Protein 5VDN (pdb70)

Radius of gyration: 29.86 Å; Cα contacts (8 Å, |Δi|>4): 2336; chains: 2; bounding box: 90×80×71 Å

B-factor: mean 21.79, std 8.67, range [10.81, 74.2]

Secondary structure (DSSP, 8-state):
-EEEEEEEE--SHHHHHHHHHHHHTT--EEEEESS-TTHHHHHHSHHHHHHHHHHHHHHHIIIIIGGGGTEEEEEEEE-HHHHHHHHHHHHHHHHHHHHHHHHHTTPEEEES--EEEETTEEEETTEEEEEEEEEE---EEE----STTGGG-B-HHHHHH--S--SEEEEE-SSHHHHHHHHHHHHHT-EEEEE-SSS-TTTTS-HHHHHHHHHHHHHHSPEEE-S--EEEEEE-TTS-EEEEETTS-EEEESEEEE-S-EEES-SSS-GGGGT--B-TTSPBP--TTSB-SSTTEEE-GGGGTS---HHHHHHHHHHHHHHHHTT-TT-----TT--EEE--SS-EEEEE--HHHHHHHH-GGGEEEEEEEEE-HHHHTSSS--EEEEEEEEETTTTEEEEEEEESTTHHHHHHHHHHHHHTT-BHHHHHTSPP-SS-SGGGGGS--/-EEEEEEEE--SHHHHHHHHHHHHTT--EEEEESS-TTHHHHHHSHHHHHHHHHHHHHHHIIIIIGGGGTEEEEEEEE-HHHHHHHHHHHHHHHHHHHHHHHHHTT-EEEES--EEEETTEEEETTEEEEEEEEEE---EEE----STTGGG-B-HHHHHH--S--SEEEEE-SSHHHHHHHHHHHHHT-EEEEE-SSS-TTTTS-HHHHHHHHHHHHHHSPEEE-S--EEEEEE-TTS-EEEEETTS-EEEESEEEE-S-EEES-SSS-GGGGT--B-TTSPBP--TTSB-SSTTEEE-SGGGTS---HHHHHHHHHHHHHHHHTT-TT-----SS--EEE--SS-EEEEE--HHHHHHHH-GGGEEEEEEEEE-HHHHTSSS--EEEEEEEEETTTTEEEEEEEESTTHHHHHHHHHHHHHTT-BHHHHHTSPP-SS-SGGGGGS--

CATH classification: 3.50.50.60 (+2 more: 3.50.50.60, 3.30.390.30)

InterPro domains:
  IPR001100 Pyridine nucleotide-disulphide oxidoreductase, class I [PIRSF000350] (12-453)
  IPR004099 Pyridine nucleotide-disulphide oxidoreductase, dimerisation domain [PF02852] (349-459)
  IPR006322 Glutathione reductase, eukaryote/bacterial [TIGR01421] (13-460)
  IPR012999 Pyridine nucleotide-disulphide oxidoreductase, class I, active site [PS00076] (49-59)
  IPR016156 FAD/NAD-linked reductase, dimerisation domain superfamily [G3DSA:3.30.390.30] (348-460)
  IPR016156 FAD/NAD-linked reductase, dimerisation domain superfamily [SSF55424] (346-460)
  IPR023753 FAD/NAD(P)-binding domain [PF07992] (15-328)
  IPR036188 FAD/NAD(P)-binding domain superfamily [G3DSA:3.50.50.60] (15-330)
  IPR036188 FAD/NAD(P)-binding domain superfamily [G3DSA:3.50.50.60] (154-271)
  IPR036188 FAD/NAD(P)-binding domain superfamily [SSF51905] (9-375)
  IPR046952 Glutathione reductase/thioredoxin reductase-like [PTHR42737] (12-460)

Sequence (898 aa):
TKHYDYLAIGGGSGGIASINRAAMMYGKKCALIEAKQLGGTCCVNVGCCVPKKVMWHAAQIAEAIHLYGPDYGFDTTTVNHFDWKKLIANRTAYIDRIHQSYERGLGNNKVDVIQGFARFVDAHTVEVNGETITADHILIATGGRRPSHPDIPGAEYGIDSDGFFELDEMPKRVVAVVGAGYIAVEIAGVLNGLGTETHLFVRKHHAPLRRTFDPLLIVETLLEVMNNTEGPKLHTEESVPKAVIKNADGSLTLQLLEENGTTEEVTVDHLIWAIIGREPATDNLNLSVTGVKTNDKGYIEEVDKFQNTNVKGIYAVVGDNTTGGVVVVEELTPVAVAAGRRLSERLFNNKPDEHLDYSNIPTTVVFSHPPIGTIIGLTEPQAREKFGDDQVKVYTSSFTAMYSAVTQQHRQPCCRMKLVCVGAEEKIVGIHGIGFGMDEILQGFAVAMKMGATKKKDFDNTVAIHPTAAEEFVTTMRRTKHYDYLAIGGGSGGIASINRAAMYGKKKCALIEAKQLGGTCCVNVGCCVPKKVMWHAAQIAEAIHLYGPDYGFDTTTVNHFDWKKLIANRTAYIDDRIHQSYERGLGNNKVDVIQQGFARFVDAHTVEVNGETITADHILIATGGRRPSHPDIPGAEYGIDSDGFFELDEMPKRVVAVVGAGYIAVEIAGVLNGLGTETHLFVRKHHAPLRRTFDPLLIIVETLLEVMNNTEEGPKLHTESVPKKAVIKNADGSLTLQLLEENGTTEEVVTVDHLIWAIIGREPATDNLNLSVTGVKTNDKGYIEVDKFQNTNVKGIYAVGDNTTGGVVVVEELTPVAVAAGRRLSERLFNNKPDEHLDYSNIPTTVVFSHPPIGTIIGLTEPQAREKFGDDQVKVYTSSFTAMYSAVTQHRQPCCRMKLVCVGAEEKIVGIHGIGFGMDEILQGFAVAMKMGATKKDFDNTVAIHPTAAEEFVTTMR

Structure (mmCIF, N/CA/C/O backbone):
data_5VDN
#
_entry.id   5VDN
#
_cell.length_a   125.844
_cell.length_b   125.844
_cell.length_c   124.557
_cell.angle_alpha   90.00
_cell.angle_beta   90.00
_cell.angle_gamma   120.00
#
_symmetry.space_group_name_H-M   'P 64'
#
loop_
_entity.id
_entity.type
_entity.pdbx_description
1 polymer 'Glutathione oxidoreductase'
2 non-polymer 'POTASSIUM ION'
3 non-polymer 'FLAVIN-ADENINE DINUCLEOTIDE'
4 non-polymer beta-D-fructopyranose
5 non-polymer GLYCEROL
6 water water
#
loop_
_atom_site.group_PDB
_atom_site.id
_atom_site.type_symbol
_atom_site.label_atom_id
_atom_site.label_alt_id
_atom_site.label_comp_id
_atom_site.label_asym_id
_atom_site.label_entity_id
_atom_site.label_seq_id
_atom_site.pdbx_PDB_ins_code
_atom_site.Cartn_x
_atom_site.Cartn_y
_atom_site.Cartn_z
_atom_site.occupancy
_atom_site.B_iso_or_equiv
_atom_site.auth_seq_id
_atom_site.auth_comp_id
_atom_site.auth_asym_id
_atom_site.auth_atom_id
_atom_site.pdbx_PDB_model_num
ATOM 1 N N . THR A 1 15 ? -9.615 56.701 15.777 1.00 47.19 12 THR A N 1
ATOM 2 C CA . THR A 1 15 ? -8.953 56.825 14.439 1.00 45.80 12 THR A CA 1
ATOM 3 C C . THR A 1 15 ? -7.428 56.634 14.522 1.00 44.23 12 THR A C 1
ATOM 4 O O . THR A 1 15 ? -6.732 57.327 15.273 1.00 46.01 12 THR A O 1
ATOM 8 N N . LYS A 1 16 ? -6.927 55.702 13.718 1.00 38.49 13 LYS A N 1
ATOM 9 C CA . LYS A 1 16 ? -5.515 55.369 13.683 1.00 35.08 13 LYS A CA 1
ATOM 10 C C . LYS A 1 16 ? -4.785 56.254 12.666 1.00 31.83 13 LYS A C 1
ATOM 11 O O . LYS A 1 16 ? -5.316 56.534 11.586 1.00 30.18 13 LYS A O 1
ATOM 17 N N . HIS A 1 17 ? -3.587 56.710 13.023 1.00 25.93 14 HIS A N 1
ATOM 18 C CA . HIS A 1 17 ? -2.782 57.544 12.151 1.00 25.01 14 HIS A CA 1
ATOM 19 C C . HIS A 1 17 ? -1.474 56.854 11.793 1.00 22.62 14 HIS A C 1
ATOM 20 O O . HIS A 1 17 ? -0.847 56.231 12.651 1.00 22.67 14 HIS A O 1
ATOM 27 N N . TYR A 1 18 ? -1.063 56.986 10.532 1.00 20.96 15 TYR A N 1
ATOM 28 C CA . TYR A 1 18 ? 0.194 56.428 10.035 1.00 19.82 15 TYR A CA 1
ATOM 29 C C . TYR A 1 18 ? 0.992 57.482 9.291 1.00 18.95 15 TYR A C 1
ATOM 30 O O . TYR A 1 18 ? 0.432 58.460 8.788 1.00 19.31 15 TYR A O 1
ATOM 39 N N . ASP A 1 19 ? 2.300 57.285 9.215 1.00 18.77 16 ASP A N 1
ATOM 40 C CA . ASP A 1 19 ? 3.129 58.161 8.400 1.00 19.39 16 ASP A CA 1
ATOM 41 C C . ASP A 1 19 ? 2.860 57.883 6.931 1.00 18.36 16 ASP A C 1
ATOM 42 O O . ASP A 1 19 ? 2.798 58.812 6.116 1.00 19.23 16 ASP A O 1
ATOM 47 N N . TYR A 1 20 ? 2.711 56.601 6.581 1.00 17.16 17 TYR A N 1
ATOM 48 C CA . TYR A 1 20 ? 2.541 56.195 5.185 1.00 16.03 17 TYR A CA 1
ATOM 49 C C . TYR A 1 20 ? 1.565 55.048 5.089 1.00 15.50 17 TYR A C 1
ATOM 50 O O . TYR A 1 20 ? 1.674 54.076 5.826 1.00 15.63 17 TYR A O 1
ATOM 59 N N . LEU A 1 21 ? 0.617 55.179 4.174 1.00 15.64 18 LEU A N 1
ATOM 60 C CA . LEU A 1 21 ? -0.410 54.188 3.946 1.00 16.54 18 LEU A CA 1
ATOM 61 C C . LEU A 1 21 ? -0.424 53.814 2.481 1.00 15.87 18 LEU A C 1
ATOM 62 O O . LEU A 1 21 ? -0.490 54.702 1.635 1.00 15.63 18 LEU A O 1
ATOM 67 N N . ALA A 1 22 ? -0.346 52.522 2.177 1.00 15.07 19 ALA A N 1
ATOM 68 C CA . ALA A 1 22 ? -0.451 52.056 0.800 1.00 15.21 19 ALA A CA 1
ATOM 69 C C . ALA A 1 22 ? -1.788 51.333 0.647 1.00 15.19 19 ALA A C 1
ATOM 70 O O . ALA A 1 22 ? -2.113 50.441 1.448 1.00 15.94 19 ALA A O 1
ATOM 72 N N . ILE A 1 23 ? -2.568 51.759 -0.341 1.00 14.57 20 ILE A N 1
ATOM 73 C CA . ILE A 1 23 ? -3.838 51.128 -0.689 1.00 14.92 20 ILE A CA 1
ATOM 74 C C . ILE A 1 23 ? -3.536 50.179 -1.839 1.00 14.70 20 ILE A C 1
ATOM 75 O O . ILE A 1 23 ? -3.219 50.626 -2.953 1.00 14.08 20 ILE A O 1
ATOM 80 N N . GLY A 1 24 ? -3.604 48.884 -1.563 1.00 14.55 21 GLY A N 1
ATOM 81 C CA . GLY A 1 24 ? -3.313 47.837 -2.537 1.00 15.00 21 GLY A CA 1
ATOM 82 C C . GLY A 1 24 ? -2.045 47.107 -2.137 1.00 15.29 21 GLY A C 1
ATOM 83 O O . GLY A 1 24 ? -0.969 47.704 -2.083 1.00 15.71 21 GLY A O 1
ATOM 84 N N . GLY A 1 25 ? -2.171 45.814 -1.854 1.00 15.41 22 GLY A N 1
ATOM 85 C CA . GLY A 1 25 ? -1.033 44.982 -1.454 1.00 15.21 22 GLY A CA 1
ATOM 86 C C . GLY A 1 25 ? -0.530 44.100 -2.575 1.00 16.09 22 GLY A C 1
ATOM 87 O O . GLY A 1 25 ? -0.289 42.906 -2.375 1.00 15.31 22 GLY A O 1
ATOM 88 N N . GLY A 1 26 ? -0.391 44.702 -3.756 1.00 14.22 23 GLY A N 1
ATOM 89 C CA . GLY A 1 26 ? 0.169 44.032 -4.916 1.00 14.07 23 GLY A CA 1
ATOM 90 C C . GLY A 1 26 ? 1.638 44.389 -5.090 1.00 13.42 23 GLY A C 1
ATOM 91 O O . GLY A 1 26 ? 2.346 44.752 -4.126 1.00 14.11 23 GLY A O 1
ATOM 92 N N . SER A 1 27 ? 2.108 44.303 -6.333 1.00 13.39 24 SER A N 1
ATOM 93 C CA . SER A 1 27 ? 3.523 44.547 -6.631 1.00 13.99 24 SER A CA 1
ATOM 94 C C . SER A 1 27 ? 4.033 45.883 -6.127 1.00 14.33 24 SER A C 1
ATOM 95 O O . SER A 1 27 ? 5.050 45.942 -5.392 1.00 15.46 24 SER A O 1
ATOM 98 N N . GLY A 1 28 ? 3.342 46.950 -6.495 1.00 13.11 25 GLY A N 1
ATOM 99 C CA . GLY A 1 28 ? 3.790 48.293 -6.103 1.00 13.51 25 GLY A CA 1
ATOM 100 C C . GLY A 1 28 ? 3.625 48.608 -4.615 1.00 13.43 25 GLY A C 1
ATOM 101 O O . GLY A 1 28 ? 4.528 49.166 -3.973 1.00 13.21 25 GLY A O 1
ATOM 102 N N . GLY A 1 29 ? 2.490 48.229 -4.049 1.00 12.92 26 GLY A N 1
ATOM 103 C CA . GLY A 1 29 ? 2.207 48.557 -2.655 1.00 12.96 26 GLY A CA 1
ATOM 104 C C . GLY A 1 29 ? 3.107 47.851 -1.680 1.00 13.19 26 GLY A C 1
ATOM 105 O O . GLY A 1 29 ? 3.626 48.471 -0.744 1.00 13.55 26 GLY A O 1
ATOM 106 N N . ILE A 1 30 ? 3.289 46.548 -1.874 1.00 13.22 27 ILE A N 1
ATOM 107 C CA . ILE A 1 30 ? 4.159 45.822 -0.979 1.00 13.66 27 ILE A CA 1
ATOM 108 C C . ILE A 1 30 ? 5.583 46.352 -1.075 1.00 13.51 27 ILE A C 1
ATOM 109 O O . ILE A 1 30 ? 6.234 46.597 -0.053 1.00 13.69 27 ILE A O 1
ATOM 114 N N . ALA A 1 31 ? 6.074 46.538 -2.302 1.00 13.30 28 ALA A N 1
ATOM 115 C CA . ALA A 1 31 ? 7.428 47.013 -2.484 1.00 13.73 28 ALA A CA 1
ATOM 116 C C . ALA A 1 31 ? 7.636 48.364 -1.816 1.00 13.50 28 ALA A C 1
ATOM 117 O O . ALA A 1 31 ? 8.631 48.587 -1.109 1.00 14.32 28 ALA A O 1
ATOM 119 N N . SER A 1 32 ? 6.693 49.280 -2.019 1.00 13.17 29 SER A N 1
ATOM 120 C CA . SER A 1 32 ? 6.855 50.623 -1.485 1.00 13.29 29 SER A CA 1
ATOM 121 C C . SER A 1 32 ? 6.741 50.659 0.039 1.00 13.62 29 SER A C 1
ATOM 122 O O . SER A 1 32 ? 7.541 51.323 0.715 1.00 14.16 29 SER A O 1
ATOM 125 N N . ILE A 1 33 ? 5.753 49.947 0.580 1.00 13.85 30 ILE A N 1
ATOM 126 C CA . ILE A 1 33 ? 5.517 49.979 2.024 1.00 14.99 30 ILE A CA 1
ATOM 127 C C . ILE A 1 33 ? 6.699 49.362 2.793 1.00 14.87 30 ILE A C 1
ATOM 128 O O . ILE A 1 33 ? 7.123 49.893 3.829 1.00 15.54 30 ILE A O 1
ATOM 133 N N . ASN A 1 34 ? 7.234 48.255 2.294 1.00 14.94 31 ASN A N 1
ATOM 134 C CA . ASN A 1 34 ? 8.377 47.625 2.954 1.00 16.25 31 ASN A CA 1
ATOM 135 C C . ASN A 1 34 ? 9.591 48.541 2.941 1.00 16.34 31 ASN A C 1
ATOM 136 O O . ASN A 1 34 ? 10.295 48.619 3.924 1.00 16.44 31 ASN A O 1
ATOM 141 N N . ARG A 1 35 ? 9.830 49.229 1.831 1.00 15.54 32 ARG A N 1
ATOM 142 C CA . ARG A 1 35 ? 10.997 50.114 1.767 1.00 16.38 32 ARG A CA 1
ATOM 143 C C . ARG A 1 35 ? 10.827 51.298 2.723 1.00 16.48 32 ARG A C 1
ATOM 144 O O . ARG A 1 35 ? 11.778 51.702 3.378 1.00 17.53 32 ARG A O 1
ATOM 152 N N . ALA A 1 36 ? 9.614 51.850 2.819 1.00 15.56 33 ALA A N 1
ATOM 153 C CA . ALA A 1 36 ? 9.356 52.939 3.741 1.00 16.15 33 ALA A CA 1
ATOM 154 C C . ALA A 1 36 ? 9.569 52.488 5.178 1.00 17.04 33 ALA A C 1
ATOM 155 O O . ALA A 1 36 ? 10.127 53.230 5.992 1.00 17.34 33 ALA A O 1
ATOM 157 N N . ALA A 1 37 ? 9.109 51.276 5.472 1.00 17.49 34 ALA A N 1
ATOM 158 C CA . ALA A 1 37 ? 9.234 50.723 6.826 1.00 19.66 34 ALA A CA 1
ATOM 159 C C . ALA A 1 37 ? 10.692 50.547 7.213 1.00 21.75 34 ALA A C 1
ATOM 160 O O . ALA A 1 37 ? 11.044 50.710 8.401 1.00 21.55 34 ALA A O 1
ATOM 162 N N A MET A 1 38 ? 11.542 50.233 6.237 0.50 22.21 35 MET A N 1
ATOM 163 N N B MET A 1 38 ? 11.553 50.236 6.235 0.50 22.68 35 MET A N 1
ATOM 164 C CA A MET A 1 38 ? 12.974 50.074 6.501 0.50 24.14 35 MET A CA 1
ATOM 165 C CA B MET A 1 38 ? 12.970 50.030 6.559 0.50 25.00 35 MET A CA 1
ATOM 166 C C A MET A 1 38 ? 13.621 51.375 6.966 0.50 24.13 35 MET A C 1
ATOM 167 C C B MET A 1 38 ? 13.662 51.368 6.906 0.50 24.61 35 MET A C 1
ATOM 168 O O A MET A 1 38 ? 14.632 51.355 7.671 0.50 24.95 35 MET A O 1
ATOM 169 O O B MET A 1 38 ? 14.764 51.365 7.458 0.50 25.80 35 MET A O 1
ATOM 178 N N . TYR A 1 39 ? 13.000 52.496 6.625 1.00 23.14 36 TYR A N 1
ATOM 179 C CA . TYR A 1 39 ? 13.503 53.824 7.019 1.00 23.42 36 TYR A CA 1
ATOM 180 C C . TYR A 1 39 ? 12.777 54.365 8.262 1.00 24.41 36 TYR A C 1
ATOM 181 O O . TYR A 1 39 ? 12.749 55.577 8.502 1.00 26.81 36 TYR A O 1
ATOM 190 N N . GLY A 1 40 ? 12.201 53.448 9.050 1.00 24.75 37 GLY A N 1
ATOM 191 C CA . GLY A 1 40 ? 11.563 53.796 10.321 1.00 24.77 37 GLY A CA 1
ATOM 192 C C . GLY A 1 40 ? 10.202 54.453 10.313 1.00 24.69 37 GLY A C 1
ATOM 193 O O . GLY A 1 40 ? 9.762 54.953 11.340 1.00 26.66 37 GLY A O 1
ATOM 194 N N . LYS A 1 41 ? 9.525 54.469 9.174 1.00 22.31 38 LYS A N 1
ATOM 195 C CA . LYS A 1 41 ? 8.213 55.086 9.101 1.00 21.59 38 LYS A CA 1
ATOM 196 C C . LYS A 1 41 ? 7.149 54.135 9.656 1.00 20.82 38 LYS A C 1
ATOM 197 O O . LYS A 1 41 ? 7.286 52.913 9.557 1.00 21.71 38 LYS A O 1
ATOM 203 N N . LYS A 1 42 ? 6.098 54.722 10.231 1.00 20.60 39 LYS A N 1
ATOM 204 C CA . LYS A 1 42 ? 4.959 53.955 10.757 1.00 21.68 39 LYS A CA 1
ATOM 205 C C . LYS A 1 42 ? 4.043 53.728 9.550 1.00 18.98 39 LYS A C 1
ATOM 206 O O . LYS A 1 42 ? 3.449 54.677 9.033 1.00 17.95 39 LYS A O 1
ATOM 212 N N . CYS A 1 43 ? 3.928 52.479 9.117 1.00 17.49 40 CYS A N 1
ATOM 213 C CA . CYS A 1 43 ? 3.239 52.151 7.883 1.00 17.43 40 CYS A CA 1
ATOM 214 C C . CYS A 1 43 ? 2.069 51.214 8.015 1.00 16.47 40 CYS A C 1
ATOM 215 O O . CYS A 1 43 ? 2.038 50.368 8.903 1.00 17.61 40 CYS A O 1
ATOM 218 N N . ALA A 1 44 ? 1.138 51.363 7.087 1.00 16.16 41 ALA A N 1
ATOM 219 C CA . ALA A 1 44 ? -0.010 50.481 6.968 1.00 15.89 41 ALA A CA 1
ATOM 220 C C . ALA A 1 44 ? -0.207 50.115 5.504 1.00 15.46 41 ALA A C 1
ATOM 221 O O . ALA A 1 44 ? 0.081 50.904 4.607 1.00 15.65 41 ALA A O 1
ATOM 223 N N . LEU A 1 45 ? -0.703 48.903 5.292 1.00 15.80 42 LEU A N 1
ATOM 224 C CA . LEU A 1 45 ? -0.983 48.367 3.980 1.00 16.17 42 LEU A CA 1
ATOM 225 C C . LEU A 1 45 ? -2.395 47.826 4.021 1.00 16.53 42 LEU A C 1
ATOM 226 O O . LEU A 1 45 ? -2.718 47.023 4.910 1.00 17.50 42 LEU A O 1
ATOM 231 N N . ILE A 1 46 ? -3.235 48.267 3.095 1.00 15.56 43 ILE A N 1
ATOM 232 C CA . ILE A 1 46 ? -4.618 47.798 3.014 1.00 16.11 43 ILE A CA 1
ATOM 233 C C . ILE A 1 46 ? -4.776 46.973 1.735 1.00 16.28 43 ILE A C 1
ATOM 234 O O . ILE A 1 46 ? -4.441 47.439 0.642 1.00 16.72 43 ILE A O 1
ATOM 239 N N . GLU A 1 47 ? -5.225 45.722 1.878 1.00 16.37 44 GLU A N 1
ATOM 240 C CA . GLU A 1 47 ? -5.438 44.815 0.745 1.00 16.04 44 GLU A CA 1
ATOM 241 C C . GLU A 1 47 ? -6.778 44.142 0.864 1.00 16.80 44 GLU A C 1
ATOM 242 O O . GLU A 1 47 ? -7.064 43.491 1.874 1.00 17.46 44 GLU A O 1
ATOM 248 N N . ALA A 1 48 ? -7.576 44.250 -0.185 1.00 16.75 45 ALA A N 1
ATOM 249 C CA . ALA A 1 48 ? -8.943 43.708 -0.162 1.00 18.56 45 ALA A CA 1
ATOM 250 C C . ALA A 1 48 ? -9.022 42.209 -0.394 1.00 19.88 45 ALA A C 1
ATOM 251 O O . ALA A 1 48 ? -9.974 41.557 0.076 1.00 21.16 45 ALA A O 1
ATOM 253 N N . LYS A 1 49 ? -8.055 41.677 -1.117 1.00 19.94 46 LYS A N 1
ATOM 254 C CA . LYS A 1 49 ? -8.060 40.258 -1.500 1.00 22.41 46 LYS A CA 1
ATOM 255 C C . LYS A 1 49 ? -6.822 39.554 -0.988 1.00 22.13 46 LYS A C 1
ATOM 256 O O . LYS A 1 49 ? -6.666 39.447 0.208 1.00 25.09 46 LYS A O 1
ATOM 262 N N . GLN A 1 50 ? -5.918 39.105 -1.856 1.00 22.64 47 GLN A N 1
ATOM 263 C CA . GLN A 1 50 ? -4.724 38.404 -1.400 1.00 22.30 47 GLN A CA 1
ATOM 264 C C . GLN A 1 50 ? -3.455 39.197 -1.602 1.00 19.93 47 GLN A C 1
ATOM 265 O O . GLN A 1 50 ? -3.316 39.921 -2.598 1.00 18.32 47 GLN A O 1
ATOM 271 N N . LEU A 1 51 ? -2.507 39.069 -0.677 1.00 19.21 48 LEU A N 1
ATOM 272 C CA . LEU A 1 51 ? -1.222 39.725 -0.838 1.00 18.78 48 LEU A CA 1
ATOM 273 C C . LEU A 1 51 ? -0.562 39.250 -2.107 1.00 18.50 48 LEU A C 1
ATOM 274 O O . LEU A 1 51 ? -0.726 38.077 -2.513 1.00 17.96 48 LEU A O 1
ATOM 279 N N . GLY A 1 52 ? 0.205 40.146 -2.726 1.00 16.72 49 GLY A N 1
ATOM 280 C CA . GLY A 1 52 ? 0.921 39.846 -3.945 1.00 16.76 49 GLY A CA 1
ATOM 281 C C . GLY A 1 52 ? 0.202 40.339 -5.187 1.00 15.68 49 GLY A C 1
ATOM 282 O O . GLY A 1 52 ? 0.756 40.320 -6.290 1.00 16.81 49 GLY A O 1
ATOM 283 N N . GLY A 1 53 ? -1.053 40.714 -5.032 1.00 15.05 50 GLY A N 1
ATOM 284 C CA . GLY A 1 53 ? -1.800 41.289 -6.142 1.00 14.50 50 GLY A CA 1
ATOM 285 C C . GLY A 1 53 ? -1.987 40.398 -7.349 1.00 14.47 50 GLY A C 1
ATOM 286 O O . GLY A 1 53 ? -2.006 39.174 -7.265 1.00 13.93 50 GLY A O 1
ATOM 287 N N . THR A 1 54 ? -2.135 41.047 -8.484 1.00 14.29 51 THR A N 1
ATOM 288 C CA . THR A 1 54 ? -2.372 40.357 -9.711 1.00 14.56 51 THR A CA 1
ATOM 289 C C . THR A 1 54 ? -1.237 39.426 -10.071 1.00 14.47 51 THR A C 1
ATOM 290 O O . THR A 1 54 ? -1.468 38.293 -10.449 1.00 14.85 51 THR A O 1
ATOM 294 N N A CYS A 1 55 ? -0.007 39.882 -9.946 0.50 14.93 52 CYS A N 1
ATOM 295 N N B CYS A 1 55 ? -0.012 39.915 -9.899 0.50 14.71 52 CYS A N 1
ATOM 296 C CA A CYS A 1 55 ? 1.096 39.050 -10.374 0.50 15.74 52 CYS A CA 1
ATOM 297 C CA B CYS A 1 55 ? 1.216 39.185 -10.204 0.50 15.44 52 CYS A CA 1
ATOM 298 C C A CYS A 1 55 ? 1.172 37.701 -9.634 0.50 15.17 52 CYS A C 1
ATOM 299 C C B CYS A 1 55 ? 1.277 37.777 -9.613 0.50 15.14 52 CYS A C 1
ATOM 300 O O A CYS A 1 55 ? 1.251 36.645 -10.273 0.50 14.84 52 CYS A O 1
ATOM 301 O O B CYS A 1 55 ? 1.456 36.774 -10.314 0.50 15.19 52 CYS A O 1
ATOM 306 N N . VAL A 1 56 ? 1.112 37.724 -8.305 1.00 14.22 53 VAL A N 1
ATOM 307 C CA . VAL A 1 56 ? 1.230 36.497 -7.561 1.00 13.75 53 VAL A CA 1
ATOM 308 C C . VAL A 1 56 ? 0.025 35.567 -7.675 1.00 13.91 53 VAL A C 1
ATOM 309 O O . VAL A 1 56 ? 0.175 34.343 -7.751 1.00 13.92 53 VAL A O 1
ATOM 313 N N . ASN A 1 57 ? -1.165 36.140 -7.757 1.00 13.55 54 ASN A N 1
ATOM 314 C CA . ASN A 1 57 ? -2.374 35.342 -7.669 1.00 13.37 54 ASN A CA 1
ATOM 315 C C . ASN A 1 57 ? -3.023 34.933 -8.975 1.00 14.05 54 ASN A C 1
ATOM 316 O O . ASN A 1 57 ? -3.497 33.794 -9.097 1.00 15.17 54 ASN A O 1
ATOM 321 N N . VAL A 1 58 ? -3.011 35.841 -9.948 1.00 13.67 55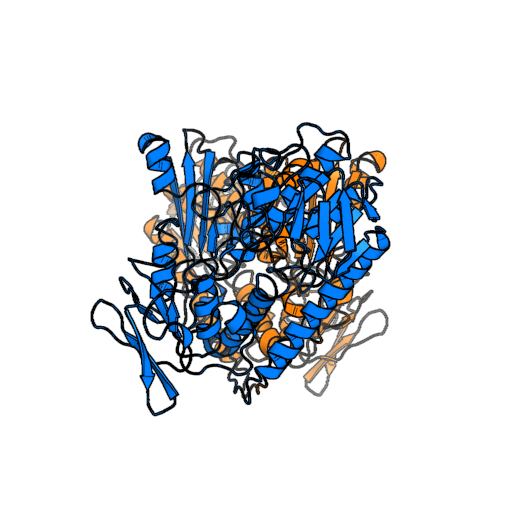 VAL A N 1
ATOM 322 C CA . VAL A 1 58 ? -3.704 35.622 -11.226 1.00 14.76 55 VAL A CA 1
ATOM 323 C C . VAL A 1 58 ? -2.911 36.233 -12.373 1.00 14.81 55 VAL A C 1
ATOM 324 O O . VAL A 1 58 ? -3.478 36.673 -13.352 1.00 15.47 55 VAL A O 1
ATOM 328 N N . GLY A 1 59 ? -1.585 36.230 -12.243 1.00 14.59 56 GLY A N 1
ATOM 329 C CA . GLY A 1 59 ? -0.723 36.881 -13.220 1.00 14.59 56 GLY A CA 1
ATOM 330 C C . GLY A 1 59 ? 0.549 36.139 -13.493 1.00 14.37 56 GLY A C 1
ATOM 331 O O . GLY A 1 59 ? 0.520 34.926 -13.735 1.00 14.57 56 GLY A O 1
ATOM 332 N N A CYS A 1 60 ? 1.673 36.853 -13.402 0.50 14.82 57 CYS A N 1
ATOM 333 N N B CYS A 1 60 ? 1.663 36.860 -13.409 0.50 14.57 57 CYS A N 1
ATOM 334 C CA A CYS A 1 60 ? 3.005 36.327 -13.754 0.50 16.07 57 CYS A CA 1
ATOM 335 C CA B CYS A 1 60 ? 3.011 36.342 -13.670 0.50 15.63 57 CYS A CA 1
ATOM 336 C C A CYS A 1 60 ? 3.322 34.948 -13.153 0.50 15.03 57 CYS A C 1
ATOM 337 C C B CYS A 1 60 ? 3.277 34.942 -13.155 0.50 14.79 57 CYS A C 1
ATOM 338 O O A CYS A 1 60 ? 3.834 34.067 -13.849 0.50 14.12 57 CYS A O 1
ATOM 339 O O B CYS A 1 60 ? 3.705 34.051 -13.898 0.50 14.05 57 CYS A O 1
ATOM 344 N N . VAL A 1 61 ? 3.037 34.759 -11.861 1.00 14.60 58 VAL A N 1
ATOM 345 C CA . VAL A 1 61 ? 3.377 33.511 -11.194 1.00 14.71 58 VAL A CA 1
ATOM 346 C C . VAL A 1 61 ? 2.598 32.293 -11.694 1.00 14.11 58 VAL A C 1
ATOM 347 O O . VAL A 1 61 ? 3.208 31.355 -12.205 1.00 14.17 58 VAL A O 1
ATOM 351 N N . PRO A 1 62 ? 1.262 32.296 -11.590 1.00 13.63 59 PRO A N 1
ATOM 352 C CA . PRO A 1 62 ? 0.567 31.121 -12.091 1.00 13.99 59 PRO A CA 1
ATOM 353 C C . PRO A 1 62 ? 0.725 30.954 -13.609 1.00 14.23 59 PRO A C 1
ATOM 354 O O . PRO A 1 62 ? 0.729 29.830 -14.096 1.00 14.11 59 PRO A O 1
ATOM 358 N N . LYS A 1 63 ? 0.883 32.061 -14.329 1.00 13.84 60 LYS A N 1
ATOM 359 C CA . LYS A 1 63 ? 1.113 31.979 -15.773 1.00 14.55 60 LYS A CA 1
ATOM 360 C C . LYS A 1 63 ? 2.379 31.189 -16.072 1.00 13.82 60 LYS A C 1
ATOM 361 O O . LYS A 1 63 ? 2.376 30.297 -16.932 1.00 13.37 60 LYS A O 1
ATOM 367 N N . LYS A 1 64 ? 3.438 31.488 -15.330 1.00 12.94 61 LYS A N 1
ATOM 368 C CA . LYS A 1 64 ? 4.721 30.840 -15.565 1.00 12.67 61 LYS A CA 1
ATOM 369 C C . LYS A 1 64 ? 4.653 29.366 -15.212 1.00 12.75 61 LYS A C 1
ATOM 370 O O . LYS A 1 64 ? 5.217 28.538 -15.919 1.00 13.46 61 LYS A O 1
ATOM 376 N N . VAL A 1 65 ? 3.946 29.014 -14.138 1.00 12.67 62 VAL A N 1
ATOM 377 C CA . VAL A 1 65 ? 3.774 27.607 -13.790 1.00 13.35 62 VAL A CA 1
ATOM 378 C C . VAL A 1 65 ? 3.067 26.887 -14.933 1.00 13.08 62 VAL A C 1
ATOM 379 O O . VAL A 1 65 ? 3.497 25.810 -15.342 1.00 13.24 62 VAL A O 1
ATOM 383 N N . MET A 1 66 ? 1.979 27.471 -15.436 1.00 13.06 63 MET A N 1
ATOM 384 C CA . MET A 1 66 ? 1.271 26.840 -16.556 1.00 13.82 63 MET A CA 1
ATOM 385 C C . MET A 1 66 ? 2.137 26.757 -17.819 1.00 13.23 63 MET A C 1
ATOM 386 O O . MET A 1 66 ? 2.038 25.779 -18.588 1.00 13.15 63 MET A O 1
ATOM 391 N N . TRP A 1 67 ? 2.971 27.767 -18.032 1.00 12.71 64 TRP A N 1
ATOM 392 C CA . TRP A 1 67 ? 3.904 27.760 -19.183 1.00 12.78 64 TRP A CA 1
ATOM 393 C C . TRP A 1 67 ? 4.886 26.586 -19.072 1.00 12.82 64 TRP A C 1
ATOM 394 O O . TRP A 1 67 ? 5.116 25.853 -20.038 1.00 13.43 64 TRP A O 1
ATOM 405 N N . HIS A 1 68 ? 5.410 26.367 -17.869 1.00 12.25 65 HIS A N 1
ATOM 406 C CA . HIS A 1 68 ? 6.290 25.226 -17.636 1.00 13.46 65 HIS A CA 1
ATOM 407 C C . HIS A 1 68 ? 5.557 23.897 -17.881 1.00 13.08 65 HIS A C 1
ATOM 408 O O . HIS A 1 68 ? 6.139 22.967 -18.446 1.00 13.79 65 HIS A O 1
ATOM 415 N N . ALA A 1 69 ? 4.291 23.811 -17.479 1.00 12.70 66 ALA A N 1
ATOM 416 C CA . ALA A 1 69 ? 3.509 22.599 -17.721 1.00 13.07 66 ALA A CA 1
ATOM 417 C C . ALA A 1 69 ? 3.416 22.358 -19.230 1.00 13.06 66 ALA A C 1
ATOM 418 O O . ALA A 1 69 ? 3.583 21.252 -19.704 1.00 13.37 66 ALA A O 1
ATOM 420 N N . ALA A 1 70 ? 3.195 23.419 -19.991 1.00 12.93 67 ALA A N 1
ATOM 421 C CA . ALA A 1 70 ? 3.129 23.286 -21.444 1.00 13.80 67 ALA A CA 1
ATOM 422 C C . ALA A 1 70 ? 4.483 22.868 -22.041 1.00 14.20 67 ALA A C 1
ATOM 423 O O . ALA A 1 70 ? 4.534 22.081 -22.990 1.00 15.08 67 ALA A O 1
ATOM 425 N N . GLN A 1 71 ? 5.577 23.393 -21.520 1.00 14.45 68 GLN A N 1
ATOM 426 C CA . GLN A 1 71 ? 6.919 22.984 -21.993 1.00 15.29 68 GLN A CA 1
ATOM 427 C C . GLN A 1 71 ? 7.128 21.497 -21.775 1.00 15.02 68 GLN A C 1
ATOM 428 O O . GLN A 1 71 ? 7.724 20.815 -22.614 1.00 14.42 68 GLN A O 1
ATOM 434 N N . ILE A 1 72 ? 6.653 20.990 -20.640 1.00 14.24 69 ILE A N 1
ATOM 435 C CA . ILE A 1 72 ? 6.777 19.556 -20.358 1.00 14.41 69 ILE A CA 1
ATOM 436 C C . ILE A 1 72 ? 5.919 18.790 -21.343 1.00 14.95 69 ILE A C 1
ATOM 437 O O . ILE A 1 72 ? 6.364 17.789 -21.916 1.00 14.97 69 ILE A O 1
ATOM 442 N N . ALA A 1 73 ? 4.684 19.243 -21.552 1.00 14.79 70 ALA A N 1
ATOM 443 C CA . ALA A 1 73 ? 3.805 18.561 -22.496 1.00 15.01 70 ALA A CA 1
ATOM 444 C C . ALA A 1 73 ? 4.438 18.496 -23.885 1.00 15.97 70 ALA A C 1
ATOM 445 O O . ALA A 1 73 ? 4.353 17.476 -24.585 1.00 16.37 70 ALA A O 1
ATOM 447 N N . GLU A 1 74 ? 5.069 19.582 -24.306 1.00 15.96 71 GLU A N 1
ATOM 448 C CA . GLU A 1 74 ? 5.713 19.627 -25.606 1.00 17.12 71 GLU A CA 1
ATOM 449 C C . GLU A 1 74 ? 6.952 18.722 -25.640 1.00 16.89 71 GLU A C 1
ATOM 450 O O . GLU A 1 74 ? 7.236 18.085 -26.653 1.00 16.48 71 GLU A O 1
ATOM 456 N N . ALA A 1 75 ? 7.676 18.646 -24.525 1.00 16.20 72 ALA A N 1
ATOM 457 C CA . ALA A 1 75 ? 8.846 17.748 -24.450 1.00 17.07 72 ALA A CA 1
ATOM 458 C C . ALA A 1 75 ? 8.373 16.309 -24.661 1.00 18.09 72 ALA A C 1
ATOM 459 O O . ALA A 1 75 ? 9.013 15.532 -25.368 1.00 18.85 72 ALA A O 1
ATOM 461 N N . ILE A 1 76 ? 7.243 15.957 -24.060 1.00 18.15 73 ILE A N 1
ATOM 462 C CA . ILE A 1 76 ? 6.692 14.610 -24.178 1.00 20.00 73 ILE A CA 1
ATOM 463 C C . ILE A 1 76 ? 6.100 14.313 -25.552 1.00 20.22 73 ILE A C 1
ATOM 464 O O . ILE A 1 76 ? 6.395 13.273 -26.174 1.00 21.81 73 ILE A O 1
ATOM 469 N N . HIS A 1 77 ? 5.263 15.216 -26.024 1.00 20.23 74 HIS A N 1
ATOM 470 C CA . HIS A 1 77 ? 4.519 14.974 -27.268 1.00 21.23 74 HIS A CA 1
ATOM 471 C C . HIS A 1 77 ? 5.211 15.373 -28.571 1.00 21.15 74 HIS A C 1
ATOM 472 O O . HIS A 1 77 ? 5.090 14.665 -29.571 1.00 23.33 74 HIS A O 1
ATOM 479 N N . LEU A 1 78 ? 5.927 16.491 -28.578 1.00 19.54 75 LEU A N 1
ATOM 480 C CA . LEU A 1 78 ? 6.527 16.991 -29.803 1.00 20.04 75 LEU A CA 1
ATOM 481 C C . LEU A 1 78 ? 7.953 16.578 -30.012 1.00 19.11 75 LEU A C 1
ATOM 482 O O . LEU A 1 78 ? 8.275 15.965 -31.022 1.00 20.49 75 LEU A O 1
ATOM 487 N N . TYR A 1 79 ? 8.815 16.909 -29.054 1.00 16.58 76 TYR A N 1
ATOM 488 C CA . TYR A 1 79 ? 10.240 16.685 -29.225 1.00 16.06 76 TYR A CA 1
ATOM 489 C C . TYR A 1 79 ? 10.729 15.322 -28.783 1.00 16.06 76 TYR A C 1
ATOM 490 O O . TYR A 1 79 ? 11.562 14.710 -29.456 1.00 16.44 76 TYR A O 1
ATOM 499 N N . GLY A 1 80 ? 10.223 14.859 -27.648 1.00 16.06 77 GLY A N 1
ATOM 500 C CA . GLY A 1 80 ? 10.638 13.578 -27.067 1.00 16.89 77 GLY A CA 1
ATOM 501 C C . GLY A 1 80 ? 10.765 12.391 -28.016 1.00 16.60 77 GLY A C 1
ATOM 502 O O . GLY A 1 80 ? 11.775 11.706 -27.990 1.00 16.61 77 GLY A O 1
ATOM 503 N N . PRO A 1 81 ? 9.743 12.139 -28.863 1.00 17.39 78 PRO A N 1
ATOM 504 C CA . PRO A 1 81 ? 9.819 11.000 -29.764 1.00 17.12 78 PRO A CA 1
ATOM 505 C C . PRO A 1 81 ? 11.070 10.964 -30.643 1.00 17.27 78 PRO A C 1
ATOM 506 O O . PRO A 1 81 ? 11.657 9.896 -30.828 1.00 17.75 78 PRO A O 1
ATOM 510 N N . ASP A 1 82 ? 11.521 12.124 -31.115 1.00 17.49 79 ASP A N 1
ATOM 511 C CA . ASP A 1 82 ? 12.714 12.181 -31.963 1.00 16.92 79 ASP A CA 1
ATOM 512 C C . ASP A 1 82 ? 14.032 12.104 -31.183 1.00 16.93 79 ASP A C 1
ATOM 513 O O . ASP A 1 82 ? 15.087 11.897 -31.782 1.00 18.16 79 ASP A O 1
ATOM 518 N N . TYR A 1 83 ? 13.946 12.245 -29.856 1.00 15.67 80 TYR A N 1
ATOM 519 C CA . TYR A 1 83 ? 15.082 12.037 -28.966 1.00 15.23 80 TYR A CA 1
ATOM 520 C C . TYR A 1 83 ? 15.061 10.595 -28.440 1.00 15.86 80 TYR A C 1
ATOM 521 O O . TYR A 1 83 ? 15.876 10.237 -27.596 1.00 16.84 80 TYR A O 1
ATOM 530 N N . GLY A 1 84 ? 14.148 9.782 -28.945 1.00 16.57 81 GLY A N 1
ATOM 531 C CA . GLY A 1 84 ? 14.079 8.363 -28.580 1.00 17.00 81 GLY A CA 1
ATOM 532 C C . GLY A 1 84 ? 13.072 8.000 -27.506 1.00 17.34 81 GLY A C 1
ATOM 533 O O . GLY A 1 84 ? 12.977 6.830 -27.143 1.00 18.95 81 GLY A O 1
ATOM 534 N N . PHE A 1 85 ? 12.297 8.961 -27.027 1.00 16.48 82 PHE A N 1
ATOM 535 C CA . PHE A 1 85 ? 11.308 8.689 -25.970 1.00 17.65 82 PHE A CA 1
ATOM 536 C C . PHE A 1 85 ? 9.925 8.297 -26.509 1.00 19.84 82 PHE A C 1
ATOM 537 O O . PHE A 1 85 ? 9.176 9.136 -26.995 1.00 20.15 82 PHE A O 1
ATOM 545 N N . ASP A 1 86 ? 9.613 7.006 -26.423 1.00 21.14 83 ASP A N 1
ATOM 546 C CA . ASP A 1 86 ? 8.295 6.472 -26.807 1.00 23.80 83 ASP A CA 1
ATOM 547 C C . ASP A 1 86 ? 7.563 6.461 -25.478 1.00 23.54 83 ASP A C 1
ATOM 548 O O . ASP A 1 86 ? 7.813 5.601 -24.639 1.00 25.80 83 ASP A O 1
ATOM 553 N N A THR A 1 87 ? 6.644 7.396 -25.312 0.50 22.95 84 THR A N 1
ATOM 554 N N B THR A 1 87 ? 6.687 7.454 -25.267 0.50 24.99 84 THR A N 1
ATOM 555 C CA A THR A 1 87 ? 5.931 7.535 -24.073 0.50 22.88 84 THR A CA 1
ATOM 556 C CA B THR A 1 87 ? 5.983 7.646 -23.983 0.50 26.19 84 THR A CA 1
ATOM 557 C C A THR A 1 87 ? 4.437 7.370 -24.254 0.50 24.62 84 THR A C 1
ATOM 558 C C B THR A 1 87 ? 4.463 7.728 -24.104 0.50 26.64 84 THR A C 1
ATOM 559 O O A THR A 1 87 ? 3.912 7.416 -25.380 0.50 24.96 84 THR A O 1
ATOM 560 O O B THR A 1 87 ? 3.936 8.340 -25.035 0.50 26.74 84 THR A O 1
ATOM 567 N N . THR A 1 88 ? 3.776 7.140 -23.126 1.00 25.46 85 THR A N 1
ATOM 568 C CA . THR A 1 88 ? 2.328 7.127 -23.054 1.00 26.36 85 THR A CA 1
ATOM 569 C C . THR A 1 88 ? 1.959 7.984 -21.852 1.00 25.47 85 THR A C 1
ATOM 570 O O . THR A 1 88 ? 2.448 7.763 -20.750 1.00 25.51 85 THR A O 1
ATOM 574 N N . VAL A 1 89 ? 1.125 8.989 -22.072 1.00 24.94 86 VAL A N 1
ATOM 575 C CA . VAL A 1 89 ? 0.621 9.788 -20.973 1.00 25.57 86 VAL A CA 1
ATOM 576 C C . VAL A 1 89 ? -0.621 9.032 -20.503 1.00 25.15 86 VAL A C 1
ATOM 577 O O . VAL A 1 89 ? -1.638 8.994 -21.198 1.00 27.08 86 VAL A O 1
ATOM 581 N N . ASN A 1 90 ? -0.516 8.396 -19.343 1.00 24.82 87 ASN A N 1
ATOM 582 C CA . ASN A 1 90 ? -1.640 7.637 -18.773 1.00 26.15 87 ASN A CA 1
ATOM 583 C C . ASN A 1 90 ? -2.735 8.606 -18.332 1.00 26.71 87 ASN A C 1
ATOM 584 O O . ASN A 1 90 ? -3.924 8.348 -18.537 1.00 27.90 87 ASN A O 1
ATOM 589 N N . HIS A 1 91 ? -2.332 9.712 -17.708 1.00 26.14 88 HIS A N 1
ATOM 590 C CA . HIS A 1 91 ? -3.274 10.735 -17.256 1.00 26.01 88 HIS A CA 1
ATOM 591 C C . HIS A 1 91 ? -2.581 12.077 -17.147 1.00 24.15 88 HIS A C 1
ATOM 592 O O . HIS A 1 91 ? -1.427 12.136 -16.729 1.00 23.35 88 HIS A O 1
ATOM 599 N N . PHE A 1 92 ? -3.272 13.139 -17.542 1.00 23.05 89 PHE A N 1
ATOM 600 C CA . PHE A 1 92 ? -2.790 14.494 -17.308 1.00 21.60 89 PHE A CA 1
ATOM 601 C C . PHE A 1 92 ? -3.750 15.018 -16.254 1.00 21.25 89 PHE A C 1
ATOM 602 O O . PHE A 1 92 ? -4.916 15.320 -16.543 1.00 23.06 89 PHE A O 1
ATOM 610 N N . ASP A 1 93 ? -3.265 15.069 -15.020 1.00 20.03 90 ASP A N 1
ATOM 611 C CA . ASP A 1 93 ? -4.075 15.436 -13.850 1.00 20.65 90 ASP A CA 1
ATOM 612 C C . ASP A 1 93 ? -4.034 16.951 -13.633 1.00 20.17 90 ASP A C 1
ATOM 613 O O . ASP A 1 93 ? -3.169 17.479 -12.927 1.00 19.39 90 ASP A O 1
ATOM 618 N N . TRP A 1 94 ? -4.986 17.632 -14.254 1.00 19.96 91 TRP A N 1
ATOM 619 C CA . TRP A 1 94 ? -5.088 19.090 -14.180 1.00 19.47 91 TRP A CA 1
ATOM 620 C C . TRP A 1 94 ? -5.273 19.539 -12.737 1.00 19.04 91 TRP A C 1
ATOM 621 O O . TRP A 1 94 ? -4.694 20.535 -12.313 1.00 18.74 91 TRP A O 1
ATOM 632 N N . LYS A 1 95 ? -6.075 18.799 -11.974 1.00 19.84 92 LYS A N 1
ATOM 633 C CA . LYS A 1 95 ? -6.311 19.182 -10.581 1.00 20.91 92 LYS A CA 1
ATOM 634 C C . LYS A 1 95 ? -5.043 19.150 -9.738 1.00 19.66 92 LYS A C 1
ATOM 635 O O . LYS A 1 95 ? -4.868 20.002 -8.864 1.00 20.03 92 LYS A O 1
ATOM 641 N N . LYS A 1 96 ? -4.152 18.200 -10.019 1.00 19.13 93 LYS A N 1
ATOM 642 C CA . LYS A 1 96 ? -2.884 18.115 -9.303 1.00 19.80 93 LYS A CA 1
ATOM 643 C C . LYS A 1 96 ? -1.988 19.303 -9.654 1.00 17.92 93 LYS A C 1
ATOM 644 O O . LYS A 1 96 ? -1.338 19.906 -8.785 1.00 17.72 93 LYS A O 1
ATOM 650 N N . LEU A 1 97 ? -1.955 19.636 -10.936 1.00 16.65 94 LEU A N 1
ATOM 651 C CA . LEU A 1 97 ? -1.179 20.783 -11.391 1.00 15.87 94 LEU A CA 1
ATOM 652 C C . LEU A 1 97 ? -1.662 22.039 -10.674 1.00 15.93 94 LEU A C 1
ATOM 653 O O . LEU A 1 97 ? -0.861 22.815 -10.131 1.00 15.61 94 LEU A O 1
ATOM 658 N N . ILE A 1 98 ? -2.981 22.221 -10.639 1.00 16.35 95 ILE A N 1
ATOM 659 C CA . ILE A 1 98 ? -3.555 23.412 -9.999 1.00 17.05 95 ILE A CA 1
ATOM 660 C C . ILE A 1 98 ? -3.272 23.405 -8.488 1.00 16.75 95 ILE A C 1
ATOM 661 O O . ILE A 1 98 ? -2.972 24.453 -7.921 1.00 16.66 95 ILE A O 1
ATOM 666 N N . ALA A 1 99 ? -3.359 22.236 -7.856 1.00 17.04 96 ALA A N 1
ATOM 667 C CA . ALA A 1 99 ? -3.095 22.129 -6.418 1.00 17.70 96 ALA A CA 1
ATOM 668 C C . ALA A 1 99 ? -1.656 22.545 -6.098 1.00 16.80 96 ALA A C 1
ATOM 669 O O . ALA A 1 99 ? -1.395 23.281 -5.128 1.00 16.89 96 ALA A O 1
ATOM 671 N N . ASN A 1 100 ? -0.716 22.066 -6.899 1.00 16.43 97 ASN A N 1
ATOM 672 C CA . ASN A 1 100 ? 0.704 22.399 -6.665 1.00 16.17 97 ASN A CA 1
ATOM 673 C C . ASN A 1 100 ? 1.001 23.866 -6.962 1.00 16.12 97 ASN A C 1
ATOM 674 O O . ASN A 1 100 ? 1.797 24.512 -6.262 1.00 15.80 97 ASN A O 1
ATOM 679 N N . ARG A 1 101 ? 0.358 24.396 -8.004 1.00 15.35 98 ARG A N 1
ATOM 680 C CA . ARG A 1 101 ? 0.491 25.797 -8.345 1.00 15.07 98 ARG A CA 1
ATOM 681 C C . ARG A 1 101 ? -0.035 26.644 -7.176 1.00 15.08 98 ARG A C 1
ATOM 682 O O . ARG A 1 101 ? 0.600 27.613 -6.737 1.00 14.28 98 ARG A O 1
ATOM 690 N N . THR A 1 102 ? -1.188 26.253 -6.654 1.00 15.64 99 THR A N 1
ATOM 691 C CA . THR A 1 102 ? -1.821 26.962 -5.548 1.00 16.63 99 THR A CA 1
ATOM 692 C C . THR A 1 102 ? -0.971 26.892 -4.271 1.00 16.41 99 THR A C 1
ATOM 693 O O . THR A 1 102 ? -0.850 27.894 -3.558 1.00 16.68 99 THR A O 1
ATOM 697 N N . ALA A 1 103 ? -0.366 25.735 -4.014 1.00 16.26 100 ALA A N 1
ATOM 698 C CA . ALA A 1 103 ? 0.471 25.572 -2.816 1.00 16.54 100 ALA A CA 1
ATOM 699 C C . ALA A 1 103 ? 1.695 26.493 -2.887 1.00 16.43 100 ALA A C 1
ATOM 700 O O . ALA A 1 103 ? 2.093 27.087 -1.875 1.00 17.17 100 ALA A O 1
ATOM 702 N N . TYR A 1 104 ? 2.276 26.639 -4.077 1.00 15.92 101 TYR A N 1
ATOM 703 C CA . TYR A 1 104 ? 3.403 27.543 -4.258 1.00 15.97 101 TYR A CA 1
ATOM 704 C C . TYR A 1 104 ? 2.990 28.982 -3.976 1.00 16.38 101 TYR A C 1
ATOM 705 O O . TYR A 1 104 ? 3.680 29.717 -3.267 1.00 16.88 101 TYR A O 1
ATOM 714 N N . ILE A 1 105 ? 1.839 29.375 -4.500 1.00 15.51 102 ILE A N 1
ATOM 715 C CA . ILE A 1 105 ? 1.320 30.724 -4.290 1.00 15.92 102 ILE A CA 1
ATOM 716 C C . ILE A 1 105 ? 1.055 30.959 -2.803 1.00 16.29 102 ILE A C 1
ATOM 717 O O . ILE A 1 105 ? 1.328 32.054 -2.275 1.00 16.54 102 ILE A O 1
ATOM 722 N N . ASP A 1 106 ? 0.584 29.931 -2.102 1.00 17.48 103 ASP A N 1
ATOM 723 C CA . ASP A 1 106 ? 0.361 30.055 -0.660 1.00 19.79 103 ASP A CA 1
ATOM 724 C C . ASP A 1 106 ? 1.681 30.325 0.061 1.00 18.56 103 ASP A C 1
ATOM 725 O O . ASP A 1 106 ? 1.707 31.123 0.989 1.00 18.21 103 ASP A O 1
ATOM 730 N N . ARG A 1 107 ? 2.758 29.649 -0.359 1.00 17.65 104 ARG A N 1
ATOM 731 C CA . ARG A 1 107 ? 4.079 29.866 0.245 1.00 18.32 104 ARG A CA 1
ATOM 732 C C . ARG A 1 107 ? 4.553 31.292 0.005 1.00 17.55 104 ARG A C 1
ATOM 733 O O . ARG A 1 107 ? 5.152 31.907 0.892 1.00 17.92 104 ARG A O 1
ATOM 741 N N . ILE A 1 108 ? 4.251 31.835 -1.177 1.00 16.94 105 ILE A N 1
ATOM 742 C CA . ILE A 1 108 ? 4.607 33.208 -1.479 1.00 16.67 105 ILE A CA 1
ATOM 743 C C . ILE A 1 108 ? 3.823 34.146 -0.567 1.00 17.46 105 ILE A C 1
ATOM 744 O O . ILE A 1 108 ? 4.395 35.102 -0.045 1.00 17.51 105 ILE A O 1
ATOM 749 N N . HIS A 1 109 ? 2.525 33.890 -0.361 1.00 17.81 106 HIS A N 1
ATOM 750 C CA . HIS A 1 109 ? 1.745 34.732 0.561 1.00 18.30 106 HIS A CA 1
ATOM 751 C C . HIS A 1 109 ? 2.381 34.755 1.940 1.00 19.66 106 HIS A C 1
ATOM 752 O O . HIS A 1 109 ? 2.514 35.814 2.555 1.00 20.34 106 HIS A O 1
ATOM 759 N N . GLN A 1 110 ? 2.740 33.574 2.430 1.00 19.63 107 GLN A N 1
ATOM 760 C CA . GLN A 1 110 ? 3.323 33.435 3.769 1.00 21.36 107 GLN A CA 1
ATOM 761 C C . GLN A 1 110 ? 4.636 34.209 3.863 1.00 20.21 107 GLN A C 1
ATOM 762 O O . GLN A 1 110 ? 4.910 34.843 4.881 1.00 20.63 107 GLN A O 1
ATOM 768 N N . SER A 1 111 ? 5.428 34.158 2.806 1.00 19.84 108 SER A N 1
ATOM 769 C CA . SER A 1 111 ? 6.694 34.873 2.771 1.00 20.86 108 SER A CA 1
ATOM 770 C C . SER A 1 111 ? 6.428 36.381 2.868 1.00 20.99 108 SER A C 1
ATOM 771 O O . SER A 1 111 ? 7.103 37.081 3.611 1.00 20.05 108 SER A O 1
ATOM 774 N N . TYR A 1 112 ? 5.461 36.882 2.096 1.00 20.18 109 TYR A N 1
ATOM 775 C CA . TYR A 1 112 ? 5.168 38.321 2.159 1.00 21.39 109 TYR A CA 1
ATOM 776 C C . TYR A 1 112 ? 4.675 38.714 3.538 1.00 21.44 109 TYR A C 1
ATOM 777 O O . TYR A 1 112 ? 5.053 39.782 4.054 1.00 21.36 109 TYR A O 1
ATOM 786 N N . GLU A 1 113 ? 3.841 37.867 4.145 1.00 22.40 110 GLU A N 1
ATOM 787 C CA . GLU A 1 113 ? 3.309 38.118 5.495 1.00 24.91 110 GLU A CA 1
ATOM 788 C C . GLU A 1 113 ? 4.439 38.232 6.503 1.00 25.08 110 GLU A C 1
ATOM 789 O O . GLU A 1 113 ? 4.425 39.111 7.362 1.00 24.82 110 GLU A O 1
ATOM 795 N N . ARG A 1 114 ? 5.411 37.330 6.412 1.00 23.68 111 ARG A N 1
ATOM 796 C CA . ARG A 1 114 ? 6.547 37.381 7.345 1.00 24.48 111 ARG A CA 1
ATOM 797 C C . ARG A 1 114 ? 7.347 38.644 7.163 1.00 22.45 111 ARG A C 1
ATOM 798 O O . ARG A 1 114 ? 7.714 39.284 8.159 1.00 23.77 111 ARG A O 1
ATOM 806 N N . GLY A 1 115 ? 7.608 39.007 5.908 1.00 21.64 112 GLY A N 1
ATOM 807 C CA . GLY A 1 115 ? 8.366 40.209 5.583 1.00 20.80 112 GLY A CA 1
ATOM 808 C C . GLY A 1 115 ? 7.709 41.466 6.148 1.00 20.34 112 GLY A C 1
ATOM 809 O O . GLY A 1 115 ? 8.380 42.318 6.753 1.00 21.48 112 GLY A O 1
ATOM 810 N N . LEU A 1 116 ? 6.398 41.569 5.948 1.00 19.66 113 LEU A N 1
ATOM 811 C CA . LEU A 1 116 ? 5.627 42.721 6.423 1.00 19.12 113 LEU A CA 1
ATOM 812 C C . LEU A 1 116 ? 5.570 42.763 7.938 1.00 20.44 113 LEU A C 1
ATOM 813 O O . LEU A 1 116 ? 5.679 43.839 8.526 1.00 19.70 113 LEU A O 1
ATOM 818 N N . GLY A 1 117 ? 5.408 41.594 8.566 1.00 21.82 114 GLY A N 1
ATOM 819 C CA . GLY A 1 117 ? 5.377 41.502 10.031 1.00 23.97 114 GLY A CA 1
ATOM 820 C C . GLY A 1 117 ? 6.725 41.869 10.630 1.00 24.75 114 GLY A C 1
ATOM 821 O O . GLY A 1 117 ? 6.802 42.591 11.630 1.00 25.80 114 GLY A O 1
ATOM 822 N N . ASN A 1 118 ? 7.799 41.408 10.005 1.00 25.79 115 ASN A N 1
ATOM 823 C CA . ASN A 1 118 ? 9.143 41.740 10.474 1.00 27.43 115 ASN A CA 1
ATOM 824 C C . ASN A 1 118 ? 9.497 43.218 10.342 1.00 26.57 115 ASN A C 1
ATOM 825 O O . ASN A 1 118 ? 10.272 43.744 11.150 1.00 26.44 115 ASN A O 1
ATOM 830 N N . ASN A 1 119 ? 8.902 43.888 9.353 1.00 23.33 116 ASN A N 1
ATOM 831 C CA . ASN A 1 119 ? 9.074 45.339 9.161 1.00 23.54 116 ASN A CA 1
ATOM 832 C C . ASN A 1 119 ? 8.054 46.140 9.977 1.00 22.49 116 ASN A C 1
ATOM 833 O O . ASN A 1 119 ? 8.023 47.363 9.898 1.00 21.74 116 ASN A O 1
ATOM 838 N N . LYS A 1 120 ? 7.213 45.449 10.745 1.00 22.75 117 LYS A N 1
ATOM 839 C CA . LYS A 1 120 ? 6.221 46.096 11.612 1.00 23.49 117 LYS A CA 1
ATOM 840 C C . LYS A 1 120 ? 5.191 46.946 10.846 1.00 21.78 117 LYS A C 1
ATOM 841 O O . LYS A 1 120 ? 4.740 47.995 11.323 1.00 21.79 117 LYS A O 1
ATOM 847 N N . VAL A 1 121 ? 4.834 46.472 9.657 1.00 19.61 118 VAL A N 1
ATOM 848 C CA . VAL A 1 121 ? 3.805 47.113 8.843 1.00 18.65 118 VAL A CA 1
ATOM 849 C C . VAL A 1 121 ? 2.450 46.557 9.277 1.00 19.45 118 VAL A C 1
ATOM 850 O O . VAL A 1 121 ? 2.282 45.345 9.380 1.00 22.01 118 VAL A O 1
ATOM 854 N N . ASP A 1 122 ? 1.491 47.432 9.558 1.00 19.56 119 ASP A N 1
ATOM 855 C CA . ASP A 1 122 ? 0.136 46.987 9.897 1.00 19.96 119 ASP A CA 1
ATOM 856 C C . ASP A 1 122 ? -0.573 46.603 8.614 1.00 19.89 119 ASP A C 1
ATOM 857 O O . ASP A 1 122 ? -0.758 47.439 7.724 1.00 19.73 119 ASP A O 1
ATOM 862 N N . VAL A 1 123 ? -0.949 45.343 8.498 1.00 19.69 120 VAL A N 1
ATOM 863 C CA . VAL A 1 123 ? -1.628 44.861 7.303 1.00 19.92 120 VAL A CA 1
ATOM 864 C C . VAL A 1 123 ? -3.092 44.710 7.636 1.00 20.76 120 VAL A C 1
ATOM 865 O O . VAL A 1 123 ? -3.446 44.025 8.611 1.00 21.99 120 VAL A O 1
ATOM 869 N N . ILE A 1 124 ? -3.935 45.354 6.836 1.00 20.93 121 ILE A N 1
ATOM 870 C CA . ILE A 1 124 ? -5.375 45.356 7.035 1.00 22.22 121 ILE A CA 1
ATOM 871 C C . ILE A 1 124 ? -6.066 44.724 5.836 1.00 23.21 121 ILE A C 1
ATOM 872 O O . ILE A 1 124 ? -5.831 45.138 4.686 1.00 22.05 121 ILE A O 1
ATOM 877 N N . GLN A 1 125 ? -6.900 43.714 6.092 1.00 23.30 122 GLN A N 1
ATOM 878 C CA . GLN A 1 125 ? -7.632 43.038 5.041 1.00 24.41 122 GLN A CA 1
ATOM 879 C C . GLN A 1 125 ? -8.992 43.712 4.883 1.00 22.85 122 GLN A C 1
ATOM 880 O O . GLN A 1 125 ? -9.864 43.570 5.736 1.00 24.98 122 GLN A O 1
ATOM 886 N N . GLY A 1 126 ? -9.175 44.429 3.784 1.00 20.19 123 GLY A N 1
ATOM 887 C CA . GLY A 1 126 ? -10.417 45.127 3.521 1.00 19.74 123 GLY A CA 1
ATOM 888 C C . GLY A 1 126 ? -10.278 46.035 2.331 1.00 19.30 123 GLY A C 1
ATOM 889 O O . GLY A 1 126 ? -9.170 46.224 1.818 1.00 18.48 123 GLY A O 1
ATOM 890 N N . PHE A 1 127 ? -11.407 46.596 1.897 1.00 19.57 124 PHE A N 1
ATOM 891 C CA . PHE A 1 127 ? -11.440 47.483 0.750 1.00 19.08 124 PHE A CA 1
ATOM 892 C C . PHE A 1 127 ? -11.466 48.917 1.250 1.00 19.07 124 PHE A C 1
ATOM 893 O O . PHE A 1 127 ? -12.418 49.330 1.936 1.00 19.33 124 PHE A O 1
ATOM 901 N N . ALA A 1 128 ? -10.420 49.668 0.947 1.00 17.72 125 ALA A N 1
ATOM 902 C CA . ALA A 1 128 ? -10.327 51.065 1.387 1.00 18.13 125 ALA A CA 1
ATOM 903 C C . ALA A 1 128 ? -11.111 51.989 0.480 1.00 17.89 125 ALA A C 1
ATOM 904 O O . ALA A 1 128 ? -11.086 51.845 -0.743 1.00 17.54 125 ALA A O 1
ATOM 906 N N . ARG A 1 129 ? -11.801 52.952 1.097 1.00 18.09 126 ARG A N 1
ATOM 907 C CA . ARG A 1 129 ? -12.527 54.007 0.380 1.00 18.82 126 ARG A CA 1
ATOM 908 C C . ARG A 1 129 ? -12.120 55.323 1.009 1.00 18.55 126 ARG A C 1
ATOM 909 O O . ARG A 1 129 ? -12.043 55.422 2.240 1.00 19.10 126 ARG A O 1
ATOM 917 N N . PHE A 1 130 ? -11.847 56.329 0.181 1.00 17.69 127 PHE A N 1
ATOM 918 C CA . PHE A 1 130 ? -11.473 57.651 0.721 1.00 17.47 127 PHE A CA 1
ATOM 919 C C . PHE A 1 130 ? -12.671 58.350 1.379 1.00 18.68 127 PHE A C 1
ATOM 920 O O . PHE A 1 130 ? -13.815 58.158 0.976 1.00 19.02 127 PHE A O 1
ATOM 928 N N . VAL A 1 131 ? -12.341 59.146 2.397 1.00 18.84 128 VAL A N 1
ATOM 929 C CA . VAL A 1 131 ? -13.276 59.995 3.149 1.00 20.20 128 VAL A CA 1
ATOM 930 C C . VAL A 1 131 ? -12.923 61.445 2.819 1.00 19.83 128 VAL A C 1
ATOM 931 O O . VAL A 1 131 ? -13.800 62.280 2.673 1.00 20.22 128 VAL A O 1
ATOM 935 N N . ASP A 1 132 ? -11.625 61.736 2.771 1.00 19.50 129 ASP A N 1
ATOM 936 C CA . ASP A 1 132 ? -11.114 63.022 2.335 1.00 20.41 129 ASP A CA 1
ATOM 937 C C . ASP A 1 132 ? -9.736 62.764 1.764 1.00 20.46 129 ASP A C 1
ATOM 938 O O . ASP A 1 132 ? -9.336 61.583 1.644 1.00 20.76 129 ASP A O 1
ATOM 943 N N . ALA A 1 133 ? -8.999 63.808 1.411 1.00 20.82 130 ALA A N 1
ATOM 944 C CA . ALA A 1 133 ? -7.673 63.604 0.766 1.00 21.12 130 ALA A CA 1
ATOM 945 C C . ALA A 1 133 ? -6.636 62.831 1.595 1.00 22.31 130 ALA A C 1
ATOM 946 O O . ALA A 1 133 ? -5.737 62.201 1.027 1.00 25.21 130 ALA A O 1
ATOM 948 N N . HIS A 1 134 ? -6.766 62.823 2.916 1.00 21.37 131 HIS A N 1
ATOM 949 C CA . HIS A 1 134 ? -5.792 62.122 3.761 1.00 22.91 131 HIS A CA 1
ATOM 950 C C . HIS A 1 134 ? -6.411 61.132 4.708 1.00 21.53 131 HIS A C 1
ATOM 951 O O . HIS A 1 134 ? -5.781 60.753 5.691 1.00 22.06 131 HIS A O 1
ATOM 958 N N . THR A 1 135 ? -7.633 60.685 4.404 1.00 19.84 132 THR A N 1
ATOM 959 C CA . THR A 1 135 ? -8.343 59.778 5.280 1.00 20.28 132 THR A CA 1
ATOM 960 C C . THR A 1 135 ? -9.087 58.741 4.469 1.00 19.61 132 THR A C 1
ATOM 961 O O . THR A 1 135 ? -9.710 59.081 3.440 1.00 18.91 132 THR A O 1
ATOM 965 N N . VAL A 1 136 ? -9.018 57.486 4.925 1.00 19.74 133 VAL A N 1
ATOM 966 C CA . VAL A 1 136 ? -9.738 56.382 4.299 1.00 19.75 133 VAL A CA 1
ATOM 967 C C . VAL A 1 136 ? -10.525 55.670 5.367 1.00 19.97 133 VAL A C 1
ATOM 968 O O . VAL A 1 136 ? -10.246 55.823 6.556 1.00 20.79 133 VAL A O 1
ATOM 972 N N . GLU A 1 137 ? -11.529 54.920 4.926 1.00 20.92 134 GLU A N 1
ATOM 973 C CA . GLU A 1 137 ? -12.333 54.094 5.792 1.00 22.98 134 GLU A CA 1
ATOM 974 C C . GLU A 1 137 ? -12.198 52.667 5.271 1.00 21.67 134 GLU A C 1
ATOM 975 O O . GLU A 1 137 ? -12.274 52.447 4.073 1.00 20.33 134 GLU A O 1
ATOM 981 N N . VAL A 1 138 ? -11.999 51.713 6.174 1.00 21.21 135 VAL A N 1
ATOM 982 C CA . VAL A 1 138 ? -11.917 50.295 5.809 1.00 21.40 135 VAL A CA 1
ATOM 983 C C . VAL A 1 138 ? -12.512 49.480 6.948 1.00 22.38 135 VAL A C 1
ATOM 984 O O . VAL A 1 138 ? -12.139 49.692 8.073 1.00 22.50 135 VAL A O 1
ATOM 988 N N . ASN A 1 139 ? -13.439 48.568 6.644 1.00 23.84 136 ASN A N 1
ATOM 989 C CA . ASN A 1 139 ? -14.084 47.738 7.675 1.00 25.76 136 ASN A CA 1
ATOM 990 C C . ASN A 1 139 ? -14.682 48.592 8.783 1.00 27.67 136 ASN A C 1
ATOM 991 O O . ASN A 1 139 ? -14.693 48.185 9.943 1.00 29.24 136 ASN A O 1
ATOM 996 N N . GLY A 1 140 ? -15.144 49.786 8.426 1.00 28.09 137 GLY A N 1
ATOM 997 C CA . GLY A 1 140 ? -15.770 50.683 9.394 1.00 29.82 137 GLY A CA 1
ATOM 998 C C . GLY A 1 140 ? -14.825 51.487 10.273 1.00 31.64 137 GLY A C 1
ATOM 999 O O . GLY A 1 140 ? -15.287 52.259 11.137 1.00 31.24 137 GLY A O 1
ATOM 1000 N N . GLU A 1 141 ? -13.516 51.308 10.091 1.00 30.74 138 GLU A N 1
ATOM 1001 C CA . GLU A 1 141 ? -12.535 52.085 10.852 1.00 33.17 138 GLU A CA 1
ATOM 1002 C C . GLU A 1 141 ? -11.940 53.181 9.972 1.00 29.58 138 GLU A C 1
ATOM 1003 O O . GLU A 1 141 ? -11.762 53.013 8.760 1.00 26.68 138 GLU A O 1
ATOM 1009 N N . THR A 1 142 ? -11.648 54.307 10.606 1.00 28.18 139 THR A N 1
ATOM 1010 C CA . THR A 1 142 ? -11.108 55.472 9.950 1.00 28.54 139 THR A CA 1
ATOM 1011 C C . THR A 1 142 ? -9.613 55.491 10.172 1.00 27.72 139 THR A C 1
ATOM 1012 O O . THR A 1 142 ? -9.144 55.261 11.291 1.00 28.17 139 THR A O 1
ATOM 1016 N N . ILE A 1 143 ? -8.871 55.729 9.093 1.00 25.68 140 ILE A N 1
ATOM 1017 C CA . ILE A 1 143 ? -7.416 55.752 9.131 1.00 25.43 140 ILE A CA 1
ATOM 1018 C C . ILE A 1 143 ? -6.909 56.974 8.388 1.00 23.93 140 ILE A C 1
ATOM 1019 O O . ILE A 1 143 ? -7.336 57.256 7.273 1.00 23.71 140 ILE A O 1
ATOM 1024 N N . THR A 1 144 ? -5.989 57.696 9.005 1.00 23.71 141 THR A N 1
ATOM 1025 C CA . THR A 1 144 ? -5.400 58.866 8.389 1.00 22.93 141 THR A CA 1
ATOM 1026 C C . THR A 1 144 ? -3.921 58.632 8.161 1.00 21.40 141 THR A C 1
ATOM 1027 O O . THR A 1 144 ? -3.299 57.781 8.830 1.00 21.50 141 THR A O 1
ATOM 1031 N N . ALA A 1 145 ? -3.360 59.350 7.197 1.00 20.53 142 ALA A N 1
ATOM 1032 C CA . ALA A 1 145 ? -1.946 59.253 6.907 1.00 20.80 142 ALA A CA 1
ATOM 1033 C C . ALA A 1 145 ? -1.418 60.491 6.218 1.00 21.18 142 ALA A C 1
ATOM 1034 O O . ALA A 1 145 ? -2.097 61.090 5.395 1.00 23.37 142 ALA A O 1
ATOM 1036 N N . ASP A 1 146 ? -0.186 60.856 6.529 1.00 21.45 143 ASP A N 1
ATOM 1037 C CA . ASP A 1 146 ? 0.450 62.015 5.914 1.00 22.23 143 ASP A CA 1
ATOM 1038 C C . ASP A 1 146 ? 0.758 61.803 4.429 1.00 21.16 143 ASP A C 1
ATOM 1039 O O . ASP A 1 146 ? 0.747 62.733 3.641 1.00 21.55 143 ASP A O 1
ATOM 1044 N N . HIS A 1 147 ? 1.039 60.550 4.074 1.00 19.12 144 HIS A N 1
ATOM 1045 C CA . HIS A 1 147 ? 1.414 60.170 2.730 1.00 18.12 144 HIS A CA 1
ATOM 1046 C C . HIS A 1 147 ? 0.605 58.943 2.367 1.00 16.14 144 HIS A C 1
ATOM 1047 O O . HIS A 1 147 ? 0.571 57.989 3.145 1.00 16.49 144 HIS A O 1
ATOM 1054 N N . ILE A 1 148 ? -0.086 58.995 1.232 1.00 14.49 145 ILE A N 1
ATOM 1055 C CA . ILE A 1 148 ? -0.918 57.880 0.771 1.00 14.85 145 ILE A CA 1
ATOM 1056 C C . ILE A 1 148 ? -0.536 57.465 -0.648 1.00 14.18 145 ILE A C 1
ATOM 1057 O O . ILE A 1 148 ? -0.581 58.264 -1.580 1.00 13.80 145 ILE A O 1
ATOM 1062 N N . LEU A 1 149 ? -0.153 56.201 -0.781 1.00 13.29 146 LEU A N 1
ATOM 1063 C CA . LEU A 1 149 ? 0.121 55.606 -2.064 1.00 13.38 146 LEU A CA 1
ATOM 1064 C C . LEU A 1 149 ? -1.100 54.833 -2.534 1.00 13.12 146 LEU A C 1
ATOM 1065 O O . LEU A 1 149 ? -1.578 53.946 -1.818 1.00 13.53 146 LEU A O 1
ATOM 1070 N N . ILE A 1 150 ? -1.590 55.152 -3.737 1.00 12.90 147 ILE A N 1
ATOM 1071 C CA . ILE A 1 150 ? -2.677 54.420 -4.342 1.00 13.04 147 ILE A CA 1
ATOM 1072 C C . ILE A 1 150 ? -2.035 53.456 -5.351 1.00 13.31 147 ILE A C 1
ATOM 1073 O O . ILE A 1 150 ? -1.549 53.876 -6.418 1.00 13.41 147 ILE A O 1
ATOM 1078 N N . ALA A 1 151 ? -2.029 52.166 -5.014 1.00 12.91 148 ALA A N 1
ATOM 1079 C CA . ALA A 1 151 ? -1.397 51.143 -5.863 1.00 13.35 148 ALA A CA 1
ATOM 1080 C C . ALA A 1 151 ? -2.411 50.024 -6.034 1.00 13.04 148 ALA A C 1
ATOM 1081 O O . ALA A 1 151 ? -2.201 48.869 -5.650 1.00 12.56 148 ALA A O 1
ATOM 1083 N N . THR A 1 152 ? -3.531 50.401 -6.631 1.00 13.19 149 THR A N 1
ATOM 1084 C CA . THR A 1 152 ? -4.691 49.532 -6.734 1.00 13.48 149 THR A CA 1
ATOM 1085 C C . THR A 1 152 ? -4.784 48.667 -7.970 1.00 13.56 149 THR A C 1
ATOM 1086 O O . THR A 1 152 ? -5.721 47.871 -8.084 1.00 13.53 149 THR A O 1
ATOM 1090 N N . GLY A 1 153 ? -3.841 48.836 -8.899 1.00 13.00 150 GLY A N 1
ATOM 1091 C CA . GLY A 1 153 ? -3.824 48.003 -10.071 1.00 13.93 150 GLY A CA 1
ATOM 1092 C C . GLY A 1 153 ? -5.021 48.151 -10.966 1.00 13.89 150 GLY A C 1
ATOM 1093 O O . GLY A 1 153 ? -5.640 49.208 -11.032 1.00 14.20 150 GLY A O 1
ATOM 1094 N N . GLY A 1 154 ? -5.319 47.056 -11.665 1.00 14.27 151 GLY A N 1
ATOM 1095 C CA . GLY A 1 154 ? -6.432 46.983 -12.574 1.00 14.79 151 GLY A CA 1
ATOM 1096 C C . GLY A 1 154 ? -7.159 45.656 -12.512 1.00 15.01 151 GLY A C 1
ATOM 1097 O O . GLY A 1 154 ? -7.003 44.887 -11.570 1.00 14.39 151 GLY A O 1
ATOM 1098 N N A ARG A 1 155 ? -7.967 45.409 -13.537 0.50 15.28 152 ARG A N 1
ATOM 1099 N N B ARG A 1 155 ? -7.923 45.382 -13.557 0.50 14.98 152 ARG A N 1
ATOM 1100 C CA A ARG A 1 155 ? -8.763 44.186 -13.643 0.50 16.10 152 ARG A CA 1
ATOM 1101 C CA B ARG A 1 155 ? -8.708 44.159 -13.652 0.50 15.61 152 ARG A CA 1
ATOM 1102 C C A ARG A 1 155 ? -9.081 43.925 -15.114 0.50 16.06 152 ARG A C 1
ATOM 1103 C C B ARG A 1 155 ? -9.047 43.912 -15.117 0.50 15.79 152 ARG A C 1
ATOM 1104 O O A ARG A 1 155 ? -8.970 44.829 -15.947 0.50 16.10 152 ARG A O 1
ATOM 1105 O O B ARG A 1 155 ? -8.921 44.814 -15.949 0.50 15.82 152 ARG A O 1
ATOM 1120 N N . PRO A 1 156 ? -9.460 42.681 -15.459 1.00 15.52 153 PRO A N 1
ATOM 1121 C CA . PRO A 1 156 ? -9.810 42.400 -16.850 1.00 16.32 153 PRO A CA 1
ATOM 1122 C C . PRO A 1 156 ? -11.034 43.168 -17.340 1.00 17.20 153 PRO A C 1
ATOM 1123 O O . PRO A 1 156 ? -11.965 43.403 -16.558 1.00 17.92 153 PRO A O 1
ATOM 1127 N N . SER A 1 157 ? -11.026 43.542 -18.618 1.00 17.39 154 SER A N 1
ATOM 1128 C CA . SER A 1 157 ? -12.165 44.187 -19.276 1.00 19.27 154 SER A CA 1
ATOM 1129 C C . SER A 1 157 ? -12.966 43.132 -20.009 1.00 19.90 154 SER A C 1
ATOM 1130 O O . SER A 1 157 ? -12.439 42.078 -20.366 1.00 20.39 154 SER A O 1
ATOM 1133 N N . HIS A 1 158 ? -14.238 43.422 -20.268 1.00 20.23 155 HIS A N 1
ATOM 1134 C CA . HIS A 1 158 ? -15.109 42.496 -20.992 1.00 21.18 155 HIS A CA 1
ATOM 1135 C C . HIS A 1 158 ? -15.836 43.268 -22.072 1.00 21.57 155 HIS A C 1
ATOM 1136 O O . HIS A 1 158 ? -16.194 44.431 -21.852 1.00 22.08 155 HIS A O 1
ATOM 1143 N N . PRO A 1 159 ? -16.069 42.633 -23.223 1.00 21.18 156 PRO A N 1
ATOM 1144 C CA . PRO A 1 159 ? -16.769 43.310 -24.310 1.00 22.46 156 PRO A CA 1
ATOM 1145 C C . PRO A 1 159 ? -18.275 43.405 -24.062 1.00 24.31 156 PRO A C 1
ATOM 1146 O O . PRO A 1 159 ? -18.850 42.578 -23.368 1.00 25.31 156 PRO A O 1
ATOM 1150 N N . ASP A 1 160 ? -18.893 44.420 -24.643 1.00 26.67 157 ASP A N 1
ATOM 1151 C CA . ASP A 1 160 ? -20.331 44.601 -24.547 1.00 29.07 157 ASP A CA 1
ATOM 1152 C C . ASP A 1 160 ? -20.963 44.068 -25.831 1.00 27.28 157 ASP A C 1
ATOM 1153 O O . ASP A 1 160 ? -21.290 44.839 -26.740 1.00 30.00 157 ASP A O 1
ATOM 1158 N N . ILE A 1 161 ? -21.062 42.743 -25.935 1.00 24.54 158 ILE A N 1
ATOM 1159 C CA . ILE A 1 161 ? -21.732 42.102 -27.073 1.00 23.90 158 ILE A CA 1
ATOM 1160 C C . ILE A 1 161 ? -22.671 41.038 -26.532 1.00 23.12 158 ILE A C 1
ATOM 1161 O O . ILE A 1 161 ? -22.535 40.623 -25.387 1.00 21.47 158 ILE A O 1
ATOM 1166 N N . PRO A 1 162 ? -23.650 40.607 -27.346 1.00 22.48 159 PRO A N 1
ATOM 1167 C CA . PRO A 1 162 ? -24.551 39.553 -26.903 1.00 22.97 159 PRO A CA 1
ATOM 1168 C C . PRO A 1 162 ? -23.808 38.264 -26.552 1.00 22.08 159 PRO A C 1
ATOM 1169 O O . PRO A 1 162 ? -22.967 37.825 -27.313 1.00 21.95 159 PRO A O 1
ATOM 1173 N N . GLY A 1 163 ? -24.121 37.687 -25.403 1.00 22.11 160 GLY A N 1
ATOM 1174 C CA . GLY A 1 163 ? -23.472 36.463 -24.951 1.00 21.85 160 GLY A CA 1
ATOM 1175 C C . GLY A 1 163 ? -22.093 36.625 -24.340 1.00 20.74 160 GLY A C 1
ATOM 1176 O O . GLY A 1 163 ? -21.427 35.626 -24.038 1.00 20.63 160 GLY A O 1
ATOM 1177 N N . ALA A 1 164 ? -21.654 37.859 -24.130 1.00 20.72 161 ALA A N 1
ATOM 1178 C CA . ALA A 1 164 ? -20.321 38.082 -23.548 1.00 20.62 161 ALA A CA 1
ATOM 1179 C C . ALA A 1 164 ? -20.169 37.383 -22.198 1.00 20.64 161 ALA A C 1
ATOM 1180 O O . ALA A 1 164 ? -19.088 36.926 -21.835 1.00 20.21 161 ALA A O 1
ATOM 1182 N N . GLU A 1 165 ? -21.277 37.300 -21.466 1.00 22.23 162 GLU A N 1
ATOM 1183 C CA . GLU A 1 165 ? -21.272 36.669 -20.152 1.00 23.68 162 GLU A CA 1
ATOM 1184 C C . GLU A 1 165 ? -20.951 35.180 -20.165 1.00 22.51 162 GLU A C 1
ATOM 1185 O O . GLU A 1 165 ? -20.671 34.610 -19.106 1.00 23.46 162 GLU A O 1
ATOM 1191 N N . TYR A 1 166 ? -21.014 34.540 -21.330 1.00 20.86 163 TYR A N 1
ATOM 1192 C CA . TYR A 1 166 ? -20.649 33.125 -21.435 1.00 21.25 163 TYR A CA 1
ATOM 1193 C C . TYR A 1 166 ? -19.132 32.971 -21.445 1.00 20.11 163 TYR A C 1
ATOM 1194 O O . TYR A 1 166 ? -18.642 31.879 -21.248 1.00 20.76 163 TYR A O 1
ATOM 1203 N N . GLY A 1 167 ? -18.413 34.055 -21.696 1.00 19.35 164 GLY A N 1
ATOM 1204 C CA . GLY A 1 167 ? -16.961 34.008 -21.672 1.00 18.71 164 GLY A CA 1
ATOM 1205 C C . GLY A 1 167 ? -16.419 34.272 -20.279 1.00 18.42 164 GLY A C 1
ATOM 1206 O O . GLY A 1 167 ? -17.113 34.827 -19.406 1.00 20.06 164 GLY A O 1
ATOM 1207 N N . ILE A 1 168 ? -15.187 33.833 -20.071 1.00 17.30 165 ILE A N 1
ATOM 1208 C CA . ILE A 1 168 ? -14.442 34.095 -18.845 1.00 17.18 165 ILE A CA 1
ATOM 1209 C C . ILE A 1 168 ? -13.266 35.007 -19.234 1.00 17.12 165 ILE A C 1
ATOM 1210 O O . ILE A 1 168 ? -13.071 35.295 -20.405 1.00 17.76 165 ILE A O 1
ATOM 1215 N N . ASP A 1 169 ? -12.526 35.485 -18.250 1.00 16.82 166 ASP A N 1
ATOM 1216 C CA . ASP A 1 169 ? -11.372 36.345 -18.513 1.00 16.92 166 ASP A CA 1
ATOM 1217 C C . ASP A 1 169 ? -10.128 35.652 -17.964 1.00 16.09 166 ASP A C 1
ATOM 1218 O O . ASP A 1 169 ? -10.175 34.458 -17.633 1.00 15.20 166 ASP A O 1
ATOM 1223 N N . SER A 1 170 ? -9.007 36.361 -17.894 1.00 15.04 167 SER A N 1
ATOM 1224 C CA . SER A 1 170 ? -7.782 35.705 -17.417 1.00 15.22 167 SER A CA 1
ATOM 1225 C C . SER A 1 170 ? -7.906 35.195 -15.973 1.00 15.42 167 SER A C 1
ATOM 1226 O O . SER A 1 170 ? -7.306 34.180 -15.631 1.00 15.80 167 SER A O 1
ATOM 1229 N N . ASP A 1 171 ? -8.657 35.891 -15.119 1.00 15.56 168 ASP A N 1
ATOM 1230 C CA . ASP A 1 171 ? -8.882 35.408 -13.760 1.00 16.70 168 ASP A CA 1
ATOM 1231 C C . ASP A 1 171 ? -9.597 34.068 -13.857 1.00 16.42 168 ASP A C 1
ATOM 1232 O O . ASP A 1 171 ? -9.263 33.128 -13.141 1.00 16.97 168 ASP A O 1
ATOM 1237 N N . GLY A 1 172 ? -10.584 33.987 -14.745 1.00 16.76 169 GLY A N 1
ATOM 1238 C CA . GLY A 1 172 ? -11.335 32.745 -14.964 1.00 17.10 169 GLY A CA 1
ATOM 1239 C C . GLY A 1 172 ? -10.450 31.606 -15.459 1.00 17.28 169 GLY A C 1
ATOM 1240 O O . GLY A 1 172 ? -10.690 30.439 -15.135 1.00 18.04 169 GLY A O 1
ATOM 1241 N N . PHE A 1 173 ? -9.455 31.941 -16.281 1.00 16.63 170 PHE A N 1
ATOM 1242 C CA . PHE A 1 173 ? -8.512 30.933 -16.775 1.00 16.91 170 PHE A CA 1
ATOM 1243 C C . PHE A 1 173 ? -7.819 30.243 -15.597 1.00 16.39 170 PHE A C 1
ATOM 1244 O O . PHE A 1 173 ? -7.691 29.009 -15.573 1.00 16.57 170 PHE A O 1
ATOM 1252 N N . PHE A 1 174 ? -7.393 31.025 -14.611 1.00 16.69 171 PHE A N 1
ATOM 1253 C CA . PHE A 1 174 ? -6.731 30.472 -13.438 1.00 17.20 171 PHE A CA 1
ATOM 1254 C C . PHE A 1 174 ? -7.692 29.709 -12.517 1.00 18.76 171 PHE A C 1
ATOM 1255 O O . PHE A 1 174 ? -7.256 28.921 -11.677 1.00 21.56 171 PHE A O 1
ATOM 1263 N N . GLU A 1 175 ? -8.993 29.939 -12.686 1.00 18.89 172 GLU A N 1
ATOM 1264 C CA . GLU A 1 175 ? -10.018 29.219 -11.902 1.00 21.49 172 GLU A CA 1
ATOM 1265 C C . GLU A 1 175 ? -10.458 27.902 -12.566 1.00 21.42 172 GLU A C 1
ATOM 1266 O O . GLU A 1 175 ? -11.203 27.129 -11.954 1.00 22.76 172 GLU A O 1
ATOM 1272 N N . LEU A 1 176 ? -10.047 27.649 -13.813 1.00 20.20 173 LEU A N 1
ATOM 1273 C CA . LEU A 1 176 ? -10.403 26.397 -14.474 1.00 20.93 173 LEU A CA 1
ATOM 1274 C C . LEU A 1 176 ? -9.897 25.222 -13.638 1.00 22.58 173 LEU A C 1
ATOM 1275 O O . LEU A 1 176 ? -8.748 25.224 -13.170 1.00 21.22 173 LEU A O 1
ATOM 1280 N N . ASP A 1 177 ? -10.773 24.247 -13.426 1.00 24.71 174 ASP A N 1
ATOM 1281 C CA . ASP A 1 177 ? -10.441 23.065 -12.622 1.00 27.41 174 ASP A CA 1
ATOM 1282 C C . ASP A 1 177 ? -10.405 21.780 -13.447 1.00 26.37 174 ASP A C 1
ATOM 1283 O O . ASP A 1 177 ? -10.334 20.696 -12.890 1.00 26.18 174 ASP A O 1
ATOM 1288 N N . GLU A 1 178 ? -10.476 21.910 -14.769 1.00 26.65 175 GLU A N 1
ATOM 1289 C CA . GLU A 1 178 ? -10.285 20.768 -15.642 1.00 27.53 175 GLU A CA 1
ATOM 1290 C C . GLU A 1 178 ? -9.686 21.282 -16.953 1.00 25.32 175 GLU A C 1
ATOM 1291 O O . GLU A 1 178 ? -9.798 22.452 -17.276 1.00 23.44 175 GLU A O 1
ATOM 1297 N N . MET A 1 179 ? -9.018 20.381 -17.650 1.00 25.33 176 MET A N 1
ATOM 1298 C CA . MET A 1 179 ? -8.377 20.640 -18.922 1.00 26.76 176 MET A CA 1
ATOM 1299 C C . MET A 1 179 ? -9.465 20.910 -19.973 1.00 26.24 176 MET A C 1
ATOM 1300 O O . MET A 1 179 ? -10.279 20.035 -20.252 1.00 24.16 176 MET A O 1
ATOM 1305 N N . PRO A 1 180 ? -9.512 22.124 -20.524 1.00 23.85 177 PRO A N 1
ATOM 1306 C CA . PRO A 1 180 ? -10.535 22.385 -21.547 1.00 24.43 177 PRO A CA 1
ATOM 1307 C C . PRO A 1 180 ? -10.213 21.652 -22.866 1.00 23.21 177 PRO A C 1
ATOM 1308 O O . PRO A 1 180 ? -9.039 21.487 -23.221 1.00 22.20 177 PRO A O 1
ATOM 1312 N N . LYS A 1 181 ? -11.243 21.181 -23.557 1.00 22.49 178 LYS A N 1
ATOM 1313 C CA . LYS A 1 181 ? -11.036 20.442 -24.802 1.00 22.90 178 LYS A CA 1
ATOM 1314 C C . LYS A 1 181 ? -10.881 21.350 -26.012 1.00 20.59 178 LYS A C 1
ATOM 1315 O O . LYS A 1 181 ? -10.024 21.110 -26.851 1.00 20.46 178 LYS A O 1
ATOM 1321 N N . ARG A 1 182 ? -11.748 22.356 -26.113 1.00 19.44 179 ARG A N 1
ATOM 1322 C CA . ARG A 1 182 ? -11.737 23.337 -27.218 1.00 18.07 179 ARG A CA 1
ATOM 1323 C C . ARG A 1 182 ? -11.915 24.703 -26.590 1.00 16.80 179 ARG A C 1
ATOM 1324 O O . ARG A 1 182 ? -12.847 24.900 -25.811 1.00 17.91 179 ARG A O 1
ATOM 1332 N N A VAL A 1 183 ? -11.012 25.641 -26.897 0.50 15.99 180 VAL A N 1
ATOM 1333 N N B VAL A 1 183 ? -11.052 25.649 -26.942 0.50 16.60 180 VAL A N 1
ATOM 1334 C CA A VAL A 1 183 ? -11.060 26.998 -26.325 0.50 15.43 180 VAL A CA 1
ATOM 1335 C CA B VAL A 1 183 ? -11.132 26.979 -26.372 0.50 16.39 180 VAL A CA 1
ATOM 1336 C C A VAL A 1 183 ? -10.814 28.101 -27.340 0.50 14.94 180 VAL A C 1
ATOM 1337 C C B VAL A 1 183 ? -10.933 28.038 -27.436 0.50 15.48 180 VAL A C 1
ATOM 1338 O O A VAL A 1 183 ? -9.914 27.986 -28.177 0.50 14.83 180 VAL A O 1
ATOM 1339 O O B VAL A 1 183 ? -10.222 27.814 -28.419 0.50 15.83 180 VAL A O 1
ATOM 1346 N N . ALA A 1 184 ? -11.605 29.173 -27.246 1.00 14.73 181 ALA A N 1
ATOM 1347 C CA . ALA A 1 184 ? -11.433 30.368 -28.061 1.00 14.52 181 ALA A CA 1
ATOM 1348 C C . ALA A 1 184 ? -10.788 31.411 -27.133 1.00 14.39 181 ALA A C 1
ATOM 1349 O O . ALA A 1 184 ? -11.291 31.639 -26.022 1.00 15.50 181 ALA A O 1
ATOM 1351 N N . VAL A 1 185 ? -9.669 32.002 -27.551 1.00 13.63 182 VAL A N 1
ATOM 1352 C CA . VAL A 1 185 ? -9.007 33.075 -26.801 1.00 13.83 182 VAL A CA 1
ATOM 1353 C C . VAL A 1 185 ? -9.116 34.292 -27.696 1.00 14.22 182 VAL A C 1
ATOM 1354 O O . VAL A 1 185 ? -8.711 34.253 -28.865 1.00 13.79 182 VAL A O 1
ATOM 1358 N N . VAL A 1 186 ? -9.644 35.378 -27.157 1.00 14.00 183 VAL A N 1
ATOM 1359 C CA . VAL A 1 186 ? -9.888 36.596 -27.916 1.00 14.17 183 VAL A CA 1
ATOM 1360 C C . VAL A 1 186 ? -9.019 37.719 -27.395 1.00 14.64 183 VAL A C 1
ATOM 1361 O O . VAL A 1 186 ? -9.109 38.100 -26.223 1.00 14.53 183 VAL A O 1
ATOM 1365 N N . GLY A 1 187 ? -8.169 38.257 -28.268 1.00 13.79 184 GLY A N 1
ATOM 1366 C CA . GLY A 1 187 ? -7.275 39.335 -27.864 1.00 13.95 184 GLY A CA 1
ATOM 1367 C C . GLY A 1 187 ? -5.985 39.275 -28.635 1.00 13.71 184 GLY A C 1
ATOM 1368 O O . GLY A 1 187 ? -5.658 38.260 -29.240 1.00 13.61 184 GLY A O 1
ATOM 1369 N N . ALA A 1 188 ? -5.231 40.364 -28.565 1.00 14.53 185 ALA A N 1
ATOM 1370 C CA . ALA A 1 188 ? -4.022 40.491 -29.379 1.00 15.04 185 ALA A CA 1
ATOM 1371 C C . ALA A 1 188 ? -2.806 40.958 -28.612 1.00 15.30 185 ALA A C 1
ATOM 1372 O O . ALA A 1 188 ? -1.778 41.305 -29.220 1.00 16.10 185 ALA A O 1
ATOM 1374 N N . GLY A 1 189 ? -2.911 40.965 -27.285 1.00 14.41 186 GLY A N 1
ATOM 1375 C CA . GLY A 1 189 ? -1.792 41.331 -26.447 1.00 14.59 186 GLY A CA 1
ATOM 1376 C C . GLY A 1 189 ? -1.078 40.125 -25.884 1.00 13.65 186 GLY A C 1
ATOM 1377 O O . GLY A 1 189 ? -1.387 38.967 -26.204 1.00 13.55 186 GLY A O 1
ATOM 1378 N N . TYR A 1 190 ? -0.120 40.387 -25.003 1.00 13.87 187 TYR A N 1
ATOM 1379 C CA . TYR A 1 190 ? 0.679 39.314 -24.462 1.00 14.69 187 TYR A CA 1
ATOM 1380 C C . TYR A 1 190 ? -0.161 38.309 -23.672 1.00 13.63 187 TYR A C 1
ATOM 1381 O O . TYR A 1 190 ? 0.126 37.115 -23.712 1.00 14.09 187 TYR A O 1
ATOM 1390 N N . ILE A 1 191 ? -1.210 38.762 -22.983 1.00 13.58 188 ILE A N 1
ATOM 1391 C CA . ILE A 1 191 ? -2.021 37.842 -22.184 1.00 13.79 188 ILE A CA 1
ATOM 1392 C C . ILE A 1 191 ? -2.708 36.826 -23.076 1.00 13.17 188 ILE A C 1
ATOM 1393 O O . ILE A 1 191 ? -2.661 35.616 -22.825 1.00 13.20 188 ILE A O 1
ATOM 1398 N N . ALA A 1 192 ? -3.338 37.299 -24.138 1.00 12.46 189 ALA A N 1
ATOM 1399 C CA . ALA A 1 192 ? -3.995 36.383 -25.080 1.00 12.39 189 ALA A CA 1
ATOM 1400 C C . ALA A 1 192 ? -3.019 35.415 -25.715 1.00 12.42 189 ALA A C 1
ATOM 1401 O O . ALA A 1 192 ? -3.295 34.215 -25.841 1.00 12.98 189 ALA A O 1
ATOM 1403 N N . VAL A 1 193 ? -1.875 35.938 -26.144 1.00 12.45 190 VAL A N 1
ATOM 1404 C CA . VAL A 1 193 ? -0.867 35.092 -26.780 1.00 13.30 190 VAL A CA 1
ATOM 1405 C C . VAL A 1 193 ? -0.353 34.010 -25.843 1.00 12.98 190 VAL A C 1
ATOM 1406 O O . VAL A 1 193 ? -0.187 32.845 -26.232 1.00 12.93 190 VAL A O 1
ATOM 1410 N N . GLU A 1 194 ? -0.077 34.404 -24.606 1.00 12.84 191 GLU A N 1
ATOM 1411 C CA . GLU A 1 194 ? 0.432 33.463 -23.605 1.00 13.30 191 GLU A CA 1
ATOM 1412 C C . GLU A 1 194 ? -0.576 32.376 -23.265 1.00 13.56 191 GLU A C 1
ATOM 1413 O O . GLU A 1 194 ? -0.224 31.193 -23.246 1.00 14.49 191 GLU A O 1
ATOM 1419 N N . ILE A 1 195 ? -1.809 32.774 -23.002 1.00 13.49 192 ILE A N 1
ATOM 1420 C CA . ILE A 1 195 ? -2.840 31.816 -22.636 1.00 14.51 192 ILE A CA 1
ATOM 1421 C C . ILE A 1 195 ? -3.083 30.833 -23.791 1.00 13.90 192 ILE A C 1
ATOM 1422 O O . ILE A 1 195 ? -3.164 29.607 -23.588 1.00 15.06 192 ILE A O 1
ATOM 1427 N N . ALA A 1 196 ? -3.221 31.370 -25.006 1.00 14.06 193 ALA A N 1
ATOM 1428 C CA . ALA A 1 196 ? -3.436 30.516 -26.187 1.00 14.33 193 ALA A CA 1
ATOM 1429 C C . ALA A 1 196 ? -2.263 29.558 -26.393 1.00 14.76 193 ALA A C 1
ATOM 1430 O O . ALA A 1 196 ? -2.455 28.397 -26.745 1.00 14.87 193 ALA A O 1
ATOM 1432 N N . GLY A 1 197 ? -1.040 30.021 -26.144 1.00 14.83 194 GLY A N 1
ATOM 1433 C CA . GLY A 1 197 ? 0.113 29.161 -26.342 1.00 15.13 194 GLY A CA 1
ATOM 1434 C C . GLY A 1 197 ? 0.193 28.044 -25.339 1.00 14.83 194 GLY A C 1
ATOM 1435 O O . GLY A 1 197 ? 0.590 26.906 -25.673 1.00 15.23 194 GLY A O 1
ATOM 1436 N N . VAL A 1 198 ? -0.163 28.363 -24.102 1.00 15.18 195 VAL A N 1
ATOM 1437 C CA . VAL A 1 198 ? -0.165 27.382 -23.014 1.00 15.29 195 VAL A CA 1
ATOM 1438 C C . VAL A 1 198 ? -1.208 26.304 -23.287 1.00 14.70 195 VAL A C 1
ATOM 1439 O O . VAL A 1 198 ? -0.898 25.113 -23.220 1.00 14.34 195 VAL A O 1
ATOM 1443 N N . LEU A 1 199 ? -2.430 26.718 -23.608 1.00 14.59 196 LEU A N 1
ATOM 1444 C CA . LEU A 1 199 ? -3.490 25.757 -23.891 1.00 15.24 196 LEU A CA 1
ATOM 1445 C C . LEU A 1 199 ? -3.152 24.902 -25.100 1.00 14.64 196 LEU A C 1
ATOM 1446 O O . LEU A 1 199 ? -3.330 23.674 -25.068 1.00 14.95 196 LEU A O 1
ATOM 1451 N N . ASN A 1 200 ? -2.588 25.522 -26.129 1.00 13.98 197 ASN A N 1
ATOM 1452 C CA . ASN A 1 200 ? -2.212 24.749 -27.314 1.00 14.73 197 ASN A CA 1
ATOM 1453 C C . ASN A 1 200 ? -1.140 23.702 -26.986 1.00 15.22 197 ASN A C 1
ATOM 1454 O O . ASN A 1 200 ? -1.192 22.552 -27.472 1.00 15.71 197 ASN A O 1
ATOM 1459 N N . GLY A 1 201 ? -0.161 24.106 -26.180 1.00 14.83 198 GLY A N 1
ATOM 1460 C CA . GLY A 1 201 ? 0.926 23.212 -25.806 1.00 15.40 198 GLY A CA 1
ATOM 1461 C C . GLY A 1 201 ? 0.454 22.044 -24.961 1.00 15.89 198 GLY A C 1
ATOM 1462 O O . GLY A 1 201 ? 0.976 20.922 -25.079 1.00 17.02 198 GLY A O 1
ATOM 1463 N N . LEU A 1 202 ? -0.561 22.289 -24.141 1.00 15.76 199 LEU A N 1
ATOM 1464 C CA . LEU A 1 202 ? -1.110 21.238 -23.277 1.00 16.52 199 LEU A CA 1
ATOM 1465 C C . LEU A 1 202 ? -2.031 20.249 -24.012 1.00 18.59 199 LEU A C 1
ATOM 1466 O O . LEU A 1 202 ? -2.335 19.192 -23.494 1.00 19.87 199 LEU A O 1
ATOM 1471 N N . GLY A 1 203 ? -2.492 20.623 -25.198 1.00 18.01 200 GLY A N 1
ATOM 1472 C CA . GLY A 1 203 ? -3.322 19.736 -26.010 1.00 19.45 200 GLY A CA 1
ATOM 1473 C C . GLY A 1 203 ? -4.746 20.187 -26.282 1.00 20.01 200 GLY A C 1
ATOM 1474 O O . GLY A 1 203 ? -5.494 19.477 -26.952 1.00 21.73 200 GLY A O 1
ATOM 1475 N N . THR A 1 204 ? -5.140 21.335 -25.760 1.00 18.63 201 THR A N 1
ATOM 1476 C CA . THR A 1 204 ? -6.467 21.876 -26.020 1.00 18.12 201 THR A CA 1
ATOM 1477 C C . THR A 1 204 ? -6.528 22.302 -27.484 1.00 17.89 201 THR A C 1
ATOM 1478 O O . THR A 1 204 ? -5.548 22.815 -27.999 1.00 16.90 201 THR A O 1
ATOM 1482 N N . GLU A 1 205 ? -7.664 22.073 -28.165 1.00 18.04 202 GLU A N 1
ATOM 1483 C CA . GLU A 1 205 ? -7.846 22.593 -29.525 1.00 18.47 202 GLU A CA 1
ATOM 1484 C C . GLU A 1 205 ? -8.061 24.089 -29.299 1.00 16.88 202 GLU A C 1
ATOM 1485 O O . GLU A 1 205 ? -9.103 24.504 -28.794 1.00 17.55 202 GLU A O 1
ATOM 1491 N N . THR A 1 206 ? -7.083 24.895 -29.694 1.00 15.65 203 THR A N 1
ATOM 1492 C CA . THR A 1 206 ? -7.052 26.300 -29.332 1.00 15.38 203 THR A CA 1
ATOM 1493 C C . THR A 1 206 ? -7.124 27.214 -30.534 1.00 15.75 203 THR A C 1
ATOM 1494 O O . THR A 1 206 ? -6.420 27.000 -31.509 1.00 16.83 203 THR A O 1
ATOM 1498 N N . HIS A 1 207 ? -7.980 28.227 -30.429 1.00 15.63 204 HIS A N 1
ATOM 1499 C CA . HIS A 1 207 ? -8.195 29.233 -31.456 1.00 16.25 204 HIS A CA 1
ATOM 1500 C C . HIS A 1 207 ? -7.939 30.589 -30.856 1.00 16.04 204 HIS A C 1
ATOM 1501 O O . HIS A 1 207 ? -8.457 30.888 -29.770 1.00 17.44 204 HIS A O 1
ATOM 1508 N N . LEU A 1 208 ? -7.139 31.398 -31.540 1.00 14.41 205 LEU A N 1
ATOM 1509 C CA . LEU A 1 208 ? -6.811 32.746 -31.111 1.00 13.71 205 LEU A CA 1
ATOM 1510 C C . LEU A 1 208 ? -7.394 33.719 -32.123 1.00 13.87 205 LEU A C 1
ATOM 1511 O O . LEU A 1 208 ? -7.120 33.601 -33.311 1.00 14.09 205 LEU A O 1
ATOM 1516 N N . PHE A 1 209 ? -8.169 34.694 -31.653 1.00 13.79 206 PHE A N 1
ATOM 1517 C CA . PHE A 1 209 ? -8.860 35.671 -32.514 1.00 14.20 206 PHE A CA 1
ATOM 1518 C C . PHE A 1 209 ? -8.336 37.073 -32.303 1.00 13.83 206 PHE A C 1
ATOM 1519 O O . PHE A 1 209 ? -8.425 37.618 -31.192 1.00 13.95 206 PHE A O 1
ATOM 1527 N N . VAL A 1 210 ? -7.757 37.639 -33.364 1.00 13.34 207 VAL A N 1
ATOM 1528 C CA . VAL A 1 210 ? -7.224 38.998 -33.332 1.00 13.68 207 VAL A CA 1
ATOM 1529 C C . VAL A 1 210 ? -7.986 39.854 -34.336 1.00 14.81 207 VAL A C 1
ATOM 1530 O O . VAL A 1 210 ? -8.406 39.368 -35.393 1.00 14.64 207 VAL A O 1
ATOM 1534 N N . ARG A 1 211 ? -8.156 41.130 -34.003 1.00 15.79 208 ARG A N 1
ATOM 1535 C CA . ARG A 1 211 ? -8.948 42.050 -34.830 1.00 17.96 208 ARG A CA 1
ATOM 1536 C C . ARG A 1 211 ? -8.311 42.483 -36.118 1.00 17.79 208 ARG A C 1
ATOM 1537 O O . ARG A 1 211 ? -9.025 42.816 -37.057 1.00 19.10 208 ARG A O 1
ATOM 1545 N N . LYS A 1 212 ? -6.984 42.498 -36.146 1.00 17.43 209 LYS A N 1
ATOM 1546 C CA . LYS A 1 212 ? -6.241 42.967 -37.321 1.00 18.51 209 LYS A CA 1
ATOM 1547 C C . LYS A 1 212 ? -5.358 41.868 -37.917 1.00 17.13 209 LYS A C 1
ATOM 1548 O O . LYS A 1 212 ? -5.805 40.727 -37.970 1.00 17.12 209 LYS A O 1
ATOM 1554 N N A HIS A 1 213 ? -4.136 42.185 -38.347 0.50 16.93 210 HIS A N 1
ATOM 1555 N N B HIS A 1 213 ? -4.141 42.184 -38.359 0.50 16.04 210 HIS A N 1
ATOM 1556 C CA A HIS A 1 213 ? -3.342 41.185 -39.070 0.50 17.19 210 HIS A CA 1
ATOM 1557 C CA B HIS A 1 213 ? -3.313 41.184 -39.054 0.50 15.70 210 HIS A CA 1
ATOM 1558 C C A HIS A 1 213 ? -2.555 40.203 -38.224 0.50 16.04 210 HIS A C 1
ATOM 1559 C C B HIS A 1 213 ? -2.645 40.148 -38.181 0.50 15.14 210 HIS A C 1
ATOM 1560 O O A HIS A 1 213 ? -2.123 39.173 -38.740 0.50 16.53 210 HIS A O 1
ATOM 1561 O O B HIS A 1 213 ? -2.416 39.021 -38.613 0.50 15.57 210 HIS A O 1
ATOM 1574 N N . ALA A 1 214 ? -2.357 40.513 -36.943 1.00 14.94 211 ALA A N 1
ATOM 1575 C CA . ALA A 1 214 ? -1.592 39.641 -36.075 1.00 14.41 211 ALA A CA 1
ATOM 1576 C C . ALA A 1 214 ? -1.717 40.048 -34.631 1.00 14.83 211 ALA A C 1
ATOM 1577 O O . ALA A 1 214 ? -2.097 41.169 -34.342 1.00 15.14 211 ALA A O 1
ATOM 1579 N N . PRO A 1 215 ? -1.357 39.134 -33.730 1.00 15.74 212 PRO A N 1
ATOM 1580 C CA . PRO A 1 215 ? -1.224 39.564 -32.350 1.00 16.20 212 PRO A CA 1
ATOM 1581 C C . PRO A 1 215 ? 0.091 40.352 -32.227 1.00 16.85 212 PRO A C 1
ATOM 1582 O O . PRO A 1 215 ? 0.940 40.288 -33.148 1.00 17.62 212 PRO A O 1
ATOM 1586 N N . LEU A 1 216 ? 0.251 41.095 -31.129 1.00 15.88 213 LEU A N 1
ATOM 1587 C CA . LEU A 1 216 ? 1.481 41.878 -30.858 1.00 15.86 213 LEU A CA 1
ATOM 1588 C C . LEU A 1 216 ? 1.839 42.676 -32.110 1.00 17.21 213 LEU A C 1
ATOM 1589 O O . LEU A 1 216 ? 2.988 42.802 -32.461 1.00 16.26 213 LEU A O 1
ATOM 1594 N N A ARG A 1 217 ? 0.829 43.252 -32.749 0.60 19.12 214 ARG A N 1
ATOM 1595 N N B ARG A 1 217 ? 0.811 43.259 -32.730 0.40 18.15 214 ARG A N 1
ATOM 1596 C CA A ARG A 1 217 ? 1.028 43.860 -34.063 0.60 21.36 214 ARG A CA 1
ATOM 1597 C CA B ARG A 1 217 ? 0.928 43.926 -34.035 0.40 19.59 214 ARG A CA 1
ATOM 1598 C C A ARG A 1 217 ? 2.024 45.004 -34.152 0.60 21.95 214 ARG A C 1
ATOM 1599 C C B ARG A 1 217 ? 1.892 45.097 -34.164 0.40 20.52 214 ARG A C 1
ATOM 1600 O O A ARG A 1 217 ? 2.556 45.250 -35.241 0.60 23.53 214 ARG A O 1
ATOM 1601 O O B ARG A 1 217 ? 2.249 45.464 -35.289 0.40 20.79 214 ARG A O 1
ATOM 1616 N N . THR A 1 218 ? 2.283 45.704 -33.045 1.00 20.45 215 THR A N 1
ATOM 1617 C CA . THR A 1 218 ? 3.247 46.806 -33.052 1.00 21.89 215 THR A CA 1
ATOM 1618 C C . THR A 1 218 ? 4.687 46.349 -32.697 1.00 18.48 215 THR A C 1
ATOM 1619 O O . THR A 1 218 ? 5.598 47.173 -32.665 1.00 19.09 215 THR A O 1
ATOM 1623 N N . PHE A 1 219 ? 4.880 45.058 -32.406 1.00 16.64 216 PHE A N 1
ATOM 1624 C CA . PHE A 1 219 ? 6.238 44.541 -32.153 1.00 15.25 216 PHE A CA 1
ATOM 1625 C C . PHE A 1 219 ? 6.997 44.582 -33.473 1.00 14.63 216 PHE A C 1
ATOM 1626 O O . PHE A 1 219 ? 6.407 44.793 -34.563 1.00 15.12 216 PHE A O 1
ATOM 1634 N N . ASP A 1 220 ? 8.306 44.378 -33.423 1.00 13.86 217 ASP A N 1
ATOM 1635 C CA . ASP A 1 220 ? 9.074 44.436 -34.665 1.00 14.25 217 ASP A CA 1
ATOM 1636 C C . ASP A 1 220 ? 8.543 43.416 -35.688 1.00 13.92 217 ASP A C 1
ATOM 1637 O O . ASP A 1 220 ? 8.205 42.297 -35.324 1.00 13.83 217 ASP A O 1
ATOM 1642 N N . PRO A 1 221 ? 8.447 43.809 -36.972 1.00 14.41 218 PRO A N 1
ATOM 1643 C CA . PRO A 1 221 ? 7.930 42.852 -37.960 1.00 15.13 218 PRO A CA 1
ATOM 1644 C C . PRO A 1 221 ? 8.622 41.498 -38.030 1.00 15.20 218 PRO A C 1
ATOM 1645 O O . PRO A 1 221 ? 7.970 40.511 -38.329 1.00 14.64 218 PRO A O 1
ATOM 1649 N N A LEU A 1 222 ? 9.921 41.458 -37.739 0.50 15.71 219 LEU A N 1
ATOM 1650 N N B LEU A 1 222 ? 9.923 41.449 -37.765 0.50 15.29 219 LEU A N 1
ATOM 1651 C CA A LEU A 1 222 ? 10.656 40.194 -37.701 0.50 16.78 219 LEU A CA 1
ATOM 1652 C CA B LEU A 1 222 ? 10.637 40.168 -37.755 0.50 16.06 219 LEU A CA 1
ATOM 1653 C C A LEU A 1 222 ? 10.012 39.261 -36.700 0.50 16.25 219 LEU A C 1
ATOM 1654 C C B LEU A 1 222 ? 10.099 39.240 -36.667 0.50 15.93 219 LEU A C 1
ATOM 1655 O O A LEU A 1 222 ? 9.778 38.081 -36.975 0.50 16.77 219 LEU A O 1
ATOM 1656 O O B LEU A 1 222 ? 10.017 38.027 -36.864 0.50 16.80 219 LEU A O 1
ATOM 1665 N N . ILE A 1 223 ? 9.718 39.812 -35.528 1.00 15.29 220 ILE A N 1
ATOM 1666 C CA . ILE A 1 223 ? 9.125 39.053 -34.439 1.00 15.99 220 ILE A CA 1
ATOM 1667 C C . ILE A 1 223 ? 7.716 38.630 -34.779 1.00 15.06 220 ILE A C 1
ATOM 1668 O O . ILE A 1 223 ? 7.357 37.453 -34.678 1.00 14.65 220 ILE A O 1
ATOM 1673 N N . VAL A 1 224 ? 6.910 39.590 -35.221 1.00 13.58 221 VAL A N 1
ATOM 1674 C CA . VAL A 1 224 ? 5.504 39.299 -35.562 1.00 14.25 221 VAL A CA 1
ATOM 1675 C C . VAL A 1 224 ? 5.401 38.195 -36.611 1.00 13.73 221 VAL A C 1
ATOM 1676 O O . VAL A 1 224 ? 4.654 37.225 -36.433 1.00 13.66 221 VAL A O 1
ATOM 1680 N N . GLU A 1 225 ? 6.167 38.304 -37.687 1.00 13.25 222 GLU A N 1
ATOM 1681 C CA . GLU A 1 225 ? 6.057 37.308 -38.764 1.00 13.85 222 GLU A CA 1
ATOM 1682 C C . GLU A 1 225 ? 6.586 35.939 -38.344 1.00 13.45 222 GLU A C 1
ATOM 1683 O O . GLU A 1 225 ? 6.078 34.917 -38.801 1.00 13.66 222 GLU A O 1
ATOM 1689 N N . THR A 1 226 ? 7.588 35.899 -37.464 1.00 13.00 223 THR A N 1
ATOM 1690 C CA . THR A 1 226 ? 8.077 34.609 -36.988 1.00 13.22 223 THR A CA 1
ATOM 1691 C C . THR A 1 226 ? 7.028 33.953 -36.079 1.00 12.66 223 THR A C 1
ATOM 1692 O O . THR A 1 226 ? 6.797 32.758 -36.156 1.00 13.28 223 THR A O 1
ATOM 1696 N N . LEU A 1 227 ? 6.356 34.749 -35.252 1.00 12.38 224 LEU A N 1
ATOM 1697 C CA . LEU A 1 227 ? 5.315 34.218 -34.385 1.00 12.62 224 LEU A CA 1
ATOM 1698 C C . LEU A 1 227 ? 4.183 33.641 -35.247 1.00 13.23 224 LEU A C 1
ATOM 1699 O O . LEU A 1 227 ? 3.669 32.565 -34.972 1.00 13.70 224 LEU A O 1
ATOM 1704 N N . LEU A 1 228 ? 3.814 34.365 -36.290 1.00 12.95 225 LEU A N 1
ATOM 1705 C CA . LEU A 1 228 ? 2.760 33.860 -37.195 1.00 13.89 225 LEU A CA 1
ATOM 1706 C C . LEU A 1 228 ? 3.190 32.550 -37.828 1.00 13.92 225 LEU A C 1
ATOM 1707 O O . LEU A 1 228 ? 2.381 31.625 -37.947 1.00 14.43 225 LEU A O 1
ATOM 1712 N N . GLU A 1 229 ? 4.449 32.459 -38.239 1.00 13.84 226 GLU A N 1
ATOM 1713 C CA . GLU A 1 229 ? 4.957 31.248 -38.856 1.00 15.22 226 GLU A CA 1
ATOM 1714 C C . GLU A 1 229 ? 4.826 30.068 -37.907 1.00 14.70 226 GLU A C 1
ATOM 1715 O O . GLU A 1 229 ? 4.368 28.997 -38.284 1.00 15.44 226 GLU A O 1
ATOM 1721 N N . VAL A 1 230 ? 5.230 30.277 -36.665 1.00 14.08 227 VAL A N 1
ATOM 1722 C CA . VAL A 1 230 ? 5.160 29.200 -35.668 1.00 14.78 227 VAL A CA 1
ATOM 1723 C C . VAL A 1 230 ? 3.718 28.811 -35.345 1.00 14.40 227 VAL A C 1
ATOM 1724 O O . VAL A 1 230 ? 3.403 27.619 -35.319 1.00 15.20 227 VAL A O 1
ATOM 1728 N N . MET A 1 231 ? 2.842 29.782 -35.130 1.00 14.12 228 MET A N 1
ATOM 1729 C CA . MET A 1 231 ? 1.437 29.486 -34.862 1.00 15.25 228 MET A CA 1
ATOM 1730 C C . MET A 1 231 ? 0.814 28.709 -36.023 1.00 15.12 228 MET A C 1
ATOM 1731 O O . MET A 1 231 ? 0.042 27.782 -35.795 1.00 15.48 228 MET A O 1
ATOM 1736 N N A ASN A 1 232 ? 1.182 29.094 -37.247 0.70 15.32 229 ASN A N 1
ATOM 1737 N N B ASN A 1 232 ? 1.143 29.061 -37.258 0.30 14.92 229 ASN A N 1
ATOM 1738 C CA A ASN A 1 232 ? 0.651 28.455 -38.455 0.70 16.36 229 ASN A CA 1
ATOM 1739 C CA B ASN A 1 232 ? 0.580 28.312 -38.369 0.30 15.15 229 ASN A CA 1
ATOM 1740 C C A ASN A 1 232 ? 1.167 27.017 -38.703 0.70 17.69 229 ASN A C 1
ATOM 1741 C C B ASN A 1 232 ? 0.961 26.844 -38.294 0.30 15.80 229 ASN A C 1
ATOM 1742 O O A ASN A 1 232 ? 0.603 26.303 -39.538 0.70 20.00 229 ASN A O 1
ATOM 1743 O O B ASN A 1 232 ? 0.139 25.941 -38.489 0.30 14.98 229 ASN A O 1
ATOM 1752 N N . THR A 1 233 ? 2.227 26.615 -37.990 1.00 16.64 230 THR A N 1
ATOM 1753 C CA . THR A 1 233 ? 2.780 25.264 -37.999 1.00 17.81 230 THR A CA 1
ATOM 1754 C C . THR A 1 233 ? 2.307 24.418 -36.819 1.00 18.09 230 THR A C 1
ATOM 1755 O O . THR A 1 233 ? 1.917 23.258 -37.004 1.00 20.67 230 THR A O 1
ATOM 1759 N N . GLU A 1 234 ? 2.355 24.990 -35.617 1.00 17.91 231 GLU A N 1
ATOM 1760 C CA . GLU A 1 234 ? 2.140 24.213 -34.379 1.00 19.28 231 GLU A CA 1
ATOM 1761 C C . GLU A 1 234 ? 0.896 24.554 -33.587 1.00 18.38 231 GLU A C 1
ATOM 1762 O O . GLU A 1 234 ? 0.595 23.870 -32.608 1.00 18.39 231 GLU A O 1
ATOM 1768 N N . GLY A 1 235 ? 0.153 25.556 -34.046 1.00 17.37 232 GLY A N 1
ATOM 1769 C CA . GLY A 1 235 ? -0.996 26.076 -33.302 1.00 17.14 232 GLY A CA 1
ATOM 1770 C C . GLY A 1 235 ? -0.514 27.164 -32.347 1.00 17.36 232 GLY A C 1
ATOM 1771 O O . GLY A 1 235 ? 0.709 27.338 -32.162 1.00 17.13 232 GLY A O 1
ATOM 1772 N N . PRO A 1 236 ? -1.432 27.910 -31.720 1.00 16.80 233 PRO A N 1
ATOM 1773 C CA . PRO A 1 236 ? -2.880 27.786 -31.903 1.00 17.10 233 PRO A CA 1
ATOM 1774 C C . PRO A 1 236 ? -3.348 28.216 -33.280 1.00 17.24 233 PRO A C 1
ATOM 1775 O O . PRO A 1 236 ? -2.581 28.836 -34.027 1.00 17.43 233 PRO A O 1
ATOM 1779 N N . LYS A 1 237 ? -4.584 27.881 -33.631 1.00 18.37 234 LYS A N 1
ATOM 1780 C CA . LYS A 1 237 ? -5.123 28.312 -34.910 1.00 19.62 234 LYS A CA 1
ATOM 1781 C C . LYS A 1 237 ? -5.427 29.795 -34.797 1.00 18.11 234 LYS A C 1
ATOM 1782 O O . LYS A 1 237 ? -6.244 30.189 -33.975 1.00 17.10 234 LYS A O 1
ATOM 1788 N N . LEU A 1 238 ? -4.782 30.603 -35.635 1.00 17.33 235 LEU A N 1
ATOM 1789 C CA . LEU A 1 238 ? -4.956 32.037 -35.614 1.00 17.34 235 LEU A CA 1
ATOM 1790 C C . LEU A 1 238 ? -6.031 32.474 -36.597 1.00 18.13 235 LEU A C 1
ATOM 1791 O O . LEU A 1 238 ? -6.002 32.094 -37.769 1.00 20.33 235 LEU A O 1
ATOM 1796 N N . HIS A 1 239 ? -6.967 33.276 -36.116 1.00 15.98 236 HIS A N 1
ATOM 1797 C CA . HIS A 1 239 ? -8.042 33.843 -36.921 1.00 16.25 236 HIS A CA 1
ATOM 1798 C C . HIS A 1 239 ? -7.808 35.351 -36.873 1.00 15.96 236 HIS A C 1
ATOM 1799 O O . HIS A 1 239 ? -7.966 35.977 -35.819 1.00 16.10 236 HIS A O 1
ATOM 1806 N N . THR A 1 240 ? -7.462 35.926 -38.018 1.00 16.23 237 THR A N 1
ATOM 1807 C CA . THR A 1 240 ? -7.150 37.343 -38.120 1.00 16.27 237 THR A CA 1
ATOM 1808 C C . THR A 1 240 ? -8.335 38.124 -38.683 1.00 17.16 237 THR A C 1
ATOM 1809 O O . THR A 1 240 ? -9.307 37.523 -39.171 1.00 18.13 237 THR A O 1
ATOM 1813 N N A GLU A 1 241 ? -8.249 39.457 -38.587 0.50 17.23 238 GLU A N 1
ATOM 1814 N N B GLU A 1 241 ? -8.279 39.452 -38.626 0.50 18.41 238 GLU A N 1
ATOM 1815 C CA A GLU A 1 241 ? -9.330 40.382 -39.008 0.50 18.05 238 GLU A CA 1
ATOM 1816 C CA B GLU A 1 241 ? -9.397 40.261 -39.126 0.50 19.95 238 GLU A CA 1
ATOM 1817 C C A GLU A 1 241 ? -10.673 39.852 -38.470 0.50 18.73 238 GLU A C 1
ATOM 1818 C C B GLU A 1 241 ? -10.679 39.694 -38.519 0.50 19.78 238 GLU A C 1
ATOM 1819 O O A GLU A 1 241 ? -11.718 39.909 -39.131 0.50 20.18 238 GLU A O 1
ATOM 1820 O O B GLU A 1 241 ? -11.707 39.535 -39.204 0.50 20.96 238 GLU A O 1
ATOM 1831 N N . SER A 1 242 ? -10.610 39.376 -37.223 1.00 18.38 239 SER A N 1
ATOM 1832 C CA . SER A 1 242 ? -11.714 38.725 -36.514 1.00 18.74 239 SER A CA 1
ATOM 1833 C C . SER A 1 242 ? -12.221 39.565 -35.362 1.00 19.68 239 SER A C 1
ATOM 1834 O O . SER A 1 242 ? -11.585 39.641 -34.315 1.00 21.14 239 SER A O 1
ATOM 1837 N N . VAL A 1 243 ? -13.381 40.193 -35.564 1.00 19.70 240 VAL A N 1
ATOM 1838 C CA . VAL A 1 243 ? -14.011 41.042 -34.567 1.00 19.82 240 VAL A CA 1
ATOM 1839 C C . VAL A 1 243 ? -15.225 40.292 -33.986 1.00 20.87 240 VAL A C 1
ATOM 1840 O O . VAL A 1 243 ? -16.129 39.924 -34.726 1.00 21.30 240 VAL A O 1
ATOM 1844 N N . PRO A 1 244 ? -15.241 40.040 -32.667 1.00 21.04 241 PRO A N 1
ATOM 1845 C CA . PRO A 1 244 ? -16.379 39.327 -32.074 1.00 21.44 241 PRO A CA 1
ATOM 1846 C C . PRO A 1 244 ? -17.698 40.080 -32.233 1.00 21.76 241 PRO A C 1
ATOM 1847 O O . PRO A 1 244 ? -17.748 41.287 -31.991 1.00 22.65 241 PRO A O 1
ATOM 1851 N N . LYS A 1 245 ? -18.731 39.361 -32.662 1.00 20.53 242 LYS A N 1
ATOM 1852 C CA . LYS A 1 245 ? -20.054 39.920 -32.860 1.00 22.24 242 LYS A CA 1
ATOM 1853 C C . LYS A 1 245 ? -21.000 39.479 -31.757 1.00 21.84 242 LYS A C 1
ATOM 1854 O O . LYS A 1 245 ? -21.755 40.291 -31.201 1.00 21.75 242 LYS A O 1
ATOM 1860 N N . ALA A 1 246 ? -20.977 38.179 -31.463 1.00 20.73 243 ALA A N 1
ATOM 1861 C CA . ALA A 1 246 ? -21.828 37.600 -30.445 1.00 20.47 243 ALA A CA 1
ATOM 1862 C C . ALA A 1 246 ? -21.324 36.232 -30.058 1.00 20.27 243 ALA A C 1
ATOM 1863 O O . ALA A 1 246 ? -20.559 35.624 -30.798 1.00 19.92 243 ALA A O 1
ATOM 1865 N N . VAL A 1 247 ? -21.763 35.757 -28.896 1.00 20.37 244 VAL A N 1
ATOM 1866 C CA . VAL A 1 247 ? -21.474 34.402 -28.443 1.00 20.45 244 VAL A CA 1
ATOM 1867 C C . VAL A 1 247 ? -22.836 33.745 -28.213 1.00 21.80 244 VAL A C 1
ATOM 1868 O O . VAL A 1 247 ? -23.699 34.301 -27.503 1.00 21.50 244 VAL A O 1
ATOM 1872 N N . ILE A 1 248 ? -23.041 32.591 -28.844 1.00 21.85 245 ILE A N 1
ATOM 1873 C CA . ILE A 1 248 ? -24.286 31.838 -28.744 1.00 23.33 245 ILE A CA 1
ATOM 1874 C C . ILE A 1 248 ? -24.067 30.606 -27.894 1.00 23.55 245 ILE A C 1
ATOM 1875 O O . ILE A 1 248 ? -23.083 29.900 -28.098 1.00 22.64 245 ILE A O 1
ATOM 1880 N N . LYS A 1 249 ? -24.968 30.333 -26.939 1.00 24.36 246 LYS A N 1
ATOM 1881 C CA . LYS A 1 249 ? -24.871 29.091 -26.179 1.00 25.84 246 LYS A CA 1
ATOM 1882 C C . LYS A 1 249 ? -25.789 28.079 -26.866 1.00 24.99 246 LYS A C 1
ATOM 1883 O O . LYS A 1 249 ? -27.012 28.281 -26.934 1.00 26.24 246 LYS A O 1
ATOM 1889 N N . ASN A 1 250 ? -25.203 26.983 -27.334 1.00 23.81 247 ASN A N 1
ATOM 1890 C CA . ASN A 1 250 ? -25.941 25.927 -28.037 1.00 25.29 247 ASN A CA 1
ATOM 1891 C C . ASN A 1 250 ? -26.643 24.984 -27.059 1.00 27.10 247 ASN A C 1
ATOM 1892 O O . ASN A 1 250 ? -26.352 24.987 -25.856 1.00 26.09 247 ASN A O 1
ATOM 1897 N N . ALA A 1 251 ? -27.556 24.177 -27.587 1.00 28.04 248 ALA A N 1
ATOM 1898 C CA . ALA A 1 251 ? -28.338 23.240 -26.760 1.00 30.73 248 ALA A CA 1
ATOM 1899 C C . ALA A 1 251 ? -27.469 22.238 -26.003 1.00 31.78 248 ALA A C 1
ATOM 1900 O O . ALA A 1 251 ? -27.802 21.860 -24.878 1.00 34.40 248 ALA A O 1
ATOM 1902 N N . ASP A 1 252 ? -26.361 21.820 -26.609 1.00 31.67 249 ASP A N 1
ATOM 1903 C CA . ASP A 1 252 ? -25.449 20.863 -25.952 1.00 31.93 249 ASP A CA 1
ATOM 1904 C C . ASP A 1 252 ? -24.499 21.493 -24.927 1.00 31.25 249 ASP A C 1
ATOM 1905 O O . ASP A 1 252 ? -23.639 20.796 -24.378 1.00 34.02 249 ASP A O 1
ATOM 1910 N N . GLY A 1 253 ? -24.638 22.794 -24.671 1.00 29.09 250 GLY A N 1
ATOM 1911 C CA . GLY A 1 253 ? -23.781 23.492 -23.721 1.00 28.70 250 GLY A CA 1
ATOM 1912 C C . GLY A 1 253 ? -22.553 24.146 -24.349 1.00 26.19 250 GLY A C 1
ATOM 1913 O O . GLY A 1 253 ? -21.875 24.935 -23.699 1.00 25.77 250 GLY A O 1
ATOM 1914 N N . SER A 1 254 ? -22.265 23.829 -25.607 1.00 24.62 251 SER A N 1
ATOM 1915 C CA . SER A 1 254 ? -21.110 24.441 -26.273 1.00 23.63 251 SER A CA 1
ATOM 1916 C C . SER A 1 254 ? -21.398 25.907 -26.600 1.00 22.50 251 SER A C 1
ATOM 1917 O O . SER A 1 254 ? -22.555 26.350 -26.565 1.00 22.50 251 SER A O 1
ATOM 1920 N N . LEU A 1 255 ? -20.338 26.644 -26.930 1.00 20.20 252 LEU A N 1
ATOM 1921 C CA . LEU A 1 255 ? -20.424 28.058 -27.270 1.00 19.72 252 LEU A CA 1
ATOM 1922 C C . LEU A 1 255 ? -19.996 28.275 -28.698 1.00 20.23 252 LEU A C 1
ATOM 1923 O O . LEU A 1 255 ? -19.021 27.685 -29.140 1.00 20.82 252 LEU A O 1
ATOM 1928 N N . THR A 1 256 ? -20.732 29.100 -29.435 1.00 18.87 253 THR A N 1
ATOM 1929 C CA . THR A 1 256 ? -20.306 29.459 -30.786 1.00 19.45 253 THR A CA 1
ATOM 1930 C C . THR A 1 256 ? -19.993 30.946 -30.807 1.00 19.16 253 THR A C 1
ATOM 1931 O O . THR A 1 256 ? -20.855 31.785 -30.506 1.00 19.26 253 THR A O 1
ATOM 1935 N N . LEU A 1 257 ? -18.737 31.267 -31.105 1.00 18.42 254 LEU A N 1
ATOM 1936 C CA . LEU A 1 257 ? -18.311 32.637 -31.265 1.00 18.32 254 LEU A CA 1
ATOM 1937 C C . LEU A 1 257 ? -18.581 33.034 -32.709 1.00 18.65 254 LEU A C 1
ATOM 1938 O O . LEU A 1 257 ? -18.090 32.371 -33.635 1.00 18.75 254 LEU A O 1
ATOM 1943 N N . GLN A 1 258 ? -19.401 34.072 -32.898 1.00 18.16 255 GLN A N 1
ATOM 1944 C CA . GLN A 1 258 ? -19.697 34.623 -34.221 1.00 19.41 255 GLN A CA 1
ATOM 1945 C C . GLN A 1 258 ? -18.872 35.868 -34.399 1.00 18.75 255 GLN A C 1
ATOM 1946 O O . GLN A 1 258 ? -18.844 36.721 -33.499 1.00 20.37 255 GLN A O 1
ATOM 1952 N N A LEU A 1 259 ? -18.161 35.971 -35.521 0.50 18.29 256 LEU A N 1
ATOM 1953 N N B LEU A 1 259 ? -18.188 35.951 -35.536 0.50 18.65 256 LEU A N 1
ATOM 1954 C CA A LEU A 1 259 ? -17.363 37.148 -35.820 0.50 18.49 256 LEU A CA 1
ATOM 1955 C CA B LEU A 1 259 ? -17.352 37.071 -35.882 0.50 19.05 256 LEU A CA 1
ATOM 1956 C C A LEU A 1 259 ? -18.103 38.014 -36.845 0.50 19.06 256 LEU A C 1
ATOM 1957 C C B LEU A 1 259 ? -18.103 37.972 -36.856 0.50 19.68 256 LEU A C 1
ATOM 1958 O O A LEU A 1 259 ? -18.972 37.530 -37.566 0.50 19.36 256 LEU A O 1
ATOM 1959 O O B LEU A 1 259 ? -19.001 37.516 -37.563 0.50 19.96 256 LEU A O 1
ATOM 1968 N N A GLU A 1 260 ? -17.744 39.292 -36.901 0.50 20.14 257 GLU A N 1
ATOM 1969 N N B GLU A 1 260 ? -17.734 39.246 -36.893 0.50 20.88 257 GLU A N 1
ATOM 1970 C CA A GLU A 1 260 ? -18.386 40.245 -37.813 0.50 21.87 257 GLU A CA 1
ATOM 1971 C CA B GLU A 1 260 ? -18.378 40.192 -37.797 0.50 22.77 257 GLU A CA 1
ATOM 1972 C C A GLU A 1 260 ? -18.199 39.914 -39.291 0.50 22.09 257 GLU A C 1
ATOM 1973 C C B GLU A 1 260 ? -18.299 39.738 -39.241 0.50 22.59 257 GLU A C 1
ATOM 1974 O O A GLU A 1 260 ? -18.972 40.401 -40.125 0.50 22.34 257 GLU A O 1
ATOM 1975 O O B GLU A 1 260 ? -19.261 39.925 -39.995 0.50 22.75 257 GLU A O 1
ATOM 1986 N N . ASN A 1 261 ? -17.174 39.120 -39.618 1.00 21.76 258 ASN A N 1
ATOM 1987 C CA . ASN A 1 261 ? -16.939 38.695 -41.022 1.00 22.82 258 ASN A CA 1
ATOM 1988 C C . ASN A 1 261 ? -17.755 37.484 -41.451 1.00 22.32 258 ASN A C 1
ATOM 1989 O O . ASN A 1 261 ? -17.614 37.011 -42.583 1.00 24.07 258 ASN A O 1
ATOM 1994 N N . GLY A 1 262 ? -18.622 36.986 -40.573 1.00 22.41 259 GLY A N 1
ATOM 1995 C CA . GLY A 1 262 ? -19.456 35.836 -40.887 1.00 22.83 259 GLY A CA 1
ATOM 1996 C C . GLY A 1 262 ? -18.911 34.485 -40.473 1.00 22.84 259 GLY A C 1
ATOM 1997 O O . GLY A 1 262 ? -19.622 33.487 -40.562 1.00 25.41 259 GLY A O 1
ATOM 1998 N N A THR A 1 263 ? -17.662 34.442 -40.009 0.50 21.65 260 THR A N 1
ATOM 1999 N N B THR A 1 263 ? -17.651 34.427 -40.051 0.50 21.77 260 THR A N 1
ATOM 2000 C CA A THR A 1 263 ? -17.067 33.194 -39.547 0.50 21.42 260 THR A CA 1
ATOM 2001 C CA B THR A 1 263 ? -17.086 33.162 -39.612 0.50 21.67 260 THR A CA 1
ATOM 2002 C C A THR A 1 263 ? -17.546 32.865 -38.136 0.50 21.61 260 THR A C 1
ATOM 2003 C C B THR A 1 263 ? -17.575 32.848 -38.205 0.50 22.23 260 THR A C 1
ATOM 2004 O O A THR A 1 263 ? -17.850 33.761 -37.351 0.50 20.83 260 THR A O 1
ATOM 2005 O O B THR A 1 263 ? -17.975 33.737 -37.449 0.50 21.13 260 THR A O 1
ATOM 2012 N N A GLU A 1 264 ? -17.658 31.573 -37.848 0.50 22.40 261 GLU A N 1
ATOM 2013 N N B GLU A 1 264 ? -17.564 31.563 -37.892 0.50 23.47 261 GLU A N 1
ATOM 2014 C CA A GLU A 1 264 ? -18.036 31.136 -36.515 0.50 22.28 261 GLU A CA 1
ATOM 2015 C CA B GLU A 1 264 ? -17.987 31.084 -36.603 0.50 23.77 261 GLU A CA 1
ATOM 2016 C C A GLU A 1 264 ? -17.257 29.880 -36.145 0.50 22.10 261 GLU A C 1
ATOM 2017 C C B GLU A 1 264 ? -17.044 29.966 -36.173 0.50 22.86 261 GLU A C 1
ATOM 2018 O O A GLU A 1 264 ? -17.034 28.996 -36.996 0.50 21.74 261 GLU A O 1
ATOM 2019 O O B GLU A 1 264 ? -16.433 29.299 -37.014 0.50 22.81 261 GLU A O 1
ATOM 2030 N N . VAL A 1 265 ? -16.885 29.802 -34.866 1.00 20.74 262 VAL A N 1
ATOM 2031 C CA . VAL A 1 265 ? -16.103 28.710 -34.321 1.00 19.81 262 VAL A CA 1
ATOM 2032 C C . VAL A 1 265 ? -16.818 28.246 -33.051 1.00 19.34 262 VAL A C 1
ATOM 2033 O O . VAL A 1 265 ? -17.255 29.066 -32.236 1.00 19.33 262 VAL A O 1
ATOM 2037 N N . THR A 1 266 ? -16.940 26.927 -32.899 1.00 19.27 263 THR A N 1
ATOM 2038 C CA . THR A 1 266 ? -17.607 26.349 -31.729 1.00 19.36 263 THR A CA 1
ATOM 2039 C C . THR A 1 266 ? -16.569 25.759 -30.782 1.00 18.98 263 THR A C 1
ATOM 2040 O O . THR A 1 266 ? -15.680 25.035 -31.204 1.00 19.60 263 THR A O 1
ATOM 2044 N N . VAL A 1 267 ? -16.696 26.105 -29.512 1.00 18.81 264 VAL A N 1
ATOM 2045 C CA . VAL A 1 267 ? -15.730 25.723 -28.474 1.00 18.54 264 VAL A CA 1
ATOM 2046 C C . VAL A 1 267 ? -16.472 25.416 -27.181 1.00 18.98 264 VAL A C 1
ATOM 2047 O O . VAL A 1 267 ? -17.679 25.624 -27.091 1.00 20.37 264 VAL A O 1
ATOM 2051 N N . ASP A 1 268 ? -15.747 24.943 -26.181 1.00 19.37 265 ASP A N 1
ATOM 2052 C CA . ASP A 1 268 ? -16.330 24.632 -24.884 1.00 20.77 265 ASP A CA 1
ATOM 2053 C C . ASP A 1 268 ? -16.185 25.812 -23.919 1.00 20.19 265 ASP A C 1
ATOM 2054 O O . ASP A 1 268 ? -17.020 26.011 -23.021 1.00 20.07 265 ASP A O 1
ATOM 2059 N N . HIS A 1 269 ? -15.119 26.599 -24.097 1.00 19.27 266 HIS A N 1
ATOM 2060 C CA . HIS A 1 269 ? -14.837 27.739 -23.234 1.00 19.36 266 HIS A CA 1
ATOM 2061 C C . HIS A 1 269 ? -14.288 28.876 -24.085 1.00 18.01 266 HIS A C 1
ATOM 2062 O O . HIS A 1 269 ? -13.606 28.639 -25.087 1.00 16.77 266 HIS A O 1
ATOM 2069 N N . LEU A 1 270 ? -14.589 30.098 -23.680 1.00 17.15 267 LEU A N 1
ATOM 2070 C CA . LEU A 1 270 ? -14.151 31.291 -24.378 1.00 16.83 267 LEU A CA 1
ATOM 2071 C C . LEU A 1 270 ? -13.510 32.207 -23.364 1.00 15.93 267 LEU A C 1
ATOM 2072 O O . LEU A 1 270 ? -14.105 32.496 -22.342 1.00 16.71 267 LEU A O 1
ATOM 2077 N N . ILE A 1 271 ? -12.288 32.647 -23.660 1.00 15.24 268 ILE A N 1
ATOM 2078 C CA . ILE A 1 271 ? -11.549 33.529 -22.776 1.00 15.34 268 ILE A CA 1
ATOM 2079 C C . ILE A 1 271 ? -11.346 34.897 -23.409 1.00 15.40 268 ILE A C 1
ATOM 2080 O O . ILE A 1 271 ? -10.715 35.022 -24.459 1.00 15.21 268 ILE A O 1
ATOM 2085 N N . TRP A 1 272 ? -11.910 35.911 -22.779 1.00 14.31 269 TRP A N 1
ATOM 2086 C CA . TRP A 1 272 ? -11.711 37.289 -23.188 1.00 14.52 269 TRP A CA 1
ATOM 2087 C C . TRP A 1 272 ? -10.383 37.773 -22.627 1.00 15.03 269 TRP A C 1
ATOM 2088 O O . TRP A 1 272 ? -10.181 37.753 -21.400 1.00 15.23 269 TRP A O 1
ATOM 2099 N N . ALA A 1 273 ? -9.493 38.202 -23.508 1.00 14.33 270 ALA A N 1
ATOM 2100 C CA . ALA A 1 273 ? -8.180 38.761 -23.118 1.00 15.07 270 ALA A CA 1
ATOM 2101 C C . ALA A 1 273 ? -7.943 39.989 -24.005 1.00 15.39 270 ALA A C 1
ATOM 2102 O O . ALA A 1 273 ? -6.871 40.160 -24.605 1.00 15.94 270 ALA A O 1
ATOM 2104 N N A ILE A 1 274 ? -8.969 40.855 -24.044 0.50 15.53 271 ILE A N 1
ATOM 2105 N N B ILE A 1 274 ? -8.926 40.864 -24.066 0.50 16.15 271 ILE A N 1
ATOM 2106 C CA A ILE A 1 274 ? -9.022 42.051 -24.905 0.50 15.97 271 ILE A CA 1
ATOM 2107 C CA B ILE A 1 274 ? -8.831 42.019 -24.920 0.50 17.14 271 ILE A CA 1
ATOM 2108 C C A ILE A 1 274 ? -8.516 43.350 -24.276 0.50 16.43 271 ILE A C 1
ATOM 2109 C C B ILE A 1 274 ? -8.063 43.154 -24.260 0.50 17.05 271 ILE A C 1
ATOM 2110 O O A ILE A 1 274 ? -8.395 44.364 -24.965 0.50 17.16 271 ILE A O 1
ATOM 2111 O O B ILE A 1 274 ? -7.253 43.829 -24.898 0.50 18.37 271 ILE A O 1
ATOM 2120 N N . GLY A 1 275 ? -8.279 43.331 -22.971 1.00 16.37 272 GLY A N 1
ATOM 2121 C CA . GLY A 1 275 ? -7.672 44.455 -22.263 1.00 16.68 272 GLY A CA 1
ATOM 2122 C C . GLY A 1 275 ? -7.953 44.425 -20.789 1.00 16.30 272 GLY A C 1
ATOM 2123 O O . GLY A 1 275 ? -8.596 43.503 -20.281 1.00 15.51 272 GLY A O 1
ATOM 2124 N N . ARG A 1 276 ? -7.437 45.443 -20.115 1.00 15.67 273 ARG A N 1
ATOM 2125 C CA . ARG A 1 276 ? -7.631 45.642 -18.692 1.00 15.84 273 ARG A CA 1
ATOM 2126 C C . ARG A 1 276 ? -8.037 47.077 -18.453 1.00 16.81 273 ARG A C 1
ATOM 2127 O O . ARG A 1 276 ? -7.923 47.943 -19.345 1.00 18.48 273 ARG A O 1
ATOM 2135 N N . GLU A 1 277 ? -8.543 47.323 -17.262 1.00 16.95 274 GLU A N 1
ATOM 2136 C CA . GLU A 1 277 ? -9.011 48.650 -16.878 1.00 17.07 274 GLU A CA 1
ATOM 2137 C C . GLU A 1 277 ? -8.578 48.911 -15.435 1.00 16.50 274 GLU A C 1
ATOM 2138 O O . GLU A 1 277 ? -8.468 47.992 -14.636 1.00 15.48 274 GLU A O 1
ATOM 2144 N N . PRO A 1 278 ? -8.338 50.175 -15.088 1.00 15.78 275 PRO A N 1
ATOM 2145 C CA . PRO A 1 278 ? -7.812 50.507 -13.764 1.00 15.55 275 PRO A CA 1
ATOM 2146 C C . PRO A 1 278 ? -8.823 50.454 -12.623 1.00 16.15 275 PRO A C 1
ATOM 2147 O O . PRO A 1 278 ? -9.988 50.828 -12.792 1.00 17.80 275 PRO A O 1
ATOM 2151 N N . ALA A 1 279 ? -8.362 50.004 -11.465 1.00 15.75 276 ALA A N 1
ATOM 2152 C CA . ALA A 1 279 ? -9.223 49.905 -10.269 1.00 16.03 276 ALA A CA 1
ATOM 2153 C C . ALA A 1 279 ? -9.191 51.247 -9.536 1.00 16.01 276 ALA A C 1
ATOM 2154 O O . ALA A 1 279 ? -8.582 51.405 -8.478 1.00 16.52 276 ALA A O 1
ATOM 2156 N N . THR A 1 280 ? -9.840 52.235 -10.136 1.00 15.97 277 THR A N 1
ATOM 2157 C CA . THR A 1 280 ? -9.868 53.580 -9.595 1.00 16.65 277 THR A CA 1
ATOM 2158 C C . THR A 1 280 ? -11.282 54.114 -9.486 1.00 17.52 277 THR A C 1
ATOM 2159 O O . THR A 1 280 ? -11.464 55.290 -9.170 1.00 18.38 277 THR A O 1
ATOM 2163 N N . ASP A 1 281 ? -12.259 53.247 -9.734 1.00 18.78 278 ASP A N 1
ATOM 2164 C CA . ASP A 1 281 ? -13.676 53.647 -9.781 1.00 21.61 278 ASP A CA 1
ATOM 2165 C C . ASP A 1 281 ? -14.552 53.357 -8.582 1.00 23.06 278 ASP A C 1
ATOM 2166 O O . ASP A 1 281 ? -15.662 53.921 -8.496 1.00 24.42 278 ASP A O 1
ATOM 2171 N N . ASN A 1 282 ? -14.105 52.530 -7.654 1.00 22.17 279 ASN A N 1
ATOM 2172 C CA . ASN A 1 282 ? -14.962 52.172 -6.526 1.00 24.51 279 ASN A CA 1
ATOM 2173 C C . ASN A 1 282 ? -14.396 52.574 -5.176 1.00 22.72 279 ASN A C 1
ATOM 2174 O O . ASN A 1 282 ? -14.936 52.157 -4.150 1.00 23.53 279 ASN A O 1
ATOM 2179 N N . LEU A 1 283 ? -13.357 53.413 -5.162 1.00 21.26 280 LEU A N 1
ATOM 2180 C CA . LEU A 1 283 ? -12.763 53.788 -3.879 1.00 21.19 280 LEU A CA 1
ATOM 2181 C C . LEU A 1 283 ? -13.050 55.238 -3.445 1.00 19.94 280 LEU A C 1
ATOM 2182 O O . LEU A 1 283 ? -12.368 55.779 -2.577 1.00 19.28 280 LEU A O 1
ATOM 2187 N N . ASN A 1 284 ? -14.082 55.832 -4.037 1.00 18.89 281 ASN A N 1
ATOM 2188 C CA . ASN A 1 284 ? -14.511 57.195 -3.706 1.00 19.68 281 ASN A CA 1
ATOM 2189 C C . ASN A 1 284 ? -13.383 58.182 -3.950 1.00 19.54 281 ASN A C 1
ATOM 2190 O O . ASN A 1 284 ? -13.204 59.135 -3.211 1.00 18.98 281 ASN A O 1
ATOM 2195 N N . LEU A 1 285 ? -12.638 57.963 -5.028 1.00 18.44 282 LEU A N 1
ATOM 2196 C CA . LEU A 1 285 ? -11.520 58.846 -5.368 1.00 19.22 282 LEU A CA 1
ATOM 2197 C C . LEU A 1 285 ? -11.968 60.291 -5.600 1.00 19.77 282 LEU A C 1
ATOM 2198 O O . LEU A 1 285 ? -11.183 61.221 -5.414 1.00 20.16 282 LEU A O 1
ATOM 2203 N N . SER A 1 286 ? -13.230 60.488 -5.984 1.00 21.01 283 SER A N 1
ATOM 2204 C CA . SER A 1 286 ? -13.724 61.829 -6.254 1.00 22.20 283 SER A CA 1
ATOM 2205 C C . SER A 1 286 ? -13.503 62.821 -5.085 1.00 22.20 283 SER A C 1
ATOM 2206 O O . SER A 1 286 ? -13.270 64.028 -5.315 1.00 24.24 283 SER A O 1
ATOM 2209 N N . VAL A 1 287 ? -13.560 62.344 -3.841 1.00 20.27 284 VAL A N 1
ATOM 2210 C CA . VAL A 1 287 ? -13.388 63.263 -2.713 1.00 20.26 284 VAL A CA 1
ATOM 2211 C C . VAL A 1 287 ? -11.956 63.784 -2.533 1.00 19.61 284 VAL A C 1
ATOM 2212 O O . VAL A 1 287 ? -11.748 64.775 -1.840 1.00 20.27 284 VAL A O 1
ATOM 2216 N N . THR A 1 288 ? -10.979 63.129 -3.160 1.00 18.00 285 THR A N 1
ATOM 2217 C CA . THR A 1 288 ? -9.572 63.498 -3.029 1.00 17.78 285 THR A CA 1
ATOM 2218 C C . THR A 1 288 ? -9.110 64.584 -3.977 1.00 18.24 285 THR A C 1
ATOM 2219 O O . THR A 1 288 ? -8.081 65.196 -3.734 1.00 18.65 285 THR A O 1
ATOM 2223 N N . GLY A 1 289 ? -9.857 64.824 -5.049 1.00 18.90 286 GLY A N 1
ATOM 2224 C CA . GLY A 1 289 ? -9.412 65.767 -6.076 1.00 19.57 286 GLY A CA 1
ATOM 2225 C C . GLY A 1 289 ? -8.333 65.220 -7.012 1.00 19.37 286 GLY A C 1
ATOM 2226 O O . GLY A 1 289 ? -7.852 65.945 -7.895 1.00 20.87 286 GLY A O 1
ATOM 2227 N N . VAL A 1 290 ? -7.952 63.954 -6.833 1.00 17.78 287 VAL A N 1
ATOM 2228 C CA . VAL A 1 290 ? -6.922 63.339 -7.704 1.00 17.69 287 VAL A CA 1
ATOM 2229 C C . VAL A 1 290 ? -7.413 63.260 -9.145 1.00 18.24 287 VAL A C 1
ATOM 2230 O O . VAL A 1 290 ? -8.510 62.781 -9.407 1.00 19.09 287 VAL A O 1
ATOM 2234 N N . LYS A 1 291 ? -6.584 63.724 -10.071 1.00 18.78 288 LYS A N 1
ATOM 2235 C CA . LYS A 1 291 ? -6.933 63.710 -11.486 1.00 20.68 288 LYS A CA 1
ATOM 2236 C C . LYS A 1 291 ? -6.702 62.362 -12.146 1.00 19.92 288 LYS A C 1
ATOM 2237 O O . LYS A 1 291 ? -5.687 61.692 -11.899 1.00 19.20 288 LYS A O 1
ATOM 2243 N N . THR A 1 292 ? -7.662 61.965 -12.976 1.00 19.47 289 THR A N 1
ATOM 2244 C CA . THR A 1 292 ? -7.571 60.762 -13.778 1.00 19.32 289 THR A CA 1
ATOM 2245 C C . THR A 1 292 ? -7.830 61.156 -15.225 1.00 20.99 289 THR A C 1
ATOM 2246 O O . THR A 1 292 ? -8.455 62.177 -15.496 1.00 21.19 289 THR A O 1
ATOM 2250 N N . ASN A 1 293 ? -7.324 60.351 -16.149 1.00 20.68 290 ASN A N 1
ATOM 2251 C CA . ASN A 1 293 ? -7.547 60.594 -17.575 1.00 22.71 290 ASN A CA 1
ATOM 2252 C C . ASN A 1 293 ? -8.910 60.008 -17.969 1.00 23.60 290 ASN A C 1
ATOM 2253 O O . ASN A 1 293 ? -9.654 59.505 -17.108 1.00 22.53 290 ASN A O 1
ATOM 2258 N N . ASP A 1 294 ? -9.258 60.080 -19.254 1.00 26.61 291 ASP A N 1
ATOM 2259 C CA . ASP A 1 294 ? -10.572 59.605 -19.706 1.00 30.06 291 ASP A CA 1
ATOM 2260 C C . ASP A 1 294 ? -10.838 58.120 -19.479 1.00 29.48 291 ASP A C 1
ATOM 2261 O O . ASP A 1 294 ? -11.998 57.713 -19.378 1.00 32.03 291 ASP A O 1
ATOM 2266 N N . LYS A 1 295 ? -9.773 57.324 -19.399 1.00 26.75 292 LYS A N 1
ATOM 2267 C CA . LYS A 1 295 ? -9.885 55.886 -19.180 1.00 26.41 292 LYS A CA 1
ATOM 2268 C C . LYS A 1 295 ? -9.806 55.501 -17.689 1.00 23.68 292 LYS A C 1
ATOM 2269 O O . LYS A 1 295 ? -9.880 54.325 -17.363 1.00 24.00 292 LYS A O 1
ATOM 2275 N N . GLY A 1 296 ? -9.683 56.480 -16.792 1.00 20.98 293 GLY A N 1
ATOM 2276 C CA . GLY A 1 296 ? -9.639 56.199 -15.356 1.00 19.56 293 GLY A CA 1
ATOM 2277 C C . GLY A 1 296 ? -8.267 56.043 -14.735 1.00 17.90 293 GLY A C 1
ATOM 2278 O O . GLY A 1 296 ? -8.152 55.784 -13.536 1.00 17.05 293 GLY A O 1
ATOM 2279 N N . TYR A 1 297 ? -7.212 56.221 -15.524 1.00 17.17 294 TYR A N 1
ATOM 2280 C CA . TYR A 1 297 ? -5.873 56.073 -14.971 1.00 16.70 294 TYR A CA 1
ATOM 2281 C C . TYR A 1 297 ? -5.481 57.321 -14.197 1.00 16.66 294 TYR A C 1
ATOM 2282 O O . TYR A 1 297 ? -5.758 58.441 -14.624 1.00 17.10 294 TYR A O 1
ATOM 2291 N N . ILE A 1 298 ? -4.838 57.120 -13.053 1.00 15.88 295 ILE A N 1
ATOM 2292 C CA . ILE A 1 298 ? -4.378 58.228 -12.229 1.00 15.99 295 ILE A CA 1
ATOM 2293 C C . ILE A 1 298 ? -3.167 58.857 -12.896 1.00 16.99 295 ILE A C 1
ATOM 2294 O O . ILE A 1 298 ? -2.206 58.161 -13.258 1.00 17.31 295 ILE A O 1
ATOM 2299 N N A GLU A 1 299 ? -3.202 60.175 -13.048 0.60 17.41 296 GLU A N 1
ATOM 2300 N N B GLU A 1 299 ? -3.218 60.172 -13.093 0.40 17.37 296 GLU A N 1
ATOM 2301 C CA A GLU A 1 299 ? -2.118 60.915 -13.675 0.60 18.33 296 GLU A CA 1
ATOM 2302 C CA B GLU A 1 299 ? -2.113 60.893 -13.697 0.40 18.06 296 GLU A CA 1
ATOM 2303 C C A GLU A 1 299 ? -1.020 61.207 -12.680 0.60 17.80 296 GLU A C 1
ATOM 2304 C C B GLU A 1 299 ? -1.030 61.078 -12.658 0.40 17.47 296 GLU A C 1
ATOM 2305 O O A GLU A 1 299 ? -1.281 61.669 -11.556 0.60 17.17 296 GLU A O 1
ATOM 2306 O O B GLU A 1 299 ? -1.320 61.314 -11.479 0.40 16.76 296 GLU A O 1
ATOM 2317 N N . VAL A 1 300 ? 0.217 60.923 -13.085 1.00 16.92 297 VAL A N 1
ATOM 2318 C CA . VAL A 1 300 ? 1.369 61.151 -12.210 1.00 16.84 297 VAL A CA 1
ATOM 2319 C C . VAL A 1 300 ? 2.496 61.854 -12.947 1.00 17.07 297 VAL A C 1
ATOM 2320 O O . VAL A 1 300 ? 2.590 61.790 -14.180 1.00 18.74 297 VAL A O 1
ATOM 2324 N N . ASP A 1 301 ? 3.321 62.552 -12.173 1.00 16.64 298 ASP A N 1
ATOM 2325 C CA . ASP A 1 301 ? 4.532 63.192 -12.693 1.00 17.68 298 ASP A CA 1
ATOM 2326 C C . ASP A 1 301 ? 5.684 62.170 -12.632 1.00 17.00 298 ASP A C 1
ATOM 2327 O O . ASP A 1 301 ? 5.478 61.001 -12.293 1.00 16.20 298 ASP A O 1
ATOM 2332 N N . LYS A 1 302 ? 6.897 62.619 -12.945 1.00 18.42 299 LYS A N 1
ATOM 2333 C CA . LYS A 1 302 ? 8.032 61.685 -12.992 1.00 19.18 299 LYS A CA 1
ATOM 2334 C C . LYS A 1 302 ? 8.378 61.091 -11.635 1.00 17.55 299 LYS A C 1
ATOM 2335 O O . LYS A 1 302 ? 9.071 60.062 -11.581 1.00 17.52 299 LYS A O 1
ATOM 2341 N N . PHE A 1 303 ? 7.854 61.699 -10.563 1.00 15.93 300 PHE A N 1
ATOM 2342 C CA . PHE A 1 303 ? 8.120 61.258 -9.186 1.00 15.71 300 PHE A CA 1
ATOM 2343 C C . PHE A 1 303 ? 6.945 60.526 -8.563 1.00 14.78 300 PHE A C 1
ATOM 2344 O O . PHE A 1 303 ? 6.900 60.334 -7.334 1.00 15.39 300 PHE A O 1
ATOM 2352 N N . GLN A 1 304 ? 5.986 60.124 -9.407 1.00 14.47 301 GLN A N 1
ATOM 2353 C CA . GLN A 1 304 ? 4.798 59.396 -8.972 1.00 13.90 301 GLN A CA 1
ATOM 2354 C C . GLN A 1 304 ? 3.821 60.257 -8.160 1.00 13.82 301 GLN A C 1
ATOM 2355 O O . GLN A 1 304 ? 2.922 59.717 -7.505 1.00 14.11 301 GLN A O 1
ATOM 2361 N N . ASN A 1 305 ? 3.986 61.587 -8.194 1.00 14.70 302 ASN A N 1
ATOM 2362 C CA . ASN A 1 305 ? 3.041 62.459 -7.509 1.00 15.00 302 ASN A CA 1
ATOM 2363 C C . ASN A 1 305 ? 1.767 62.622 -8.323 1.00 15.53 302 ASN A C 1
ATOM 2364 O O . ASN A 1 305 ? 1.821 62.808 -9.536 1.00 15.86 302 ASN A O 1
ATOM 2369 N N . THR A 1 306 ? 0.628 62.574 -7.642 1.00 15.79 303 THR A N 1
ATOM 2370 C CA . THR A 1 306 ? -0.643 62.980 -8.251 1.00 16.01 303 THR A CA 1
ATOM 2371 C C . THR A 1 306 ? -0.658 64.513 -8.170 1.00 17.97 303 THR A C 1
ATOM 2372 O O . THR A 1 306 ? 0.312 65.153 -7.721 1.00 18.18 303 THR A O 1
ATOM 2376 N N . ASN A 1 307 ? -1.770 65.125 -8.571 1.00 18.51 304 ASN A N 1
ATOM 2377 C CA . ASN A 1 307 ? -1.890 66.584 -8.436 1.00 20.00 304 ASN A CA 1
ATOM 2378 C C . ASN A 1 307 ? -2.199 67.034 -6.999 1.00 19.88 304 ASN A C 1
ATOM 2379 O O . ASN A 1 307 ? -2.268 68.240 -6.723 1.00 21.77 304 ASN A O 1
ATOM 2384 N N . VAL A 1 308 ? -2.396 66.092 -6.095 1.00 18.89 305 VAL A N 1
ATOM 2385 C CA . VAL A 1 308 ? -2.747 66.394 -4.708 1.00 19.38 305 VAL A CA 1
ATOM 2386 C C . VAL A 1 308 ? -1.579 66.085 -3.783 1.00 20.31 305 VAL A C 1
ATOM 2387 O O . VAL A 1 308 ? -1.067 64.950 -3.743 1.00 18.83 305 VAL A O 1
ATOM 2391 N N . LYS A 1 309 ? -1.168 67.093 -3.024 1.00 22.94 306 LYS A N 1
ATOM 2392 C CA . LYS A 1 309 ? -0.048 66.945 -2.104 1.00 24.87 306 LYS A CA 1
ATOM 2393 C C . LYS A 1 309 ? -0.276 65.775 -1.159 1.00 21.96 306 LYS A C 1
ATOM 2394 O O . LYS A 1 309 ? -1.347 65.644 -0.574 1.00 22.35 306 LYS A O 1
ATOM 2400 N N . GLY A 1 310 ? 0.723 64.908 -1.043 1.00 19.63 307 GLY A N 1
ATOM 2401 C CA . GLY A 1 310 ? 0.625 63.773 -0.144 1.00 18.25 307 GLY A CA 1
ATOM 2402 C C . GLY A 1 310 ? -0.052 62.533 -0.697 1.00 16.82 307 GLY A C 1
ATOM 2403 O O . GLY A 1 310 ? -0.247 61.576 0.047 1.00 16.63 307 GLY A O 1
ATOM 2404 N N . ILE A 1 311 ? -0.435 62.551 -1.978 1.00 15.78 308 ILE A N 1
ATOM 2405 C CA . ILE A 1 311 ? -1.039 61.378 -2.629 1.00 14.71 308 ILE A CA 1
ATOM 2406 C C . ILE A 1 311 ? -0.206 61.020 -3.852 1.00 14.69 308 ILE A C 1
ATOM 2407 O O . ILE A 1 311 ? 0.114 61.880 -4.674 1.00 14.88 308 ILE A O 1
ATOM 2412 N N . TYR A 1 312 ? 0.146 59.744 -3.942 1.00 14.22 309 TYR A N 1
ATOM 2413 C CA . TYR A 1 312 ? 1.006 59.220 -5.008 1.00 14.07 309 TYR A CA 1
ATOM 2414 C C . TYR A 1 312 ? 0.316 58.015 -5.627 1.00 13.67 309 TYR A C 1
ATOM 2415 O O . TYR A 1 312 ? -0.611 57.438 -5.047 1.00 13.92 309 TYR A O 1
ATOM 2424 N N . ALA A 1 313 ? 0.792 57.609 -6.797 1.00 14.15 310 ALA A N 1
ATOM 2425 C CA . ALA A 1 313 ? 0.294 56.400 -7.441 1.00 13.54 310 ALA A CA 1
ATOM 2426 C C . ALA A 1 313 ? 1.422 55.729 -8.193 1.00 13.42 310 ALA A C 1
ATOM 2427 O O . ALA A 1 313 ? 2.278 56.406 -8.751 1.00 13.04 310 ALA A O 1
ATOM 2429 N N A VAL A 1 314 ? 1.436 54.401 -8.173 0.70 12.91 311 VAL A N 1
ATOM 2430 N N B VAL A 1 314 ? 1.394 54.398 -8.189 0.30 13.14 311 VAL A N 1
ATOM 2431 C CA A VAL A 1 314 ? 2.391 53.618 -8.964 0.70 13.10 311 VAL A CA 1
ATOM 2432 C CA B VAL A 1 314 ? 2.409 53.558 -8.811 0.30 13.27 311 VAL A CA 1
ATOM 2433 C C A VAL A 1 314 ? 1.672 52.429 -9.524 0.70 12.79 311 VAL A C 1
ATOM 2434 C C B VAL A 1 314 ? 1.766 52.317 -9.400 0.30 13.13 311 VAL A C 1
ATOM 2435 O O A VAL A 1 314 ? 0.630 52.009 -9.027 0.70 12.61 311 VAL A O 1
ATOM 2436 O O B VAL A 1 314 ? 0.827 51.768 -8.801 0.30 12.82 311 VAL A O 1
ATOM 2443 N N . GLY A 1 315 ? 2.258 51.862 -10.561 1.00 13.33 312 GLY A N 1
ATOM 2444 C CA . GLY A 1 315 ? 1.766 50.644 -11.156 1.00 13.48 312 GLY A CA 1
ATOM 2445 C C . GLY A 1 315 ? 0.676 50.735 -12.190 1.00 13.46 312 GLY A C 1
ATOM 2446 O O . GLY A 1 315 ? 0.490 51.757 -12.830 1.00 14.49 312 GLY A O 1
ATOM 2447 N N . ASP A 1 316 ? -0.061 49.635 -12.331 1.00 13.82 313 ASP A N 1
ATOM 2448 C CA . ASP A 1 316 ? -1.057 49.512 -13.391 1.00 14.63 313 ASP A CA 1
ATOM 2449 C C . ASP A 1 316 ? -2.156 50.559 -13.355 1.00 14.96 313 ASP A C 1
ATOM 2450 O O . ASP A 1 316 ? -2.713 50.864 -14.403 1.00 16.20 313 ASP A O 1
ATOM 2455 N N . ASN A 1 317 ? -2.468 51.120 -12.182 1.00 14.18 314 ASN A N 1
ATOM 2456 C CA . ASN A 1 317 ? -3.520 52.146 -12.132 1.00 14.28 314 ASN A CA 1
ATOM 2457 C C . ASN A 1 317 ? -3.092 53.485 -12.727 1.00 15.02 314 ASN A C 1
ATOM 2458 O O . ASN A 1 317 ? -3.932 54.398 -12.808 1.00 15.08 314 ASN A O 1
ATOM 2463 N N A THR A 1 318 ? -1.803 53.641 -13.080 0.50 15.19 315 THR A N 1
ATOM 2464 N N B THR A 1 318 ? -1.849 53.569 -13.233 0.50 15.07 315 THR A N 1
ATOM 2465 C CA A THR A 1 318 ? -1.296 54.908 -13.633 0.50 15.57 315 THR A CA 1
ATOM 2466 C CA B THR A 1 318 ? -1.363 54.746 -13.962 0.50 15.21 315 THR A CA 1
ATOM 2467 C C A THR A 1 318 ? -1.259 54.984 -15.156 0.50 16.65 315 THR A C 1
ATOM 2468 C C B THR A 1 318 ? -1.300 54.419 -15.464 0.50 15.87 315 THR A C 1
ATOM 2469 O O A THR A 1 318 ? -0.872 56.006 -15.713 0.50 16.45 315 THR A O 1
ATOM 2470 O O B THR A 1 318 ? -1.151 55.305 -16.298 0.50 15.85 315 THR A O 1
ATOM 2477 N N A GLY A 1 319 ? -1.649 53.907 -15.822 0.50 17.33 316 GLY A N 1
ATOM 2478 N N B GLY A 1 319 ? -1.393 53.135 -15.790 0.50 16.22 316 GLY A N 1
ATOM 2479 C CA A GLY A 1 319 ? -1.735 53.900 -17.286 0.50 18.76 316 GLY A CA 1
ATOM 2480 C CA B GLY A 1 319 ? -1.392 52.689 -17.190 0.50 17.34 316 GLY A CA 1
ATOM 2481 C C A GLY A 1 319 ? -0.454 53.754 -18.080 0.50 2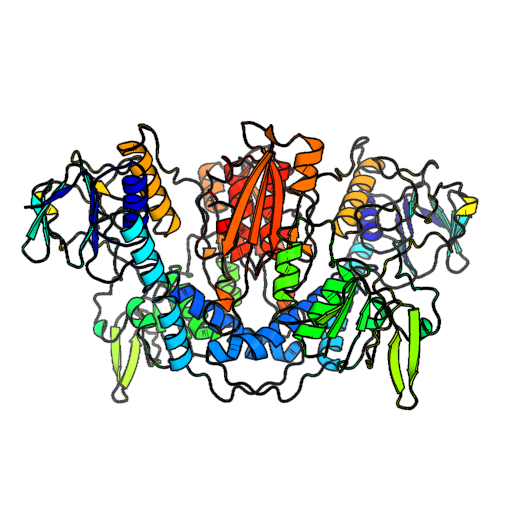0.00 316 GLY A C 1
ATOM 2482 C C B GLY A 1 319 ? -0.074 52.901 -17.901 0.50 18.45 316 GLY A C 1
ATOM 2483 O O A GLY A 1 319 ? -0.414 54.106 -19.261 0.50 22.16 316 GLY A O 1
ATOM 2484 O O B GLY A 1 319 ? -0.027 52.930 -19.138 0.50 18.72 316 GLY A O 1
ATOM 2485 N N A VAL A 1 320 ? 0.599 53.232 -17.473 0.50 20.34 317 VAL A N 1
ATOM 2486 N N B VAL A 1 320 ? 1.005 53.037 -17.131 0.50 19.26 317 VAL A N 1
ATOM 2487 C CA A VAL A 1 320 ? 1.822 53.071 -18.245 0.50 21.59 317 VAL A CA 1
ATOM 2488 C CA B VAL A 1 320 ? 2.324 53.247 -17.714 0.50 22.09 317 VAL A CA 1
ATOM 2489 C C A VAL A 1 320 ? 2.271 51.605 -18.241 0.50 21.84 317 VAL A C 1
ATOM 2490 C C B VAL A 1 320 ? 3.123 51.952 -17.693 0.50 23.65 317 VAL A C 1
ATOM 2491 O O A VAL A 1 320 ? 1.448 50.717 -17.982 0.50 23.13 317 VAL A O 1
ATOM 2492 O O B VAL A 1 320 ? 3.840 51.675 -16.726 0.50 26.88 317 VAL A O 1
ATOM 2499 N N A VAL A 1 321 ? 3.555 51.383 -18.574 0.50 19.49 318 VAL A N 1
ATOM 2500 N N B VAL A 1 321 ? 3.001 51.196 -18.797 0.50 23.50 318 VAL A N 1
ATOM 2501 C CA A VAL A 1 321 ? 4.223 50.074 -18.623 0.50 19.56 318 VAL A CA 1
ATOM 2502 C CA B VAL A 1 321 ? 3.587 49.877 -18.971 0.50 24.16 318 VAL A CA 1
ATOM 2503 C C A VAL A 1 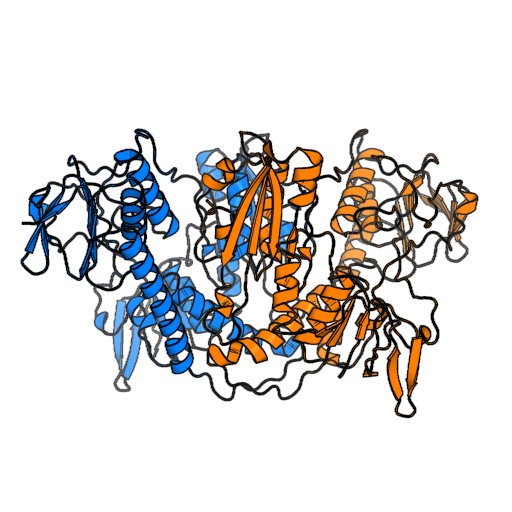321 ? 3.754 49.099 -17.526 0.50 18.53 318 VAL A C 1
ATOM 2504 C C B VAL A 1 321 ? 3.147 48.998 -17.804 0.50 23.06 318 VAL A C 1
ATOM 2505 O O A VAL A 1 321 ? 4.385 48.978 -16.462 0.50 18.45 318 VAL A O 1
ATOM 2506 O O B VAL A 1 321 ? 3.528 49.227 -16.660 0.50 24.49 318 VAL A O 1
ATOM 2513 N N A GLU A 1 322 ? 2.672 48.388 -17.836 0.50 17.81 319 GLU A N 1
ATOM 2514 N N B GLU A 1 322 ? 2.345 47.990 -18.087 0.50 22.06 319 GLU A N 1
ATOM 2515 C CA A GLU A 1 322 ? 1.993 47.456 -16.923 0.50 18.08 319 GLU A CA 1
ATOM 2516 C CA B GLU A 1 322 ? 1.836 47.176 -17.003 0.50 21.41 319 GLU A CA 1
ATOM 2517 C C A GLU A 1 322 ? 2.739 46.125 -16.744 0.50 17.13 319 GLU A C 1
ATOM 2518 C C B GLU A 1 322 ? 2.740 45.982 -16.741 0.50 18.85 319 GLU A C 1
ATOM 2519 O O A GLU A 1 322 ? 2.374 45.101 -17.295 0.50 18.16 319 GLU A O 1
ATOM 2520 O O B GLU A 1 322 ? 2.521 44.893 -17.280 0.50 19.90 319 GLU A O 1
ATOM 2531 N N . LEU A 1 323 ? 3.789 46.201 -15.941 1.00 16.21 320 LEU A N 1
ATOM 2532 C CA . LEU A 1 323 ? 4.702 45.117 -15.604 1.00 15.93 320 LEU A CA 1
ATOM 2533 C C . LEU A 1 323 ? 5.028 45.172 -14.119 1.00 14.12 320 LEU A C 1
ATOM 2534 O O . LEU A 1 323 ? 5.102 46.246 -13.514 1.00 14.19 320 LEU A O 1
ATOM 2539 N N . THR A 1 324 ? 5.258 44.009 -13.535 1.00 13.71 321 THR A N 1
ATOM 2540 C CA . THR A 1 324 ? 5.577 43.942 -12.108 1.00 13.30 321 THR A CA 1
ATOM 2541 C C . THR A 1 324 ? 6.857 44.682 -11.698 1.00 13.11 321 THR A C 1
ATOM 2542 O O . THR A 1 324 ? 6.839 45.441 -10.745 1.00 12.80 321 THR A O 1
ATOM 2546 N N . PRO A 1 325 ? 7.960 44.504 -12.433 1.00 13.09 322 PRO A N 1
ATOM 2547 C CA . PRO A 1 325 ? 9.174 45.193 -11.973 1.00 13.60 322 PRO A CA 1
ATOM 2548 C C . PRO A 1 325 ? 9.112 46.707 -12.024 1.00 13.34 322 PRO A C 1
ATOM 2549 O O . PRO A 1 325 ? 9.820 47.383 -11.262 1.00 14.04 322 PRO A O 1
ATOM 2553 N N . VAL A 1 326 ? 8.243 47.226 -12.877 1.00 13.28 323 VAL A N 1
ATOM 2554 C CA . VAL A 1 326 ? 8.058 48.648 -13.013 1.00 13.93 323 VAL A CA 1
ATOM 2555 C C . VAL A 1 326 ? 7.324 49.164 -11.767 1.00 13.48 323 VAL A C 1
ATOM 2556 O O . VAL A 1 326 ? 7.735 50.141 -11.144 1.00 13.86 323 VAL A O 1
ATOM 2560 N N . ALA A 1 327 ? 6.251 48.478 -11.388 1.00 12.86 324 ALA A N 1
ATOM 2561 C CA . ALA A 1 327 ? 5.516 48.833 -10.176 1.00 12.59 324 ALA A CA 1
ATOM 2562 C C . ALA A 1 327 ? 6.420 48.738 -8.948 1.00 12.92 324 ALA A C 1
ATOM 2563 O O . ALA A 1 327 ? 6.437 49.648 -8.096 1.00 13.58 324 ALA A O 1
ATOM 2565 N N . VAL A 1 328 ? 7.205 47.676 -8.886 1.00 12.56 325 VAL A N 1
ATOM 2566 C CA . VAL A 1 328 ? 8.109 47.465 -7.761 1.00 12.44 325 VAL A CA 1
ATOM 2567 C C . VAL A 1 328 ? 9.166 48.567 -7.672 1.00 12.44 325 VAL A C 1
ATOM 2568 O O . VAL A 1 328 ? 9.386 49.152 -6.603 1.00 12.82 325 VAL A O 1
ATOM 2572 N N . ALA A 1 329 ? 9.845 48.819 -8.784 1.00 13.05 326 ALA A N 1
ATOM 2573 C CA . ALA A 1 329 ? 10.912 49.825 -8.800 1.00 13.81 326 ALA A CA 1
ATOM 2574 C C . ALA A 1 329 ? 10.364 51.229 -8.554 1.00 13.75 326 ALA A C 1
ATOM 2575 O O . ALA A 1 329 ? 10.971 52.012 -7.801 1.00 14.47 326 ALA A O 1
ATOM 2577 N N . ALA A 1 330 ? 9.220 51.553 -9.145 1.00 13.28 327 ALA A N 1
ATOM 2578 C CA . ALA A 1 330 ? 8.628 52.875 -8.905 1.00 13.38 327 ALA A CA 1
ATOM 2579 C C . ALA A 1 330 ? 8.257 53.046 -7.437 1.00 13.32 327 ALA A C 1
ATOM 2580 O O . ALA A 1 330 ? 8.475 54.124 -6.853 1.00 14.13 327 ALA A O 1
ATOM 2582 N N . GLY A 1 331 ? 7.720 51.986 -6.835 1.00 12.98 328 GLY A N 1
ATOM 2583 C CA . GLY A 1 331 ? 7.322 52.013 -5.428 1.00 13.02 328 GLY A CA 1
ATOM 2584 C C . GLY A 1 331 ? 8.495 52.156 -4.482 1.00 13.15 328 GLY A C 1
ATOM 2585 O O . GLY A 1 331 ? 8.433 52.913 -3.511 1.00 13.66 328 GLY A O 1
ATOM 2586 N N . ARG A 1 332 ? 9.569 51.420 -4.759 1.00 13.29 329 ARG A N 1
ATOM 2587 C CA . ARG A 1 332 ? 10.782 51.503 -3.930 1.00 14.25 329 ARG A CA 1
ATOM 2588 C C . ARG A 1 332 ? 11.456 52.856 -4.050 1.00 14.70 329 ARG A C 1
ATOM 2589 O O . ARG A 1 332 ? 11.866 53.432 -3.030 1.00 14.14 329 ARG A O 1
ATOM 2597 N N . ARG A 1 333 ? 11.584 53.360 -5.270 1.00 14.40 330 ARG A N 1
ATOM 2598 C CA . ARG A 1 333 ? 12.231 54.656 -5.488 1.00 15.44 330 ARG A CA 1
ATOM 2599 C C . ARG A 1 333 ? 11.417 55.784 -4.868 1.00 14.26 330 ARG A C 1
ATOM 2600 O O . ARG A 1 333 ? 11.981 56.754 -4.389 1.00 14.48 330 ARG A O 1
ATOM 2608 N N . LEU A 1 334 ? 10.094 55.636 -4.875 1.00 13.56 331 LEU A N 1
ATOM 2609 C CA . LEU A 1 334 ? 9.223 56.617 -4.244 1.00 13.26 331 LEU A CA 1
ATOM 2610 C C . LEU A 1 334 ? 9.526 56.679 -2.735 1.00 13.75 331 LEU A C 1
ATOM 2611 O O . LEU A 1 334 ? 9.650 57.752 -2.148 1.00 13.37 331 LEU A O 1
ATOM 2616 N N . SER A 1 335 ? 9.640 55.518 -2.099 1.00 13.56 332 SER A N 1
ATOM 2617 C CA . SER A 1 335 ? 9.945 55.476 -0.667 1.00 13.85 332 SER A CA 1
ATOM 2618 C C . SER A 1 335 ? 11.330 56.024 -0.371 1.00 14.86 332 SER A C 1
ATOM 2619 O O . SER A 1 335 ? 11.532 56.676 0.653 1.00 14.88 332 SER A O 1
ATOM 2622 N N . GLU A 1 336 ? 12.285 55.777 -1.263 1.00 14.83 333 GLU A N 1
ATOM 2623 C CA . GLU A 1 336 ? 13.616 56.355 -1.118 1.00 15.62 333 GLU A CA 1
ATOM 2624 C C . GLU A 1 336 ? 13.528 57.888 -1.136 1.00 15.56 333 GLU A C 1
ATOM 2625 O O . GLU A 1 336 ? 14.164 58.579 -0.333 1.00 15.72 333 GLU A O 1
ATOM 2631 N N . ARG A 1 337 ? 12.742 58.399 -2.077 1.00 15.16 334 ARG A N 1
ATOM 2632 C CA . ARG A 1 337 ? 12.579 59.839 -2.214 1.00 15.65 334 ARG A CA 1
ATOM 2633 C C . ARG A 1 337 ? 11.931 60.483 -1.005 1.00 16.23 334 ARG A C 1
ATOM 2634 O O . ARG A 1 337 ? 12.449 61.455 -0.452 1.00 16.48 334 ARG A O 1
ATOM 2642 N N . LEU A 1 338 ? 10.797 59.936 -0.610 1.00 15.69 335 LEU A N 1
ATOM 2643 C CA . LEU A 1 338 ? 10.035 60.498 0.506 1.00 16.01 335 LEU A CA 1
ATOM 2644 C C . LEU A 1 338 ? 10.679 60.319 1.860 1.00 16.63 335 LEU A C 1
ATOM 2645 O O . LEU A 1 338 ? 10.590 61.208 2.704 1.00 17.98 335 LEU A O 1
ATOM 2650 N N . PHE A 1 339 ? 11.342 59.188 2.057 1.00 16.73 336 PHE A N 1
ATOM 2651 C CA . PHE A 1 339 ? 11.771 58.822 3.411 1.00 17.20 336 PHE A CA 1
ATOM 2652 C C . PHE A 1 339 ? 13.252 58.590 3.631 1.00 17.68 336 PHE A C 1
ATOM 2653 O O . PHE A 1 339 ? 13.666 58.357 4.784 1.00 19.35 336 PHE A O 1
ATOM 2661 N N . ASN A 1 340 ? 14.058 58.674 2.571 1.00 17.24 337 ASN A N 1
ATOM 2662 C CA . ASN A 1 340 ? 15.490 58.513 2.716 1.00 18.67 337 ASN A CA 1
ATOM 2663 C C . ASN A 1 340 ? 16.261 59.695 2.116 1.00 19.53 337 ASN A C 1
ATOM 2664 O O . ASN A 1 340 ? 17.381 59.531 1.640 1.00 20.25 337 ASN A O 1
ATOM 2669 N N . ASN A 1 341 ? 15.628 60.870 2.124 1.00 19.71 338 ASN A N 1
ATOM 2670 C CA . ASN A 1 341 ? 16.280 62.130 1.743 1.00 21.80 338 ASN A CA 1
ATOM 2671 C C . ASN A 1 341 ? 16.981 62.141 0.386 1.00 21.29 338 ASN A C 1
ATOM 2672 O O . ASN A 1 341 ? 18.123 62.623 0.250 1.00 22.31 338 ASN A O 1
ATOM 2677 N N . LYS A 1 342 ? 16.286 61.599 -0.605 1.00 20.13 339 LYS A N 1
ATOM 2678 C CA . LYS A 1 342 ? 16.755 61.565 -2.003 1.00 20.21 339 LYS A CA 1
ATOM 2679 C C . LYS A 1 342 ? 15.686 62.252 -2.845 1.00 19.10 339 LYS A C 1
ATOM 2680 O O . LYS A 1 342 ? 14.925 61.601 -3.553 1.00 18.02 339 LYS A O 1
ATOM 2686 N N . PRO A 1 343 ? 15.619 63.593 -2.770 1.00 19.71 340 PRO A N 1
ATOM 2687 C CA . PRO A 1 343 ? 14.533 64.331 -3.428 1.00 20.22 340 PRO A CA 1
ATOM 2688 C C . PRO A 1 343 ? 14.368 64.137 -4.918 1.00 20.21 340 PRO A C 1
ATOM 2689 O O . PRO A 1 343 ? 13.272 64.374 -5.420 1.00 21.98 340 PRO A O 1
ATOM 2693 N N 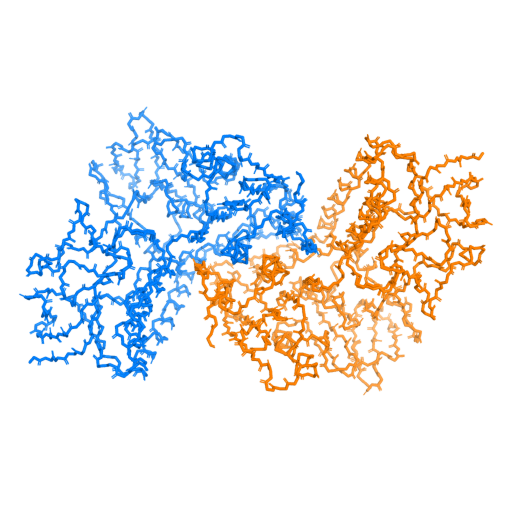. ASP A 1 344 ? 15.410 63.687 -5.615 1.00 19.50 341 ASP A N 1
ATOM 2694 C CA . ASP A 1 344 ? 15.315 63.466 -7.060 1.00 20.86 341 ASP A CA 1
ATOM 2695 C C . ASP A 1 344 ? 15.127 62.003 -7.436 1.00 19.87 341 ASP A C 1
ATOM 2696 O O . ASP A 1 344 ? 15.005 61.688 -8.625 1.00 20.62 341 ASP A O 1
ATOM 2701 N N . GLU A 1 345 ? 15.075 61.099 -6.463 1.00 19.07 342 GLU A N 1
ATOM 2702 C CA . GLU A 1 345 ? 14.978 59.676 -6.802 1.00 18.73 342 GLU A CA 1
ATOM 2703 C C . GLU A 1 345 ? 13.697 59.387 -7.581 1.00 17.89 342 GLU A C 1
ATOM 2704 O O . GLU A 1 345 ? 12.613 59.819 -7.191 1.00 16.90 342 GLU A O 1
ATOM 2710 N N . HIS A 1 346 ? 13.829 58.652 -8.682 1.00 17.21 343 HIS A N 1
ATOM 2711 C CA . HIS A 1 346 ? 12.682 58.308 -9.518 1.00 17.09 343 HIS A CA 1
ATOM 2712 C C . HIS A 1 346 ? 13.070 57.180 -10.434 1.00 16.58 343 HIS A C 1
ATOM 2713 O O . HIS A 1 346 ? 14.260 56.896 -10.602 1.00 17.64 343 HIS A O 1
ATOM 2720 N N . LEU A 1 347 ? 12.070 56.558 -11.037 1.00 15.93 344 LEU A N 1
ATOM 2721 C CA . LEU A 1 347 ? 12.320 55.479 -11.994 1.00 16.35 344 LEU A CA 1
ATOM 2722 C C . LEU A 1 347 ? 12.461 56.028 -13.405 1.00 17.79 344 LEU A C 1
ATOM 2723 O O . LEU A 1 347 ? 11.649 56.842 -13.861 1.00 17.74 344 LEU A O 1
ATOM 2728 N N . ASP A 1 348 ? 13.485 55.534 -14.095 1.00 19.08 345 ASP A N 1
ATOM 2729 C CA . ASP A 1 348 ? 13.702 55.815 -15.508 1.00 21.25 345 ASP A CA 1
ATOM 2730 C C . ASP A 1 348 ? 12.835 54.789 -16.275 1.00 20.45 345 ASP A C 1
ATOM 2731 O O . ASP A 1 348 ? 13.087 53.590 -16.171 1.00 20.59 345 ASP A O 1
ATOM 2736 N N . TYR A 1 349 ? 11.830 55.263 -17.017 1.00 19.59 346 TYR A N 1
ATOM 2737 C CA . TYR A 1 349 ? 10.919 54.392 -17.784 1.00 19.49 346 TYR A CA 1
ATOM 2738 C C . TYR A 1 349 ? 11.400 54.098 -19.199 1.00 20.95 346 TYR A C 1
ATOM 2739 O O . TYR A 1 349 ? 10.685 53.437 -19.952 1.00 22.41 346 TYR A O 1
ATOM 2748 N N . SER A 1 350 ? 12.597 54.559 -19.547 1.00 20.25 347 SER A N 1
ATOM 2749 C CA . SER A 1 350 ? 13.121 54.312 -20.901 1.00 20.73 347 SER A CA 1
ATOM 2750 C C . SER A 1 350 ? 13.819 52.952 -20.986 1.00 19.38 347 SER A C 1
ATOM 2751 O O . SER A 1 350 ? 14.488 52.507 -20.058 1.00 18.80 347 SER A O 1
ATOM 2754 N N . ASN A 1 351 ? 13.661 52.292 -22.136 1.00 18.48 348 ASN A N 1
ATOM 2755 C CA . ASN A 1 351 ? 14.347 51.045 -22.413 1.00 18.55 348 ASN A CA 1
ATOM 2756 C C . ASN A 1 351 ? 14.135 49.973 -21.364 1.00 17.05 348 ASN A C 1
ATOM 2757 O O . ASN A 1 351 ? 15.075 49.337 -20.891 1.00 18.52 348 ASN A O 1
ATOM 2762 N N . ILE A 1 352 ? 12.875 49.778 -21.015 1.00 16.54 349 ILE A N 1
ATOM 2763 C CA . ILE A 1 352 ? 12.522 48.714 -20.100 1.00 16.56 349 ILE A CA 1
ATOM 2764 C C . ILE A 1 352 ? 12.370 47.446 -20.938 1.00 15.45 349 ILE A C 1
ATOM 2765 O O . ILE A 1 352 ? 11.679 47.468 -21.949 1.00 15.05 349 ILE A O 1
ATOM 2770 N N . PRO A 1 353 ? 13.013 46.351 -20.530 1.00 14.12 350 PRO A N 1
ATOM 2771 C CA . PRO A 1 353 ? 12.874 45.111 -21.287 1.00 13.91 350 PRO A CA 1
ATOM 2772 C C . PRO A 1 353 ? 11.599 44.357 -20.964 1.00 14.07 350 PRO A C 1
ATOM 2773 O O . PRO A 1 353 ? 11.098 44.427 -19.842 1.00 13.82 350 PRO A O 1
ATOM 2777 N N A THR A 1 354 ? 11.047 43.688 -21.983 0.60 13.95 351 THR A N 1
ATOM 2778 N N B THR A 1 354 ? 11.096 43.608 -21.934 0.40 13.49 351 THR A N 1
ATOM 2779 C CA A THR A 1 354 ? 9.818 42.888 -21.896 0.60 14.64 351 THR A CA 1
ATOM 2780 C CA B THR A 1 354 ? 9.932 42.775 -21.708 0.40 13.71 351 THR A CA 1
ATOM 2781 C C A THR A 1 354 ? 10.063 41.486 -22.474 0.60 13.57 351 THR A C 1
ATOM 2782 C C B THR A 1 354 ? 10.052 41.483 -22.454 0.40 13.12 351 THR A C 1
ATOM 2783 O O A THR A 1 354 ? 10.764 41.354 -23.476 0.60 12.89 351 THR A O 1
ATOM 2784 O O B THR A 1 354 ? 10.595 41.423 -23.562 0.40 12.70 351 THR A O 1
ATOM 2791 N N . VAL A 1 355 ? 9.527 40.455 -21.811 1.00 12.93 352 VAL A N 1
ATOM 2792 C CA . VAL A 1 355 ? 9.472 39.111 -22.359 1.00 12.71 352 VAL A CA 1
ATOM 2793 C C . VAL A 1 355 ? 8.002 38.724 -22.478 1.00 12.91 352 VAL A C 1
ATOM 2794 O O . VAL A 1 355 ? 7.207 39.012 -21.584 1.00 14.83 352 VAL A O 1
ATOM 2798 N N . VAL A 1 356 ? 7.652 38.084 -23.590 1.00 12.60 353 VAL A N 1
ATOM 2799 C CA . VAL A 1 356 ? 6.337 37.480 -23.769 1.00 12.91 353 VAL A CA 1
ATOM 2800 C C . VAL A 1 356 ? 6.575 35.983 -23.779 1.00 13.30 353 VAL A C 1
ATOM 2801 O O . VAL A 1 356 ? 7.407 35.466 -24.564 1.00 13.46 353 VAL A O 1
ATOM 2805 N N . PHE A 1 357 ? 5.856 35.282 -22.906 1.00 13.96 354 PHE A N 1
ATOM 2806 C CA . PHE A 1 357 ? 5.964 33.828 -22.795 1.00 15.25 354 PHE A CA 1
ATOM 2807 C C . PHE A 1 357 ? 5.088 33.095 -23.806 1.00 16.12 354 PHE A C 1
ATOM 2808 O O . PHE A 1 357 ? 4.261 32.240 -23.485 1.00 16.60 354 PHE A O 1
ATOM 2816 N N . SER A 1 358 ? 5.310 33.474 -25.046 1.00 16.08 355 SER A N 1
ATOM 2817 C CA . SER A 1 358 ? 4.715 32.826 -26.183 1.00 17.32 355 SER A CA 1
ATOM 2818 C C . SER A 1 358 ? 5.497 31.577 -26.469 1.00 19.07 355 SER A C 1
ATOM 2819 O O . SER A 1 358 ? 6.454 31.255 -25.764 1.00 18.56 355 SER A O 1
ATOM 2822 N N . HIS A 1 359 ? 5.042 30.852 -27.487 1.00 22.16 356 HIS A N 1
ATOM 2823 C CA . HIS A 1 359 ? 5.724 29.693 -27.994 1.00 25.75 356 HIS A CA 1
ATOM 2824 C C . HIS A 1 359 ? 6.185 30.095 -29.413 1.00 27.15 356 HIS A C 1
ATOM 2825 O O . HIS A 1 359 ? 5.321 30.352 -30.285 1.00 30.98 356 HIS A O 1
ATOM 2832 N N . PRO A 1 360 ? 7.498 30.340 -29.628 1.00 25.90 357 PRO A N 1
ATOM 2833 C CA . PRO A 1 360 ? 8.506 30.343 -28.568 1.00 23.35 357 PRO A CA 1
ATOM 2834 C C . PRO A 1 360 ? 8.539 31.747 -27.959 1.00 18.26 357 PRO A C 1
ATOM 2835 O O . PRO A 1 360 ? 7.883 32.658 -28.458 1.00 16.83 357 PRO A O 1
ATOM 2839 N N . PRO A 1 361 ? 9.290 31.918 -26.872 1.00 16.26 358 PRO A N 1
ATOM 2840 C CA . PRO A 1 361 ? 9.237 33.237 -26.229 1.00 14.23 358 PRO A CA 1
ATOM 2841 C C . PRO A 1 361 ? 9.868 34.370 -27.019 1.00 13.05 358 PRO A C 1
ATOM 2842 O O . PRO A 1 361 ? 10.726 34.156 -27.875 1.00 12.51 358 PRO A O 1
ATOM 2846 N N . ILE A 1 362 ? 9.429 35.574 -26.687 1.00 11.76 359 ILE A N 1
ATOM 2847 C CA . ILE A 1 362 ? 9.877 36.801 -27.307 1.00 12.01 359 ILE A CA 1
ATOM 2848 C C . ILE A 1 362 ? 10.530 37.668 -26.265 1.00 12.19 359 ILE A C 1
ATOM 2849 O O . ILE A 1 362 ? 10.029 37.755 -25.139 1.00 12.43 359 ILE A O 1
ATOM 2854 N N . GLY A 1 363 ? 11.629 38.300 -26.635 1.00 11.74 360 GLY A N 1
ATOM 2855 C CA . GLY A 1 363 ? 12.264 39.314 -25.798 1.00 11.89 360 GLY A CA 1
ATOM 2856 C C . GLY A 1 363 ? 12.447 40.562 -26.614 1.00 12.49 360 GLY A C 1
ATOM 2857 O O . GLY A 1 363 ? 12.872 40.491 -27.759 1.00 12.28 360 GLY A O 1
ATOM 2858 N N . THR A 1 364 ? 12.123 41.715 -26.046 1.00 11.93 361 THR A N 1
ATOM 2859 C CA . THR A 1 364 ? 12.280 42.965 -26.754 1.00 13.02 361 THR A CA 1
ATOM 2860 C C . THR A 1 364 ? 12.630 44.132 -25.838 1.00 12.88 361 THR A C 1
ATOM 2861 O O . THR A 1 364 ? 12.174 44.196 -24.672 1.00 13.28 361 THR A O 1
ATOM 2865 N N A ILE A 1 365 ? 13.487 45.021 -26.354 0.60 12.87 362 ILE A N 1
ATOM 2866 N N B ILE A 1 365 ? 13.451 45.054 -26.338 0.40 11.96 362 ILE A N 1
ATOM 2867 C CA A ILE A 1 365 ? 13.867 46.243 -25.668 0.60 13.77 362 ILE A CA 1
ATOM 2868 C CA B ILE A 1 365 ? 13.788 46.259 -25.594 0.40 11.95 362 ILE A CA 1
ATOM 2869 C C A ILE A 1 365 ? 14.009 47.330 -26.719 0.60 13.72 362 ILE A C 1
ATOM 2870 C C B ILE A 1 365 ? 14.143 47.346 -26.600 0.40 12.53 362 ILE A C 1
ATOM 2871 O O A ILE A 1 365 ? 14.494 47.073 -27.822 0.60 13.55 362 ILE A O 1
ATOM 2872 O O B ILE A 1 365 ? 14.880 47.096 -27.564 0.40 12.06 362 ILE A O 1
ATOM 2881 N N . GLY A 1 366 ? 13.599 48.543 -26.378 1.00 13.45 363 GLY A N 1
ATOM 2882 C CA . GLY A 1 366 ? 13.815 49.672 -27.257 1.00 13.64 363 GLY A CA 1
ATOM 2883 C C . GLY A 1 366 ? 13.000 49.711 -28.527 1.00 14.07 363 GLY A C 1
ATOM 2884 O O . GLY A 1 366 ? 11.913 49.155 -28.616 1.00 15.75 363 GLY A O 1
ATOM 2885 N N . LEU A 1 367 ? 13.564 50.383 -29.519 1.00 13.62 364 LEU A N 1
ATOM 2886 C CA . LEU A 1 367 ? 12.859 50.655 -30.749 1.00 13.85 364 LEU A CA 1
ATOM 2887 C C . LEU A 1 367 ? 12.841 49.524 -31.740 1.00 13.48 364 LEU A C 1
ATOM 2888 O O . LEU A 1 367 ? 13.845 48.839 -31.952 1.00 13.56 364 LEU A O 1
ATOM 2893 N N . THR A 1 368 ? 11.684 49.352 -32.363 1.00 13.20 365 THR A N 1
ATOM 2894 C CA . THR A 1 368 ? 11.575 48.439 -33.498 1.00 13.09 365 THR A CA 1
ATOM 2895 C C . THR A 1 368 ? 12.264 49.098 -34.703 1.00 13.28 365 THR A C 1
ATOM 2896 O O . THR A 1 368 ? 12.539 50.314 -34.697 1.00 13.28 365 THR A O 1
ATOM 2900 N N . GLU A 1 369 ? 12.531 48.315 -35.738 1.00 13.22 366 GLU A N 1
ATOM 2901 C CA . GLU A 1 369 ? 13.135 48.884 -36.950 1.00 13.66 366 GLU A CA 1
ATOM 2902 C C . GLU A 1 369 ? 12.272 50.013 -37.537 1.00 14.00 366 GLU A C 1
ATOM 2903 O O . GLU A 1 369 ? 12.787 51.084 -37.811 1.00 14.54 366 GLU A O 1
ATOM 2909 N N . PRO A 1 370 ? 10.951 49.808 -37.697 1.00 14.74 367 PRO A N 1
ATOM 2910 C CA . PRO A 1 370 ? 10.166 50.931 -38.230 1.00 15.49 367 PRO A CA 1
ATOM 2911 C C . PRO A 1 370 ? 10.184 52.174 -37.334 1.00 15.37 367 PRO A C 1
ATOM 2912 O O . PRO A 1 370 ? 10.218 53.280 -37.839 1.00 16.80 367 PRO A O 1
ATOM 2916 N N . GLN A 1 371 ? 10.175 51.989 -36.020 1.00 14.69 368 GLN A N 1
ATOM 2917 C CA . GLN A 1 371 ? 10.193 53.125 -35.103 1.00 15.30 368 GLN A CA 1
ATOM 2918 C C . GLN A 1 371 ? 11.489 53.893 -35.229 1.00 14.85 368 GLN A C 1
ATOM 2919 O O . GLN A 1 371 ? 11.486 55.122 -35.219 1.00 14.83 368 GLN A O 1
ATOM 2925 N N . ALA A 1 372 ? 12.597 53.162 -35.320 1.00 14.19 369 ALA A N 1
ATOM 2926 C CA . ALA A 1 372 ? 13.908 53.803 -35.441 1.00 14.35 369 ALA A CA 1
ATOM 2927 C C . ALA A 1 372 ? 14.042 54.560 -36.757 1.00 15.07 369 ALA A C 1
ATOM 2928 O O . ALA A 1 372 ? 14.572 55.674 -36.781 1.00 15.12 369 ALA A O 1
ATOM 2930 N N . ARG A 1 373 ? 13.565 53.977 -37.857 1.00 14.80 370 ARG A N 1
ATOM 2931 C CA . ARG A 1 373 ? 13.632 54.647 -39.151 1.00 16.82 370 ARG A CA 1
ATOM 2932 C C . ARG A 1 373 ? 12.791 55.917 -39.154 1.00 17.08 370 ARG A C 1
ATOM 2933 O O . ARG A 1 373 ? 13.214 56.952 -39.688 1.00 17.63 370 ARG A O 1
ATOM 2941 N N . GLU A 1 374 ? 11.611 55.853 -38.541 1.00 17.96 371 GLU A N 1
ATOM 2942 C CA . GLU A 1 374 ? 10.724 57.017 -38.470 1.00 20.15 371 GLU A CA 1
ATOM 2943 C C . GLU A 1 374 ? 11.343 58.117 -37.634 1.00 19.78 371 GLU A C 1
ATOM 2944 O O . GLU A 1 374 ? 11.272 59.301 -37.994 1.00 20.53 371 GLU A O 1
ATOM 2950 N N . LYS A 1 375 ? 11.940 57.726 -36.519 1.00 18.34 372 LYS A N 1
ATOM 2951 C CA . LYS A 1 375 ? 12.523 58.708 -35.615 1.00 18.56 372 LYS A CA 1
ATOM 2952 C C . LYS A 1 375 ? 13.812 59.350 -36.110 1.00 18.80 372 LYS A C 1
ATOM 2953 O O . LYS A 1 375 ? 13.940 60.570 -36.078 1.00 19.11 372 LYS A O 1
ATOM 2959 N N . PHE A 1 376 ? 14.748 58.537 -36.586 1.00 17.70 373 PHE A N 1
ATOM 2960 C CA . PHE A 1 376 ? 16.064 59.005 -36.964 1.00 17.84 373 PHE A CA 1
ATOM 2961 C C . PHE A 1 376 ? 16.342 59.177 -38.434 1.00 18.14 373 PHE A C 1
ATOM 2962 O O . PHE A 1 376 ? 17.335 59.810 -38.777 1.00 18.87 373 PHE A O 1
ATOM 2970 N N . GLY A 1 377 ? 15.468 58.653 -39.295 1.00 17.87 374 GLY A N 1
ATOM 2971 C CA . GLY A 1 377 ? 15.697 58.698 -40.736 1.00 18.92 374 GLY A CA 1
ATOM 2972 C C . GLY A 1 377 ? 16.409 57.439 -41.218 1.00 19.20 374 GLY A C 1
ATOM 2973 O O . GLY A 1 377 ? 17.295 56.913 -40.545 1.00 18.73 374 GLY A O 1
ATOM 2974 N N . ASP A 1 378 ? 16.059 56.973 -42.419 1.00 19.68 375 ASP A N 1
ATOM 2975 C CA . ASP A 1 378 ? 16.660 55.748 -42.960 1.00 21.55 375 ASP A CA 1
ATOM 2976 C C . ASP A 1 378 ? 18.168 55.737 -43.007 1.00 21.88 375 ASP A C 1
ATOM 2977 O O . ASP A 1 378 ? 18.790 54.716 -42.702 1.00 22.21 375 ASP A O 1
ATOM 2982 N N . ASP A 1 379 ? 18.775 56.857 -43.385 1.00 22.07 376 ASP A N 1
ATOM 2983 C CA . ASP A 1 379 ? 20.231 56.917 -43.538 1.00 23.71 376 ASP A CA 1
ATOM 2984 C C . ASP A 1 379 ? 21.021 56.817 -42.243 1.00 22.81 376 ASP A C 1
ATOM 2985 O O . ASP A 1 379 ? 22.220 56.604 -42.277 1.00 24.29 376 ASP A O 1
ATOM 2990 N N . GLN A 1 380 ? 20.340 56.938 -41.110 1.00 20.39 377 GLN A N 1
ATOM 2991 C CA . GLN A 1 380 ? 20.970 56.849 -39.806 1.00 19.86 377 GLN A CA 1
ATOM 2992 C C . GLN A 1 380 ? 20.781 55.487 -39.170 1.00 18.97 377 GLN A C 1
ATOM 2993 O O . GLN A 1 380 ? 21.380 55.227 -38.147 1.00 18.66 377 GLN A O 1
ATOM 2999 N N . VAL A 1 381 ? 19.991 54.616 -39.788 1.00 17.53 378 VAL A N 1
ATOM 3000 C CA . VAL A 1 381 ? 19.698 53.309 -39.201 1.00 17.21 378 VAL A CA 1
ATOM 3001 C C . VAL A 1 381 ? 20.380 52.164 -39.948 1.00 17.10 378 VAL A C 1
ATOM 3002 O O . VAL A 1 381 ? 20.426 52.144 -41.169 1.00 18.37 378 VAL A O 1
ATOM 3006 N N . LYS A 1 382 ? 20.924 51.235 -39.170 1.00 17.12 379 LYS A N 1
ATOM 3007 C CA . LYS A 1 382 ? 21.548 50.028 -39.673 1.00 17.45 379 LYS A CA 1
ATOM 3008 C C . LYS A 1 382 ? 20.954 48.907 -38.846 1.00 15.80 379 LYS A C 1
ATOM 3009 O O . LYS A 1 382 ? 20.925 48.991 -37.614 1.00 15.19 379 LYS A O 1
ATOM 3015 N N . VAL A 1 383 ? 20.486 47.870 -39.521 1.00 15.57 380 VAL A N 1
ATOM 3016 C CA . VAL A 1 383 ? 19.908 46.721 -38.858 1.00 16.21 380 VAL A CA 1
ATOM 3017 C C . VAL A 1 383 ? 20.710 45.449 -39.114 1.00 15.74 380 VAL A C 1
ATOM 3018 O O . VAL A 1 383 ? 21.142 45.185 -40.245 1.00 16.51 380 VAL A O 1
ATOM 3022 N N . TYR A 1 384 ? 20.936 44.676 -38.059 1.00 14.23 381 TYR A N 1
ATOM 3023 C CA . TYR A 1 384 ? 21.584 43.381 -38.165 1.00 14.29 381 TYR A CA 1
ATOM 3024 C C . TYR A 1 384 ? 20.555 42.324 -37.766 1.00 14.75 381 TYR A C 1
ATOM 3025 O O . TYR A 1 384 ? 19.761 42.537 -36.839 1.00 13.73 381 TYR A O 1
ATOM 3034 N N . THR A 1 385 ? 20.552 41.200 -38.470 1.00 15.22 382 THR A N 1
ATOM 3035 C CA . THR A 1 385 ? 19.610 40.132 -38.178 1.00 16.35 382 THR A CA 1
ATOM 3036 C C . THR A 1 385 ? 20.270 38.765 -38.243 1.00 17.97 382 THR A C 1
ATOM 3037 O O . THR A 1 385 ? 21.295 38.567 -38.933 1.00 19.17 382 THR A O 1
ATOM 3041 N N . SER A 1 386 ? 19.676 37.821 -37.541 1.00 16.31 383 SER A N 1
ATOM 3042 C CA . SER A 1 386 ? 20.101 36.438 -37.601 1.00 17.24 383 SER A CA 1
ATOM 3043 C C . SER A 1 386 ? 18.851 35.569 -37.633 1.00 16.68 383 SER A C 1
ATOM 3044 O O . SER A 1 386 ? 17.856 35.886 -36.981 1.00 16.56 383 SER A O 1
ATOM 3047 N N . SER A 1 387 ? 18.904 34.496 -38.407 1.00 15.42 384 SER A N 1
ATOM 3048 C CA . SER A 1 387 ? 17.836 33.502 -38.443 1.00 15.96 384 SER A CA 1
ATOM 3049 C C . SER A 1 387 ? 18.502 32.160 -38.374 1.00 15.98 384 SER A C 1
ATOM 3050 O O . SER A 1 387 ? 19.433 31.874 -39.165 1.00 17.26 384 SER A O 1
ATOM 3053 N N . PHE A 1 388 ? 18.026 31.315 -37.468 1.00 15.64 385 PHE A N 1
ATOM 3054 C CA . PHE A 1 388 ? 18.603 29.986 -37.294 1.00 16.91 385 PHE A CA 1
ATOM 3055 C C . PHE A 1 388 ? 17.562 29.050 -36.730 1.00 18.16 385 PHE A C 1
ATOM 3056 O O . PHE A 1 388 ? 16.435 29.467 -36.453 1.00 19.33 385 PHE A O 1
ATOM 3064 N N . THR A 1 389 ? 17.905 27.773 -36.630 1.00 18.88 386 THR A N 1
ATOM 3065 C CA . THR A 1 389 ? 16.963 26.796 -36.087 1.00 19.26 386 THR A CA 1
ATOM 3066 C C . THR A 1 389 ? 17.400 26.481 -34.700 1.00 19.39 386 THR A C 1
ATOM 3067 O O . THR A 1 389 ? 18.559 26.196 -34.471 1.00 19.01 386 THR A O 1
ATOM 3071 N N . ALA A 1 390 ? 16.450 26.506 -33.768 1.00 20.03 387 ALA A N 1
ATOM 3072 C CA . ALA A 1 390 ? 16.744 26.209 -32.386 1.00 19.27 387 ALA A CA 1
ATOM 3073 C C . ALA A 1 390 ? 17.377 24.817 -32.271 1.00 20.00 387 ALA A C 1
ATOM 3074 O O . ALA A 1 390 ? 16.825 23.859 -32.732 1.00 19.06 387 ALA A O 1
ATOM 3076 N N . MET A 1 391 ? 18.544 24.725 -31.654 1.00 18.88 388 MET A N 1
ATOM 3077 C CA . MET A 1 391 ? 19.227 23.434 -31.574 1.00 18.58 388 MET A CA 1
ATOM 3078 C C . MET A 1 391 ? 18.365 22.310 -30.916 1.00 16.17 388 MET A C 1
ATOM 3079 O O . MET A 1 391 ? 18.381 21.152 -31.358 1.00 16.96 388 MET A O 1
ATOM 3084 N N . TYR A 1 392 ? 17.598 22.676 -29.907 1.00 15.32 389 TYR A N 1
ATOM 3085 C CA . TYR A 1 392 ? 16.697 21.729 -29.245 1.00 15.11 389 TYR A CA 1
ATOM 3086 C C . TYR A 1 392 ? 15.772 21.067 -30.230 1.00 14.71 389 TYR A C 1
ATOM 3087 O O . TYR A 1 392 ? 15.464 19.875 -30.117 1.00 14.92 389 TYR A O 1
ATOM 3096 N N . SER A 1 393 ? 15.317 21.833 -31.210 1.00 14.44 390 SER A N 1
ATOM 3097 C CA . SER A 1 393 ? 14.356 21.304 -32.179 1.00 15.50 390 SER A CA 1
ATOM 3098 C C . SER A 1 393 ? 15.013 20.733 -33.421 1.00 16.38 390 SER A C 1
ATOM 3099 O O . SER A 1 393 ? 14.348 20.043 -34.220 1.00 16.00 390 SER A O 1
ATOM 3102 N N . ALA A 1 394 ? 16.310 20.984 -33.581 1.00 16.79 391 ALA A N 1
ATOM 3103 C CA . ALA A 1 394 ? 17.015 20.605 -34.845 1.00 18.19 391 ALA A CA 1
ATOM 3104 C C . ALA A 1 394 ? 17.096 19.136 -35.170 1.00 18.67 391 ALA A C 1
ATOM 3105 O O . ALA A 1 394 ? 17.165 18.793 -36.346 1.00 19.36 391 ALA A O 1
ATOM 3107 N N . VAL A 1 395 ? 17.090 18.269 -34.163 1.00 18.23 392 VAL A N 1
ATOM 3108 C CA . VAL A 1 395 ? 17.143 16.828 -34.396 1.00 18.70 392 VAL A CA 1
ATOM 3109 C C . VAL A 1 395 ? 15.752 16.217 -34.520 1.00 18.80 392 VAL A C 1
ATOM 3110 O O . VAL A 1 395 ? 15.621 15.002 -34.664 1.00 19.15 392 VAL A O 1
ATOM 3114 N N . THR A 1 396 ? 14.720 17.057 -34.489 1.00 17.30 393 THR A N 1
ATOM 3115 C CA . THR A 1 396 ? 13.344 16.568 -34.479 1.00 17.88 393 THR A CA 1
ATOM 3116 C C . THR A 1 396 ? 12.599 16.854 -35.770 1.00 18.66 393 THR A C 1
ATOM 3117 O O . THR A 1 396 ? 13.115 17.521 -36.670 1.00 18.94 393 THR A O 1
ATOM 3121 N N A GLN A 1 397 ? 11.363 16.356 -35.831 0.50 19.09 394 GLN A N 1
ATOM 3122 N N B GLN A 1 397 ? 11.370 16.343 -35.836 0.50 19.89 394 GLN A N 1
ATOM 3123 C CA A GLN A 1 397 ? 10.472 16.589 -36.971 0.50 19.87 394 GLN A CA 1
ATOM 3124 C CA B GLN A 1 397 ? 10.483 16.594 -36.971 0.50 21.25 394 GLN A CA 1
ATOM 3125 C C A GLN A 1 397 ? 9.702 17.893 -36.804 0.50 19.69 394 GLN A C 1
ATOM 3126 C C B GLN A 1 397 ? 9.590 17.802 -36.680 0.50 20.48 394 GLN A C 1
ATOM 3127 O O A GLN A 1 397 ? 8.834 18.200 -37.625 0.50 20.40 394 GLN A O 1
ATOM 3128 O O B GLN A 1 397 ? 8.510 17.945 -37.264 0.50 21.47 394 GLN A O 1
ATOM 3139 N N . HIS A 1 398 ? 10.047 18.670 -35.769 1.00 20.04 395 HIS A N 1
ATOM 3140 C CA . HIS A 1 398 ? 9.349 19.901 -35.413 1.00 19.98 395 HIS A CA 1
ATOM 3141 C C . HIS A 1 398 ? 10.370 21.015 -35.240 1.00 19.14 395 HIS A C 1
ATOM 3142 O O . HIS A 1 398 ? 10.450 21.686 -34.189 1.00 19.18 395 HIS A O 1
ATOM 3149 N N . ARG A 1 399 ? 11.123 21.247 -36.305 1.00 19.00 396 ARG A N 1
ATOM 3150 C CA . ARG A 1 399 ? 12.138 22.308 -36.299 1.00 19.42 396 ARG A CA 1
ATOM 3151 C C . ARG A 1 399 ? 11.461 23.643 -36.105 1.00 18.81 396 ARG A C 1
ATOM 3152 O O . ARG A 1 399 ? 10.421 23.905 -36.716 1.00 20.88 396 ARG A O 1
ATOM 3160 N N . GLN A 1 400 ? 12.034 24.480 -35.245 1.00 17.30 397 GLN A N 1
ATOM 3161 C CA . GLN A 1 400 ? 11.452 25.769 -34.926 1.00 18.04 397 GLN A CA 1
ATOM 3162 C C . GLN A 1 400 ? 12.449 26.884 -35.176 1.00 17.22 397 GLN A C 1
ATOM 3163 O O . GLN A 1 400 ? 13.610 26.774 -34.790 1.00 16.79 397 GLN A O 1
ATOM 3169 N N . PRO A 1 401 ? 12.005 27.961 -35.809 1.00 17.41 398 PRO A N 1
ATOM 3170 C CA . PRO A 1 401 ? 12.944 29.034 -36.014 1.00 17.10 398 PRO A CA 1
ATOM 3171 C C . PRO A 1 401 ? 13.243 29.901 -34.804 1.00 16.27 398 PRO A C 1
ATOM 3172 O O . PRO A 1 401 ? 12.461 29.951 -33.846 1.00 16.97 398 PRO A O 1
ATOM 3176 N N A CYS A 1 402 ? 14.421 30.526 -34.830 0.60 15.25 399 CYS A N 1
ATOM 3177 N N B CYS A 1 402 ? 14.391 30.555 -34.877 0.40 15.75 399 CYS A N 1
ATOM 3178 C CA A CYS A 1 402 ? 14.811 31.556 -33.860 0.60 15.25 399 CYS A CA 1
ATOM 3179 C CA B CYS A 1 402 ? 14.778 31.571 -33.940 0.40 15.60 399 CYS A CA 1
ATOM 3180 C C A CYS A 1 402 ? 15.317 32.729 -34.702 0.60 14.95 399 CYS A C 1
ATOM 3181 C C B CYS A 1 402 ? 15.152 32.717 -34.858 0.40 14.81 399 CYS A C 1
ATOM 3182 O O A CYS A 1 402 ? 16.206 32.530 -35.538 0.60 14.81 399 CYS A O 1
ATOM 3183 O O B CYS A 1 402 ? 15.727 32.491 -35.925 0.40 13.94 399 CYS A O 1
ATOM 3188 N N . ARG A 1 403 ? 14.765 33.927 -34.490 1.00 14.19 400 ARG A N 1
ATOM 3189 C CA . ARG A 1 403 ? 15.171 35.104 -35.245 1.00 14.22 400 ARG A CA 1
ATOM 3190 C C . ARG A 1 403 ? 15.499 36.219 -34.276 1.00 13.35 400 ARG A C 1
ATOM 3191 O O . ARG A 1 403 ? 14.811 36.394 -33.262 1.00 13.08 400 ARG A O 1
ATOM 3199 N N . MET A 1 404 ? 16.555 36.966 -34.601 1.00 12.80 401 MET A N 1
ATOM 3200 C CA . MET A 1 404 ? 17.032 38.052 -33.749 1.00 13.04 401 MET A CA 1
ATOM 3201 C C . MET A 1 404 ? 17.372 39.281 -34.561 1.00 13.56 401 MET A C 1
ATOM 3202 O O . MET A 1 404 ? 17.754 39.171 -35.723 1.00 13.84 401 MET A O 1
ATOM 3207 N N . LYS A 1 405 ? 17.266 40.449 -33.945 1.00 12.68 402 LYS A N 1
ATOM 3208 C CA . LYS A 1 405 ? 17.544 41.692 -34.634 1.00 13.62 402 LYS A CA 1
ATOM 3209 C C . LYS A 1 405 ? 18.163 42.716 -33.694 1.00 13.39 402 LYS A C 1
ATOM 3210 O O . LYS A 1 405 ? 17.737 42.836 -32.537 1.00 13.64 402 LYS A O 1
ATOM 3216 N N . LEU A 1 406 ? 19.180 43.414 -34.191 1.00 12.29 403 LEU A N 1
ATOM 3217 C CA . LEU A 1 406 ? 19.765 44.573 -33.528 1.00 12.57 403 LEU A CA 1
ATOM 3218 C C . LEU A 1 406 ? 19.465 45.796 -34.399 1.00 12.70 403 LEU A C 1
ATOM 3219 O O . LEU A 1 406 ? 19.769 45.790 -35.583 1.00 13.25 403 LEU A O 1
ATOM 3224 N N . VAL A 1 407 ? 18.880 46.838 -33.815 1.00 12.21 404 VAL A N 1
ATOM 3225 C CA . VAL A 1 407 ? 18.552 48.073 -34.525 1.00 13.15 404 VAL A CA 1
ATOM 3226 C C . VAL A 1 407 ? 19.566 49.113 -34.043 1.00 13.55 404 VAL A C 1
ATOM 3227 O O . VAL A 1 407 ? 19.609 49.411 -32.845 1.00 14.07 404 VAL A O 1
ATOM 3231 N N . CYS A 1 408 ? 20.359 49.662 -34.971 1.00 14.01 405 CYS A N 1
ATOM 3232 C CA . CYS A 1 408 ? 21.469 50.566 -34.636 1.00 15.53 405 CYS A CA 1
ATOM 3233 C C . CYS A 1 408 ? 21.288 51.933 -35.266 1.00 16.20 405 CYS A C 1
ATOM 3234 O O . CYS A 1 408 ? 20.720 52.044 -36.357 1.00 16.28 405 CYS A O 1
ATOM 3237 N N . VAL A 1 409 ? 21.788 52.964 -34.586 1.00 17.15 406 VAL A N 1
ATOM 3238 C CA . VAL A 1 409 ? 21.664 54.344 -35.054 1.00 18.74 406 VAL A CA 1
ATOM 3239 C C . VAL A 1 409 ? 23.014 55.023 -35.011 1.00 20.20 406 VAL A C 1
ATOM 3240 O O . VAL A 1 409 ? 23.784 54.850 -34.058 1.00 20.60 406 VAL A O 1
ATOM 3244 N N . GLY A 1 410 ? 23.294 55.799 -36.056 1.00 20.30 407 GLY A N 1
ATOM 3245 C CA . GLY A 1 410 ? 24.527 56.573 -36.166 1.00 21.51 407 GLY A CA 1
ATOM 3246 C C . GLY A 1 410 ? 25.720 55.820 -36.704 1.00 22.18 407 GLY A C 1
ATOM 3247 O O . GLY A 1 410 ? 25.712 54.595 -36.824 1.00 21.71 407 GLY A O 1
ATOM 3248 N N . ALA A 1 411 ? 26.785 56.564 -37.013 1.00 23.72 408 ALA A N 1
ATOM 3249 C CA . ALA A 1 411 ? 27.986 55.954 -37.539 1.00 24.95 408 ALA A CA 1
ATOM 3250 C C . ALA A 1 411 ? 28.633 54.979 -36.548 1.00 24.81 408 ALA A C 1
ATOM 3251 O O . ALA A 1 411 ? 29.250 54.006 -36.962 1.00 25.72 408 ALA A O 1
ATOM 3253 N N . GLU A 1 412 ? 28.458 55.227 -35.242 1.00 24.88 409 GLU A N 1
ATOM 3254 C CA . GLU A 1 412 ? 29.026 54.320 -34.228 1.00 25.44 409 GLU A CA 1
ATOM 3255 C C . GLU A 1 412 ? 28.123 53.105 -33.979 1.00 22.47 409 GLU A C 1
ATOM 3256 O O . GLU A 1 412 ? 28.476 52.226 -33.206 1.00 21.48 409 GLU A O 1
ATOM 3262 N N . GLU A 1 413 ? 26.965 53.079 -34.639 1.00 20.74 410 GLU A N 1
ATOM 3263 C CA . GLU A 1 413 ? 26.008 51.979 -34.509 1.00 18.94 410 GLU A CA 1
ATOM 3264 C C . GLU A 1 413 ? 25.601 51.697 -33.058 1.00 17.58 410 GLU A C 1
ATOM 3265 O O . GLU A 1 413 ? 25.726 50.569 -32.540 1.00 16.41 410 GLU A O 1
ATOM 3271 N N . LYS A 1 414 ? 25.100 52.743 -32.419 1.00 17.65 411 LYS A N 1
ATOM 3272 C CA . LYS A 1 414 ? 24.565 52.620 -31.077 1.00 18.19 411 LYS A CA 1
ATOM 3273 C C . LYS A 1 414 ? 23.336 51.725 -31.162 1.00 17.15 411 LYS A C 1
ATOM 3274 O O . LYS A 1 414 ? 22.466 51.952 -32.019 1.00 16.63 411 LYS A O 1
ATOM 3280 N N . ILE A 1 415 ? 23.233 50.735 -30.280 1.00 15.67 412 ILE A N 1
ATOM 3281 C CA . ILE A 1 415 ? 22.082 49.834 -30.298 1.00 15.77 412 ILE A CA 1
ATOM 3282 C C . ILE A 1 415 ? 20.906 50.501 -29.599 1.00 16.14 412 ILE A C 1
ATOM 3283 O O . ILE A 1 415 ? 20.985 50.821 -28.399 1.00 18.03 412 ILE A O 1
ATOM 3288 N N . VAL A 1 416 ? 19.827 50.714 -30.345 1.00 14.45 413 VAL A N 1
ATOM 3289 C CA . VAL A 1 416 ? 18.612 51.343 -29.840 1.00 14.37 413 VAL A CA 1
ATOM 3290 C C . VAL A 1 416 ? 17.444 50.370 -29.731 1.00 13.81 413 VAL A C 1
ATOM 3291 O O . VAL A 1 416 ? 16.398 50.735 -29.193 1.00 13.76 413 VAL A O 1
ATOM 3295 N N . GLY A 1 417 ? 17.612 49.157 -30.260 1.00 13.02 414 GLY A N 1
ATOM 3296 C CA . GLY A 1 417 ? 16.595 48.135 -30.127 1.00 13.29 414 GLY A CA 1
ATOM 3297 C C . GLY A 1 417 ? 17.201 46.755 -30.239 1.00 13.31 414 GLY A C 1
ATOM 3298 O O . GLY A 1 417 ? 18.121 46.535 -31.063 1.00 13.76 414 GLY A O 1
ATOM 3299 N N . ILE A 1 418 ? 16.703 45.839 -29.415 1.00 12.69 415 ILE A N 1
ATOM 3300 C CA . ILE A 1 418 ? 17.125 44.443 -29.407 1.00 12.87 415 ILE A CA 1
ATOM 3301 C C . ILE A 1 418 ? 15.863 43.610 -29.400 1.00 12.51 415 ILE A C 1
ATOM 3302 O O . ILE A 1 418 ? 14.992 43.821 -28.536 1.00 12.26 415 ILE A O 1
ATOM 3307 N N . HIS A 1 419 ? 15.744 42.667 -30.346 1.00 12.04 416 HIS A N 1
ATOM 3308 C CA . HIS A 1 419 ? 14.513 41.881 -30.479 1.00 12.43 416 HIS A CA 1
ATOM 3309 C C . HIS A 1 419 ? 14.847 40.459 -30.798 1.00 12.08 416 HIS A C 1
ATOM 3310 O O . HIS A 1 419 ? 15.730 40.215 -31.615 1.00 12.20 416 HIS A O 1
ATOM 3317 N N . GLY A 1 420 ? 14.186 39.508 -30.142 1.00 11.20 417 GLY A N 1
ATOM 3318 C CA . GLY A 1 420 ? 14.408 38.122 -30.481 1.00 11.58 417 GLY A CA 1
ATOM 3319 C C . GLY A 1 420 ? 13.195 37.277 -30.191 1.00 11.10 417 GLY A C 1
ATOM 3320 O O . GLY A 1 420 ? 12.373 37.607 -29.333 1.00 11.23 417 GLY A O 1
ATOM 3321 N N . ILE A 1 421 ? 13.069 36.191 -30.954 1.00 11.13 418 ILE A N 1
ATOM 3322 C CA . ILE A 1 421 ? 12.019 35.218 -30.751 1.00 11.72 418 ILE A CA 1
ATOM 3323 C C . ILE A 1 421 ? 12.653 33.847 -30.924 1.00 12.31 418 ILE A C 1
ATOM 3324 O O . ILE A 1 421 ? 13.317 33.593 -31.922 1.00 12.84 418 ILE A O 1
ATOM 3329 N N . GLY A 1 422 ? 12.504 32.983 -29.925 1.00 11.85 419 GLY A N 1
ATOM 3330 C CA . GLY A 1 422 ? 13.054 31.661 -30.014 1.00 12.86 419 GLY A CA 1
ATOM 3331 C C . GLY A 1 422 ? 13.281 31.060 -28.648 1.00 12.62 419 GLY A C 1
ATOM 3332 O O . GLY A 1 422 ? 13.222 31.747 -27.634 1.00 12.34 419 GLY A O 1
ATOM 3333 N N . PHE A 1 423 ? 13.545 29.760 -28.642 1.00 13.29 420 PHE A N 1
ATOM 3334 C CA . PHE A 1 423 ? 13.861 29.057 -27.404 1.00 13.87 420 PHE A CA 1
ATOM 3335 C C . PHE A 1 423 ? 14.967 29.785 -26.667 1.00 13.91 420 PHE A C 1
ATOM 3336 O O . PHE A 1 423 ? 16.006 30.113 -27.256 1.00 14.79 420 PHE A O 1
ATOM 3344 N N . GLY A 1 424 ? 14.718 30.042 -25.380 1.00 14.02 421 GLY A N 1
ATOM 3345 C CA . GLY A 1 424 ? 15.670 30.721 -24.503 1.00 13.99 421 GLY A CA 1
ATOM 3346 C C . GLY A 1 424 ? 15.545 32.220 -24.389 1.00 13.43 421 GLY A C 1
ATOM 3347 O O . GLY A 1 424 ? 16.157 32.819 -23.516 1.00 13.29 421 GLY A O 1
ATOM 3348 N N . MET A 1 425 ? 14.779 32.859 -25.279 1.00 12.68 422 MET A N 1
ATOM 3349 C CA . MET A 1 425 ? 14.695 34.328 -25.240 1.00 12.56 422 MET A CA 1
ATOM 3350 C C . MET A 1 425 ? 14.285 34.905 -23.901 1.00 12.21 422 MET A C 1
ATOM 3351 O O . MET A 1 425 ? 14.680 36.008 -23.578 1.00 13.22 422 MET A O 1
ATOM 3356 N N . ASP A 1 426 ? 13.468 34.164 -23.163 1.00 12.17 423 ASP A N 1
ATOM 3357 C CA . ASP A 1 426 ? 13.042 34.564 -21.820 1.00 12.91 423 ASP A CA 1
ATOM 3358 C C . ASP A 1 426 ? 14.226 34.842 -20.883 1.00 13.81 423 ASP A C 1
ATOM 3359 O O . ASP A 1 426 ? 14.194 35.806 -20.107 1.00 14.42 423 ASP A O 1
ATOM 3364 N N . GLU A 1 427 ? 15.267 34.027 -20.981 1.00 12.67 424 GLU A N 1
ATOM 3365 C CA . GLU A 1 427 ? 16.451 34.187 -20.117 1.00 12.61 424 GLU A CA 1
ATOM 3366 C C . GLU A 1 427 ? 17.593 34.968 -20.758 1.00 12.35 424 GLU A C 1
ATOM 3367 O O . GLU A 1 427 ? 18.426 35.531 -20.064 1.00 12.74 424 GLU A O 1
ATOM 3373 N N . ILE A 1 428 ? 17.601 35.065 -22.075 1.00 11.97 425 ILE A N 1
ATOM 3374 C CA . ILE A 1 428 ? 18.673 35.753 -22.790 1.00 11.72 425 ILE A CA 1
ATOM 3375 C C . ILE A 1 428 ? 18.696 37.268 -22.611 1.00 12.46 425 ILE A C 1
ATOM 3376 O O . ILE A 1 428 ? 19.770 37.881 -22.532 1.00 12.76 425 ILE A O 1
ATOM 3381 N N . LEU A 1 429 ? 17.504 37.861 -22.575 1.00 12.78 426 LEU A N 1
ATOM 3382 C CA . LEU A 1 429 ? 17.390 39.302 -22.674 1.00 13.54 426 LEU A CA 1
ATOM 3383 C C . LEU A 1 429 ? 17.974 40.150 -21.564 1.00 12.90 426 LEU A C 1
ATOM 3384 O O . LEU A 1 429 ? 18.535 41.190 -21.840 1.00 14.13 426 LEU A O 1
ATOM 3389 N N . GLN A 1 430 ? 17.878 39.706 -20.316 1.00 12.74 427 GLN A N 1
ATOM 3390 C CA . GLN A 1 430 ? 18.252 40.602 -19.196 1.00 12.59 427 GLN A CA 1
ATOM 3391 C C . GLN A 1 430 ? 19.628 41.236 -19.289 1.00 12.78 427 GLN A C 1
ATOM 3392 O O . GLN A 1 430 ? 19.777 42.439 -19.086 1.00 13.29 427 GLN A O 1
ATOM 3398 N N . GLY A 1 431 ? 20.654 40.421 -19.579 1.00 13.17 428 GLY A N 1
ATOM 3399 C CA . GLY A 1 431 ? 22.005 40.950 -19.646 1.00 13.00 428 GLY A CA 1
ATOM 3400 C C . GLY A 1 431 ? 22.196 41.951 -20.781 1.00 12.80 428 GLY A C 1
ATOM 3401 O O . GLY A 1 431 ? 22.936 42.918 -20.653 1.00 13.52 428 GLY A O 1
ATOM 3402 N N . PHE A 1 432 ? 21.527 41.682 -21.902 1.00 12.98 429 PHE A N 1
ATOM 3403 C CA . PHE A 1 432 ? 21.556 42.603 -23.047 1.00 12.98 429 PHE A CA 1
ATOM 3404 C C . PHE A 1 432 ? 20.871 43.905 -22.706 1.00 13.99 429 PHE A C 1
ATOM 3405 O O . PHE A 1 432 ? 21.283 44.954 -23.195 1.00 14.70 429 PHE A O 1
ATOM 3413 N N . ALA A 1 433 ? 19.855 43.845 -21.849 1.00 13.68 430 ALA A N 1
ATOM 3414 C CA . ALA A 1 433 ? 19.205 45.074 -21.371 1.00 14.56 430 ALA A CA 1
ATOM 3415 C C . ALA A 1 433 ? 20.195 45.944 -20.578 1.00 14.38 430 ALA A C 1
ATOM 3416 O O . ALA A 1 433 ? 20.178 47.181 -20.683 1.00 16.01 430 ALA A O 1
ATOM 3418 N N . VAL A 1 434 ? 21.054 45.312 -19.771 1.00 13.98 431 VAL A N 1
ATOM 3419 C CA . VAL A 1 434 ? 22.063 46.042 -19.030 1.00 13.68 431 VAL A CA 1
ATOM 3420 C C . VAL A 1 434 ? 23.011 46.726 -20.019 1.00 13.94 431 VAL A C 1
ATOM 3421 O O . VAL A 1 434 ? 23.308 47.899 -19.873 1.00 14.50 431 VAL A O 1
ATOM 3425 N N . ALA A 1 435 ? 23.459 45.982 -21.025 1.00 14.85 432 ALA A N 1
ATOM 3426 C CA . ALA A 1 435 ? 24.367 46.540 -22.023 1.00 15.19 432 ALA A CA 1
ATOM 3427 C C . ALA A 1 435 ? 23.741 47.722 -22.759 1.00 16.51 432 ALA A C 1
ATOM 3428 O O . ALA A 1 435 ? 24.384 48.737 -22.956 1.00 16.11 432 ALA A O 1
ATOM 3430 N N . MET A 1 436 ? 22.474 47.599 -23.115 1.00 16.74 433 MET A N 1
ATOM 3431 C CA . MET A 1 436 ? 21.811 48.689 -23.831 1.00 19.39 433 MET A CA 1
ATOM 3432 C C . MET A 1 436 ? 21.660 49.906 -22.902 1.00 19.02 433 MET A C 1
ATOM 3433 O O . MET A 1 436 ? 21.865 51.044 -23.344 1.00 20.60 433 MET A O 1
ATOM 3438 N N . LYS A 1 437 ? 21.366 49.694 -21.620 1.00 18.91 434 LYS A N 1
ATOM 3439 C CA . LYS A 1 437 ? 21.255 50.815 -20.664 1.00 20.35 434 LYS A CA 1
ATOM 3440 C C . LYS A 1 437 ? 22.590 51.559 -20.498 1.00 20.41 434 LYS A C 1
ATOM 3441 O O . LYS A 1 437 ? 22.612 52.756 -20.207 1.00 21.95 434 LYS A O 1
ATOM 3447 N N . MET A 1 438 ? 23.696 50.846 -20.701 1.00 18.22 435 MET A N 1
ATOM 3448 C CA . MET A 1 438 ? 25.040 51.421 -20.658 1.00 18.18 435 MET A CA 1
ATOM 3449 C C . MET A 1 438 ? 25.455 52.092 -21.974 1.00 17.54 435 MET A C 1
ATOM 3450 O O . MET A 1 438 ? 26.574 52.591 -22.072 1.00 18.43 435 MET A O 1
ATOM 3455 N N . GLY A 1 439 ? 24.616 52.066 -22.998 1.00 16.20 436 GLY A N 1
ATOM 3456 C CA . GLY A 1 439 ? 24.951 52.699 -24.270 1.00 17.10 436 GLY A CA 1
ATOM 3457 C C . GLY A 1 439 ? 25.754 51.832 -25.226 1.00 16.86 436 GLY A C 1
ATOM 3458 O O . GLY A 1 439 ? 26.492 52.348 -26.083 1.00 17.49 436 GLY A O 1
ATOM 3459 N N . ALA A 1 440 ? 25.542 50.519 -25.174 1.00 16.16 437 ALA A N 1
ATOM 3460 C CA . ALA A 1 440 ? 26.279 49.617 -26.049 1.00 15.87 437 ALA A CA 1
ATOM 3461 C C . ALA A 1 440 ? 26.146 49.950 -27.525 1.00 16.18 437 ALA A C 1
ATOM 3462 O O . ALA A 1 440 ? 25.067 50.365 -27.997 1.00 16.80 437 ALA A O 1
ATOM 3464 N N . THR A 1 441 ? 27.241 49.744 -28.243 1.00 16.45 438 THR A N 1
ATOM 3465 C CA . THR A 1 441 ? 27.266 49.882 -29.685 1.00 16.83 438 THR A CA 1
ATOM 3466 C C . THR A 1 441 ? 27.516 48.490 -30.254 1.00 16.55 438 THR A C 1
ATOM 3467 O O . THR A 1 441 ? 27.871 47.565 -29.523 1.00 16.50 438 THR A O 1
ATOM 3471 N N . LYS A 1 442 ? 27.363 48.335 -31.562 1.00 16.74 439 LYS A N 1
ATOM 3472 C CA . LYS A 1 442 ? 27.638 47.058 -32.225 1.00 17.28 439 LYS A CA 1
ATOM 3473 C C . LYS A 1 442 ? 29.070 46.584 -31.925 1.00 18.08 439 LYS A C 1
ATOM 3474 O O . LYS A 1 442 ? 29.290 45.386 -31.727 1.00 17.91 439 LYS A O 1
ATOM 3480 N N A LYS A 1 443 ? 30.028 47.501 -31.872 0.60 18.75 440 LYS A N 1
ATOM 3481 N N B LYS A 1 443 ? 30.017 47.523 -31.856 0.40 18.28 440 LYS A N 1
ATOM 3482 C CA A LYS A 1 443 ? 31.411 47.098 -31.571 0.60 20.02 440 LYS A CA 1
ATOM 3483 C CA B LYS A 1 443 ? 31.418 47.201 -31.520 0.40 18.99 440 LYS A CA 1
ATOM 3484 C C A LYS A 1 443 ? 31.541 46.485 -30.165 0.60 18.39 440 LYS A C 1
ATOM 3485 C C B LYS A 1 443 ? 31.526 46.493 -30.175 0.40 17.95 440 LYS A C 1
ATOM 3486 O O A LYS A 1 443 ? 32.354 45.588 -29.966 0.60 18.16 440 LYS A O 1
ATOM 3487 O O B LYS A 1 443 ? 32.311 45.560 -30.022 0.40 17.82 440 LYS A O 1
ATOM 3498 N N . ASP A 1 444 ? 30.737 46.945 -29.200 1.00 17.11 441 ASP A N 1
ATOM 3499 C CA . ASP A 1 444 ? 30.757 46.352 -27.853 1.00 16.77 441 ASP A CA 1
ATOM 3500 C C . ASP A 1 444 ? 30.317 44.893 -27.910 1.00 16.48 441 ASP A C 1
ATOM 3501 O O . ASP A 1 444 ? 30.861 44.048 -27.177 1.00 16.57 441 ASP A O 1
ATOM 3506 N N . PHE A 1 445 ? 29.334 44.600 -28.770 1.00 15.83 442 PHE A N 1
ATOM 3507 C CA . PHE A 1 445 ? 28.875 43.223 -28.979 1.00 15.94 442 PHE A CA 1
ATOM 3508 C C . PHE A 1 445 ? 29.964 42.423 -29.708 1.00 16.66 442 PHE A C 1
ATOM 3509 O O . PHE A 1 445 ? 30.263 41.276 -29.297 1.00 17.61 442 PHE A O 1
ATOM 3517 N N . ASP A 1 446 ? 30.559 43.024 -30.747 1.00 17.81 443 ASP A N 1
ATOM 3518 C CA . ASP A 1 446 ? 31.659 42.406 -31.524 1.00 20.03 443 ASP A CA 1
ATOM 3519 C C . ASP A 1 446 ? 32.822 42.011 -30.591 1.00 20.11 443 ASP A C 1
ATOM 3520 O O . ASP A 1 446 ? 33.450 40.943 -30.759 1.00 20.55 443 ASP A O 1
ATOM 3525 N N . ASN A 1 447 ? 33.084 42.857 -29.606 1.00 19.69 444 ASN A N 1
ATOM 3526 C CA . ASN A 1 447 ? 34.215 42.646 -28.688 1.00 21.41 444 ASN A CA 1
ATOM 3527 C C . ASN A 1 447 ? 34.006 41.589 -27.619 1.00 19.52 444 ASN A C 1
ATOM 3528 O O . ASN A 1 447 ? 34.953 41.246 -26.919 1.00 20.97 444 ASN A O 1
ATOM 3533 N N . THR A 1 448 ? 32.803 41.035 -27.525 1.00 16.54 445 THR A N 1
ATOM 3534 C CA . THR A 1 448 ? 32.518 40.029 -26.511 1.00 15.93 445 THR A CA 1
ATOM 3535 C C . THR A 1 448 ? 32.572 38.647 -27.151 1.00 15.15 445 THR A C 1
ATOM 3536 O O . THR A 1 448 ? 31.927 38.426 -28.184 1.00 16.19 445 THR A O 1
ATOM 3540 N N . VAL A 1 449 ? 33.308 37.736 -26.550 1.00 14.27 446 VAL A N 1
ATOM 3541 C CA . VAL A 1 449 ? 33.427 36.385 -27.089 1.00 14.13 446 VAL A CA 1
ATOM 3542 C C . VAL A 1 449 ? 32.143 35.599 -26.840 1.00 13.76 446 VAL A C 1
ATOM 3543 O O . VAL A 1 449 ? 31.496 35.730 -25.800 1.00 13.69 446 VAL A O 1
ATOM 3547 N N . ALA A 1 450 ? 31.752 34.824 -27.846 1.00 13.55 447 ALA A N 1
ATOM 3548 C CA . ALA A 1 450 ? 30.569 34.023 -27.793 1.00 12.90 447 ALA A CA 1
ATOM 3549 C C . ALA A 1 450 ? 30.691 32.839 -26.833 1.00 12.74 447 ALA A C 1
ATOM 3550 O O . ALA A 1 450 ? 31.781 32.366 -26.556 1.00 13.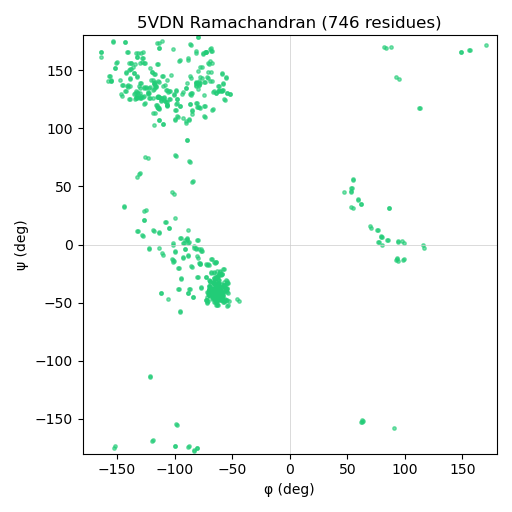96 447 ALA A O 1
ATOM 3552 N N . ILE A 1 451 ? 29.531 32.394 -26.361 1.00 12.72 448 ILE A N 1
ATOM 3553 C CA . ILE A 1 451 ? 29.406 31.165 -25.573 1.00 12.79 448 ILE A CA 1
ATOM 3554 C C . ILE A 1 451 ? 28.750 30.147 -26.513 1.00 13.19 448 ILE A C 1
ATOM 3555 O O . ILE A 1 451 ? 27.655 30.392 -27.024 1.00 13.13 448 ILE A O 1
ATOM 3560 N N . HIS A 1 452 ? 29.394 29.001 -26.739 1.00 13.02 449 HIS A N 1
ATOM 3561 C CA . HIS A 1 452 ? 28.882 27.978 -27.669 1.00 13.54 449 HIS A CA 1
ATOM 3562 C C . HIS A 1 452 ? 28.652 26.677 -26.941 1.00 13.15 449 HIS A C 1
ATOM 3563 O O . HIS A 1 452 ? 29.432 26.368 -26.048 1.00 13.81 449 HIS A O 1
ATOM 3570 N N . PRO A 1 453 ? 27.584 25.930 -27.252 1.00 13.68 450 PRO A N 1
ATOM 3571 C CA . PRO A 1 453 ? 26.529 26.249 -28.210 1.00 13.93 450 PRO A CA 1
ATOM 3572 C C . PRO A 1 453 ? 25.323 26.810 -27.460 1.00 13.58 450 PRO A C 1
ATOM 3573 O O . PRO A 1 453 ? 24.817 26.169 -26.513 1.00 14.56 450 PRO A O 1
ATOM 3577 N N . THR A 1 454 ? 24.929 28.037 -27.806 1.00 13.64 451 THR A N 1
ATOM 3578 C CA . THR A 1 454 ? 23.765 28.689 -27.200 1.00 13.32 451 THR A CA 1
ATOM 3579 C C . THR A 1 454 ? 23.019 29.445 -28.295 1.00 13.30 451 THR A C 1
ATOM 3580 O O . THR A 1 454 ? 23.529 29.638 -29.412 1.00 13.95 451 THR A O 1
ATOM 3584 N N . ALA A 1 455 ? 21.797 29.844 -27.977 1.00 12.98 452 ALA A N 1
ATOM 3585 C CA . ALA A 1 455 ? 21.075 30.762 -28.852 1.00 12.97 452 ALA A CA 1
ATOM 3586 C C . ALA A 1 455 ? 21.618 32.180 -28.644 1.00 12.89 452 ALA A C 1
ATOM 3587 O O . ALA A 1 455 ? 21.764 32.937 -29.591 1.00 13.32 452 ALA A O 1
ATOM 3589 N N . ALA A 1 456 ? 21.965 32.521 -27.407 1.00 12.14 453 ALA A N 1
ATOM 3590 C CA . ALA A 1 456 ? 22.405 33.875 -27.056 1.00 12.40 453 ALA A CA 1
ATOM 3591 C C . ALA A 1 456 ? 23.607 34.359 -27.845 1.00 12.14 453 ALA A C 1
ATOM 3592 O O . ALA A 1 456 ? 23.718 35.542 -28.127 1.00 12.67 453 ALA A O 1
ATOM 3594 N N . GLU A 1 457 ? 24.520 33.449 -28.173 1.00 12.53 454 GLU A N 1
ATOM 3595 C CA . GLU A 1 457 ? 25.711 33.835 -28.912 1.00 13.33 454 GLU A CA 1
ATOM 3596 C C . GLU A 1 457 ? 25.387 34.480 -30.246 1.00 13.92 454 GLU A C 1
ATOM 3597 O O . GLU A 1 457 ? 26.192 35.246 -30.760 1.00 13.79 454 GLU A O 1
ATOM 3603 N N . GLU A 1 458 ? 24.227 34.174 -30.809 1.00 13.99 455 GLU A N 1
ATOM 3604 C CA . GLU A 1 458 ? 23.883 34.774 -32.095 1.00 15.56 455 GLU A CA 1
ATOM 3605 C C . GLU A 1 458 ? 23.780 36.293 -31.996 1.00 15.54 455 GLU A C 1
ATOM 3606 O O . GLU A 1 458 ? 24.036 36.988 -32.978 1.00 16.51 455 GLU A O 1
ATOM 3612 N N . PHE A 1 459 ? 23.464 36.827 -30.819 1.00 13.78 456 PHE A N 1
ATOM 3613 C CA . PHE A 1 459 ? 23.413 38.283 -30.685 1.00 14.33 456 PHE A CA 1
ATOM 3614 C C . PHE A 1 459 ? 24.750 38.943 -30.797 1.00 15.69 456 PHE A C 1
ATOM 3615 O O . PHE A 1 459 ? 24.822 40.137 -31.148 1.00 17.16 456 PHE A O 1
ATOM 3623 N N . VAL A 1 460 ? 25.840 38.216 -30.504 1.00 14.84 457 VAL A N 1
ATOM 3624 C CA . VAL A 1 460 ? 27.179 38.803 -30.558 1.00 14.96 457 VAL A CA 1
ATOM 3625 C C . VAL A 1 460 ? 27.989 38.352 -31.783 1.00 15.12 457 VAL A C 1
ATOM 3626 O O . VAL A 1 460 ? 29.170 38.653 -31.871 1.00 16.61 457 VAL A O 1
ATOM 3630 N N A THR A 1 461 ? 27.337 37.668 -32.721 0.50 14.84 458 THR A N 1
ATOM 3631 N N B THR A 1 461 ? 27.348 37.654 -32.714 0.50 15.50 458 THR A N 1
ATOM 3632 C CA A THR A 1 461 ? 28.009 37.122 -33.895 0.50 15.27 458 THR A CA 1
ATOM 3633 C CA B THR A 1 461 ? 28.042 37.175 -33.900 0.50 16.42 458 THR A CA 1
ATOM 3634 C C A THR A 1 461 ? 27.449 37.651 -35.226 0.50 16.10 458 THR A C 1
ATOM 3635 C C B THR A 1 461 ? 27.298 37.532 -35.194 0.50 16.63 458 THR A C 1
ATOM 3636 O O A THR A 1 461 ? 27.873 37.202 -36.292 0.50 16.51 458 THR A O 1
ATOM 3637 O O B THR A 1 461 ? 27.385 36.807 -36.188 0.50 16.65 458 THR A O 1
ATOM 3644 N N . MET A 1 462 ? 26.548 38.633 -35.180 1.00 16.91 459 MET A N 1
ATOM 3645 C CA . MET A 1 462 ? 25.903 39.117 -36.408 1.00 17.83 459 MET A CA 1
ATOM 3646 C C . MET A 1 462 ? 26.881 39.951 -37.233 1.00 19.99 459 MET A C 1
ATOM 3647 O O . MET A 1 462 ? 27.744 40.625 -36.677 1.00 19.42 459 MET A O 1
ATOM 3652 N N A ARG A 1 463 ? 26.733 39.811 -38.554 0.50 23.08 460 ARG A N 1
ATOM 3653 N N B ARG A 1 463 ? 26.747 39.950 -38.564 0.50 21.44 460 ARG A N 1
ATOM 3654 C CA A ARG A 1 463 ? 27.503 40.513 -39.571 0.50 26.22 460 ARG A CA 1
ATOM 3655 C CA B ARG A 1 463 ? 27.637 40.766 -39.432 0.50 23.14 460 ARG A CA 1
ATOM 3656 C C A ARG A 1 463 ? 26.490 41.021 -40.585 0.50 26.39 460 ARG A C 1
ATOM 3657 C C B ARG A 1 463 ? 26.871 41.506 -40.527 0.50 22.92 460 ARG A C 1
ATOM 3658 O O A ARG A 1 463 ? 25.358 40.534 -40.612 0.50 26.86 460 ARG A O 1
ATOM 3659 O O B ARG A 1 463 ? 25.711 41.210 -40.783 0.50 22.36 460 ARG A O 1
ATOM 3676 N N . THR B 1 15 ? 53.659 19.979 -57.789 1.00 48.23 12 THR B N 1
ATOM 3677 C CA . THR B 1 15 ? 53.576 20.606 -56.431 1.00 46.92 12 THR B CA 1
ATOM 3678 C C . THR B 1 15 ? 52.716 21.885 -56.427 1.00 44.47 12 THR B C 1
ATOM 3679 O O . THR B 1 15 ? 53.066 22.892 -57.054 1.00 46.43 12 THR B O 1
ATOM 3683 N N . LYS B 1 16 ? 51.598 21.827 -55.704 1.00 38.42 13 LYS B N 1
ATOM 3684 C CA . LYS B 1 16 ? 50.662 22.946 -55.597 1.00 35.46 13 LYS B CA 1
ATOM 3685 C C . LYS B 1 16 ? 51.145 24.011 -54.618 1.00 31.84 13 LYS B C 1
ATOM 3686 O O . LYS B 1 16 ? 51.699 23.688 -53.562 1.00 31.53 13 LYS B O 1
ATOM 3692 N N . HIS B 1 17 ? 50.933 25.273 -54.974 1.00 26.04 14 HIS B N 1
ATOM 3693 C CA . HIS B 1 17 ? 51.273 26.389 -54.113 1.00 25.24 14 HIS B CA 1
ATOM 3694 C C . HIS B 1 17 ? 50.012 27.164 -53.755 1.00 22.65 14 HIS B C 1
ATOM 3695 O O . HIS B 1 17 ? 49.163 27.388 -54.615 1.00 23.65 14 HIS B O 1
ATOM 3702 N N . TYR B 1 18 ? 49.901 27.568 -52.490 1.00 20.60 15 TYR B N 1
ATOM 3703 C CA . TYR B 1 18 ? 48.778 28.379 -52.007 1.00 19.65 15 TYR B CA 1
ATOM 3704 C C . TYR B 1 18 ? 49.302 29.591 -51.266 1.00 18.93 15 TYR B C 1
ATOM 3705 O O . TYR B 1 18 ? 50.432 29.593 -50.782 1.00 19.32 15 TYR B O 1
ATOM 3714 N N . ASP B 1 19 ? 48.484 30.633 -51.191 1.00 18.95 16 ASP B N 1
ATOM 3715 C CA . ASP B 1 19 ? 48.820 31.788 -50.376 1.00 19.38 16 ASP B CA 1
ATOM 3716 C C . ASP B 1 19 ? 48.708 31.412 -48.907 1.00 18.38 16 ASP B C 1
ATOM 3717 O O . ASP B 1 19 ? 49.549 31.808 -48.092 1.00 19.15 16 ASP B O 1
ATOM 3722 N N . TYR B 1 20 ? 47.670 30.646 -48.558 1.00 16.97 17 TYR B N 1
ATOM 3723 C CA . TYR B 1 20 ? 47.405 30.304 -47.157 1.00 16.03 17 TYR B CA 1
ATOM 3724 C C . TYR B 1 20 ? 46.902 28.885 -47.060 1.00 15.83 17 TYR B C 1
ATOM 3725 O O . TYR B 1 20 ? 46.006 28.495 -47.785 1.00 15.71 17 TYR B O 1
ATOM 3734 N N . LEU B 1 21 ? 47.484 28.133 -46.141 1.00 15.96 18 LEU B N 1
ATOM 3735 C CA . LEU B 1 21 ? 47.149 26.743 -45.930 1.00 16.75 18 LEU B CA 1
ATOM 3736 C C . LEU B 1 21 ? 46.833 26.531 -44.466 1.00 15.89 18 LEU B C 1
ATOM 3737 O O . LEU B 1 21 ? 47.631 26.923 -43.620 1.00 15.81 18 LEU B O 1
ATOM 3742 N N . ALA B 1 22 ? 45.671 25.954 -44.157 1.00 15.20 19 ALA B N 1
ATOM 3743 C CA . ALA B 1 22 ? 45.323 25.612 -42.782 1.00 14.95 19 ALA B CA 1
ATOM 3744 C C . ALA B 1 22 ? 45.358 24.094 -42.629 1.00 14.94 19 ALA B C 1
ATOM 3745 O O . ALA B 1 22 ? 44.748 23.361 -43.427 1.00 15.84 19 ALA B O 1
ATOM 3747 N N . ILE B 1 23 ? 46.109 23.635 -41.635 1.00 13.90 20 ILE B N 1
ATOM 3748 C CA . ILE B 1 23 ? 46.199 22.228 -41.289 1.00 14.75 20 ILE B CA 1
ATOM 3749 C C . ILE B 1 23 ? 45.231 22.027 -40.128 1.00 14.49 20 ILE B C 1
ATOM 3750 O O . ILE B 1 23 ? 45.464 22.525 -39.014 1.00 13.98 20 ILE B O 1
ATOM 3755 N N . GLY B 1 24 ? 44.142 21.320 -40.402 1.00 14.23 21 GLY B N 1
ATOM 3756 C CA . GLY B 1 24 ? 43.095 21.049 -39.420 1.00 14.64 21 GLY B CA 1
ATOM 3757 C C . GLY B 1 24 ? 41.834 21.770 -39.841 1.00 14.95 21 GLY B C 1
ATOM 3758 O O . GLY B 1 24 ? 41.804 23.003 -39.912 1.00 16.44 21 GLY B O 1
ATOM 3759 N N . GLY B 1 25 ? 40.788 20.995 -40.123 1.00 15.46 22 GLY B N 1
ATOM 3760 C CA . GLY B 1 25 ? 39.491 21.533 -40.532 1.00 14.82 22 GLY B CA 1
ATOM 3761 C C . GLY B 1 25 ? 38.478 21.568 -39.405 1.00 15.33 22 GLY B C 1
ATOM 3762 O O . GLY B 1 25 ? 37.309 21.197 -39.599 1.00 14.97 22 GLY B O 1
ATOM 3763 N N . GLY B 1 26 ? 38.936 22.004 -38.229 1.00 13.83 23 GLY B N 1
ATOM 3764 C CA . GLY B 1 26 ? 38.087 22.181 -37.066 1.00 13.60 23 GLY B CA 1
ATOM 3765 C C . GLY B 1 26 ? 37.655 23.631 -36.884 1.00 13.21 23 GLY B C 1
ATOM 3766 O O . GLY B 1 26 ? 37.603 24.424 -37.852 1.00 13.63 23 GLY B O 1
ATOM 3767 N N . SER B 1 27 ? 37.339 23.987 -35.643 1.00 13.35 24 SER B N 1
ATOM 3768 C CA . SER B 1 27 ? 36.834 25.326 -35.339 1.00 13.95 24 SER B CA 1
ATOM 3769 C C . SER B 1 27 ? 37.730 26.448 -35.841 1.00 14.14 24 SER B C 1
ATOM 3770 O O . SER B 1 27 ? 37.272 27.363 -36.567 1.00 15.33 24 SER B O 1
ATOM 3773 N N . GLY B 1 28 ? 39.001 26.369 -35.495 1.00 13.32 25 GLY B N 1
ATOM 3774 C CA . GLY B 1 28 ? 39.933 27.423 -35.882 1.00 13.57 25 GLY B CA 1
ATOM 3775 C C . GLY B 1 28 ? 40.282 27.439 -37.368 1.00 13.24 25 GLY B C 1
ATOM 3776 O O . GLY B 1 28 ? 40.313 28.498 -38.008 1.00 13.67 25 GLY B O 1
ATOM 3777 N N . GLY B 1 29 ? 40.559 26.266 -37.919 1.00 12.67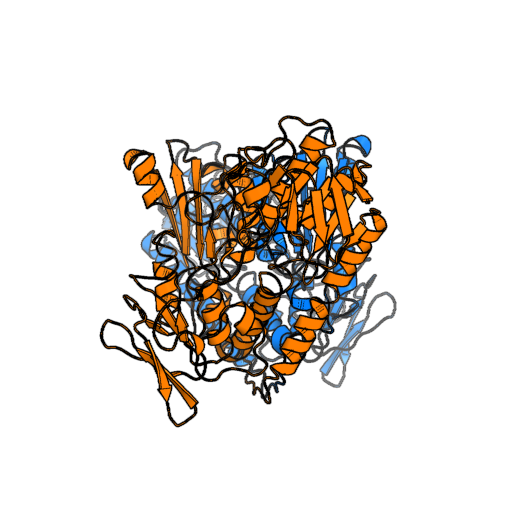 26 GLY B N 1
ATOM 3778 C CA . GLY B 1 29 ? 40.973 26.180 -39.313 1.00 12.60 26 GLY B CA 1
ATOM 3779 C C . GLY B 1 29 ? 39.905 26.598 -40.291 1.00 12.87 26 GLY B C 1
ATOM 3780 O O . GLY B 1 29 ? 40.184 27.352 -41.237 1.00 13.70 26 GLY B O 1
ATOM 3781 N N . ILE B 1 30 ? 38.681 26.113 -40.095 1.00 13.28 27 ILE B N 1
ATOM 3782 C CA . ILE B 1 30 ? 37.612 26.502 -40.986 1.00 13.74 27 ILE B CA 1
ATOM 3783 C C . ILE B 1 30 ? 37.356 28.002 -40.893 1.00 13.57 27 ILE B C 1
ATOM 3784 O O . ILE B 1 30 ? 37.242 28.689 -41.912 1.00 14.19 27 ILE B O 1
ATOM 3789 N N . ALA B 1 31 ? 37.281 28.520 -39.670 1.00 13.47 28 ALA B N 1
ATOM 3790 C CA . ALA B 1 31 ? 37.013 29.930 -39.506 1.00 13.99 28 ALA B CA 1
ATOM 3791 C C . ALA B 1 31 ? 38.077 30.789 -40.167 1.00 13.73 28 ALA B C 1
ATOM 3792 O O . ALA B 1 31 ? 37.769 31.769 -40.865 1.00 14.92 28 ALA B O 1
ATOM 3794 N N . SER B 1 32 ? 39.342 30.425 -39.959 1.00 13.21 29 SER B N 1
ATOM 3795 C CA . SER B 1 32 ? 40.423 31.235 -40.490 1.00 13.51 29 SER B CA 1
ATOM 3796 C C . SER B 1 32 ? 40.519 31.165 -42.010 1.00 13.70 29 SER B C 1
ATOM 3797 O O . SER B 1 32 ? 40.690 32.195 -42.684 1.00 14.37 29 SER B O 1
ATOM 3800 N N . ILE B 1 33 ? 40.391 29.958 -42.553 1.00 13.65 30 ILE B N 1
ATOM 3801 C CA . ILE B 1 33 ? 40.545 29.767 -43.995 1.00 14.72 30 ILE B CA 1
ATOM 3802 C C . ILE B 1 33 ? 39.416 30.479 -44.758 1.00 14.99 30 ILE B C 1
ATOM 3803 O O . ILE B 1 33 ? 39.659 31.115 -45.797 1.00 15.58 30 ILE B O 1
ATOM 3808 N N . ASN B 1 34 ? 38.191 30.364 -44.263 1.00 14.88 31 ASN B N 1
ATOM 3809 C CA . ASN B 1 34 ? 37.065 31.056 -44.918 1.00 16.30 31 ASN B CA 1
ATOM 3810 C C . ASN B 1 34 ? 37.250 32.568 -44.908 1.00 16.67 31 ASN B C 1
ATOM 3811 O O . ASN B 1 34 ? 36.973 33.225 -45.895 1.00 17.08 31 ASN B O 1
ATOM 3816 N N . ARG B 1 35 ? 37.726 33.124 -43.802 1.00 15.75 32 ARG B N 1
ATOM 3817 C CA . ARG B 1 35 ? 37.902 34.576 -43.741 1.00 16.62 32 ARG B CA 1
ATOM 3818 C C . ARG B 1 35 ? 39.010 35.024 -44.695 1.00 16.55 32 ARG B C 1
ATOM 3819 O O . ARG B 1 35 ? 38.881 36.044 -45.347 1.00 17.37 32 ARG B O 1
ATOM 3827 N N . ALA B 1 36 ? 40.099 34.252 -44.790 1.00 15.62 33 ALA B N 1
ATOM 3828 C CA . ALA B 1 36 ? 41.170 34.574 -45.721 1.00 16.08 33 ALA B CA 1
ATOM 3829 C C . ALA B 1 36 ? 40.665 34.523 -47.153 1.00 16.88 33 ALA B C 1
ATOM 3830 O O . ALA B 1 36 ? 41.032 35.374 -47.960 1.00 17.46 33 ALA B O 1
ATOM 3832 N N . ALA B 1 37 ? 39.840 33.520 -47.446 1.00 17.04 34 ALA B N 1
ATOM 3833 C CA . ALA B 1 37 ? 39.305 33.343 -48.807 1.00 19.16 34 ALA B CA 1
ATOM 3834 C C . ALA B 1 37 ? 38.443 34.531 -49.178 1.00 20.93 34 ALA B C 1
ATOM 3835 O O . ALA B 1 37 ? 38.409 34.946 -50.350 1.00 21.81 34 ALA B O 1
ATOM 3837 N N . MET B 1 38 ? 37.758 35.097 -48.185 1.00 22.06 35 MET B N 1
ATOM 3838 C CA . MET B 1 38 ? 36.919 36.283 -48.428 1.00 25.08 35 MET B CA 1
ATOM 3839 C C . MET B 1 38 ? 37.720 37.491 -48.888 1.00 24.56 35 MET B C 1
ATOM 3840 O O . MET B 1 38 ? 37.172 38.380 -49.552 1.00 26.71 35 MET B O 1
ATOM 3845 N N . TYR B 1 39 ? 39.008 37.517 -48.578 1.00 23.49 36 TYR B N 1
ATOM 3846 C CA . TYR B 1 39 ? 39.887 38.604 -48.994 1.00 23.79 36 TYR B CA 1
ATOM 3847 C C . TYR B 1 39 ? 40.715 38.253 -50.233 1.00 24.25 36 TYR B C 1
ATOM 3848 O O . TYR B 1 39 ? 41.782 38.837 -50.473 1.00 26.81 36 TYR B O 1
ATOM 3857 N N . GLY B 1 40 ? 40.213 37.291 -51.012 1.00 24.39 37 GLY B N 1
ATOM 3858 C CA . GLY B 1 40 ? 40.824 36.925 -52.289 1.00 24.40 37 GLY B CA 1
ATOM 3859 C C . GLY B 1 40 ? 42.077 36.084 -52.281 1.00 24.19 37 GLY B C 1
ATOM 3860 O O . GLY B 1 40 ? 42.727 35.960 -53.306 1.00 26.16 37 GLY B O 1
ATOM 3861 N N . LYS B 1 41 ? 42.424 35.499 -51.147 1.00 22.15 38 LYS B N 1
ATOM 3862 C CA . LYS B 1 41 ? 43.620 34.681 -51.074 1.00 21.22 38 LYS B CA 1
ATOM 3863 C C . LYS B 1 41 ? 43.334 33.278 -51.622 1.00 20.45 38 LYS B C 1
ATOM 3864 O O . LYS B 1 41 ? 42.214 32.783 -51.509 1.00 21.28 38 LYS B O 1
ATOM 3870 N N A LYS B 1 42 ? 44.349 32.657 -52.220 0.50 20.49 39 LYS B N 1
ATOM 3871 N N B LYS B 1 42 ? 44.365 32.659 -52.204 0.50 20.00 39 LYS B N 1
ATOM 3872 C CA A LYS B 1 42 ? 44.217 31.292 -52.736 0.50 20.79 39 LYS B CA 1
ATOM 3873 C CA B LYS B 1 42 ? 44.280 31.289 -52.724 0.50 20.03 39 LYS B CA 1
ATOM 3874 C C A LYS B 1 42 ? 44.508 30.376 -51.545 0.50 18.86 39 LYS B C 1
ATOM 3875 C C B LYS B 1 42 ? 44.518 30.381 -51.518 0.50 18.43 39 LYS B C 1
ATOM 3876 O O A LYS B 1 42 ? 45.638 30.316 -51.055 0.50 18.07 39 LYS B O 1
ATOM 3877 O O B LYS B 1 42 ? 45.630 30.332 -50.985 0.50 17.58 39 LYS B O 1
ATOM 3888 N N . CYS B 1 43 ? 43.475 29.676 -51.088 1.00 17.59 40 CYS B N 1
ATOM 3889 C CA . CYS B 1 43 ? 43.539 28.875 -49.871 1.00 17.37 40 CYS B CA 1
ATOM 3890 C C . CYS B 1 43 ? 43.316 27.401 -49.991 1.00 16.58 40 CYS B C 1
ATOM 3891 O O . CYS B 1 43 ? 42.585 26.947 -50.866 1.00 17.50 40 CYS B O 1
ATOM 3894 N N . ALA B 1 44 ? 43.913 26.673 -49.058 1.00 16.12 41 ALA B N 1
ATOM 3895 C CA . ALA B 1 44 ? 43.727 25.234 -48.935 1.00 16.02 41 ALA B CA 1
ATOM 3896 C C . ALA B 1 44 ? 43.515 24.886 -47.472 1.00 15.61 41 ALA B C 1
ATOM 3897 O O . ALA B 1 44 ? 44.067 25.537 -46.584 1.00 15.14 41 ALA B O 1
ATOM 3899 N N . LEU B 1 45 ? 42.714 23.850 -47.254 1.00 15.75 42 LEU B N 1
ATOM 3900 C CA . LEU B 1 45 ? 42.390 23.332 -45.947 1.00 16.26 42 LEU B CA 1
ATOM 3901 C C . LEU B 1 45 ? 42.631 21.843 -45.988 1.00 16.89 42 LEU B C 1
ATOM 3902 O O . LEU B 1 45 ? 42.096 21.162 -46.878 1.00 17.44 42 LEU B O 1
ATOM 3907 N N . ILE B 1 46 ? 43.430 21.334 -45.058 1.00 15.71 43 ILE B N 1
ATOM 3908 C CA . ILE B 1 46 ? 43.709 19.897 -44.981 1.00 16.11 43 ILE B CA 1
ATOM 3909 C C . ILE B 1 46 ? 43.072 19.341 -43.710 1.00 16.20 43 ILE B C 1
ATOM 3910 O O . ILE B 1 46 ? 43.308 19.853 -42.617 1.00 16.19 43 ILE B O 1
ATOM 3915 N N . GLU B 1 47 ? 42.221 18.321 -43.857 1.00 16.12 44 GLU B N 1
ATOM 3916 C CA . GLU B 1 47 ? 41.540 17.684 -42.729 1.00 15.87 44 GLU B CA 1
ATOM 3917 C C . GLU B 1 47 ? 41.638 16.188 -42.837 1.00 16.74 44 GLU B C 1
ATOM 3918 O O . GLU B 1 47 ? 41.227 15.610 -43.840 1.00 17.55 44 GLU B O 1
ATOM 3924 N N . ALA B 1 48 ? 42.125 15.555 -41.783 1.00 16.85 45 ALA B N 1
ATOM 3925 C CA . ALA B 1 48 ? 42.347 14.101 -41.806 1.00 18.79 45 ALA B CA 1
ATOM 3926 C C . ALA B 1 48 ? 41.086 13.277 -41.564 1.00 19.73 45 ALA B C 1
ATOM 3927 O O . ALA B 1 48 ? 40.997 12.144 -42.052 1.00 21.84 45 ALA B O 1
ATOM 3929 N N . LYS B 1 49 ? 40.136 13.841 -40.835 1.00 20.07 46 LYS B N 1
ATOM 3930 C CA . LYS B 1 49 ? 38.918 13.108 -40.439 1.00 22.02 46 LYS B CA 1
ATOM 3931 C C . LYS B 1 49 ? 37.690 13.844 -40.972 1.00 22.12 46 LYS B C 1
ATOM 3932 O O . LYS B 1 49 ? 37.536 13.940 -42.172 1.00 24.65 46 LYS B O 1
ATOM 3938 N N . GLN B 1 50 ? 36.832 14.395 -40.111 1.00 22.26 47 GLN B N 1
ATOM 3939 C CA . GLN B 1 50 ? 35.642 15.087 -40.574 1.00 21.70 47 GLN B CA 1
ATOM 3940 C C . GLN B 1 50 ? 35.698 16.583 -40.363 1.00 19.53 47 GLN B C 1
ATOM 3941 O O . GLN B 1 50 ? 36.252 17.063 -39.363 1.00 18.32 47 GLN B O 1
ATOM 3947 N N . LEU B 1 51 ? 35.111 17.339 -41.291 1.00 19.14 48 LEU B N 1
ATOM 3948 C CA . LEU B 1 51 ? 35.024 18.784 -41.135 1.00 18.83 48 LEU B CA 1
ATOM 3949 C C . LEU B 1 51 ? 34.277 19.127 -39.867 1.00 18.53 48 LEU B C 1
ATOM 3950 O O . LEU B 1 51 ? 33.343 18.400 -39.452 1.00 18.31 48 LEU B O 1
ATOM 3955 N N . GLY B 1 52 ? 34.685 20.233 -39.249 1.00 16.56 49 GLY B N 1
ATOM 3956 C CA . GLY B 1 52 ? 34.070 20.724 -38.043 1.00 16.72 49 GLY B CA 1
ATOM 3957 C C . GLY B 1 52 ? 34.840 20.344 -36.794 1.00 15.52 49 GLY B C 1
ATOM 3958 O O . GLY B 1 52 ? 34.535 20.820 -35.691 1.00 16.64 49 GLY B O 1
ATOM 3959 N N . GLY B 1 53 ? 35.782 19.430 -36.939 1.00 14.77 50 GLY B N 1
ATOM 3960 C CA . GLY B 1 53 ? 36.666 19.076 -35.833 1.00 14.30 50 GLY B CA 1
ATOM 3961 C C . GLY B 1 53 ? 35.997 18.474 -34.625 1.00 14.54 50 GLY B C 1
ATOM 3962 O O . GLY B 1 53 ? 34.943 17.852 -34.709 1.00 14.34 50 GLY B O 1
ATOM 3963 N N . THR B 1 54 ? 36.632 18.673 -33.490 1.00 14.54 51 THR B N 1
ATOM 3964 C CA . THR B 1 54 ? 36.151 18.118 -32.267 1.00 14.81 51 THR B CA 1
ATOM 3965 C C . THR B 1 54 ? 34.772 18.634 -31.906 1.00 15.01 51 THR B C 1
ATOM 3966 O O . THR B 1 54 ? 33.907 17.866 -31.518 1.00 15.24 51 THR B O 1
ATOM 3970 N N A CYS B 1 55 ? 34.554 19.928 -32.036 0.50 15.18 52 CYS B N 1
ATOM 3971 N N B CYS B 1 55 ? 34.585 19.944 -32.077 0.50 14.98 52 CYS B N 1
ATOM 3972 C CA A CYS B 1 55 ? 33.282 20.472 -31.610 0.50 16.01 52 CYS B CA 1
ATOM 3973 C CA B CYS B 1 55 ? 33.337 20.650 -31.773 0.50 15.74 52 CYS B CA 1
ATOM 3974 C C A CYS B 1 55 ? 32.073 19.866 -32.341 0.50 15.40 52 CYS B C 1
ATOM 3975 C C B CYS B 1 55 ? 32.087 20.001 -32.363 0.50 15.35 52 CYS B C 1
ATOM 3976 O O A CYS B 1 55 ? 31.125 19.391 -31.705 0.50 15.06 52 CYS B O 1
ATOM 3977 O O B CYS B 1 55 ? 31.137 19.642 -31.664 0.50 15.71 52 CYS B O 1
ATOM 3982 N N . VAL B 1 56 ? 32.124 19.827 -33.668 1.00 14.51 53 VAL B N 1
ATOM 3983 C CA . VAL B 1 56 ? 31.009 19.318 -34.413 1.00 13.87 53 VAL B CA 1
ATOM 3984 C C . VAL B 1 56 ? 30.803 17.811 -34.300 1.00 13.96 53 VAL B C 1
ATOM 3985 O O . VAL B 1 56 ? 29.668 17.331 -34.219 1.00 14.36 53 VAL B O 1
ATOM 3989 N N . ASN B 1 57 ? 31.897 17.062 -34.228 1.00 13.63 54 ASN B N 1
ATOM 3990 C CA . ASN B 1 57 ? 31.814 15.620 -34.310 1.00 13.47 54 ASN B CA 1
ATOM 3991 C C . ASN B 1 57 ? 31.782 14.856 -33.004 1.00 13.95 54 ASN B C 1
ATOM 3992 O O . ASN B 1 57 ? 31.034 13.871 -32.881 1.00 15.15 54 ASN B O 1
ATOM 3997 N N . VAL B 1 58 ? 32.564 15.327 -32.028 1.00 13.30 55 VAL B N 1
ATOM 3998 C CA . VAL B 1 58 ? 32.719 14.616 -30.750 1.00 14.40 55 VAL B CA 1
ATOM 3999 C C . VAL B 1 58 ? 32.849 15.606 -29.607 1.00 14.32 55 VAL B C 1
ATOM 4000 O O . VAL B 1 58 ? 33.531 15.331 -28.630 1.00 15.26 55 VAL B O 1
ATOM 4004 N N . GLY B 1 59 ? 32.179 16.747 -29.729 1.00 14.21 56 GLY B N 1
ATOM 4005 C CA . GLY B 1 59 ? 32.324 17.803 -28.737 1.00 14.11 56 GLY B CA 1
ATOM 4006 C C . GLY B 1 59 ? 31.039 18.540 -28.476 1.00 14.32 56 GLY B C 1
ATOM 4007 O O . GLY B 1 59 ? 30.003 17.905 -28.235 1.00 14.65 56 GLY B O 1
ATOM 4008 N N A CYS B 1 60 ? 31.101 19.870 -28.568 0.50 15.10 57 CYS B N 1
ATOM 4009 N N B CYS B 1 60 ? 31.106 19.866 -28.553 0.50 14.80 57 CYS B N 1
ATOM 4010 C CA A CYS B 1 60 ? 29.985 20.769 -28.231 0.50 15.92 57 CYS B CA 1
ATOM 4011 C CA B CYS B 1 60 ? 29.976 20.766 -28.301 0.50 15.41 57 CYS B CA 1
ATOM 4012 C C A CYS B 1 60 ? 28.630 20.368 -28.833 0.50 15.06 57 CYS B C 1
ATOM 4013 C C B CYS B 1 60 ? 28.641 20.284 -28.822 0.50 14.78 57 CYS B C 1
ATOM 4014 O O A CYS B 1 60 ? 27.608 20.408 -28.145 0.50 14.21 57 CYS B O 1
ATOM 4015 O O B CYS B 1 60 ? 27.661 20.179 -28.086 0.50 14.19 57 CYS B O 1
ATOM 4020 N N . VAL B 1 61 ? 28.605 20.004 -30.115 1.00 14.18 58 VAL B N 1
ATOM 4021 C CA . VAL B 1 61 ? 27.347 19.675 -30.783 1.00 14.46 58 VAL B CA 1
ATOM 4022 C C . VAL B 1 61 ? 26.688 18.400 -30.281 1.00 13.87 58 VAL B C 1
ATOM 4023 O O . VAL B 1 61 ? 25.567 18.466 -29.775 1.00 13.90 58 VAL B O 1
ATOM 4027 N N . PRO B 1 62 ? 27.355 17.243 -30.391 1.00 13.45 59 PRO B N 1
ATOM 4028 C CA . PRO B 1 62 ? 26.682 16.040 -29.891 1.00 13.81 59 PRO B CA 1
ATOM 4029 C C . PRO B 1 62 ? 26.464 16.085 -28.377 1.00 14.09 59 PRO B C 1
ATOM 4030 O O . PRO B 1 62 ? 25.498 15.519 -27.879 1.00 14.23 59 PRO B O 1
ATOM 4034 N N . LYS B 1 63 ? 27.346 16.774 -27.659 1.00 13.39 60 LYS B N 1
ATOM 4035 C CA . LYS B 1 63 ? 27.153 16.941 -26.209 1.00 14.41 60 LYS B CA 1
ATOM 4036 C C . LYS B 1 63 ? 25.836 17.649 -25.915 1.00 13.58 60 LYS B C 1
ATOM 4037 O O . LYS B 1 63 ? 25.070 17.209 -25.057 1.00 13.07 60 LYS B O 1
ATOM 4043 N N . LYS B 1 64 ? 25.565 18.719 -26.650 1.00 12.69 61 LYS B N 1
ATOM 4044 C CA . LYS B 1 64 ? 24.363 19.502 -26.392 1.00 12.78 61 LYS B CA 1
ATOM 4045 C C . LYS B 1 64 ? 23.109 18.710 -26.752 1.00 13.32 61 LYS B C 1
ATOM 4046 O O . LYS B 1 64 ? 22.104 18.800 -26.061 1.00 13.71 61 LYS B O 1
ATOM 4052 N N . VAL B 1 65 ? 23.162 17.925 -27.828 1.00 12.71 62 VAL B N 1
ATOM 4053 C CA . VAL B 1 65 ? 22.032 17.076 -28.195 1.00 13.20 62 VAL B CA 1
ATOM 4054 C C . VAL B 1 65 ? 21.756 16.107 -27.046 1.00 13.02 62 VAL B C 1
ATOM 4055 O O . VAL B 1 65 ? 20.606 15.934 -26.636 1.00 13.30 62 VAL B O 1
ATOM 4059 N N . MET B 1 66 ? 22.812 15.455 -26.543 1.00 12.91 63 MET B N 1
ATOM 4060 C CA . MET B 1 66 ? 22.626 14.523 -25.425 1.00 13.52 63 MET B CA 1
ATOM 4061 C C . MET B 1 66 ? 22.111 15.227 -24.155 1.00 13.09 63 MET B C 1
ATOM 4062 O O . MET B 1 66 ? 21.290 14.666 -23.398 1.00 12.67 63 MET B O 1
ATOM 4067 N N . TRP B 1 67 ? 22.579 16.448 -23.935 1.00 12.44 64 TRP B N 1
ATOM 4068 C CA . TRP B 1 67 ? 22.106 17.251 -22.792 1.00 13.10 64 TRP B CA 1
ATOM 4069 C C . TRP B 1 67 ? 20.596 17.507 -22.910 1.00 12.77 64 TRP B C 1
ATOM 4070 O O . TRP B 1 67 ? 19.847 17.348 -21.939 1.00 13.43 64 TRP B O 1
ATOM 4081 N N . HIS B 1 68 ? 20.141 17.866 -24.110 1.00 12.74 65 HIS B N 1
ATOM 4082 C CA . HIS B 1 68 ? 18.718 18.068 -24.335 1.00 13.47 65 HIS B CA 1
ATOM 4083 C C . HIS B 1 68 ? 17.933 16.769 -24.092 1.00 13.17 65 HIS B C 1
ATOM 4084 O O . HIS B 1 68 ? 16.844 16.803 -23.533 1.00 13.24 65 HIS B O 1
ATOM 4091 N N . ALA B 1 69 ? 18.487 15.633 -24.497 1.00 12.59 66 ALA B N 1
ATOM 4092 C CA . ALA B 1 69 ? 17.826 14.351 -24.248 1.00 12.94 66 ALA B CA 1
ATOM 4093 C C . ALA B 1 69 ? 17.656 14.138 -22.739 1.00 12.87 66 ALA B C 1
ATOM 4094 O O . ALA B 1 69 ? 16.609 13.713 -22.275 1.00 13.08 66 ALA B O 1
ATOM 4096 N N . ALA B 1 70 ? 18.693 14.461 -21.974 1.00 12.55 67 ALA B N 1
ATOM 4097 C CA . ALA B 1 70 ? 18.624 14.331 -20.522 1.00 13.28 67 ALA B CA 1
ATOM 4098 C C . ALA B 1 70 ? 17.587 15.304 -19.937 1.00 13.87 67 ALA B C 1
ATOM 4099 O O . ALA B 1 70 ? 16.871 14.959 -18.988 1.00 14.77 67 ALA B O 1
ATOM 4101 N N . GLN B 1 71 ? 17.492 16.509 -20.472 1.00 14.07 68 GLN B N 1
ATOM 4102 C CA . GLN B 1 71 ? 16.466 17.475 -20.001 1.00 14.84 68 GLN B CA 1
ATOM 4103 C C . GLN B 1 71 ? 15.069 16.921 -20.208 1.00 15.22 68 GLN B C 1
ATOM 4104 O O . GLN B 1 71 ? 14.176 17.104 -19.361 1.00 14.98 68 GLN B O 1
ATOM 4110 N N . ILE B 1 72 ? 14.866 16.254 -21.340 1.00 13.89 69 ILE B N 1
ATOM 4111 C CA . ILE B 1 72 ? 13.566 15.641 -21.629 1.00 14.26 69 ILE B CA 1
ATOM 4112 C C . ILE B 1 72 ? 13.318 14.506 -20.649 1.00 14.94 69 ILE B C 1
ATOM 4113 O O . ILE B 1 72 ? 12.225 14.398 -20.088 1.00 14.65 69 ILE B O 1
ATOM 4118 N N . ALA B 1 73 ? 14.319 13.653 -20.434 1.00 15.15 70 ALA B N 1
ATOM 4119 C CA . ALA B 1 73 ? 14.162 12.557 -19.483 1.00 15.44 70 ALA B CA 1
ATOM 4120 C C . ALA B 1 73 ? 13.801 13.088 -18.091 1.00 16.34 70 ALA B C 1
ATOM 4121 O O . ALA B 1 73 ? 12.960 12.514 -17.395 1.00 16.52 70 ALA B O 1
ATOM 4123 N N . GLU B 1 74 ? 14.434 14.177 -17.678 1.00 16.05 71 GLU B N 1
ATOM 4124 C CA . GLU B 1 74 ? 14.158 14.762 -16.366 1.00 17.43 71 GLU B CA 1
ATOM 4125 C C . GLU B 1 74 ? 12.752 15.382 -16.338 1.00 17.07 71 GLU B C 1
ATOM 4126 O O . GLU B 1 74 ? 12.051 15.304 -15.327 1.00 16.91 71 GLU B O 1
ATOM 4132 N N . ALA B 1 75 ? 12.325 15.975 -17.450 1.00 16.51 72 ALA B N 1
ATOM 4133 C CA . ALA B 1 75 ? 10.959 16.532 -17.525 1.00 17.20 72 ALA B CA 1
ATOM 4134 C C . ALA B 1 75 ? 9.950 15.400 -17.323 1.00 18.25 72 ALA B C 1
ATOM 4135 O O . ALA B 1 75 ? 8.949 15.560 -16.623 1.00 19.48 72 ALA B O 1
ATOM 4137 N N . ILE B 1 76 ? 10.215 14.250 -17.924 1.00 18.27 73 ILE B N 1
ATOM 4138 C CA . ILE B 1 76 ? 9.321 13.098 -17.801 1.00 19.88 73 ILE B CA 1
ATOM 4139 C C . ILE B 1 76 ? 9.360 12.438 -16.426 1.00 20.58 73 ILE B C 1
ATOM 4140 O O . ILE B 1 76 ? 8.306 12.177 -15.809 1.00 21.53 73 ILE B O 1
ATOM 4145 N N . HIS B 1 77 ? 10.560 12.148 -15.951 1.00 20.16 74 HIS B N 1
ATOM 4146 C CA . HIS B 1 77 ? 10.722 11.394 -14.708 1.00 21.75 74 HIS B CA 1
ATOM 4147 C C . HIS B 1 77 ? 10.720 12.183 -13.408 1.00 21.38 74 HIS B C 1
ATOM 4148 O O . HIS B 1 77 ? 10.176 11.715 -12.405 1.00 23.90 74 HIS B O 1
ATOM 4155 N N . LEU B 1 78 ? 11.320 13.364 -13.406 1.00 19.65 75 LEU B N 1
ATOM 4156 C CA . LEU B 1 78 ? 11.460 14.132 -12.174 1.00 20.33 75 LEU B CA 1
ATOM 4157 C C . LEU B 1 78 ? 10.386 15.159 -11.963 1.00 19.01 75 LEU B C 1
ATOM 4158 O O . LEU B 1 78 ? 9.676 15.116 -10.956 1.00 20.27 75 LEU B O 1
ATOM 4163 N N . TYR B 1 79 ? 10.246 16.080 -12.920 1.00 16.31 76 TYR B N 1
ATOM 4164 C CA . TYR B 1 79 ? 9.343 17.209 -12.751 1.00 16.13 76 TYR B CA 1
ATOM 4165 C C . TYR B 1 79 ? 7.919 16.954 -13.191 1.00 15.63 76 TYR B C 1
ATOM 4166 O O . TYR B 1 79 ? 6.964 17.375 -12.516 1.00 16.37 76 TYR B O 1
ATOM 4175 N N . GLY B 1 80 ? 7.774 16.277 -14.321 1.00 15.41 77 GLY B N 1
ATOM 4176 C CA . GLY B 1 80 ? 6.455 15.996 -14.903 1.00 16.56 77 GLY B CA 1
ATOM 4177 C C . GLY B 1 80 ? 5.374 15.500 -13.961 1.00 16.84 77 GLY B C 1
ATOM 4178 O O . GLY B 1 80 ? 4.262 16.012 -13.991 1.00 16.51 77 GLY B O 1
ATOM 4179 N N . PRO B 1 81 ? 5.683 14.510 -13.103 1.00 17.12 78 PRO B N 1
ATOM 4180 C CA . PRO B 1 81 ? 4.635 14.018 -12.222 1.00 17.09 78 PRO B CA 1
ATOM 4181 C C . PRO B 1 81 ? 3.975 15.073 -11.342 1.00 17.25 78 PRO B C 1
ATOM 4182 O O . PRO B 1 81 ? 2.768 15.033 -11.151 1.00 17.42 78 PRO B O 1
ATOM 4186 N N . ASP B 1 82 ? 4.745 16.048 -10.857 1.00 16.97 79 ASP B N 1
ATOM 4187 C CA . ASP B 1 82 ? 4.188 17.092 -10.000 1.00 16.86 79 ASP B CA 1
ATOM 4188 C C . ASP B 1 82 ? 3.483 18.197 -10.786 1.00 16.36 79 ASP B C 1
ATOM 4189 O O . ASP B 1 82 ? 2.793 19.032 -10.199 1.00 17.70 79 ASP B O 1
ATOM 4194 N N . TYR B 1 83 ? 3.646 18.180 -12.111 1.00 15.60 80 TYR B N 1
ATOM 4195 C CA . TYR B 1 83 ? 2.903 19.063 -12.996 1.00 15.59 80 TYR B CA 1
ATOM 4196 C C . TYR B 1 83 ? 1.661 18.324 -13.523 1.00 16.01 80 TYR B C 1
ATOM 4197 O O . TYR B 1 83 ? 0.948 18.856 -14.366 1.00 17.32 80 TYR B O 1
ATOM 4206 N N . GLY B 1 84 ? 1.410 17.123 -13.024 1.00 17.10 81 GLY B N 1
ATOM 4207 C CA . GLY B 1 84 ? 0.212 16.372 -13.399 1.00 17.06 81 GLY B CA 1
ATOM 4208 C C . GLY B 1 84 ? 0.406 15.307 -14.464 1.00 17.61 81 GLY B C 1
ATOM 4209 O O . GLY B 1 84 ? -0.554 14.632 -14.819 1.00 18.91 81 GLY B O 1
ATOM 4210 N N . PHE B 1 85 ? 1.626 15.120 -14.946 1.00 16.98 82 PHE B N 1
ATOM 4211 C CA . PHE B 1 85 ? 1.877 14.129 -16.003 1.00 17.63 82 PHE B CA 1
ATOM 4212 C C . PHE B 1 85 ? 2.229 12.742 -15.460 1.00 19.12 82 PHE B C 1
ATOM 4213 O O . PHE B 1 85 ? 3.337 12.515 -14.972 1.00 19.46 82 PHE B O 1
ATOM 4221 N N . ASP B 1 86 ? 1.276 11.820 -15.578 1.00 20.96 83 ASP B N 1
ATOM 4222 C CA . ASP B 1 86 ? 1.466 10.410 -15.194 1.00 23.25 83 ASP B CA 1
ATOM 4223 C C . ASP B 1 86 ? 1.822 9.771 -16.516 1.00 23.02 83 ASP B C 1
ATOM 4224 O O . ASP B 1 86 ? 0.956 9.565 -17.352 1.00 25.35 83 ASP B O 1
ATOM 4229 N N A THR B 1 87 ? 3.089 9.427 -16.673 0.50 22.54 84 THR B N 1
ATOM 4230 N N B THR B 1 87 ? 3.115 9.492 -16.729 0.50 24.48 84 THR B N 1
ATOM 4231 C CA A THR B 1 87 ? 3.573 8.878 -17.905 0.50 22.53 84 THR B CA 1
ATOM 4232 C CA B THR B 1 87 ? 3.615 8.972 -18.017 0.50 25.68 84 THR B CA 1
ATOM 4233 C C A THR B 1 87 ? 4.190 7.506 -17.730 0.50 24.34 84 THR B C 1
ATOM 4234 C C B THR B 1 87 ? 4.490 7.723 -17.906 0.50 26.17 84 THR B C 1
ATOM 4235 O O A THR B 1 87 ? 4.526 7.084 -16.609 0.50 24.70 84 THR B O 1
ATOM 4236 O O B THR B 1 87 ? 5.331 7.612 -17.011 0.50 25.80 84 THR B O 1
ATOM 4243 N N . THR B 1 88 ? 4.303 6.811 -18.856 1.00 25.12 85 THR B N 1
ATOM 4244 C CA . THR B 1 88 ? 5.026 5.559 -18.925 1.00 26.30 85 THR B CA 1
ATOM 4245 C C . THR B 1 88 ? 5.939 5.667 -20.128 1.00 25.44 85 THR B C 1
ATOM 4246 O O . THR B 1 88 ? 5.495 5.975 -21.229 1.00 26.16 85 THR B O 1
ATOM 4250 N N . VAL B 1 89 ? 7.227 5.452 -19.909 1.00 25.19 86 VAL B N 1
ATOM 4251 C CA . VAL B 1 89 ? 8.174 5.427 -21.001 1.00 25.76 86 VAL B CA 1
ATOM 4252 C C . VAL B 1 89 ? 8.158 3.974 -21.474 1.00 25.34 86 VAL B C 1
ATOM 4253 O O . VAL B 1 89 ? 8.647 3.082 -20.781 1.00 27.01 86 VAL B O 1
ATOM 4257 N N . ASN B 1 90 ? 7.553 3.745 -22.632 1.00 25.04 87 ASN B N 1
ATOM 4258 C CA . ASN B 1 90 ? 7.458 2.394 -23.207 1.00 26.17 87 ASN B CA 1
ATOM 4259 C C . ASN B 1 90 ? 8.829 1.925 -23.668 1.00 26.88 87 ASN B C 1
ATOM 4260 O O . ASN B 1 90 ? 9.169 0.755 -23.510 1.00 28.12 87 ASN B O 1
ATOM 4265 N N . HIS B 1 91 ? 9.603 2.837 -24.257 1.00 27.03 88 HIS B N 1
ATOM 4266 C CA . HIS B 1 91 ? 10.953 2.530 -24.720 1.00 26.38 88 HIS B CA 1
ATOM 4267 C C . HIS B 1 91 ? 11.756 3.802 -24.831 1.00 24.24 88 HIS B C 1
ATOM 4268 O O . HIS B 1 91 ? 11.217 4.828 -25.246 1.00 23.56 88 HIS B O 1
ATOM 4275 N N . PHE B 1 92 ? 13.024 3.735 -24.441 1.00 22.57 89 PHE B N 1
ATOM 4276 C CA . PHE B 1 92 ? 13.958 4.818 -24.661 1.00 21.78 89 PHE B CA 1
ATOM 4277 C C . PHE B 1 92 ? 14.894 4.252 -25.715 1.00 21.51 89 PHE B C 1
ATOM 4278 O O . PHE B 1 92 ? 15.737 3.386 -25.435 1.00 23.37 89 PHE B O 1
ATOM 4286 N N . ASP B 1 93 ? 14.696 4.707 -26.945 1.00 20.57 90 ASP B N 1
ATOM 4287 C CA . ASP B 1 93 ? 15.423 4.200 -28.110 1.00 20.79 90 ASP B CA 1
ATOM 4288 C C . ASP B 1 93 ? 16.712 4.995 -28.335 1.00 19.75 90 ASP B C 1
ATOM 4289 O O . ASP B 1 93 ? 16.733 6.007 -29.049 1.00 18.94 90 ASP B O 1
ATOM 4294 N N . TRP B 1 94 ? 17.780 4.514 -27.708 1.00 19.66 91 TRP B N 1
ATOM 4295 C CA . TRP B 1 94 ? 19.099 5.127 -27.796 1.00 19.36 91 TRP B CA 1
ATOM 4296 C C . TRP B 1 94 ? 19.580 5.186 -29.236 1.00 19.10 91 TRP B C 1
ATOM 4297 O O . TRP B 1 94 ? 20.151 6.183 -29.649 1.00 18.57 91 TRP B O 1
ATOM 4308 N N . LYS B 1 95 ? 19.344 4.120 -30.005 1.00 19.88 92 LYS B N 1
ATOM 4309 C CA . LYS B 1 95 ? 19.791 4.112 -31.397 1.00 21.39 92 LYS B CA 1
ATOM 4310 C C . LYS B 1 95 ? 19.134 5.210 -32.226 1.00 19.93 92 LYS B C 1
ATOM 4311 O O . LYS B 1 95 ? 19.789 5.817 -33.083 1.00 20.08 92 LYS B O 1
ATOM 4317 N N . LYS B 1 96 ? 17.866 5.487 -31.948 1.00 19.27 93 LYS B N 1
ATOM 4318 C CA . LYS B 1 96 ? 17.156 6.546 -32.660 1.00 19.42 93 LYS B CA 1
ATOM 4319 C C . LYS B 1 96 ? 17.731 7.919 -32.312 1.00 17.82 93 LYS B C 1
ATOM 4320 O O . LYS B 1 96 ? 17.931 8.781 -33.190 1.00 17.87 93 LYS B O 1
ATOM 4326 N N . LEU B 1 97 ? 18.003 8.122 -31.028 1.00 16.77 94 LEU B N 1
ATOM 4327 C CA . LEU B 1 97 ? 18.612 9.363 -30.580 1.00 15.70 94 LEU B CA 1
ATOM 4328 C C . LEU B 1 97 ? 19.937 9.576 -31.302 1.00 15.83 94 LEU B C 1
ATOM 4329 O O . LEU B 1 97 ? 20.207 10.648 -31.851 1.00 15.60 94 LEU B O 1
ATOM 4334 N N . ILE B 1 98 ? 20.766 8.545 -31.313 1.00 15.94 95 ILE B N 1
ATOM 4335 C CA . ILE B 1 98 ? 22.074 8.639 -31.969 1.00 16.69 95 ILE B CA 1
ATOM 4336 C C . ILE B 1 98 ? 21.917 8.881 -33.477 1.00 16.32 95 ILE B C 1
ATOM 4337 O O . ILE B 1 98 ? 22.669 9.671 -34.055 1.00 16.46 95 ILE B O 1
ATOM 4342 N N . ALA B 1 99 ? 20.958 8.208 -34.108 1.00 16.88 96 ALA B N 1
ATOM 4343 C CA . ALA B 1 99 ? 20.730 8.386 -35.554 1.00 17.58 96 ALA B CA 1
ATOM 4344 C C . ALA B 1 99 ? 20.364 9.841 -35.886 1.00 16.97 96 ALA B C 1
ATOM 4345 O O . ALA B 1 99 ? 20.884 10.434 -36.854 1.00 16.99 96 ALA B O 1
ATOM 4347 N N . ASN B 1 100 ? 19.480 10.420 -35.082 1.00 16.63 97 ASN B N 1
ATOM 4348 C CA . ASN B 1 100 ? 19.054 11.814 -35.317 1.00 16.24 97 ASN B CA 1
ATOM 4349 C C . ASN B 1 100 ? 20.180 12.790 -35.010 1.00 15.93 97 ASN B C 1
ATOM 4350 O O . ASN B 1 100 ? 20.360 13.795 -35.713 1.00 15.77 97 ASN B O 1
ATOM 4355 N N . ARG B 1 101 ? 20.948 12.494 -33.962 1.00 15.32 98 ARG B N 1
ATOM 4356 C CA . ARG B 1 101 ? 22.106 13.301 -33.627 1.00 15.01 98 ARG B CA 1
ATOM 4357 C C . ARG B 1 101 ? 23.104 13.279 -34.797 1.00 14.98 98 ARG B C 1
ATOM 4358 O O . ARG B 1 101 ? 23.632 14.311 -35.234 1.00 14.74 98 ARG B O 1
ATOM 4366 N N . THR B 1 102 ? 23.350 12.086 -35.318 1.00 15.68 99 THR B N 1
ATOM 4367 C CA . THR B 1 102 ? 24.278 11.905 -36.426 1.00 16.48 99 THR B CA 1
ATOM 4368 C C . THR B 1 102 ? 23.794 12.602 -37.711 1.00 16.54 99 THR B C 1
ATOM 4369 O O . THR B 1 102 ? 24.603 13.189 -38.433 1.00 16.90 99 THR B O 1
ATOM 4373 N N . ALA B 1 103 ? 22.489 12.560 -37.964 1.00 16.56 100 ALA B N 1
ATOM 4374 C CA . ALA B 1 103 ? 21.933 13.208 -39.166 1.00 17.08 100 ALA B CA 1
ATOM 4375 C C . ALA B 1 103 ? 22.116 14.725 -39.094 1.00 16.35 100 ALA B C 1
ATOM 4376 O O . ALA B 1 103 ? 22.428 15.374 -40.101 1.00 17.22 100 ALA B O 1
ATOM 4378 N N . TYR B 1 104 ? 21.945 15.290 -37.905 1.00 15.74 101 TYR B N 1
ATOM 4379 C CA . TYR B 1 104 ? 22.161 16.715 -37.714 1.00 15.64 101 TYR B CA 1
ATOM 4380 C C . TYR B 1 104 ? 23.624 17.072 -37.995 1.00 15.82 101 TYR B C 1
ATOM 4381 O O . TYR B 1 104 ? 23.918 18.028 -38.714 1.00 16.54 101 TYR B O 1
ATOM 4390 N N . ILE B 1 105 ? 24.540 16.269 -37.470 1.00 15.42 102 ILE B N 1
ATOM 4391 C CA . ILE B 1 105 ? 25.962 16.494 -37.682 1.00 15.92 102 ILE B CA 1
ATOM 4392 C C . ILE B 1 105 ? 26.295 16.395 -39.173 1.00 16.67 102 ILE B C 1
ATOM 4393 O O . ILE B 1 105 ? 27.110 17.187 -39.685 1.00 16.80 102 ILE B O 1
ATOM 4398 N N A ASP B 1 106 ? 25.662 15.454 -39.876 0.50 17.28 103 ASP B N 1
ATOM 4399 N N B ASP B 1 106 ? 25.655 15.458 -39.869 0.50 17.67 103 ASP B N 1
ATOM 4400 C CA A ASP B 1 106 ? 25.872 15.327 -41.323 0.50 18.25 103 ASP B CA 1
ATOM 4401 C CA B ASP B 1 106 ? 25.856 15.304 -41.310 0.50 18.93 103 ASP B CA 1
ATOM 4402 C C A ASP B 1 106 ? 25.455 16.616 -42.026 0.50 17.93 103 ASP B C 1
ATOM 4403 C C B ASP B 1 106 ? 25.436 16.586 -42.039 0.50 18.34 103 ASP B C 1
ATOM 4404 O O A ASP B 1 106 ? 26.137 17.062 -42.941 0.50 17.92 103 ASP B O 1
ATOM 4405 O O B ASP B 1 106 ? 26.106 17.000 -42.977 0.50 18.32 103 ASP B O 1
ATOM 4414 N N . ARG B 1 107 ? 24.327 17.198 -41.606 1.00 17.53 104 ARG B N 1
ATOM 4415 C CA . ARG B 1 107 ? 23.848 18.455 -42.202 1.00 18.09 104 ARG B CA 1
ATOM 4416 C C . ARG B 1 107 ? 24.848 19.589 -41.970 1.00 17.63 104 ARG B C 1
ATOM 4417 O O . ARG B 1 107 ? 25.088 20.406 -42.866 1.00 18.09 104 ARG B O 1
ATOM 4425 N N . ILE B 1 108 ? 25.469 19.605 -40.792 1.00 16.77 105 ILE B N 1
ATOM 4426 C CA . ILE B 1 108 ? 26.478 20.589 -40.494 1.00 16.86 105 ILE B CA 1
ATOM 4427 C C . ILE B 1 108 ? 27.671 20.373 -41.412 1.00 17.28 105 ILE B C 1
ATOM 4428 O O . ILE B 1 108 ? 28.205 21.342 -41.948 1.00 17.59 105 ILE B O 1
ATOM 4433 N N . HIS B 1 109 ? 28.103 19.126 -41.604 1.00 17.46 106 HIS B N 1
ATOM 4434 C CA . HIS B 1 109 ? 29.213 18.864 -42.533 1.00 18.15 106 HIS B CA 1
ATOM 4435 C C . HIS B 1 109 ? 28.918 19.422 -43.919 1.00 19.43 106 HIS B C 1
ATOM 4436 O O . HIS B 1 109 ? 29.774 20.065 -44.524 1.00 20.55 106 HIS B O 1
ATOM 4443 N N . GLN B 1 110 ? 27.723 19.138 -44.421 1.00 19.68 107 GLN B N 1
ATOM 4444 C CA . GLN B 1 110 ? 27.304 19.588 -45.753 1.00 21.14 107 GLN B CA 1
ATOM 4445 C C . GLN B 1 110 ? 27.323 21.113 -45.833 1.00 19.92 107 GLN B C 1
ATOM 4446 O O . GLN B 1 110 ? 27.756 21.667 -46.839 1.00 20.03 107 GLN B O 1
ATOM 4452 N N . SER B 1 111 ? 26.878 21.777 -44.779 1.00 19.57 108 SER B N 1
ATOM 4453 C CA . SER B 1 111 ? 26.876 23.237 -44.742 1.00 20.99 108 SER B CA 1
ATOM 4454 C C . SER B 1 111 ? 28.315 23.765 -44.834 1.00 21.31 108 SER B C 1
ATOM 4455 O O . SER B 1 111 ? 28.592 24.686 -45.590 1.00 20.27 108 SER B O 1
ATOM 4458 N N . TYR B 1 112 ? 29.227 23.176 -44.065 1.00 20.43 109 TYR B N 1
ATOM 4459 C CA . TYR B 1 112 ? 30.622 23.626 -44.132 1.00 21.68 109 TYR B CA 1
ATOM 4460 C C . TYR B 1 112 ? 31.209 23.389 -45.510 1.00 21.65 109 TYR B C 1
ATOM 4461 O O . TYR B 1 112 ? 31.935 24.252 -46.023 1.00 22.25 109 TYR B O 1
ATOM 4470 N N . GLU B 1 113 ? 30.910 22.239 -46.119 1.00 22.46 110 GLU B N 1
ATOM 4471 C CA . GLU B 1 113 ? 31.399 21.921 -47.471 1.00 25.24 110 GLU B CA 1
ATOM 4472 C C . GLU B 1 113 ? 30.929 22.957 -48.479 1.00 25.08 110 GLU B C 1
ATOM 4473 O O . GLU B 1 113 ? 31.700 23.395 -49.328 1.00 24.54 110 GLU B O 1
ATOM 4479 N N . ARG B 1 114 ? 29.654 23.340 -48.396 1.00 23.90 111 ARG B N 1
ATOM 4480 C CA . ARG B 1 114 ? 29.118 24.351 -49.326 1.00 24.60 111 ARG B CA 1
ATOM 4481 C C . ARG B 1 114 ? 29.806 25.685 -49.144 1.00 22.62 111 ARG B C 1
ATOM 4482 O O . ARG B 1 114 ? 30.165 26.334 -50.141 1.00 23.92 111 ARG B O 1
ATOM 4490 N N . GLY B 1 115 ? 30.008 26.085 -47.888 1.00 21.36 112 GLY B N 1
ATOM 4491 C CA . GLY B 1 115 ? 30.663 27.349 -47.575 1.00 20.76 112 GLY B CA 1
ATOM 4492 C C . GLY B 1 115 ? 32.081 27.409 -48.129 1.00 20.49 112 GLY B C 1
ATOM 4493 O O . GLY B 1 115 ? 32.489 28.412 -48.728 1.00 21.27 112 GLY B O 1
ATOM 4494 N N . LEU B 1 116 ? 32.827 26.330 -47.917 1.00 19.66 113 LEU B N 1
ATOM 4495 C CA . LEU B 1 116 ? 34.209 26.231 -48.399 1.00 19.41 113 LEU B CA 1
ATOM 4496 C C . LEU B 1 116 ? 34.264 26.206 -49.920 1.00 20.46 113 LEU B C 1
ATOM 4497 O O . LEU B 1 116 ? 35.146 26.832 -50.502 1.00 19.71 113 LEU B O 1
ATOM 4502 N N . GLY B 1 117 ? 33.336 25.481 -50.560 1.00 21.72 114 GLY B N 1
ATOM 4503 C CA . GLY B 1 117 ? 33.271 25.417 -52.029 1.00 23.60 114 GLY B CA 1
ATOM 4504 C C . GLY B 1 117 ? 32.914 26.769 -52.617 1.00 24.10 114 GLY B C 1
ATOM 4505 O O . GLY B 1 117 ? 33.508 27.213 -53.608 1.00 25.44 114 GLY B O 1
ATOM 4506 N N . ASN B 1 118 ? 31.973 27.459 -51.990 1.00 25.03 115 ASN B N 1
ATOM 4507 C CA . ASN B 1 118 ? 31.593 28.789 -52.455 1.00 27.02 115 ASN B CA 1
ATOM 4508 C C . ASN B 1 118 ? 32.696 29.835 -52.315 1.00 26.17 115 ASN B C 1
ATOM 4509 O O . ASN B 1 118 ? 32.756 30.783 -53.112 1.00 26.29 115 ASN B O 1
ATOM 4514 N N . ASN B 1 119 ? 33.578 29.651 -51.334 1.00 22.87 116 ASN B N 1
ATOM 4515 C CA . ASN B 1 119 ? 34.744 30.529 -51.143 1.00 23.26 116 ASN B CA 1
ATOM 4516 C C . ASN B 1 119 ? 35.949 30.048 -51.958 1.00 22.03 116 ASN B C 1
ATOM 4517 O O . ASN B 1 119 ? 37.029 30.635 -51.884 1.00 21.59 116 ASN B O 1
ATOM 4522 N N . LYS B 1 120 ? 35.769 28.964 -52.717 1.00 22.70 117 LYS B N 1
ATOM 4523 C CA . LYS B 1 120 ? 36.826 28.422 -53.582 1.00 23.47 117 LYS B CA 1
ATOM 4524 C C . LYS B 1 120 ? 38.070 27.952 -52.819 1.00 21.79 117 LYS B C 1
ATOM 4525 O O . LYS B 1 120 ? 39.203 28.083 -53.297 1.00 21.49 117 LYS B O 1
ATOM 4531 N N . VAL B 1 121 ? 37.840 27.417 -51.625 1.00 20.21 118 VAL B N 1
ATOM 4532 C CA . VAL B 1 121 ? 38.908 26.840 -50.819 1.00 19.27 118 VAL B CA 1
ATOM 4533 C C . VAL B 1 121 ? 39.095 25.390 -51.259 1.00 20.16 118 VAL B C 1
ATOM 4534 O O . VAL B 1 121 ? 38.118 24.646 -51.375 1.00 22.55 118 VAL B O 1
ATOM 4538 N N . ASP B 1 122 ? 40.333 24.991 -51.532 1.00 19.81 119 ASP B N 1
ATOM 4539 C CA . ASP B 1 122 ? 40.623 23.596 -51.873 1.00 19.93 119 ASP B CA 1
ATOM 4540 C C . ASP B 1 122 ? 40.651 22.797 -50.590 1.00 19.81 119 ASP B C 1
ATOM 4541 O O . ASP B 1 122 ? 41.462 23.066 -49.701 1.00 19.63 119 ASP B O 1
ATOM 4546 N N . VAL B 1 123 ? 39.753 21.833 -50.474 1.00 19.95 120 VAL B N 1
ATOM 4547 C CA . VAL B 1 123 ? 39.682 21.019 -49.273 1.00 19.84 120 VAL B CA 1
ATOM 4548 C C . VAL B 1 123 ? 40.277 19.674 -49.597 1.00 20.59 120 VAL B C 1
ATOM 4549 O O . VAL B 1 123 ? 39.853 19.011 -50.561 1.00 22.49 120 VAL B O 1
ATOM 4553 N N . ILE B 1 124 ? 41.261 19.273 -48.800 1.00 20.56 121 ILE B N 1
ATOM 4554 C CA . ILE B 1 124 ? 41.981 18.027 -49.008 1.00 21.96 121 ILE B CA 1
ATOM 4555 C C . ILE B 1 124 ? 41.779 17.100 -47.816 1.00 21.93 121 ILE B C 1
ATOM 4556 O O . ILE B 1 124 ? 42.016 17.519 -46.664 1.00 21.59 121 ILE B O 1
ATOM 4561 N N A GLN B 1 125 ? 41.296 15.865 -48.046 0.60 22.09 122 GLN B N 1
ATOM 4562 N N B GLN B 1 125 ? 41.365 15.870 -48.104 0.40 22.33 122 GLN B N 1
ATOM 4563 C CA A GLN B 1 125 ? 41.094 14.902 -46.944 0.60 22.19 122 GLN B CA 1
ATOM 4564 C CA B GLN B 1 125 ? 41.158 14.860 -47.103 0.40 22.43 122 GLN B CA 1
ATOM 4565 C C A GLN B 1 125 ? 42.319 14.006 -46.814 0.60 21.45 122 GLN B C 1
ATOM 4566 C C B GLN B 1 125 ? 42.469 14.116 -46.932 0.40 21.70 122 GLN B C 1
ATOM 4567 O O A GLN B 1 125 ? 42.533 13.092 -47.618 0.60 22.19 122 GLN B O 1
ATOM 4568 O O B GLN B 1 125 ? 42.933 13.456 -47.868 0.40 22.69 122 GLN B O 1
ATOM 4579 N N . GLY B 1 126 ? 43.090 14.249 -45.765 1.00 20.20 123 GLY B N 1
ATOM 4580 C CA . GLY B 1 126 ? 44.320 13.533 -45.495 1.00 19.92 123 GLY B CA 1
ATOM 4581 C C . GLY B 1 126 ? 45.027 14.120 -44.308 1.00 19.46 123 GLY B C 1
ATOM 4582 O O . GLY B 1 126 ? 44.647 15.194 -43.808 1.00 18.59 123 GLY B O 1
ATOM 4583 N N . PHE B 1 127 ? 46.053 13.414 -43.857 1.00 19.80 124 PHE B N 1
ATOM 4584 C CA . PHE B 1 127 ? 46.834 13.838 -42.713 1.00 19.00 124 PHE B CA 1
ATOM 4585 C C . PHE B 1 127 ? 48.105 14.521 -43.215 1.00 19.11 124 PHE B C 1
ATOM 4586 O O . PHE B 1 127 ? 48.941 13.896 -43.885 1.00 19.19 124 PHE B O 1
ATOM 4594 N N . ALA B 1 128 ? 48.241 15.805 -42.929 1.00 17.59 125 ALA B N 1
ATOM 4595 C CA . ALA B 1 128 ? 49.407 16.568 -43.362 1.00 18.12 125 ALA B CA 1
ATOM 4596 C C . ALA B 1 128 ? 50.605 16.364 -42.451 1.00 17.96 125 ALA B C 1
ATOM 4597 O O . ALA B 1 128 ? 50.472 16.334 -41.234 1.00 17.86 125 ALA B O 1
ATOM 4599 N N . ARG B 1 129 ? 51.782 16.233 -43.068 1.00 18.00 126 ARG B N 1
ATOM 4600 C CA . ARG B 1 129 ? 53.057 16.147 -42.355 1.00 18.76 126 ARG B CA 1
ATOM 4601 C C . ARG B 1 129 ? 53.993 17.150 -42.987 1.00 18.35 126 ARG B C 1
ATOM 4602 O O . ARG B 1 129 ? 54.056 17.244 -44.213 1.00 19.03 126 ARG B O 1
ATOM 4610 N N . PHE B 1 130 ? 54.706 17.914 -42.163 1.00 17.36 127 PHE B N 1
ATOM 4611 C CA . PHE B 1 130 ? 55.671 18.881 -42.703 1.00 17.50 127 PHE B CA 1
ATOM 4612 C C . PHE B 1 130 ? 56.879 18.194 -43.359 1.00 18.84 127 PHE B C 1
ATOM 4613 O O . PHE B 1 130 ? 57.309 17.115 -42.954 1.00 19.35 127 PHE B O 1
ATOM 4621 N N . VAL B 1 131 ? 57.397 18.878 -44.373 1.00 18.88 128 VAL B N 1
ATOM 4622 C CA . VAL B 1 131 ? 58.605 18.492 -45.123 1.00 20.24 128 VAL B CA 1
ATOM 4623 C C . VAL B 1 131 ? 59.686 19.523 -44.795 1.00 19.88 128 VAL B C 1
ATOM 4624 O O . VAL B 1 131 ? 60.851 19.180 -44.659 1.00 20.16 128 VAL B O 1
ATOM 4628 N N . ASP B 1 132 ? 59.290 20.791 -44.745 1.00 19.58 129 ASP B N 1
ATOM 4629 C CA . ASP B 1 132 ? 60.147 21.891 -44.328 1.00 20.47 129 ASP B CA 1
ATOM 4630 C C . ASP B 1 132 ? 59.230 22.960 -43.758 1.00 20.36 129 ASP B C 1
ATOM 4631 O O . ASP B 1 132 ? 58.004 22.721 -43.648 1.00 20.80 129 ASP B O 1
ATOM 4636 N N . ALA B 1 133 ? 59.764 24.116 -43.392 1.00 20.44 130 ALA B N 1
ATOM 4637 C CA . ALA B 1 133 ? 58.926 25.154 -42.734 1.00 20.90 130 ALA B CA 1
ATOM 4638 C C . ALA B 1 133 ? 57.744 25.671 -43.565 1.00 22.31 130 ALA B C 1
ATOM 4639 O O . ALA B 1 133 ? 56.747 26.139 -43.000 1.00 25.14 130 ALA B O 1
ATOM 4641 N N . HIS B 1 134 ? 57.805 25.551 -44.887 1.00 21.52 131 HIS B N 1
ATOM 4642 C CA . HIS B 1 134 ? 56.716 26.049 -45.738 1.00 23.01 131 HIS B CA 1
ATOM 4643 C C . HIS B 1 134 ? 56.165 25.023 -46.691 1.00 21.49 131 HIS B C 1
ATOM 4644 O O . HIS B 1 134 ? 55.517 25.385 -47.686 1.00 22.26 131 HIS B O 1
ATOM 4651 N N . THR B 1 135 ? 56.380 23.742 -46.382 1.00 20.03 132 THR B N 1
ATOM 4652 C CA . THR B 1 135 ? 55.961 22.669 -47.252 1.00 20.37 132 THR B CA 1
ATOM 4653 C C . THR B 1 135 ? 55.431 21.506 -46.444 1.00 19.55 132 THR B C 1
ATOM 4654 O O . THR B 1 135 ? 56.014 21.136 -45.403 1.00 18.56 132 THR B O 1
ATOM 4658 N N . VAL B 1 136 ? 54.315 20.947 -46.911 1.00 19.52 133 VAL B N 1
ATOM 4659 C CA . VAL B 1 136 ? 53.718 19.774 -46.291 1.00 19.47 133 VAL B CA 1
ATOM 4660 C C . VAL B 1 136 ? 53.489 18.726 -47.348 1.00 19.89 133 VAL B C 1
ATOM 4661 O O . VAL B 1 136 ? 53.480 19.027 -48.542 1.00 20.92 133 VAL B O 1
ATOM 4665 N N . GLU B 1 137 ? 53.329 17.487 -46.898 1.00 21.26 134 GLU B N 1
ATOM 4666 C CA . GLU B 1 137 ? 53.019 16.376 -47.761 1.00 23.47 134 GLU B CA 1
ATOM 4667 C C . GLU B 1 137 ? 51.717 15.775 -47.247 1.00 22.04 134 GLU B C 1
ATOM 4668 O O . GLU B 1 137 ? 51.561 15.597 -46.048 1.00 20.62 134 GLU B O 1
ATOM 4674 N N . VAL B 1 138 ? 50.789 15.487 -48.155 1.00 21.64 135 VAL B N 1
ATOM 4675 C CA . VAL B 1 138 ? 49.522 14.848 -47.803 1.00 21.91 135 VAL B CA 1
ATOM 4676 C C . VAL B 1 138 ? 49.105 13.930 -48.941 1.00 22.64 135 VAL B C 1
ATOM 4677 O O . VAL B 1 138 ? 49.082 14.361 -50.077 1.00 22.02 135 VAL B O 1
ATOM 4681 N N . ASN B 1 139 ? 48.804 12.666 -48.629 1.00 24.14 136 ASN B N 1
ATOM 4682 C CA . ASN B 1 139 ? 48.407 11.679 -49.651 1.00 26.23 136 ASN B CA 1
ATOM 4683 C C . ASN B 1 139 ? 49.451 11.577 -50.750 1.00 27.49 136 ASN B C 1
ATOM 4684 O O . ASN B 1 139 ? 49.107 11.335 -51.900 1.00 28.74 136 ASN B O 1
ATOM 4689 N N . GLY B 1 140 ? 50.716 11.788 -50.397 1.00 27.80 137 GLY B N 1
ATOM 4690 C CA . GLY B 1 140 ? 51.816 11.686 -51.362 1.00 29.79 137 GLY B CA 1
ATOM 4691 C C . GLY B 1 140 ? 52.009 12.895 -52.268 1.00 31.06 137 GLY B C 1
ATOM 4692 O O . GLY B 1 140 ? 52.849 12.873 -53.181 1.00 31.02 137 GLY B O 1
ATOM 4693 N N . GLU B 1 141 ? 51.254 13.955 -52.004 1.00 30.25 138 GLU B N 1
ATOM 4694 C CA . GLU B 1 141 ? 51.324 15.182 -52.781 1.00 32.47 138 GLU B CA 1
ATOM 4695 C C . GLU B 1 141 ? 52.031 16.259 -51.945 1.00 29.57 138 GLU B C 1
ATOM 4696 O O . GLU B 1 141 ? 51.821 16.351 -50.731 1.00 26.69 138 GLU B O 1
ATOM 4702 N N . THR B 1 142 ? 52.858 17.063 -52.601 1.00 28.59 139 THR B N 1
ATOM 4703 C CA . THR B 1 142 ? 53.610 18.122 -51.950 1.00 28.59 139 THR B CA 1
ATOM 4704 C C . THR B 1 142 ? 52.876 19.434 -52.157 1.00 28.01 139 THR B C 1
ATOM 4705 O O . THR B 1 142 ? 52.459 19.746 -53.274 1.00 28.23 139 THR B O 1
ATOM 4709 N N . ILE B 1 143 ? 52.703 20.180 -51.068 1.00 25.63 140 ILE B N 1
ATOM 4710 C CA . ILE B 1 143 ? 51.999 21.456 -51.096 1.00 25.83 140 ILE B CA 1
ATOM 4711 C C . ILE B 1 143 ? 52.799 22.509 -50.357 1.00 23.74 140 ILE B C 1
ATOM 4712 O O . ILE B 1 143 ? 53.247 22.285 -49.238 1.00 23.00 140 ILE B O 1
ATOM 4717 N N . THR B 1 144 ? 52.974 23.667 -50.981 1.00 23.22 141 THR B N 1
ATOM 4718 C CA . THR B 1 144 ? 53.685 24.773 -50.366 1.00 22.86 141 THR B CA 1
ATOM 4719 C C . THR B 1 144 ? 52.737 25.930 -50.140 1.00 21.22 141 THR B C 1
ATOM 4720 O O . THR B 1 144 ? 51.697 26.039 -50.807 1.00 21.09 141 THR B O 1
ATOM 4724 N N . ALA B 1 145 ? 53.073 26.773 -49.176 1.00 20.46 142 ALA B N 1
ATOM 4725 C CA . ALA B 1 145 ? 52.276 27.955 -48.878 1.00 20.77 142 ALA B CA 1
ATOM 4726 C C . ALA B 1 145 ? 53.096 29.025 -48.191 1.00 21.61 142 ALA B C 1
ATOM 4727 O O . ALA B 1 145 ? 53.958 28.722 -47.367 1.00 23.65 142 ALA B O 1
ATOM 4729 N N . ASP B 1 146 ? 52.798 30.282 -48.498 1.00 21.76 143 ASP B N 1
ATOM 4730 C CA . ASP B 1 146 ? 53.486 31.409 -47.888 1.00 22.87 143 ASP B CA 1
ATOM 4731 C C . ASP B 1 146 ? 53.148 31.567 -46.407 1.00 21.62 143 ASP B C 1
ATOM 4732 O O . ASP B 1 146 ? 53.955 32.026 -45.615 1.00 21.30 143 ASP B O 1
ATOM 4737 N N . HIS B 1 147 ? 51.918 31.195 -46.063 1.00 19.55 144 HIS B N 1
ATOM 4738 C CA . HIS B 1 147 ? 51.399 31.317 -44.712 1.00 18.10 144 HIS B CA 1
ATOM 4739 C C . HIS B 1 147 ? 50.742 30.002 -44.344 1.00 15.91 144 HIS B C 1
ATOM 4740 O O . HIS B 1 147 ? 49.929 29.487 -45.125 1.00 16.08 144 HIS B O 1
ATOM 4747 N N . ILE B 1 148 ? 51.127 29.440 -43.203 1.00 14.32 145 ILE B N 1
ATOM 4748 C CA . ILE B 1 148 ? 50.580 28.160 -42.744 1.00 14.90 145 ILE B CA 1
ATOM 4749 C C . ILE B 1 148 ? 50.040 28.271 -41.322 1.00 14.02 145 ILE B C 1
ATOM 4750 O O . ILE B 1 148 ? 50.764 28.643 -40.396 1.00 14.11 145 ILE B O 1
ATOM 4755 N N . LEU B 1 149 ? 48.754 27.971 -41.184 1.00 13.42 146 LEU B N 1
ATOM 4756 C CA . LEU B 1 149 ? 48.110 27.907 -39.896 1.00 13.49 146 LEU B CA 1
ATOM 4757 C C . LEU B 1 149 ? 48.050 26.463 -39.429 1.00 13.24 146 LEU B C 1
ATOM 4758 O O . LEU B 1 149 ? 47.523 25.610 -40.141 1.00 14.02 146 LEU B O 1
ATOM 4763 N N . ILE B 1 150 ? 48.571 26.198 -38.234 1.00 12.70 147 ILE B N 1
ATOM 4764 C CA . ILE B 1 150 ? 48.481 24.895 -37.628 1.00 12.89 147 ILE B CA 1
ATOM 4765 C C . ILE B 1 150 ? 47.327 24.984 -36.621 1.00 13.08 147 ILE B C 1
ATOM 4766 O O . ILE B 1 150 ? 47.441 25.622 -35.559 1.00 13.20 147 ILE B O 1
ATOM 4771 N N . ALA B 1 151 ? 46.218 24.333 -36.951 1.00 12.56 148 ALA B N 1
ATOM 4772 C CA . ALA B 1 151 ? 45.010 24.357 -36.109 1.00 12.94 148 ALA B CA 1
ATOM 4773 C C . ALA B 1 151 ? 44.546 22.918 -35.943 1.00 13.02 148 ALA B C 1
ATOM 4774 O O . ALA B 1 151 ? 43.437 22.543 -36.330 1.00 12.63 148 ALA B O 1
ATOM 4776 N N . THR B 1 152 ? 45.428 22.124 -35.354 1.00 13.29 149 THR B N 1
ATOM 4777 C CA . THR B 1 152 ? 45.257 20.680 -35.253 1.00 13.42 149 THR B CA 1
ATOM 4778 C C . THR B 1 152 ? 44.546 20.176 -34.013 1.00 13.48 149 THR B C 1
ATOM 4779 O O . THR B 1 152 ? 44.303 18.965 -33.893 1.00 13.57 149 THR B O 1
ATOM 4783 N N . GLY B 1 153 ? 44.214 21.082 -33.095 1.00 12.80 150 GLY B N 1
ATOM 4784 C CA . GLY B 1 153 ? 43.488 20.679 -31.907 1.00 13.45 150 GLY B CA 1
ATOM 4785 C C . GLY B 1 153 ? 44.213 19.725 -31.008 1.00 13.52 150 GLY B C 1
ATOM 4786 O O . GLY B 1 153 ? 45.438 19.719 -30.941 1.00 14.30 150 GLY B O 1
ATOM 4787 N N . GLY B 1 154 ? 43.415 18.912 -30.308 1.00 14.53 151 GLY B N 1
ATOM 4788 C CA . GLY B 1 154 ? 43.928 17.918 -29.400 1.00 15.03 151 GLY B CA 1
ATOM 4789 C C . GLY B 1 154 ? 43.138 16.626 -29.456 1.00 15.29 151 GLY B C 1
ATOM 4790 O O . GLY B 1 154 ? 42.399 16.363 -30.402 1.00 14.88 151 GLY B O 1
ATOM 4791 N N A ARG B 1 155 ? 43.319 15.813 -28.422 0.60 15.73 152 ARG B N 1
ATOM 4792 N N B ARG B 1 155 ? 43.276 15.828 -28.407 0.40 15.04 152 ARG B N 1
ATOM 4793 C CA A ARG B 1 155 ? 42.654 14.518 -28.315 0.60 16.42 152 ARG B CA 1
ATOM 4794 C CA B ARG B 1 155 ? 42.616 14.535 -28.321 0.40 15.19 152 ARG B CA 1
ATOM 4795 C C A ARG B 1 155 ? 42.574 14.116 -26.841 0.60 16.03 152 ARG B C 1
ATOM 4796 C C B ARG B 1 155 ? 42.574 14.116 -26.856 0.40 15.38 152 ARG B C 1
ATOM 4797 O O A ARG B 1 155 ? 43.286 14.677 -26.002 0.60 15.90 152 ARG B O 1
ATOM 4798 O O B ARG B 1 155 ? 43.307 14.671 -26.035 0.40 15.41 152 ARG B O 1
ATOM 4813 N N . PRO B 1 156 ? 41.709 13.143 -26.507 1.00 15.36 153 PRO B N 1
ATOM 4814 C CA . PRO B 1 156 ? 41.633 12.694 -25.114 1.00 16.09 153 PRO B CA 1
ATOM 4815 C C . PRO B 1 156 ? 42.911 12.022 -24.632 1.00 17.14 153 PRO B C 1
ATOM 4816 O O . PRO B 1 156 ? 43.592 11.360 -25.425 1.00 17.66 153 PRO B O 1
ATOM 4820 N N . SER B 1 157 ? 43.238 12.224 -23.360 1.00 17.31 154 SER B N 1
ATOM 4821 C CA . SER B 1 157 ? 44.362 11.562 -22.707 1.00 19.16 154 SER B CA 1
ATOM 4822 C C . SER B 1 157 ? 43.841 10.337 -21.985 1.00 20.09 154 SER B C 1
ATOM 4823 O O . SER B 1 157 ? 42.650 10.258 -21.641 1.00 20.50 154 SER B O 1
ATOM 4826 N N . HIS B 1 158 ? 44.742 9.392 -21.718 1.00 20.43 155 HIS B N 1
ATOM 4827 C CA . HIS B 1 158 ? 44.391 8.166 -21.004 1.00 21.57 155 HIS B CA 1
ATOM 4828 C C . HIS B 1 158 ? 45.419 7.932 -19.909 1.00 21.95 155 HIS B C 1
ATOM 4829 O O . HIS B 1 158 ? 46.608 8.227 -20.110 1.00 22.20 155 HIS B O 1
ATOM 4836 N N . PRO B 1 159 ? 44.983 7.397 -18.766 1.00 21.62 156 PRO B N 1
ATOM 4837 C CA . PRO B 1 159 ? 45.907 7.147 -17.664 1.00 22.68 156 PRO B CA 1
ATOM 4838 C C . PRO B 1 159 ? 46.729 5.884 -17.895 1.00 24.87 156 PRO B C 1
ATOM 4839 O O . PRO B 1 159 ? 46.289 4.966 -18.576 1.00 25.02 156 PRO B O 1
ATOM 4843 N N . ASP B 1 160 ? 47.920 5.861 -17.317 1.00 26.91 157 ASP B N 1
ATOM 4844 C CA . ASP B 1 160 ? 48.801 4.714 -17.412 1.00 29.50 157 ASP B CA 1
ATOM 4845 C C . ASP B 1 160 ? 48.664 3.895 -16.126 1.00 27.77 157 ASP B C 1
ATOM 4846 O O . ASP B 1 160 ? 49.501 3.986 -15.222 1.00 30.26 157 ASP B O 1
ATOM 4851 N N . ILE B 1 161 ? 47.569 3.148 -16.026 1.00 25.10 158 ILE B N 1
ATOM 4852 C CA . ILE B 1 161 ? 47.340 2.241 -14.898 1.00 24.22 158 ILE B CA 1
ATOM 4853 C C . ILE B 1 161 ? 46.887 0.892 -15.450 1.00 23.58 158 ILE B C 1
ATOM 4854 O O . ILE B 1 161 ? 46.467 0.805 -16.612 1.00 22.15 158 ILE B O 1
ATOM 4859 N N . PRO B 1 162 ? 46.990 -0.176 -14.634 1.00 22.86 159 PRO B N 1
ATOM 4860 C CA . PRO B 1 162 ? 46.522 -1.484 -15.083 1.00 23.22 159 PRO B CA 1
ATOM 4861 C C . PRO B 1 162 ? 45.040 -1.486 -15.427 1.00 22.16 159 PRO B C 1
ATOM 4862 O O . PRO B 1 162 ? 44.231 -0.968 -14.673 1.00 21.84 159 PRO B O 1
ATOM 4866 N N . GLY B 1 163 ? 44.708 -2.034 -16.580 1.00 22.18 160 GLY B N 1
ATOM 4867 C CA . GLY B 1 163 ? 43.325 -2.094 -17.033 1.00 21.79 160 GLY B CA 1
ATOM 4868 C C . GLY B 1 163 ? 42.782 -0.816 -17.644 1.00 21.08 160 GLY B C 1
ATOM 4869 O O . GLY B 1 163 ? 41.589 -0.747 -17.971 1.00 20.75 160 GLY B O 1
ATOM 4870 N N . ALA B 1 164 ? 43.630 0.187 -17.831 1.00 21.23 161 ALA B N 1
ATOM 4871 C CA . ALA B 1 164 ? 43.151 1.446 -18.433 1.00 20.93 161 ALA B CA 1
ATOM 4872 C C . ALA B 1 164 ? 42.465 1.214 -19.777 1.00 21.39 161 ALA B C 1
ATOM 4873 O O . ALA B 1 164 ? 41.534 1.928 -20.131 1.00 20.89 161 ALA B O 1
ATOM 4875 N N . GLU B 1 165 ? 42.946 0.207 -20.512 1.00 22.66 162 GLU B N 1
ATOM 4876 C CA . GLU B 1 165 ? 42.393 -0.116 -21.826 1.00 23.92 162 GLU B CA 1
ATOM 4877 C C . GLU B 1 165 ? 40.942 -0.572 -21.808 1.00 22.62 162 GLU B C 1
ATOM 4878 O O . GLU B 1 165 ? 40.310 -0.632 -22.866 1.00 23.38 162 GLU B O 1
ATOM 4884 N N . TYR B 1 166 ? 40.418 -0.931 -20.636 1.00 21.18 163 TYR B N 1
ATOM 4885 C CA . TYR B 1 166 ? 39.013 -1.322 -20.534 1.00 21.61 163 TYR B CA 1
ATOM 4886 C C . TYR B 1 166 ? 38.116 -0.087 -20.525 1.00 20.13 163 TYR B C 1
ATOM 4887 O O . TYR B 1 166 ? 36.923 -0.209 -20.733 1.00 20.93 163 TYR B O 1
ATOM 4896 N N . GLY B 1 167 ? 38.700 1.075 -20.275 1.00 19.26 164 GLY B N 1
ATOM 4897 C CA . GLY B 1 167 ? 37.936 2.319 -20.285 1.00 18.43 164 GLY B CA 1
ATOM 4898 C C . GLY B 1 167 ? 37.903 2.905 -21.691 1.00 18.39 164 GLY B C 1
ATOM 4899 O O . GLY B 1 167 ? 38.720 2.552 -22.563 1.00 20.17 164 GLY B O 1
ATOM 4900 N N . ILE B 1 168 ? 36.928 3.777 -21.900 1.00 17.26 165 ILE B N 1
ATOM 4901 C CA . ILE B 1 168 ? 36.774 4.539 -23.131 1.00 16.82 165 ILE B CA 1
ATOM 4902 C C . ILE B 1 168 ? 36.972 6.001 -22.748 1.00 16.58 165 ILE B C 1
ATOM 4903 O O . ILE B 1 168 ? 37.143 6.320 -21.574 1.00 17.72 165 ILE B O 1
ATOM 4908 N N . ASP B 1 169 ? 37.013 6.876 -23.736 1.00 16.65 166 ASP B N 1
ATOM 4909 C CA . ASP B 1 169 ? 37.164 8.304 -23.467 1.00 16.60 166 ASP B CA 1
ATOM 4910 C C . ASP B 1 169 ? 35.937 9.044 -24.015 1.00 15.81 166 ASP B C 1
ATOM 4911 O O . ASP B 1 169 ? 34.925 8.408 -24.341 1.00 15.62 166 ASP B O 1
ATOM 4916 N N . SER B 1 170 ? 35.990 10.375 -24.092 1.00 15.31 167 SER B N 1
ATOM 4917 C CA . SER B 1 170 ? 34.805 11.117 -24.565 1.00 15.24 167 SER B CA 1
ATOM 4918 C C . SER B 1 170 ? 34.423 10.758 -26.010 1.00 15.29 167 SER B C 1
ATOM 4919 O O . SER B 1 170 ? 33.245 10.774 -26.359 1.00 15.92 167 SER B O 1
ATOM 4922 N N . ASP B 1 171 ? 35.410 10.452 -26.855 1.00 15.70 168 ASP B N 1
ATOM 4923 C CA . ASP B 1 171 ? 35.113 10.012 -28.213 1.00 16.74 168 ASP B CA 1
ATOM 4924 C C . ASP B 1 171 ? 34.306 8.717 -28.122 1.00 16.64 168 ASP B C 1
ATOM 4925 O O . ASP B 1 171 ? 33.323 8.541 -28.846 1.00 17.57 168 ASP B O 1
ATOM 4930 N N . GLY B 1 172 ? 34.729 7.823 -27.235 1.00 16.99 169 GLY B N 1
ATOM 4931 C CA . GLY B 1 172 ? 34.036 6.553 -27.014 1.00 17.47 169 GLY B CA 1
ATOM 4932 C C . GLY B 1 172 ? 32.620 6.750 -26.510 1.00 17.41 169 GLY B C 1
ATOM 4933 O O . GLY B 1 172 ? 31.717 5.966 -26.834 1.00 17.89 169 GLY B O 1
ATOM 4934 N N . PHE B 1 173 ? 32.422 7.776 -25.686 1.00 16.74 170 PHE B N 1
ATOM 4935 C CA . PHE B 1 173 ? 31.076 8.089 -25.200 1.00 17.28 170 PHE B CA 1
ATOM 4936 C C . PHE B 1 173 ? 30.129 8.345 -26.377 1.00 17.01 170 PHE B C 1
ATOM 4937 O O . PHE B 1 173 ? 28.995 7.845 -26.391 1.00 17.29 170 PHE B O 1
ATOM 4945 N N . PHE B 1 174 ? 30.594 9.098 -27.372 1.00 16.69 171 PHE B N 1
ATOM 4946 C CA . PHE B 1 174 ? 29.765 9.403 -28.537 1.00 17.39 171 PHE B CA 1
ATOM 4947 C C . PHE B 1 174 ? 29.581 8.189 -29.455 1.00 18.67 171 PHE B C 1
ATOM 4948 O O . PHE B 1 174 ? 28.670 8.164 -30.284 1.00 20.91 171 PHE B O 1
ATOM 4956 N N . GLU B 1 175 ? 30.437 7.186 -29.290 1.00 19.30 172 GLU B N 1
ATOM 4957 C CA . GLU B 1 175 ? 30.332 5.936 -30.065 1.00 21.54 172 GLU B CA 1
ATOM 4958 C C . GLU B 1 175 ? 29.421 4.893 -29.394 1.00 21.52 172 GLU B C 1
ATOM 4959 O O . GLU B 1 175 ? 29.117 3.862 -30.002 1.00 23.00 172 GLU B O 1
ATOM 4965 N N . LEU B 1 176 ? 28.985 5.129 -28.153 1.00 20.33 173 LEU B N 1
ATOM 4966 C CA . LEU B 1 176 ? 28.082 4.184 -27.496 1.00 21.29 173 LEU B CA 1
ATOM 4967 C C . LEU B 1 176 ? 26.809 4.023 -28.333 1.00 22.30 173 LEU B C 1
ATOM 4968 O O . LEU B 1 176 ? 26.217 5.019 -28.789 1.00 21.01 173 LEU B O 1
ATOM 4973 N N . ASP B 1 177 ? 26.405 2.778 -28.543 1.00 24.80 174 ASP B N 1
ATOM 4974 C CA . ASP B 1 177 ? 25.213 2.476 -29.347 1.00 27.25 174 ASP B CA 1
ATOM 4975 C C . ASP B 1 177 ? 24.081 1.855 -28.529 1.00 26.74 174 ASP B C 1
ATOM 4976 O O . ASP B 1 177 ? 23.113 1.372 -29.088 1.00 26.42 174 ASP B O 1
ATOM 4981 N N . GLU B 1 178 ? 24.220 1.871 -27.206 1.00 27.45 175 GLU B N 1
ATOM 4982 C CA . GLU B 1 178 ? 23.135 1.452 -26.333 1.00 27.84 175 GLU B CA 1
ATOM 4983 C C . GLU B 1 178 ? 23.289 2.241 -25.030 1.00 25.41 175 GLU B C 1
ATOM 4984 O O . GLU B 1 178 ? 24.366 2.714 -24.712 1.00 23.17 175 GLU B O 1
ATOM 4990 N N . MET B 1 179 ? 22.176 2.387 -24.331 1.00 25.47 176 MET B N 1
ATOM 4991 C CA . MET B 1 179 ? 22.077 3.082 -23.067 1.00 26.87 176 MET B CA 1
ATOM 4992 C C . MET B 1 179 ? 22.859 2.279 -22.016 1.00 26.09 176 MET B C 1
ATOM 4993 O O . MET B 1 179 ? 22.510 1.132 -21.752 1.00 24.59 176 MET B O 1
ATOM 4998 N N . PRO B 1 180 ? 23.931 2.848 -21.451 1.00 23.82 177 PRO B N 1
ATOM 4999 C CA . PRO B 1 180 ? 24.670 2.093 -20.427 1.00 23.98 177 PRO B CA 1
ATOM 5000 C C . PRO B 1 180 ? 23.872 1.984 -19.114 1.00 22.70 177 PRO B C 1
ATOM 5001 O O . PRO B 1 180 ? 23.146 2.915 -18.746 1.00 21.18 177 PRO B O 1
ATOM 5005 N N . LYS B 1 181 ? 23.974 0.849 -18.436 1.00 21.99 178 LYS B N 1
ATOM 5006 C CA . LYS B 1 181 ? 23.229 0.659 -17.185 1.00 22.53 178 LYS B CA 1
ATOM 5007 C C . LYS B 1 181 ? 23.938 1.250 -15.970 1.00 20.09 178 LYS B C 1
ATOM 5008 O O . LYS B 1 181 ? 23.302 1.870 -15.130 1.00 19.62 178 LYS B O 1
ATOM 5014 N N . ARG B 1 182 ? 25.246 1.004 -15.864 1.00 19.44 179 ARG B N 1
ATOM 5015 C CA . ARG B 1 182 ? 26.089 1.496 -14.756 1.00 17.93 179 ARG B CA 1
ATOM 5016 C C . ARG B 1 182 ? 27.356 2.030 -15.378 1.00 16.96 179 ARG B C 1
ATOM 5017 O O . ARG B 1 182 ? 27.994 1.317 -16.166 1.00 18.36 179 ARG B O 1
ATOM 5025 N N A VAL B 1 183 ? 27.722 3.279 -15.056 0.50 15.95 180 VAL B N 1
ATOM 5026 N N B VAL B 1 183 ? 27.750 3.247 -15.015 0.50 16.46 180 VAL B N 1
ATOM 5027 C CA A VAL B 1 183 ? 28.912 3.930 -15.640 0.50 15.48 180 VAL B CA 1
ATOM 5028 C CA B VAL B 1 183 ? 28.939 3.844 -15.597 0.50 16.38 180 VAL B CA 1
ATOM 5029 C C A VAL B 1 183 ? 29.749 4.699 -14.629 0.50 14.99 180 VAL B C 1
ATOM 5030 C C B VAL B 1 183 ? 29.751 4.570 -14.543 0.50 15.55 180 VAL B C 1
ATOM 5031 O O A VAL B 1 183 ? 29.205 5.427 -13.785 0.50 14.67 180 VAL B O 1
ATOM 5032 O O B VAL B 1 183 ? 29.193 5.103 -13.570 0.50 15.80 180 VAL B O 1
ATOM 5039 N N . ALA B 1 184 ? 31.068 4.539 -14.725 1.00 14.89 181 ALA B N 1
ATOM 5040 C CA . ALA B 1 184 ? 32.024 5.282 -13.913 1.00 14.53 181 ALA B CA 1
ATOM 5041 C C . ALA B 1 184 ? 32.608 6.360 -14.831 1.00 14.53 181 ALA B C 1
ATOM 5042 O O . ALA B 1 184 ? 33.062 6.038 -15.936 1.00 15.73 181 ALA B O 1
ATOM 5044 N N . VAL B 1 185 ? 32.545 7.623 -14.419 1.00 13.77 182 VAL B N 1
ATOM 5045 C CA . VAL B 1 185 ? 33.155 8.725 -15.168 1.00 13.48 182 VAL B CA 1
ATOM 5046 C C . VAL B 1 185 ? 34.261 9.245 -14.272 1.00 13.95 182 VAL B C 1
ATOM 5047 O O . VAL B 1 185 ? 34.026 9.570 -13.110 1.00 13.44 182 VAL B O 1
ATOM 5051 N N . VAL B 1 186 ? 35.466 9.340 -14.807 1.00 13.73 183 VAL B N 1
ATOM 5052 C CA . VAL B 1 186 ? 36.641 9.735 -14.046 1.00 14.16 183 VAL B CA 1
ATOM 5053 C C . VAL B 1 186 ? 37.185 11.043 -14.573 1.00 14.34 183 VAL B C 1
ATOM 5054 O O . VAL B 1 186 ? 37.583 11.143 -15.746 1.00 14.60 183 VAL B O 1
ATOM 5058 N N . GLY B 1 187 ? 37.226 12.055 -13.707 1.00 13.85 184 GLY B N 1
ATOM 5059 C CA . GLY B 1 187 ? 37.724 13.367 -14.114 1.00 13.84 184 GLY B CA 1
ATOM 5060 C C . GLY B 1 187 ? 37.027 14.457 -13.340 1.00 13.83 184 GLY B C 1
ATOM 5061 O O . GLY B 1 187 ? 35.984 14.228 -12.739 1.00 13.86 184 GLY B O 1
ATOM 5062 N N . ALA B 1 188 ? 37.597 15.655 -13.405 1.00 14.51 185 ALA B N 1
ATOM 5063 C CA . ALA B 1 188 ? 37.103 16.772 -12.598 1.00 14.91 185 ALA B CA 1
ATOM 5064 C C . ALA B 1 188 ? 36.899 18.053 -13.363 1.00 15.44 185 ALA B C 1
ATOM 5065 O O . ALA B 1 188 ? 36.652 19.104 -12.747 1.00 16.66 185 ALA B O 1
ATOM 5067 N N . GLY B 1 189 ? 36.955 17.975 -14.692 1.00 14.50 186 GLY B N 1
ATOM 5068 C CA . GLY B 1 189 ? 36.707 19.125 -15.530 1.00 14.94 186 GLY B CA 1
ATOM 5069 C C . GLY B 1 189 ? 35.303 19.132 -16.098 1.00 13.96 186 GLY B C 1
ATOM 5070 O O . GLY B 1 189 ? 34.466 18.271 -15.786 1.00 13.69 186 GLY B O 1
ATOM 5071 N N . TYR B 1 190 ? 35.047 20.086 -16.987 1.00 14.42 187 TYR B N 1
ATOM 5072 C CA . TYR B 1 190 ? 33.714 20.240 -17.521 1.00 14.80 187 TYR B CA 1
ATOM 5073 C C . TYR B 1 190 ? 33.256 19.007 -18.303 1.00 13.79 187 TYR B C 1
ATOM 5074 O O . TYR B 1 190 ? 32.077 18.664 -18.254 1.00 14.29 187 TYR B O 1
ATOM 5083 N N . ILE B 1 191 ? 34.170 18.328 -19.002 1.00 13.33 188 ILE B N 1
ATOM 5084 C CA . ILE B 1 191 ? 33.792 17.152 -19.793 1.00 13.53 188 ILE B CA 1
ATOM 5085 C C . ILE B 1 191 ? 33.253 16.043 -18.899 1.00 13.02 188 ILE B C 1
ATOM 5086 O O . ILE B 1 191 ? 32.180 15.486 -19.144 1.00 13.15 188 ILE B O 1
ATOM 5091 N N . ALA B 1 192 ? 33.982 15.735 -17.833 1.00 12.36 189 ALA B N 1
ATOM 5092 C CA . ALA B 1 192 ? 33.521 14.715 -16.897 1.00 12.34 189 ALA B CA 1
ATOM 5093 C C . ALA B 1 192 ? 32.192 15.083 -16.267 1.00 12.13 189 ALA B C 1
ATOM 5094 O O . ALA B 1 192 ? 31.285 14.239 -16.139 1.00 13.05 189 ALA B O 1
ATOM 5096 N N . VAL B 1 193 ? 32.062 16.334 -15.849 1.00 12.31 190 VAL B N 1
ATOM 5097 C CA . VAL B 1 193 ? 30.827 16.790 -15.202 1.00 13.15 190 VAL B CA 1
ATOM 5098 C C . VAL B 1 193 ? 29.633 16.700 -16.137 1.00 13.35 190 VAL B C 1
ATOM 5099 O O . VAL B 1 193 ? 28.549 16.245 -15.756 1.00 13.41 190 VAL B O 1
ATOM 5103 N N . GLU B 1 194 ? 29.839 17.141 -17.375 1.00 13.06 191 GLU B N 1
ATOM 5104 C CA . GLU B 1 194 ? 28.769 17.109 -18.379 1.00 13.47 191 GLU B CA 1
ATOM 5105 C C . GLU B 1 194 ? 28.336 15.694 -18.714 1.00 13.83 191 GLU B C 1
ATOM 5106 O O . GLU B 1 194 ? 27.139 15.405 -18.747 1.00 15.13 191 GLU B O 1
ATOM 5112 N N . ILE B 1 195 ? 29.301 14.825 -18.980 1.00 13.43 192 ILE B N 1
ATOM 5113 C CA . ILE B 1 195 ? 28.985 13.450 -19.342 1.00 14.43 192 ILE B CA 1
ATOM 5114 C C . ILE B 1 195 ? 28.261 12.755 -18.179 1.00 14.08 192 ILE B C 1
ATOM 5115 O O . ILE B 1 195 ? 27.249 12.071 -18.374 1.00 14.59 192 ILE B O 1
ATOM 5120 N N . ALA B 1 196 ? 28.791 12.917 -16.968 1.00 13.91 193 ALA B N 1
ATOM 5121 C CA . ALA B 1 196 ? 28.156 12.294 -15.789 1.00 14.17 193 ALA B CA 1
ATOM 5122 C C . ALA B 1 196 ? 26.735 12.821 -15.580 1.00 14.57 193 ALA B C 1
ATOM 5123 O O . ALA B 1 196 ? 25.823 12.066 -15.235 1.00 14.95 193 ALA B O 1
ATOM 5125 N N . GLY B 1 197 ? 26.526 14.111 -15.814 1.00 14.78 194 GLY B N 1
ATOM 5126 C CA . GLY B 1 197 ? 25.210 14.680 -15.625 1.00 14.88 194 GLY B CA 1
ATOM 5127 C C . GLY B 1 197 ? 24.207 14.183 -16.639 1.00 14.50 194 GLY B C 1
ATOM 5128 O O . GLY B 1 197 ? 23.024 13.955 -16.310 1.00 15.11 194 GLY B O 1
ATOM 5129 N N . VAL B 1 198 ? 24.658 14.024 -17.870 1.00 14.80 195 VAL B N 1
ATOM 5130 C CA . VAL B 1 198 ? 23.800 13.538 -18.957 1.00 15.21 195 VAL B CA 1
ATOM 5131 C C . VAL B 1 198 ? 23.385 12.098 -18.690 1.00 14.86 195 VAL B C 1
ATOM 5132 O O . VAL B 1 198 ? 22.188 11.779 -18.746 1.00 14.49 195 VAL B O 1
ATOM 5136 N N . LEU B 1 199 ? 24.355 11.247 -18.373 1.00 14.33 196 LEU B N 1
ATOM 5137 C CA . LEU B 1 199 ? 24.057 9.847 -18.090 1.00 14.99 196 LEU B CA 1
ATOM 5138 C C . LEU B 1 199 ? 23.152 9.706 -16.881 1.00 14.59 196 LEU B C 1
ATOM 5139 O O . LEU B 1 199 ? 22.163 8.943 -16.916 1.00 15.22 196 LEU B O 1
ATOM 5144 N N . ASN B 1 200 ? 23.416 10.500 -15.851 1.00 13.84 197 ASN B N 1
ATOM 5145 C CA . ASN B 1 200 ? 22.569 10.451 -14.661 1.00 14.65 197 ASN B CA 1
ATOM 5146 C C . ASN B 1 200 ? 21.120 10.868 -14.987 1.00 14.69 197 ASN B C 1
ATOM 5147 O O . ASN B 1 200 ? 20.152 10.248 -14.504 1.00 15.96 197 ASN B O 1
ATOM 5152 N N . GLY B 1 201 ? 20.969 11.910 -15.800 1.00 14.68 198 GLY B N 1
ATOM 5153 C CA . GLY B 1 201 ? 19.641 12.395 -16.169 1.00 15.45 198 GLY B CA 1
ATOM 5154 C C . GLY B 1 201 ? 18.866 11.408 -17.018 1.00 16.30 198 GLY B C 1
ATOM 5155 O O . GLY B 1 201 ? 17.642 11.302 -16.895 1.00 17.60 198 GLY B O 1
ATOM 5156 N N . LEU B 1 202 ? 19.583 10.650 -17.850 1.00 16.17 199 LEU B N 1
ATOM 5157 C CA . LEU B 1 202 ? 18.945 9.663 -18.713 1.00 16.85 199 LEU B CA 1
ATOM 5158 C C . LEU B 1 202 ? 18.555 8.372 -17.974 1.00 18.46 199 LEU B C 1
ATOM 5159 O O . LEU B 1 202 ? 17.785 7.567 -18.498 1.00 19.77 199 LEU B O 1
ATOM 5164 N N . GLY B 1 203 ? 19.110 8.167 -16.784 1.00 17.82 200 GLY B N 1
ATOM 5165 C CA . GLY B 1 203 ? 18.753 6.991 -15.978 1.00 19.11 200 GLY B CA 1
ATOM 5166 C C . GLY B 1 203 ? 19.860 5.988 -15.688 1.00 19.84 200 GLY B C 1
ATOM 5167 O O . GLY B 1 203 ? 19.619 4.990 -14.999 1.00 22.04 200 GLY B O 1
ATOM 5168 N N . THR B 1 204 ? 21.047 6.206 -16.226 1.00 18.68 201 THR B N 1
ATOM 5169 C CA . THR B 1 204 ? 22.185 5.336 -15.952 1.00 18.23 201 THR B CA 1
ATOM 5170 C C . THR B 1 204 ? 22.588 5.496 -14.488 1.00 17.78 201 THR B C 1
ATOM 5171 O O . THR B 1 204 ? 22.543 6.598 -13.966 1.00 16.75 201 THR B O 1
ATOM 5175 N N . GLU B 1 205 ? 22.966 4.396 -13.818 1.00 17.63 202 GLU B N 1
ATOM 5176 C CA . GLU B 1 205 ? 23.497 4.499 -12.453 1.00 18.33 202 GLU B CA 1
ATOM 5177 C C . GLU B 1 205 ? 24.898 5.058 -12.680 1.00 16.61 202 GLU B C 1
ATOM 5178 O O . GLU B 1 205 ? 25.779 4.364 -13.198 1.00 17.40 202 GLU B O 1
ATOM 5184 N N . THR B 1 206 ? 25.110 6.303 -12.280 1.00 15.42 203 THR B N 1
ATOM 5185 C CA . THR B 1 206 ? 26.310 7.034 -12.653 1.00 15.42 203 THR B CA 1
ATOM 5186 C C . THR B 1 206 ? 27.134 7.438 -11.457 1.00 15.65 203 THR B C 1
ATOM 5187 O O . THR B 1 206 ? 26.587 7.949 -10.480 1.00 16.46 203 THR B O 1
ATOM 5191 N N . HIS B 1 207 ? 28.440 7.188 -11.557 1.00 16.08 204 HIS B N 1
ATOM 5192 C CA . HIS B 1 207 ? 29.427 7.512 -10.532 1.00 16.29 204 HIS B CA 1
ATOM 5193 C C . HIS B 1 207 ? 30.472 8.414 -11.133 1.00 16.06 204 HIS B C 1
ATOM 5194 O O . HIS B 1 207 ? 31.002 8.110 -12.219 1.00 17.60 204 HIS B O 1
ATOM 5201 N N . LEU B 1 208 ? 30.767 9.510 -10.447 1.00 14.50 205 LEU B N 1
ATOM 5202 C CA . LEU B 1 208 ? 31.766 10.475 -10.870 1.00 13.71 205 LEU B CA 1
ATOM 5203 C C . LEU B 1 208 ? 32.908 10.456 -9.864 1.00 13.83 205 LEU B C 1
ATOM 5204 O O . LEU B 1 208 ? 32.676 10.610 -8.664 1.00 14.34 205 LEU B O 1
ATOM 5209 N N . PHE B 1 209 ? 34.141 10.273 -10.336 1.00 13.80 206 PHE B N 1
ATOM 5210 C CA . PHE B 1 209 ? 35.330 10.156 -9.462 1.00 13.85 206 PHE B CA 1
ATOM 5211 C C . PHE B 1 209 ? 36.285 11.312 -9.668 1.00 13.52 206 PHE B C 1
ATOM 5212 O O . PHE B 1 209 ? 36.787 11.521 -10.781 1.00 13.80 206 PHE B O 1
ATOM 5220 N N . VAL B 1 210 ? 36.481 12.095 -8.607 1.00 13.39 207 VAL B N 1
ATOM 5221 C CA . VAL B 1 210 ? 37.394 13.233 -8.639 1.00 13.56 207 VAL B CA 1
ATOM 5222 C C . VAL B 1 210 ? 38.525 13.011 -7.646 1.00 14.57 207 VAL B C 1
ATOM 5223 O O . VAL B 1 210 ? 38.318 12.413 -6.582 1.00 14.71 207 VAL B O 1
ATOM 5227 N N . ARG B 1 211 ? 39.714 13.506 -7.982 1.00 15.83 208 ARG B N 1
ATOM 5228 C CA . ARG B 1 211 ? 40.904 13.286 -7.144 1.00 17.96 208 ARG B CA 1
ATOM 5229 C C . ARG B 1 211 ? 40.953 14.060 -5.854 1.00 17.72 208 ARG B C 1
ATOM 5230 O O . ARG B 1 211 ? 41.578 13.599 -4.889 1.00 18.77 208 ARG B O 1
ATOM 5238 N N . LYS B 1 212 ? 40.310 15.222 -5.835 1.00 17.89 209 LYS B N 1
ATOM 5239 C CA . LYS B 1 212 ? 40.348 16.093 -4.663 1.00 18.64 209 LYS B CA 1
ATOM 5240 C C . LYS B 1 212 ? 38.958 16.300 -4.067 1.00 17.49 209 LYS B C 1
ATOM 5241 O O . LYS B 1 212 ? 38.194 15.342 -4.009 1.00 17.14 209 LYS B O 1
ATOM 5247 N N A HIS B 1 213 ? 38.624 17.506 -3.619 0.50 16.24 210 HIS B N 1
ATOM 5248 N N B HIS B 1 213 ? 38.624 17.510 -3.629 0.50 17.38 210 HIS B N 1
ATOM 5249 C CA A HIS B 1 213 ? 37.345 17.715 -2.929 0.50 15.75 210 HIS B CA 1
ATOM 5250 C CA B HIS B 1 213 ? 37.363 17.688 -2.911 0.50 17.65 210 HIS B CA 1
ATOM 5251 C C A HIS B 1 213 ? 36.115 17.779 -3.804 0.50 15.26 210 HIS B C 1
ATOM 5252 C C B HIS B 1 213 ? 36.120 17.878 -3.763 0.50 16.38 210 HIS B C 1
ATOM 5253 O O A HIS B 1 213 ? 35.018 17.408 -3.379 0.50 15.32 210 HIS B O 1
ATOM 5254 O O B HIS B 1 213 ? 35.010 17.712 -3.259 0.50 16.61 210 HIS B O 1
ATOM 5267 N N . ALA B 1 214 ? 36.290 18.213 -5.040 1.00 14.94 211 ALA B N 1
ATOM 5268 C CA . ALA B 1 214 ? 35.145 18.441 -5.905 1.00 14.60 211 ALA B CA 1
ATOM 5269 C C . ALA B 1 214 ? 35.543 18.544 -7.350 1.00 14.80 211 ALA B C 1
ATOM 5270 O O . ALA B 1 214 ? 36.700 18.780 -7.644 1.00 15.20 211 ALA B O 1
ATOM 5272 N N . PRO B 1 215 ? 34.567 18.391 -8.245 1.00 16.20 212 PRO B N 1
ATOM 5273 C CA . PRO B 1 215 ? 34.862 18.722 -9.628 1.00 16.45 212 PRO B CA 1
ATOM 5274 C C . PRO B 1 215 ? 34.892 20.250 -9.747 1.00 16.80 212 PRO B C 1
ATOM 5275 O O . PRO B 1 215 ? 34.433 20.958 -8.820 1.00 17.34 212 PRO B O 1
ATOM 5279 N N . LEU B 1 216 ? 35.465 20.755 -10.839 1.00 16.03 213 LEU B N 1
ATOM 5280 C CA . LEU B 1 216 ? 35.532 22.207 -11.110 1.00 16.07 213 LEU B CA 1
ATOM 5281 C C . LEU B 1 216 ? 36.047 22.917 -9.864 1.00 17.73 213 LEU B C 1
ATOM 5282 O O . LEU B 1 216 ? 35.581 23.984 -9.528 1.00 16.33 213 LEU B O 1
ATOM 5287 N N A ARG B 1 217 ? 37.072 22.324 -9.249 0.50 18.98 214 ARG B N 1
ATOM 5288 N N B ARG B 1 217 ? 37.041 22.326 -9.208 0.50 19.41 214 ARG B N 1
ATOM 5289 C CA A ARG B 1 217 ? 37.590 22.759 -7.951 0.50 20.39 214 ARG B CA 1
ATOM 5290 C CA B ARG B 1 217 ? 37.478 22.816 -7.901 0.50 21.02 214 ARG B CA 1
ATOM 5291 C C A ARG B 1 217 ? 38.107 24.178 -7.820 0.50 20.79 214 ARG B C 1
ATOM 5292 C C B ARG B 1 217 ? 37.994 24.239 -7.823 0.50 21.32 214 ARG B C 1
ATOM 5293 O O A ARG B 1 217 ? 38.188 24.685 -6.692 0.50 21.86 214 ARG B O 1
ATOM 5294 O O B ARG B 1 217 ? 37.953 24.822 -6.731 0.50 22.73 214 ARG B O 1
ATOM 5309 N N . THR B 1 218 ? 38.460 24.817 -8.935 1.00 20.19 215 THR B N 1
ATOM 5310 C CA . THR B 1 218 ? 38.926 26.207 -8.927 1.00 21.55 215 THR B CA 1
ATOM 5311 C C . THR B 1 218 ? 37.801 27.221 -9.284 1.00 18.53 215 THR B C 1
ATOM 5312 O O . THR B 1 218 ? 38.053 28.421 -9.314 1.00 18.86 215 THR B O 1
ATOM 5316 N N . PHE B 1 219 ? 36.587 26.745 -9.582 1.00 16.69 216 PHE B N 1
ATOM 5317 C CA . PHE B 1 219 ? 35.462 27.666 -9.828 1.00 15.15 216 PHE B CA 1
ATOM 5318 C C . PHE B 1 219 ? 35.121 28.348 -8.503 1.00 14.91 216 PHE B C 1
ATOM 5319 O O . PHE B 1 219 ? 35.599 27.941 -7.407 1.00 15.63 216 PHE B O 1
ATOM 5327 N N . ASP B 1 220 ? 34.288 29.380 -8.551 1.00 13.86 217 ASP B N 1
ATOM 5328 C CA . ASP B 1 220 ? 33.956 30.074 -7.307 1.00 14.26 217 ASP B CA 1
ATOM 5329 C C . ASP B 1 220 ? 33.340 29.094 -6.291 1.00 13.95 217 ASP B C 1
ATOM 5330 O O . ASP B 1 220 ? 32.543 28.243 -6.660 1.00 13.51 217 ASP B O 1
ATOM 5335 N N . PRO B 1 221 ? 33.715 29.210 -5.008 1.00 14.48 218 PRO B N 1
ATOM 5336 C CA . PRO B 1 221 ? 33.145 28.273 -4.021 1.00 14.90 218 PRO B CA 1
ATOM 5337 C C . PRO B 1 221 ? 31.623 28.204 -3.951 1.00 14.84 218 PRO B C 1
ATOM 5338 O O . PRO B 1 221 ? 31.088 27.138 -3.667 1.00 14.39 218 PRO B O 1
ATOM 5342 N N A LEU B 1 222 ? 30.943 29.285 -4.315 0.50 15.13 219 LEU B N 1
ATOM 5343 N N B LEU B 1 222 ? 30.948 29.344 -4.111 0.50 15.99 219 LEU B N 1
ATOM 5344 C CA A LEU B 1 222 ? 29.480 29.267 -4.369 0.50 15.56 219 LEU B CA 1
ATOM 5345 C CA B LEU B 1 222 ? 29.476 29.381 -4.059 0.50 17.11 219 LEU B CA 1
ATOM 5346 C C A LEU B 1 222 ? 28.982 28.309 -5.462 0.50 14.90 219 LEU B C 1
ATOM 5347 C C B LEU B 1 222 ? 28.919 28.368 -5.034 0.50 16.31 219 LEU B C 1
ATOM 5348 O O A LEU B 1 222 ? 28.015 27.567 -5.261 0.50 14.40 219 LEU B O 1
ATOM 5349 O O B LEU B 1 222 ? 27.982 27.624 -4.748 0.50 16.93 219 LEU B O 1
ATOM 5358 N N A ILE B 1 223 ? 29.654 28.301 -6.605 0.70 14.44 220 ILE B N 1
ATOM 5359 N N B ILE B 1 223 ? 29.526 28.378 -6.231 0.30 15.42 220 ILE B N 1
ATOM 5360 C CA A ILE B 1 223 ? 29.287 27.405 -7.672 0.70 15.29 220 ILE B CA 1
ATOM 5361 C CA B ILE B 1 223 ? 29.183 27.472 -7.333 0.30 15.26 220 ILE B CA 1
ATOM 5362 C C A ILE B 1 223 ? 29.625 25.974 -7.284 0.70 14.54 220 ILE B C 1
ATOM 5363 C C B ILE B 1 223 ? 29.533 26.032 -7.014 0.30 14.54 220 ILE B C 1
ATOM 5364 O O A ILE B 1 223 ? 28.803 25.058 -7.408 0.70 13.86 220 ILE B O 1
ATOM 5365 O O B ILE B 1 223 ? 28.658 25.162 -7.040 0.30 14.01 220 ILE B O 1
ATOM 5374 N N . VAL B 1 224 ? 30.823 25.775 -6.746 1.00 13.77 221 VAL B N 1
ATOM 5375 C CA . VAL B 1 224 ? 31.292 24.414 -6.404 1.00 14.43 221 VAL B CA 1
ATOM 5376 C C . VAL B 1 224 ? 30.387 23.769 -5.356 1.00 13.70 221 VAL B C 1
ATOM 5377 O O . VAL B 1 224 ? 29.925 22.637 -5.535 1.00 13.70 221 VAL B O 1
ATOM 5381 N N . GLU B 1 225 ? 30.097 24.497 -4.287 1.00 13.56 222 GLU B N 1
ATOM 5382 C CA . GLU B 1 225 ? 29.290 23.899 -3.216 1.00 14.19 222 GLU B CA 1
ATOM 5383 C C . GLU B 1 225 ? 27.838 23.678 -3.624 1.00 14.11 222 GLU B C 1
ATOM 5384 O O . GLU B 1 225 ? 27.194 22.727 -3.158 1.00 14.03 222 GLU B O 1
ATOM 5390 N N . THR B 1 226 ? 27.306 24.524 -4.503 1.00 13.19 223 THR B N 1
ATOM 5391 C CA . THR B 1 226 ? 25.947 24.295 -4.989 1.00 13.35 223 THR B CA 1
ATOM 5392 C C . THR B 1 226 ? 25.905 23.068 -5.896 1.00 12.59 223 THR B C 1
ATOM 5393 O O . THR B 1 226 ? 24.989 22.265 -5.811 1.00 13.10 223 THR B O 1
ATOM 5397 N N . LEU B 1 227 ? 26.926 22.898 -6.731 1.00 12.65 224 LEU B N 1
ATOM 5398 C CA . LEU B 1 227 ? 26.995 21.721 -7.589 1.00 12.80 224 LEU B CA 1
ATOM 5399 C C . LEU B 1 227 ? 27.059 20.453 -6.722 1.00 13.16 224 LEU B C 1
ATOM 5400 O O . LEU B 1 227 ? 26.379 19.477 -6.996 1.00 13.81 224 LEU B O 1
ATOM 5405 N N . LEU B 1 228 ? 27.877 20.476 -5.681 1.00 13.05 225 LEU B N 1
ATOM 5406 C CA . LEU B 1 228 ? 27.955 19.306 -4.788 1.00 13.82 225 LEU B CA 1
ATOM 5407 C C . LEU B 1 228 ? 26.598 19.018 -4.162 1.00 13.91 225 LEU B C 1
ATOM 5408 O O . LEU B 1 228 ? 26.190 17.853 -4.042 1.00 14.58 225 LEU B O 1
ATOM 5413 N N . GLU B 1 229 ? 25.904 20.062 -3.735 1.00 13.52 226 GLU B N 1
ATOM 5414 C CA . GLU B 1 229 ? 24.602 19.898 -3.126 1.00 14.97 226 GLU B CA 1
ATOM 5415 C C . GLU B 1 229 ? 23.638 19.203 -4.075 1.00 14.40 226 GLU B C 1
ATOM 5416 O O . GLU B 1 229 ? 22.920 18.273 -3.694 1.00 15.29 226 GLU B O 1
ATOM 5422 N N . VAL B 1 230 ? 23.607 19.673 -5.314 1.00 13.85 227 VAL B N 1
ATOM 5423 C CA . VAL B 1 230 ? 22.710 19.072 -6.315 1.00 14.49 227 VAL B CA 1
ATOM 5424 C C . VAL B 1 230 ? 23.098 17.627 -6.634 1.00 14.48 227 VAL B C 1
ATOM 5425 O O . VAL B 1 230 ? 22.224 16.753 -6.670 1.00 15.75 227 VAL B O 1
ATOM 5429 N N . MET B 1 231 ? 24.383 17.355 -6.823 1.00 13.98 228 MET B N 1
ATOM 5430 C CA . MET B 1 231 ? 24.833 15.998 -7.107 1.00 15.23 228 MET B CA 1
ATOM 5431 C C . MET B 1 231 ? 24.464 15.057 -5.958 1.00 15.08 228 MET B C 1
ATOM 5432 O O . MET B 1 231 ? 24.047 13.927 -6.199 1.00 15.53 228 MET B O 1
ATOM 5437 N N A ASN B 1 232 ? 24.602 15.506 -4.720 0.30 15.02 229 ASN B N 1
ATOM 5438 N N B ASN B 1 232 ? 24.603 15.562 -4.733 0.70 15.62 229 ASN B N 1
ATOM 5439 C CA A ASN B 1 232 ? 24.233 14.636 -3.613 0.30 15.35 229 ASN B CA 1
ATOM 5440 C CA B ASN B 1 232 ? 24.311 14.777 -3.528 0.70 16.90 229 ASN B CA 1
ATOM 5441 C C A ASN B 1 232 ? 22.768 14.240 -3.688 0.30 16.01 229 ASN B C 1
ATOM 5442 C C B ASN B 1 232 ? 22.818 14.495 -3.287 0.70 18.02 229 ASN B C 1
ATOM 5443 O O A ASN B 1 232 ? 22.391 13.075 -3.503 0.30 15.35 229 ASN B O 1
ATOM 5444 O O B ASN B 1 232 ? 22.488 13.642 -2.458 0.70 20.03 229 ASN B O 1
ATOM 5453 N N . THR B 1 233 ? 21.939 15.226 -3.982 1.00 17.07 230 THR B N 1
ATOM 5454 C CA . THR B 1 233 ? 20.503 15.026 -3.976 1.00 18.32 230 THR B CA 1
ATOM 5455 C C . THR B 1 233 ? 19.975 14.202 -5.151 1.00 18.33 230 THR B C 1
ATOM 5456 O O . THR B 1 233 ? 19.158 13.285 -4.959 1.00 20.56 230 THR B O 1
ATOM 5460 N N A GLU B 1 234 ? 20.451 14.542 -6.349 0.50 18.24 231 GLU B N 1
ATOM 5461 N N B GLU B 1 234 ? 20.430 14.510 -6.363 0.50 18.29 231 GLU B N 1
ATOM 5462 C CA A GLU B 1 234 ? 19.917 13.994 -7.602 0.50 18.94 231 GLU B CA 1
ATOM 5463 C CA B GLU B 1 234 ? 19.870 13.872 -7.570 0.50 19.01 231 GLU B CA 1
ATOM 5464 C C A GLU B 1 234 ? 20.858 13.137 -8.432 0.50 17.97 231 GLU B C 1
ATOM 5465 C C B GLU B 1 234 ? 20.805 12.948 -8.340 0.50 18.02 231 GLU B C 1
ATOM 5466 O O A GLU B 1 234 ? 20.467 12.674 -9.502 0.50 17.57 231 GLU B O 1
ATOM 5467 O O B GLU B 1 234 ? 20.359 12.250 -9.255 0.50 17.09 231 GLU B O 1
ATOM 5478 N N . GLY B 1 235 ? 22.070 12.904 -7.930 1.00 17.29 232 GLY B N 1
ATOM 5479 C CA . GLY B 1 235 ? 23.091 12.155 -8.669 1.00 17.37 232 GLY B CA 1
ATOM 5480 C C . GLY B 1 235 ? 23.790 13.119 -9.630 1.00 17.48 232 GLY B C 1
ATOM 5481 O O . GLY B 1 235 ? 23.335 14.272 -9.818 1.00 17.37 232 GLY B O 1
ATOM 5482 N N . PRO B 1 236 ? 24.896 12.703 -10.258 1.00 16.41 233 PRO B N 1
ATOM 5483 C CA . PRO B 1 236 ? 25.525 11.393 -10.073 1.00 16.69 233 PRO B CA 1
ATOM 5484 C C . PRO B 1 236 ? 26.119 11.206 -8.694 1.00 16.88 233 PRO B C 1
ATOM 5485 O O . PRO B 1 236 ? 26.263 12.181 -7.940 1.00 17.22 233 PRO B O 1
ATOM 5489 N N . LYS B 1 237 ? 26.454 9.969 -8.348 1.00 18.04 234 LYS B N 1
ATOM 5490 C CA . LYS B 1 237 ? 27.082 9.716 -7.074 1.00 19.43 234 LYS B CA 1
ATOM 5491 C C . LYS B 1 237 ? 28.521 10.196 -7.185 1.00 18.01 234 LYS B C 1
ATOM 5492 O O . LYS B 1 237 ? 29.273 9.684 -8.001 1.00 17.46 234 LYS B O 1
ATOM 5498 N N . LEU B 1 238 ? 28.896 11.162 -6.348 1.00 17.77 235 LEU B N 1
ATOM 5499 C CA . LEU B 1 238 ? 30.223 11.725 -6.365 1.00 17.35 235 LEU B CA 1
ATOM 5500 C C . LEU B 1 238 ? 31.136 11.000 -5.384 1.00 17.77 235 LEU B C 1
ATOM 5501 O O . LEU B 1 238 ? 30.784 10.820 -4.221 1.00 20.54 235 LEU B O 1
ATOM 5506 N N . HIS B 1 239 ? 32.308 10.613 -5.860 1.00 16.06 236 HIS B N 1
ATOM 5507 C CA . HIS B 1 239 ? 33.332 9.955 -5.052 1.00 16.36 236 HIS B CA 1
ATOM 5508 C C . HIS B 1 239 ? 34.533 10.905 -5.099 1.00 16.24 236 HIS B C 1
ATOM 5509 O O . HIS B 1 239 ? 35.143 11.089 -6.156 1.00 16.35 236 HIS B O 1
ATOM 5516 N N . THR B 1 240 ? 34.863 11.494 -3.956 1.00 16.12 237 THR B N 1
ATOM 5517 C CA . THR B 1 240 ? 35.936 12.474 -3.853 1.00 16.54 237 THR B CA 1
ATOM 5518 C C . THR B 1 240 ? 37.199 11.845 -3.280 1.00 17.20 237 THR B C 1
ATOM 5519 O O . THR B 1 240 ? 37.169 10.708 -2.802 1.00 18.66 237 THR B O 1
ATOM 5523 N N . GLU B 1 241 ? 38.316 12.568 -3.366 1.00 17.89 238 GLU B N 1
ATOM 5524 C CA . GLU B 1 241 ? 39.623 12.035 -2.910 1.00 19.85 238 GLU B CA 1
ATOM 5525 C C . GLU B 1 241 ? 39.779 10.616 -3.470 1.00 20.02 238 GLU B C 1
ATOM 5526 O O . GLU B 1 241 ? 40.227 9.664 -2.796 1.00 22.02 238 GLU B O 1
ATOM 5532 N N . SER B 1 242 ? 39.436 10.503 -4.754 1.00 18.66 239 SER B N 1
ATOM 5533 C CA . SER B 1 242 ? 39.374 9.230 -5.462 1.00 19.02 239 SER B CA 1
ATOM 5534 C C . SER B 1 242 ? 40.360 9.193 -6.614 1.00 20.07 239 SER B C 1
ATOM 5535 O O . SER B 1 242 ? 40.114 9.781 -7.663 1.00 21.38 239 SER B O 1
ATOM 5538 N N . VAL B 1 243 ? 41.484 8.499 -6.404 1.00 20.05 240 VAL B N 1
ATOM 5539 C CA . VAL B 1 243 ? 42.547 8.375 -7.396 1.00 20.24 240 VAL B CA 1
ATOM 5540 C C . VAL B 1 243 ? 42.511 6.952 -7.983 1.00 20.87 240 VAL B C 1
ATOM 5541 O O . VAL B 1 243 ? 42.641 5.978 -7.237 1.00 21.07 240 VAL B O 1
ATOM 5545 N N . PRO B 1 244 ? 42.305 6.821 -9.308 1.00 20.78 241 PRO B N 1
ATOM 5546 C CA . PRO B 1 244 ? 42.261 5.481 -9.911 1.00 20.69 241 PRO B CA 1
ATOM 5547 C C . PRO B 1 244 ? 43.572 4.720 -9.733 1.00 21.26 241 PRO B C 1
ATOM 5548 O O . PRO B 1 244 ? 44.651 5.285 -9.959 1.00 22.16 241 PRO B O 1
ATOM 5552 N N A LYS B 1 245 ? 43.460 3.463 -9.312 0.50 20.62 242 LYS B N 1
ATOM 5553 N N B LYS B 1 245 ? 43.471 3.457 -9.323 0.50 20.47 242 LYS B N 1
ATOM 5554 C CA A LYS B 1 245 ? 44.606 2.591 -9.106 0.50 21.75 242 LYS B CA 1
ATOM 5555 C CA B LYS B 1 245 ? 44.642 2.609 -9.122 0.50 21.48 242 LYS B CA 1
ATOM 5556 C C A LYS B 1 245 ? 44.692 1.564 -10.218 0.50 21.64 242 LYS B C 1
ATOM 5557 C C B LYS B 1 245 ? 44.707 1.535 -10.200 0.50 21.49 242 LYS B C 1
ATOM 5558 O O A LYS B 1 245 ? 45.762 1.340 -10.793 0.50 21.54 242 LYS B O 1
ATOM 5559 O O B LYS B 1 245 ? 45.784 1.249 -10.736 0.50 21.36 242 LYS B O 1
ATOM 5570 N N . ALA B 1 246 ? 43.554 0.939 -10.510 1.00 20.70 243 ALA B N 1
ATOM 5571 C CA . ALA B 1 246 ? 43.469 -0.091 -11.536 1.00 20.74 243 ALA B CA 1
ATOM 5572 C C . ALA B 1 246 ? 42.028 -0.354 -11.920 1.00 20.39 243 ALA B C 1
ATOM 5573 O O . ALA B 1 246 ? 41.109 -0.019 -11.173 1.00 19.76 243 ALA B O 1
ATOM 5575 N N . VAL B 1 247 ? 41.845 -0.957 -13.089 1.00 20.29 244 VAL B N 1
ATOM 5576 C CA . VAL B 1 247 ? 40.535 -1.390 -13.545 1.00 20.54 244 VAL B CA 1
ATOM 5577 C C . VAL B 1 247 ? 40.654 -2.898 -13.776 1.00 21.58 244 VAL B C 1
ATOM 5578 O O . VAL B 1 247 ? 41.559 -3.364 -14.496 1.00 21.84 244 VAL B O 1
ATOM 5582 N N . ILE B 1 248 ? 39.758 -3.654 -13.145 1.00 21.92 245 ILE B N 1
ATOM 5583 C CA . ILE B 1 248 ? 39.725 -5.106 -13.238 1.00 23.37 245 ILE B CA 1
ATOM 5584 C C . ILE B 1 248 ? 38.556 -5.534 -14.092 1.00 23.93 245 ILE B C 1
ATOM 5585 O O . ILE B 1 248 ? 37.461 -5.025 -13.904 1.00 22.55 245 ILE B O 1
ATOM 5590 N N . LYS B 1 249 ? 38.773 -6.445 -15.049 1.00 24.16 246 LYS B N 1
ATOM 5591 C CA . LYS B 1 249 ? 37.649 -6.992 -15.801 1.00 26.03 246 LYS B CA 1
ATOM 5592 C C . LYS B 1 249 ? 37.234 -8.304 -15.121 1.00 25.16 246 LYS B C 1
ATOM 5593 O O . LYS B 1 249 ? 38.018 -9.269 -15.051 1.00 27.10 246 LYS B O 1
ATOM 5599 N N . ASN B 1 250 ? 35.990 -8.342 -14.660 1.00 23.66 247 ASN B N 1
ATOM 5600 C CA . ASN B 1 250 ? 35.432 -9.499 -13.959 1.00 25.19 247 ASN B CA 1
ATOM 5601 C C . ASN B 1 250 ? 34.971 -10.581 -14.932 1.00 26.71 247 ASN B C 1
ATOM 5602 O O . ASN B 1 250 ? 34.802 -10.322 -16.123 1.00 26.28 247 ASN B O 1
ATOM 5607 N N . ALA B 1 251 ? 34.747 -11.780 -14.411 1.00 28.11 248 ALA B N 1
ATOM 5608 C CA . ALA B 1 251 ? 34.331 -12.922 -15.244 1.00 30.98 248 ALA B CA 1
ATOM 5609 C C . ALA B 1 251 ? 33.032 -12.669 -16.006 1.00 31.93 248 ALA B C 1
ATOM 5610 O O . ALA B 1 251 ? 32.884 -13.131 -17.144 1.00 34.35 248 ALA B O 1
ATOM 5612 N N . ASP B 1 252 ? 32.109 -11.934 -15.392 1.00 31.48 249 ASP B N 1
ATOM 5613 C CA . ASP B 1 252 ? 30.821 -11.622 -16.041 1.00 32.41 249 ASP B CA 1
ATOM 5614 C C . ASP B 1 252 ? 30.886 -10.475 -17.055 1.00 31.98 249 ASP B C 1
ATOM 5615 O O . ASP B 1 252 ? 29.849 -10.073 -17.593 1.00 34.24 249 ASP B O 1
ATOM 5620 N N . GLY B 1 253 ? 32.081 -9.937 -17.312 1.00 29.41 250 GLY B N 1
ATOM 5621 C CA . GLY B 1 253 ? 32.248 -8.843 -18.257 1.00 28.67 250 GLY B CA 1
ATOM 5622 C C . GLY B 1 253 ? 32.205 -7.449 -17.636 1.00 26.00 250 GLY B C 1
ATOM 5623 O O . GLY B 1 253 ? 32.558 -6.481 -18.293 1.00 26.13 250 GLY B O 1
ATOM 5624 N N . SER B 1 254 ? 31.777 -7.343 -16.379 1.00 24.76 251 SER B N 1
ATOM 5625 C CA . SER B 1 254 ? 31.733 -6.033 -15.711 1.00 23.25 251 SER B CA 1
ATOM 5626 C C . SER B 1 254 ? 33.148 -5.560 -15.371 1.00 22.09 251 SER B C 1
ATOM 5627 O O . SER B 1 254 ? 34.111 -6.353 -15.405 1.00 22.36 251 SER B O 1
ATOM 5630 N N . LEU B 1 255 ? 33.261 -4.274 -15.032 1.00 19.98 252 LEU B N 1
ATOM 5631 C CA . LEU B 1 255 ? 34.530 -3.653 -14.694 1.00 19.49 252 LEU B CA 1
ATOM 5632 C C . LEU B 1 255 ? 34.496 -3.173 -13.266 1.00 19.87 252 LEU B C 1
ATOM 5633 O O . LEU B 1 255 ? 33.492 -2.619 -12.823 1.00 20.85 252 LEU B O 1
ATOM 5638 N N . THR B 1 256 ? 35.576 -3.394 -12.531 1.00 19.22 253 THR B N 1
ATOM 5639 C CA . THR B 1 256 ? 35.669 -2.861 -11.182 1.00 19.64 253 THR B CA 1
ATOM 5640 C C . THR B 1 256 ? 36.800 -1.846 -11.172 1.00 19.24 253 THR B C 1
ATOM 5641 O O . THR B 1 256 ? 37.947 -2.175 -11.479 1.00 19.21 253 THR B O 1
ATOM 5645 N N . LEU B 1 257 ? 36.459 -0.597 -10.864 1.00 18.44 254 LEU B N 1
ATOM 5646 C CA . LEU B 1 257 ? 37.434 0.457 -10.719 1.00 18.19 254 LEU B CA 1
ATOM 5647 C C . LEU B 1 257 ? 37.921 0.423 -9.279 1.00 18.89 254 LEU B C 1
ATOM 5648 O O . LEU B 1 257 ? 37.112 0.536 -8.351 1.00 18.86 254 LEU B O 1
ATOM 5653 N N . GLN B 1 258 ? 39.225 0.224 -9.091 1.00 18.73 255 GLN B N 1
ATOM 5654 C CA . GLN B 1 258 ? 39.839 0.239 -7.757 1.00 20.05 255 GLN B CA 1
ATOM 5655 C C . GLN B 1 258 ? 40.505 1.578 -7.572 1.00 19.32 255 GLN B C 1
ATOM 5656 O O . GLN B 1 258 ? 41.229 2.029 -8.468 1.00 20.45 255 GLN B O 1
ATOM 5662 N N A LEU B 1 259 ? 40.157 2.219 -6.466 0.60 18.96 256 LEU B N 1
ATOM 5663 N N B LEU B 1 259 ? 40.308 2.244 -6.426 0.40 19.04 256 LEU B N 1
ATOM 5664 C CA A LEU B 1 259 ? 40.714 3.469 -6.104 0.60 19.25 256 LEU B CA 1
ATOM 5665 C CA B LEU B 1 259 ? 40.945 3.559 -6.150 0.40 19.13 256 LEU B CA 1
ATOM 5666 C C A LEU B 1 259 ? 41.824 3.181 -5.116 0.60 19.41 256 LEU B C 1
ATOM 5667 C C B LEU B 1 259 ? 42.106 3.453 -5.129 0.40 19.54 256 LEU B C 1
ATOM 5668 O O A LEU B 1 259 ? 41.833 2.165 -4.409 0.60 19.47 256 LEU B O 1
ATOM 5669 O O B LEU B 1 259 ? 42.171 2.475 -4.383 0.40 19.64 256 LEU B O 1
ATOM 5678 N N A GLU B 1 260 ? 42.780 4.107 -5.084 0.50 19.96 257 GLU B N 1
ATOM 5679 N N B GLU B 1 260 ? 43.005 4.453 -5.076 0.50 20.61 257 GLU B N 1
ATOM 5680 C CA A GLU B 1 260 ? 43.943 4.010 -4.203 0.50 21.60 257 GLU B CA 1
ATOM 5681 C CA B GLU B 1 260 ? 44.128 4.398 -4.134 0.50 22.32 257 GLU B CA 1
ATOM 5682 C C A GLU B 1 260 ? 43.538 3.954 -2.739 0.50 21.68 257 GLU B C 1
ATOM 5683 C C B GLU B 1 260 ? 43.718 4.286 -2.673 0.50 22.33 257 GLU B C 1
ATOM 5684 O O A GLU B 1 260 ? 44.172 3.222 -1.970 0.50 21.68 257 GLU B O 1
ATOM 5685 O O B GLU B 1 260 ? 44.515 3.816 -1.851 0.50 22.55 257 GLU B O 1
ATOM 5696 N N . ASN B 1 261 ? 42.489 4.700 -2.354 1.00 21.58 258 ASN B N 1
ATOM 5697 C CA . ASN B 1 261 ? 41.998 4.689 -0.951 1.00 22.49 258 ASN B CA 1
ATOM 5698 C C . ASN B 1 261 ? 41.357 3.380 -0.531 1.00 22.67 258 ASN B C 1
ATOM 5699 O O . ASN B 1 261 ? 40.870 3.260 0.604 1.00 24.67 258 ASN B O 1
ATOM 5704 N N . GLY B 1 262 ? 41.360 2.382 -1.418 1.00 22.18 259 GLY B N 1
ATOM 5705 C CA . GLY B 1 262 ? 40.783 1.086 -1.094 1.00 22.81 259 GLY B CA 1
ATOM 5706 C C . GLY B 1 262 ? 39.344 0.869 -1.507 1.00 22.51 259 GLY B C 1
ATOM 5707 O O . GLY B 1 262 ? 38.851 -0.250 -1.429 1.00 25.55 259 GLY B O 1
ATOM 5708 N N A THR B 1 263 ? 38.669 1.936 -1.938 0.50 21.04 260 THR B N 1
ATOM 5709 N N B THR B 1 263 ? 38.651 1.914 -1.948 0.50 21.50 260 THR B N 1
ATOM 5710 C CA A THR B 1 263 ? 37.305 1.812 -2.410 0.50 20.43 260 THR B CA 1
ATOM 5711 C CA B THR B 1 263 ? 37.269 1.747 -2.378 0.50 21.23 260 THR B CA 1
ATOM 5712 C C A THR B 1 263 ? 37.311 1.298 -3.842 0.50 19.83 260 THR B C 1
ATOM 5713 C C B THR B 1 263 ? 37.182 1.094 -3.762 0.50 21.28 260 THR B C 1
ATOM 5714 O O A THR B 1 263 ? 38.345 1.295 -4.524 0.50 18.89 260 THR B O 1
ATOM 5715 O O B THR B 1 263 ? 37.977 1.393 -4.658 0.50 20.64 260 THR B O 1
ATOM 5722 N N A GLU B 1 264 ? 36.141 0.850 -4.271 0.50 19.33 261 GLU B N 1
ATOM 5723 N N B GLU B 1 264 ? 36.221 0.183 -3.905 0.50 21.49 261 GLU B N 1
ATOM 5724 C CA A GLU B 1 264 ? 35.963 0.332 -5.601 0.50 18.86 261 GLU B CA 1
ATOM 5725 C CA B GLU B 1 264 ? 35.973 -0.484 -5.173 0.50 21.69 261 GLU B CA 1
ATOM 5726 C C A GLU B 1 264 ? 34.500 0.435 -5.982 0.50 18.21 261 GLU B C 1
ATOM 5727 C C B GLU B 1 264 ? 34.516 -0.297 -5.584 0.50 21.16 261 GLU B C 1
ATOM 5728 O O A GLU B 1 264 ? 33.626 0.526 -5.111 0.50 17.96 261 GLU B O 1
ATOM 5729 O O B GLU B 1 264 ? 33.599 -0.380 -4.770 0.50 20.88 261 GLU B O 1
ATOM 5740 N N A VAL B 1 265 ? 34.233 0.440 -7.284 0.60 17.36 262 VAL B N 1
ATOM 5741 N N B VAL B 1 265 ? 34.324 0.000 -6.876 0.40 19.93 262 VAL B N 1
ATOM 5742 C CA A VAL B 1 265 ? 32.881 0.500 -7.769 0.60 17.40 262 VAL B CA 1
ATOM 5743 C CA B VAL B 1 265 ? 33.002 0.197 -7.481 0.40 19.72 262 VAL B CA 1
ATOM 5744 C C A VAL B 1 265 ? 32.826 -0.362 -9.014 0.60 17.80 262 VAL B C 1
ATOM 5745 C C B VAL B 1 265 ? 32.960 -0.595 -8.789 0.40 19.22 262 VAL B C 1
ATOM 5746 O O A VAL B 1 265 ? 33.709 -0.287 -9.871 0.60 17.77 262 VAL B O 1
ATOM 5747 O O B VAL B 1 265 ? 33.935 -0.593 -9.539 0.40 18.75 262 VAL B O 1
ATOM 5754 N N . THR B 1 266 ? 31.820 -1.230 -9.070 1.00 19.13 263 THR B N 1
ATOM 5755 C CA . THR B 1 266 ? 31.640 -2.081 -10.254 1.00 19.04 263 THR B CA 1
ATOM 5756 C C . THR B 1 266 ? 30.615 -1.466 -11.195 1.00 18.90 263 THR B C 1
ATOM 5757 O O . THR B 1 266 ? 29.542 -1.057 -10.769 1.00 18.92 263 THR B O 1
ATOM 5761 N N . VAL B 1 267 ? 30.977 -1.408 -12.472 1.00 18.65 264 VAL B N 1
ATOM 5762 C CA . VAL B 1 267 ? 30.162 -0.764 -13.516 1.00 18.53 264 VAL B CA 1
ATOM 5763 C C . VAL B 1 267 ? 30.264 -1.556 -14.808 1.00 19.00 264 VAL B C 1
ATOM 5764 O O . VAL B 1 267 ? 31.049 -2.495 -14.903 1.00 20.26 264 VAL B O 1
ATOM 5768 N N . ASP B 1 268 ? 29.489 -1.168 -15.806 1.00 19.39 265 ASP B N 1
ATOM 5769 C CA . ASP B 1 268 ? 29.514 -1.832 -17.104 1.00 21.07 265 ASP B CA 1
ATOM 5770 C C . ASP B 1 268 ? 30.454 -1.109 -18.074 1.00 20.38 265 ASP B C 1
ATOM 5771 O O . ASP B 1 268 ? 31.024 -1.724 -18.994 1.00 20.56 265 ASP B O 1
ATOM 5776 N N . HIS B 1 269 ? 30.605 0.205 -17.892 1.00 19.32 266 HIS B N 1
ATOM 5777 C CA . HIS B 1 269 ? 31.454 1.010 -18.748 1.00 19.32 266 HIS B CA 1
ATOM 5778 C C . HIS B 1 269 ? 32.157 2.052 -17.900 1.00 18.15 266 HIS B C 1
ATOM 5779 O O . HIS B 1 269 ? 31.600 2.520 -16.901 1.00 17.44 266 HIS B O 1
ATOM 5786 N N . LEU B 1 270 ? 33.367 2.417 -18.308 1.00 17.15 267 LEU B N 1
ATOM 5787 C CA . LEU B 1 270 ? 34.182 3.395 -17.605 1.00 17.00 267 LEU B CA 1
ATOM 5788 C C . LEU B 1 270 ? 34.673 4.412 -18.617 1.00 16.11 267 LEU B C 1
ATOM 5789 O O . LEU B 1 270 ? 35.240 4.049 -19.631 1.00 16.86 267 LEU B O 1
ATOM 5794 N N . ILE B 1 271 ? 34.433 5.687 -18.324 1.00 15.09 268 ILE B N 1
ATOM 5795 C CA . ILE B 1 271 ? 34.833 6.765 -19.204 1.00 15.12 268 ILE B CA 1
ATOM 5796 C C . ILE B 1 271 ? 35.918 7.629 -18.572 1.00 15.06 268 ILE B C 1
ATOM 5797 O O . ILE B 1 271 ? 35.707 8.236 -17.522 1.00 15.18 268 ILE B O 1
ATOM 5802 N N . TRP B 1 272 ? 37.086 7.641 -19.192 1.00 14.53 269 TRP B N 1
ATOM 5803 C CA . TRP B 1 272 ? 38.176 8.500 -18.779 1.00 14.79 269 TRP B CA 1
ATOM 5804 C C . TRP B 1 272 ? 37.922 9.900 -19.340 1.00 15.36 269 TRP B C 1
ATOM 5805 O O . TRP B 1 272 ? 37.792 10.063 -20.573 1.00 15.44 269 TRP B O 1
ATOM 5816 N N . ALA B 1 273 ? 37.845 10.888 -18.460 1.00 14.57 270 ALA B N 1
ATOM 5817 C CA . ALA B 1 273 ? 37.672 12.300 -18.855 1.00 15.18 270 ALA B CA 1
ATOM 5818 C C . ALA B 1 273 ? 38.612 13.119 -17.975 1.00 15.45 270 ALA B C 1
ATOM 5819 O O . ALA B 1 273 ? 38.222 14.130 -17.372 1.00 15.87 270 ALA B O 1
ATOM 5821 N N A ILE B 1 274 ? 39.856 12.682 -17.919 0.60 16.13 271 ILE B N 1
ATOM 5822 N N B ILE B 1 274 ? 39.876 12.679 -17.936 0.40 15.65 271 ILE B N 1
ATOM 5823 C CA A ILE B 1 274 ? 40.836 13.317 -17.070 0.60 16.88 271 ILE B CA 1
ATOM 5824 C CA B ILE B 1 274 ? 40.929 13.259 -17.087 0.40 15.92 271 ILE B CA 1
ATOM 5825 C C A ILE B 1 274 ? 41.454 14.564 -17.716 0.60 17.51 271 ILE B C 1
ATOM 5826 C C B ILE B 1 274 ? 41.805 14.341 -17.705 0.40 16.26 271 ILE B C 1
ATOM 5827 O O A ILE B 1 274 ? 41.619 15.596 -17.062 0.60 19.96 271 ILE B O 1
ATOM 5828 O O B ILE B 1 274 ? 42.626 14.953 -17.012 0.40 15.95 271 ILE B O 1
ATOM 5837 N N . GLY B 1 275 ? 41.696 14.506 -19.013 1.00 16.37 272 GLY B N 1
ATOM 5838 C CA . GLY B 1 275 ? 42.368 15.587 -19.710 1.00 16.50 272 GLY B CA 1
ATOM 5839 C C . GLY B 1 275 ? 42.464 15.325 -21.187 1.00 16.81 272 GLY B C 1
ATOM 5840 O O . GLY B 1 275 ? 41.966 14.317 -21.692 1.00 15.53 272 GLY B O 1
ATOM 5841 N N . ARG B 1 276 ? 43.099 16.270 -21.867 1.00 15.66 273 ARG B N 1
ATOM 5842 C CA . ARG B 1 276 ? 43.353 16.196 -23.290 1.00 16.06 273 ARG B CA 1
ATOM 5843 C C . ARG B 1 276 ? 44.804 16.569 -23.532 1.00 16.94 273 ARG B C 1
ATOM 5844 O O . ARG B 1 276 ? 45.487 17.108 -22.639 1.00 19.12 273 ARG B O 1
ATOM 5852 N N . GLU B 1 277 ? 45.278 16.253 -24.721 1.00 16.77 274 GLU B N 1
ATOM 5853 C CA . GLU B 1 277 ? 46.657 16.520 -25.102 1.00 17.08 274 GLU B CA 1
ATOM 5854 C C . GLU B 1 277 ? 46.668 17.024 -26.540 1.00 16.39 274 GLU B C 1
ATOM 5855 O O . GLU B 1 277 ? 45.804 16.673 -27.333 1.00 15.67 274 GLU B O 1
ATOM 5861 N N . PRO B 1 278 ? 47.653 17.849 -26.889 1.00 16.32 275 PRO B N 1
ATOM 5862 C CA . PRO B 1 278 ? 47.658 18.470 -28.211 1.00 16.04 275 PRO B CA 1
ATOM 5863 C C . PRO B 1 278 ? 48.111 17.573 -29.345 1.00 16.91 275 PRO B C 1
ATOM 5864 O O . PRO B 1 278 ? 49.007 16.751 -29.171 1.00 18.20 275 PRO B O 1
ATOM 5868 N N . ALA B 1 279 ? 47.486 17.747 -30.501 1.00 16.02 276 ALA B N 1
ATOM 5869 C CA . ALA B 1 279 ? 47.832 16.961 -31.702 1.00 16.19 276 ALA B CA 1
ATOM 5870 C C . ALA B 1 279 ? 48.985 17.666 -32.429 1.00 16.17 276 ALA B C 1
ATOM 5871 O O . ALA B 1 279 ? 48.824 18.267 -33.491 1.00 16.44 276 ALA B O 1
ATOM 5873 N N . THR B 1 280 ? 50.167 17.604 -31.823 1.00 16.03 277 THR B N 1
ATOM 5874 C CA . THR B 1 280 ? 51.352 18.252 -32.367 1.00 16.71 277 THR B CA 1
ATOM 5875 C C . THR B 1 280 ? 52.527 17.297 -32.485 1.00 17.41 277 THR B C 1
ATOM 5876 O O . THR B 1 280 ? 53.642 17.728 -32.801 1.00 18.39 277 THR B O 1
ATOM 5880 N N . ASP B 1 281 ? 52.268 16.018 -32.232 1.00 18.64 278 ASP B N 1
ATOM 5881 C CA . ASP B 1 281 ? 53.325 14.989 -32.187 1.00 21.40 278 ASP B CA 1
ATOM 5882 C C . ASP B 1 281 ? 53.510 14.090 -33.385 1.00 22.69 278 ASP B C 1
ATOM 5883 O O . ASP B 1 281 ? 54.558 13.433 -33.481 1.00 23.84 278 ASP B O 1
ATOM 5888 N N . ASN B 1 282 ? 52.563 14.052 -34.309 1.00 22.11 279 ASN B N 1
ATOM 5889 C CA . ASN B 1 282 ? 52.684 13.127 -35.440 1.00 24.13 279 ASN B CA 1
ATOM 5890 C C . ASN B 1 282 ? 52.752 13.817 -36.792 1.00 22.33 279 ASN B C 1
ATOM 5891 O O . ASN B 1 282 ? 52.670 13.138 -37.822 1.00 23.59 279 ASN B O 1
ATOM 5896 N N . LEU B 1 283 ? 52.938 15.136 -36.807 1.00 20.89 280 LEU B N 1
ATOM 5897 C CA . LEU B 1 283 ? 52.967 15.838 -38.095 1.00 20.93 280 LEU B CA 1
ATOM 5898 C C . LEU B 1 283 ? 54.378 16.315 -38.525 1.00 19.47 280 LEU B C 1
ATOM 5899 O O . LEU B 1 283 ? 54.503 17.186 -39.384 1.00 18.50 280 LEU B O 1
ATOM 5904 N N . ASN B 1 284 ? 55.420 15.728 -37.938 1.00 18.88 281 ASN B N 1
ATOM 5905 C CA . ASN B 1 284 ? 56.809 16.050 -38.282 1.00 19.84 281 ASN B CA 1
ATOM 5906 C C . ASN B 1 284 ? 57.091 17.520 -38.040 1.00 19.55 281 ASN B C 1
ATOM 5907 O O . ASN B 1 284 ? 57.820 18.168 -38.788 1.00 19.04 281 ASN B O 1
ATOM 5912 N N . LEU B 1 285 ? 56.532 18.047 -36.960 1.00 18.72 282 LEU B N 1
ATOM 5913 C CA . LEU B 1 285 ? 56.733 19.453 -36.618 1.00 18.78 282 LEU B CA 1
ATOM 5914 C C . LEU B 1 285 ? 58.211 19.788 -36.384 1.00 19.72 282 LEU B C 1
ATOM 5915 O O . LEU B 1 285 ? 58.628 20.941 -36.559 1.00 19.62 282 LEU B O 1
ATOM 5920 N N . SER B 1 286 ? 59.012 18.796 -35.999 1.00 20.51 283 SER B N 1
ATOM 5921 C CA . SER B 1 286 ? 60.426 19.049 -35.727 1.00 22.09 283 SER B CA 1
ATOM 5922 C C . SER B 1 286 ? 61.171 19.730 -36.898 1.00 22.29 283 SER B C 1
ATOM 5923 O O . SER B 1 286 ? 62.094 20.543 -36.670 1.00 24.02 283 SER B O 1
ATOM 5926 N N . VAL B 1 287 ? 60.794 19.428 -38.141 1.00 20.28 284 VAL B N 1
ATOM 5927 C CA . VAL B 1 287 ? 61.498 20.037 -39.276 1.00 20.38 284 VAL B CA 1
ATOM 5928 C C . VAL B 1 287 ? 61.235 21.539 -39.447 1.00 19.54 284 VAL B C 1
ATOM 5929 O O . VAL B 1 287 ? 61.992 22.213 -40.136 1.00 20.25 284 VAL B O 1
ATOM 5933 N N . THR B 1 288 ? 60.169 22.054 -38.826 1.00 18.21 285 THR B N 1
ATOM 5934 C CA . THR B 1 288 ? 59.799 23.457 -38.954 1.00 17.54 285 THR B CA 1
ATOM 5935 C C . THR B 1 288 ? 60.515 24.404 -37.999 1.00 17.99 285 THR B C 1
ATOM 5936 O O . THR B 1 288 ? 60.550 25.599 -38.249 1.00 19.04 285 THR B O 1
ATOM 5940 N N . GLY B 1 289 ? 61.080 23.875 -36.921 1.00 18.40 286 GLY B N 1
ATOM 5941 C CA . GLY B 1 289 ? 61.680 24.724 -35.891 1.00 19.29 286 GLY B CA 1
ATOM 5942 C C . GLY B 1 289 ? 60.665 25.389 -34.953 1.00 19.29 286 GLY B C 1
ATOM 5943 O O . GLY B 1 289 ? 61.051 26.174 -34.064 1.00 20.50 286 GLY B O 1
ATOM 5944 N N . VAL B 1 290 ? 59.380 25.093 -35.139 1.00 17.96 287 VAL B N 1
ATOM 5945 C CA . VAL B 1 290 ? 58.337 25.678 -34.284 1.00 17.85 287 VAL B CA 1
ATOM 5946 C C . VAL B 1 290 ? 58.508 25.214 -32.843 1.00 18.43 287 VAL B C 1
ATOM 5947 O O . VAL B 1 290 ? 58.638 24.021 -32.579 1.00 18.95 287 VAL B O 1
ATOM 5951 N N . LYS B 1 291 ? 58.491 26.169 -31.922 1.00 18.95 288 LYS B N 1
ATOM 5952 C CA . LYS B 1 291 ? 58.647 25.862 -30.503 1.00 20.88 288 LYS B CA 1
ATOM 5953 C C . LYS B 1 291 ? 57.369 25.398 -29.836 1.00 19.99 288 LYS B C 1
ATOM 5954 O O . LYS B 1 291 ? 56.290 25.953 -30.070 1.00 19.71 288 LYS B O 1
ATOM 5960 N N . THR B 1 292 ? 57.505 24.358 -29.020 1.00 19.32 289 THR B N 1
ATOM 5961 C CA . THR B 1 292 ? 56.425 23.839 -28.207 1.00 19.14 289 THR B CA 1
ATOM 5962 C C . THR B 1 292 ? 56.885 23.805 -26.764 1.00 20.87 289 THR B C 1
ATOM 5963 O O . THR B 1 292 ? 58.078 23.760 -26.494 1.00 20.76 289 THR B O 1
ATOM 5967 N N . ASN B 1 293 ? 55.934 23.831 -25.839 1.00 20.61 290 ASN B N 1
ATOM 5968 C CA . ASN B 1 293 ? 56.256 23.754 -24.417 1.00 22.61 290 ASN B CA 1
ATOM 5969 C C . ASN B 1 293 ? 56.432 22.281 -24.018 1.00 23.75 290 ASN B C 1
ATOM 5970 O O . ASN B 1 293 ? 56.363 21.381 -24.879 1.00 22.19 290 ASN B O 1
ATOM 5975 N N . ASP B 1 294 ? 56.679 22.020 -22.735 1.00 26.61 291 ASP B N 1
ATOM 5976 C CA . ASP B 1 294 ? 56.930 20.643 -22.287 1.00 29.79 291 ASP B CA 1
ATOM 5977 C C . ASP B 1 294 ? 55.774 19.681 -22.527 1.00 29.25 291 ASP B C 1
ATOM 5978 O O . ASP B 1 294 ? 55.995 18.478 -22.674 1.00 31.51 291 ASP B O 1
ATOM 5983 N N . LYS B 1 295 ? 54.553 20.211 -22.589 1.00 27.00 292 LYS B N 1
ATOM 5984 C CA . LYS B 1 295 ? 53.372 19.389 -22.827 1.00 26.64 292 LYS B CA 1
ATOM 5985 C C . LYS B 1 295 ? 52.999 19.259 -24.314 1.00 24.02 292 LYS B C 1
ATOM 5986 O O . LYS B 1 295 ? 52.026 18.592 -24.631 1.00 24.69 292 LYS B O 1
ATOM 5992 N N . GLY B 1 296 ? 53.775 19.869 -25.210 1.00 21.14 293 GLY B N 1
ATOM 5993 C CA . GLY B 1 296 ? 53.527 19.763 -26.646 1.00 19.90 293 GLY B CA 1
ATOM 5994 C C . GLY B 1 296 ? 52.692 20.871 -27.251 1.00 17.90 293 GLY B C 1
ATOM 5995 O O . GLY B 1 296 ? 52.395 20.838 -28.442 1.00 17.27 293 GLY B O 1
ATOM 5996 N N . TYR B 1 297 ? 52.319 21.865 -26.452 1.00 17.53 294 TYR B N 1
ATOM 5997 C CA . TYR B 1 297 ? 51.510 22.952 -27.001 1.00 17.18 294 TYR B CA 1
ATOM 5998 C C . TYR B 1 297 ? 52.390 23.909 -27.787 1.00 16.72 294 TYR B C 1
ATOM 5999 O O . TYR B 1 297 ? 53.502 24.226 -27.365 1.00 17.51 294 TYR B O 1
ATOM 6008 N N . ILE B 1 298 ? 51.887 24.373 -28.925 1.00 15.59 295 ILE B N 1
ATOM 6009 C CA . ILE B 1 298 ? 52.620 25.329 -29.747 1.00 15.84 295 ILE B CA 1
ATOM 6010 C C . ILE B 1 298 ? 52.559 26.691 -29.081 1.00 17.14 295 ILE B C 1
ATOM 6011 O O . ILE B 1 298 ? 51.478 27.173 -28.720 1.00 17.33 295 ILE B O 1
ATOM 6016 N N . GLU B 1 299 ? 53.721 27.313 -28.898 1.00 17.68 296 GLU B N 1
ATOM 6017 C CA . GLU B 1 299 ? 53.811 28.632 -28.290 1.00 19.06 296 GLU B CA 1
ATOM 6018 C C . GLU B 1 299 ? 53.486 29.691 -29.305 1.00 18.19 296 GLU B C 1
ATOM 6019 O O . GLU B 1 299 ? 53.944 29.631 -30.466 1.00 16.97 296 GLU B O 1
ATOM 6025 N N . VAL B 1 300 ? 52.645 30.640 -28.894 1.00 17.07 297 VAL B N 1
ATOM 6026 C CA . VAL B 1 300 ? 52.277 31.757 -29.768 1.00 16.93 297 VAL B CA 1
ATOM 6027 C C . VAL B 1 300 ? 52.324 33.089 -29.037 1.00 17.27 297 VAL B C 1
ATOM 6028 O O . VAL B 1 300 ? 52.242 33.141 -27.800 1.00 18.60 297 VAL B O 1
ATOM 6032 N N . ASP B 1 301 ? 52.505 34.152 -29.815 1.00 16.98 298 ASP B N 1
ATOM 6033 C CA . ASP B 1 301 ? 52.457 35.520 -29.291 1.00 17.80 298 ASP B CA 1
ATOM 6034 C C . ASP B 1 301 ? 50.997 36.005 -29.354 1.00 17.14 298 ASP B C 1
ATOM 6035 O O . ASP B 1 301 ? 50.094 35.237 -29.682 1.00 16.16 298 ASP B O 1
ATOM 6040 N N . LYS B 1 302 ? 50.773 37.278 -29.029 1.00 18.77 299 LYS B N 1
ATOM 6041 C CA . LYS B 1 302 ? 49.398 37.797 -28.988 1.00 19.42 299 LYS B CA 1
ATOM 6042 C C . LYS B 1 302 ? 48.714 37.798 -30.351 1.00 17.60 299 LYS B C 1
ATOM 6043 O O . LYS B 1 302 ? 47.476 37.872 -30.414 1.00 17.70 299 LYS B O 1
ATOM 6049 N N . PHE B 1 303 ? 49.510 37.659 -31.418 1.00 15.84 300 PHE B N 1
ATOM 6050 C CA . PHE B 1 303 ? 49.000 37.659 -32.791 1.00 15.74 300 PHE B CA 1
ATOM 6051 C C . PHE B 1 303 ? 48.966 36.273 -33.424 1.00 14.80 300 PHE B C 1
ATOM 6052 O O . PHE B 1 303 ? 48.817 36.147 -34.651 1.00 15.52 300 PHE B O 1
ATOM 6060 N N . GLN B 1 304 ? 49.101 35.243 -32.582 1.00 14.63 301 GLN B N 1
ATOM 6061 C CA . GLN B 1 304 ? 49.056 33.847 -33.003 1.00 14.22 301 GLN B CA 1
ATOM 6062 C C . GLN B 1 304 ? 50.288 33.443 -33.820 1.00 14.53 301 GLN B C 1
ATOM 6063 O O . GLN B 1 304 ? 50.274 32.402 -34.475 1.00 14.46 301 GLN B O 1
ATOM 6069 N N . ASN B 1 305 ? 51.353 34.254 -33.766 1.00 15.06 302 ASN B N 1
ATOM 6070 C CA . ASN B 1 305 ? 52.581 33.884 -34.454 1.00 15.50 302 ASN B CA 1
ATOM 6071 C C . ASN B 1 305 ? 53.352 32.854 -33.650 1.00 16.02 302 ASN B C 1
ATOM 6072 O O . ASN B 1 305 ? 53.497 32.984 -32.442 1.00 16.24 302 ASN B O 1
ATOM 6077 N N . THR B 1 306 ? 53.881 31.847 -34.339 1.00 15.60 303 THR B N 1
ATOM 6078 C CA . THR B 1 306 ? 54.869 30.944 -33.726 1.00 16.23 303 THR B CA 1
ATOM 6079 C C . THR B 1 306 ? 56.204 31.714 -33.815 1.00 17.96 303 THR B C 1
ATOM 6080 O O . THR B 1 306 ? 56.266 32.882 -34.255 1.00 18.02 303 THR B O 1
ATOM 6084 N N . ASN B 1 307 ? 57.292 31.064 -33.409 1.00 18.22 304 ASN B N 1
ATOM 6085 C CA . ASN B 1 307 ? 58.617 31.675 -33.549 1.00 19.92 304 ASN B CA 1
ATOM 6086 C C . ASN B 1 307 ? 59.152 31.628 -34.983 1.00 19.83 304 ASN B C 1
ATOM 6087 O O . ASN B 1 307 ? 60.235 32.171 -35.260 1.00 21.83 304 ASN B O 1
ATOM 6092 N N . VAL B 1 308 ? 58.443 30.966 -35.883 1.00 18.94 305 VAL B N 1
ATOM 6093 C CA . VAL B 1 308 ? 58.882 30.816 -37.272 1.00 19.25 305 VAL B CA 1
ATOM 6094 C C . VAL B 1 308 ? 58.018 31.675 -38.193 1.00 20.17 305 VAL B C 1
ATOM 6095 O O . VAL B 1 308 ? 56.782 31.551 -38.233 1.00 18.40 305 VAL B O 1
ATOM 6099 N N . LYS B 1 309 ? 58.673 32.546 -38.947 1.00 22.86 306 LYS B N 1
ATOM 6100 C CA . LYS B 1 309 ? 57.980 33.443 -39.864 1.00 24.49 306 LYS B CA 1
ATOM 6101 C C . LYS B 1 309 ? 57.087 32.666 -40.819 1.00 21.79 306 LYS B C 1
ATOM 6102 O O . LYS B 1 309 ? 57.511 31.674 -41.416 1.00 21.58 306 LYS B O 1
ATOM 6108 N N . GLY B 1 310 ? 55.836 33.102 -40.932 1.00 19.77 307 GLY B N 1
ATOM 6109 C CA . GLY B 1 310 ? 54.902 32.454 -41.825 1.00 18.47 307 GLY B CA 1
ATOM 6110 C C . GLY B 1 310 ? 54.175 31.237 -41.273 1.00 17.01 307 GLY B C 1
ATOM 6111 O O . GLY B 1 310 ? 53.457 30.578 -42.027 1.00 16.52 307 GLY B O 1
ATOM 6112 N N . ILE B 1 311 ? 54.384 30.902 -39.993 1.00 16.00 308 ILE B N 1
ATOM 6113 C CA . ILE B 1 311 ? 53.672 29.792 -39.351 1.00 15.10 308 ILE B CA 1
ATOM 6114 C C . ILE B 1 311 ? 52.951 30.334 -38.127 1.00 15.00 308 ILE B C 1
ATOM 6115 O O . ILE B 1 311 ? 53.539 31.039 -37.304 1.00 15.08 308 ILE B O 1
ATOM 6120 N N . TYR B 1 312 ? 51.665 30.013 -38.044 1.00 14.49 309 TYR B N 1
ATOM 6121 C CA . TYR B 1 312 ? 50.786 30.493 -36.973 1.00 14.29 309 TYR B CA 1
ATOM 6122 C C . TYR B 1 312 ? 50.103 29.284 -36.346 1.00 13.97 309 TYR B C 1
ATOM 6123 O O . TYR B 1 312 ? 50.076 28.187 -36.918 1.00 13.96 309 TYR B O 1
ATOM 6132 N N . ALA B 1 313 ? 49.497 29.497 -35.183 1.00 14.12 310 ALA B N 1
ATOM 6133 C CA . ALA B 1 313 ? 48.696 28.458 -34.540 1.00 13.84 310 ALA B CA 1
ATOM 6134 C C . ALA B 1 313 ? 47.550 29.093 -33.772 1.00 13.67 310 ALA B C 1
ATOM 6135 O O . ALA B 1 313 ? 47.719 30.177 -33.212 1.00 13.22 310 ALA B O 1
ATOM 6137 N N . VAL B 1 314 ? 46.386 28.448 -33.807 1.00 13.45 311 VAL B N 1
ATOM 6138 C CA . VAL B 1 314 ? 45.220 28.889 -33.036 1.00 14.30 311 VAL B CA 1
ATOM 6139 C C . VAL B 1 314 ? 44.534 27.677 -32.481 1.00 13.95 311 VAL B C 1
ATOM 6140 O O . VAL B 1 314 ? 44.662 26.580 -33.018 1.00 13.79 311 VAL B O 1
ATOM 6144 N N . GLY B 1 315 ? 43.795 27.877 -31.404 1.00 13.84 312 GLY B N 1
ATOM 6145 C CA . GLY B 1 315 ? 42.968 26.823 -30.850 1.00 13.47 312 GLY B CA 1
ATOM 6146 C C . GLY B 1 315 ? 43.594 25.942 -29.799 1.00 13.50 312 GLY B C 1
ATOM 6147 O O . GLY B 1 315 ? 44.577 26.309 -29.159 1.00 14.52 312 GLY B O 1
ATOM 6148 N N . ASP B 1 316 ? 43.028 24.746 -29.652 1.00 13.98 313 ASP B N 1
ATOM 6149 C CA . ASP B 1 316 ? 43.416 23.832 -28.586 1.00 14.48 313 ASP B CA 1
ATOM 6150 C C . ASP B 1 316 ? 44.876 23.410 -28.620 1.00 15.15 313 ASP B C 1
ATOM 6151 O O . ASP B 1 316 ? 45.420 23.044 -27.585 1.00 16.86 313 ASP B O 1
ATOM 6156 N N . ASN B 1 317 ? 45.511 23.439 -29.793 1.00 13.99 314 ASN B N 1
ATOM 6157 C CA . ASN B 1 317 ? 46.929 23.047 -29.847 1.00 14.29 314 ASN B CA 1
ATOM 6158 C C . ASN B 1 317 ? 47.878 24.073 -29.255 1.00 15.36 314 ASN B C 1
ATOM 6159 O O . ASN B 1 317 ? 49.077 23.788 -29.164 1.00 15.52 314 ASN B O 1
ATOM 6164 N N A THR B 1 318 ? 47.378 25.267 -28.895 0.50 15.29 315 THR B N 1
ATOM 6165 N N B THR B 1 318 ? 47.334 25.196 -28.757 0.50 15.21 315 THR B N 1
ATOM 6166 C CA A THR B 1 318 ? 48.228 26.328 -28.331 0.50 15.51 315 THR B CA 1
ATOM 6167 C CA B THR B 1 318 ? 48.106 26.205 -28.028 0.50 15.23 315 THR B CA 1
ATOM 6168 C C A THR B 1 318 ? 48.260 26.387 -26.804 0.50 16.65 315 THR B C 1
ATOM 6169 C C B THR B 1 318 ? 47.796 26.081 -26.524 0.50 15.84 315 THR B C 1
ATOM 6170 O O A THR B 1 318 ? 48.956 27.221 -26.234 0.50 16.57 315 THR B O 1
ATOM 6171 O O B THR B 1 318 ? 48.495 26.645 -25.685 0.50 16.21 315 THR B O 1
ATOM 6178 N N A GLY B 1 319 ? 47.513 25.511 -26.145 0.50 17.32 316 GLY B N 1
ATOM 6179 N N B GLY B 1 319 ? 46.732 25.350 -26.200 0.50 16.21 316 GLY B N 1
ATOM 6180 C CA A GLY B 1 319 ? 47.547 25.432 -24.678 0.50 18.91 316 GLY B CA 1
ATOM 6181 C CA B GLY B 1 319 ? 46.336 25.120 -24.804 0.50 17.28 316 GLY B CA 1
ATOM 6182 C C A GLY B 1 319 ? 46.754 26.444 -23.880 0.50 20.47 316 GLY B C 1
ATOM 6183 C C B GLY B 1 319 ? 45.845 26.366 -24.097 0.50 18.09 316 GLY B C 1
ATOM 6184 O O A GLY B 1 319 ? 46.984 26.602 -22.677 0.50 22.19 316 GLY B O 1
ATOM 6185 O O B GLY B 1 319 ? 45.804 26.411 -22.860 0.50 18.07 316 GLY B O 1
ATOM 6186 N N A VAL B 1 320 ? 45.803 27.121 -24.504 0.50 20.69 317 VAL B N 1
ATOM 6187 N N B VAL B 1 320 ? 45.463 27.378 -24.870 0.50 19.02 317 VAL B N 1
ATOM 6188 C CA A VAL B 1 320 ? 45.040 28.095 -23.737 0.50 21.95 317 VAL B CA 1
ATOM 6189 C CA B VAL B 1 320 ? 44.984 28.627 -24.291 0.50 21.55 317 VAL B CA 1
ATOM 6190 C C A VAL B 1 320 ? 43.548 27.758 -23.743 0.50 21.93 317 VAL B C 1
ATOM 6191 C C B VAL B 1 320 ? 43.464 28.645 -24.329 0.50 22.98 317 VAL B C 1
ATOM 6192 O O A VAL B 1 320 ? 43.183 26.605 -24.015 0.50 22.65 317 VAL B O 1
ATOM 6193 O O B VAL B 1 320 ? 42.864 29.034 -25.340 0.50 26.67 317 VAL B O 1
ATOM 6200 N N A VAL B 1 321 ? 42.719 28.761 -23.401 0.50 19.55 318 VAL B N 1
ATOM 6201 N N B VAL B 1 321 ? 42.870 28.223 -23.200 0.50 23.06 318 VAL B N 1
ATOM 6202 C CA A VAL B 1 321 ? 41.253 28.687 -23.343 0.50 19.85 318 VAL B CA 1
ATOM 6203 C CA B VAL B 1 321 ? 41.437 28.050 -23.025 0.50 23.55 318 VAL B CA 1
ATOM 6204 C C A VAL B 1 321 ? 40.654 27.790 -24.439 0.50 18.62 318 VAL B C 1
ATOM 6205 C C B VAL B 1 321 ? 40.908 27.209 -24.188 0.50 22.51 318 VAL B C 1
ATOM 6206 O O A VAL B 1 321 ? 40.240 28.275 -25.505 0.50 18.09 318 VAL B O 1
ATOM 6207 O O B VAL B 1 321 ? 40.962 27.620 -25.345 0.50 24.16 318 VAL B O 1
ATOM 6214 N N A GLU B 1 322 ? 40.575 26.500 -24.131 0.50 17.84 319 GLU B N 1
ATOM 6215 N N B GLU B 1 322 ? 40.410 26.025 -23.887 0.50 21.90 319 GLU B N 1
ATOM 6216 C CA A GLU B 1 322 ? 40.115 25.458 -25.059 0.50 18.34 319 GLU B CA 1
ATOM 6217 C CA B GLU B 1 322 ? 39.953 25.165 -24.963 0.50 21.56 319 GLU B CA 1
ATOM 6218 C C A GLU B 1 322 ? 38.590 25.438 -25.229 0.50 17.36 319 GLU B C 1
ATOM 6219 C C B GLU B 1 322 ? 38.465 25.363 -25.232 0.50 19.07 319 GLU B C 1
ATOM 6220 O O A GLU B 1 322 ? 37.884 24.605 -24.680 0.50 18.53 319 GLU B O 1
ATOM 6221 O O B GLU B 1 322 ? 37.627 24.621 -24.713 0.50 20.18 319 GLU B O 1
ATOM 6232 N N . LEU B 1 323 ? 38.133 26.386 -26.025 1.00 16.38 320 LEU B N 1
ATOM 6233 C CA . LEU B 1 323 ? 36.737 26.639 -26.357 1.00 16.04 320 LEU B CA 1
ATOM 6234 C C . LEU B 1 323 ? 36.623 26.947 -27.845 1.00 14.45 320 LEU B C 1
ATOM 6235 O O . LEU B 1 323 ? 37.519 27.536 -28.446 1.00 14.41 320 LEU B O 1
ATOM 6240 N N . THR B 1 324 ? 35.490 26.577 -28.425 1.00 13.77 321 THR B N 1
ATOM 6241 C CA . THR B 1 324 ? 35.268 26.810 -29.861 1.00 13.51 321 THR B CA 1
ATOM 6242 C C . THR B 1 324 ? 35.267 28.285 -30.279 1.00 13.05 321 THR B C 1
ATOM 6243 O O . THR B 1 324 ? 35.951 28.647 -31.235 1.00 12.73 321 THR B O 1
ATOM 6247 N N . PRO B 1 325 ? 34.564 29.151 -29.546 1.00 13.06 322 PRO B N 1
ATOM 6248 C CA . PRO B 1 325 ? 34.544 30.552 -30.015 1.00 13.66 322 PRO B CA 1
ATOM 6249 C C . PRO B 1 325 ? 35.893 31.245 -29.959 1.00 13.21 322 PRO B C 1
ATOM 6250 O O . PRO B 1 325 ? 36.133 32.199 -30.706 1.00 13.80 322 PRO B O 1
ATOM 6254 N N . VAL B 1 326 ? 36.771 30.760 -29.091 1.00 13.36 323 VAL B N 1
ATOM 6255 C CA . VAL B 1 326 ? 38.101 31.303 -28.962 1.00 13.95 323 VAL B CA 1
ATOM 6256 C C . VAL B 1 326 ? 38.909 30.919 -30.208 1.00 13.56 323 VAL B C 1
ATOM 6257 O O . VAL B 1 326 ? 39.537 31.764 -30.849 1.00 13.76 323 VAL B O 1
ATOM 6261 N N . ALA B 1 327 ? 38.870 29.644 -30.577 1.00 13.02 324 ALA B N 1
ATOM 6262 C CA . ALA B 1 327 ? 39.549 29.192 -31.800 1.00 12.71 324 ALA B CA 1
ATOM 6263 C C . ALA B 1 327 ? 39.006 29.929 -33.030 1.00 12.75 324 ALA B C 1
ATOM 6264 O O . ALA B 1 327 ? 39.774 30.394 -33.894 1.00 13.64 324 ALA B O 1
ATOM 6266 N N . VAL B 1 328 ? 37.690 30.074 -33.090 1.00 12.46 325 VAL B N 1
ATOM 6267 C CA . VAL B 1 328 ? 37.056 30.754 -34.214 1.00 12.59 325 VAL B CA 1
ATOM 6268 C C . VAL B 1 328 ? 37.494 32.215 -34.297 1.00 13.00 325 VAL B C 1
ATOM 6269 O O . VAL B 1 328 ? 37.883 32.702 -35.373 1.00 13.04 325 VAL B O 1
ATOM 6273 N N . ALA B 1 329 ? 37.363 32.930 -33.182 1.00 13.39 326 ALA B N 1
ATOM 6274 C CA . ALA B 1 329 ? 37.703 34.360 -33.174 1.00 13.69 326 ALA B CA 1
ATOM 6275 C C . ALA B 1 329 ? 39.184 34.596 -33.431 1.00 13.45 326 ALA B C 1
ATOM 6276 O O . ALA B 1 329 ? 39.547 35.510 -34.190 1.00 14.22 326 ALA B O 1
ATOM 6278 N N . ALA B 1 330 ? 40.037 33.769 -32.846 1.00 13.13 327 ALA B N 1
ATOM 6279 C CA . ALA B 1 330 ? 41.476 33.914 -33.079 1.00 13.61 327 ALA B CA 1
ATOM 6280 C C . ALA B 1 330 ? 41.806 33.677 -34.549 1.00 13.55 327 ALA B C 1
ATOM 6281 O O . ALA B 1 330 ? 42.641 34.390 -35.128 1.00 14.20 327 ALA B O 1
ATOM 6283 N N . GLY B 1 331 ? 41.156 32.686 -35.150 1.00 13.14 328 GLY B N 1
ATOM 6284 C CA . GLY B 1 331 ? 41.392 32.361 -36.555 1.00 13.04 328 GLY B CA 1
ATOM 6285 C C . GLY B 1 331 ? 40.920 33.444 -37.504 1.00 13.30 328 GLY B C 1
ATOM 6286 O O . GLY B 1 331 ? 41.597 33.779 -38.485 1.00 13.11 328 GLY B O 1
ATOM 6287 N N . ARG B 1 332 ? 39.742 33.991 -37.233 1.00 13.49 329 ARG B N 1
ATOM 6288 C CA . ARG B 1 332 ? 39.206 35.076 -38.064 1.00 14.22 329 ARG B CA 1
ATOM 6289 C C . ARG B 1 332 ? 40.047 36.342 -37.934 1.00 14.46 329 ARG B C 1
ATOM 6290 O O . ARG B 1 332 ? 40.339 36.997 -38.947 1.00 14.19 329 ARG B O 1
ATOM 6298 N N . ARG B 1 333 ? 40.423 36.694 -36.707 1.00 14.30 330 ARG B N 1
ATOM 6299 C CA . ARG B 1 333 ? 41.226 37.894 -36.485 1.00 15.41 330 ARG B CA 1
ATOM 6300 C C . ARG B 1 333 ? 42.611 37.772 -37.104 1.00 14.46 330 ARG B C 1
ATOM 6301 O O . ARG B 1 333 ? 43.154 38.751 -37.591 1.00 14.62 330 ARG B O 1
ATOM 6309 N N . LEU B 1 334 ? 43.157 36.567 -37.096 1.00 13.69 331 LEU B N 1
ATOM 6310 C CA . LEU B 1 334 ? 44.442 36.309 -37.734 1.00 13.46 331 LEU B CA 1
ATOM 6311 C C . LEU B 1 334 ? 44.328 36.600 -39.236 1.00 13.99 331 LEU B C 1
ATOM 6312 O O . LEU B 1 334 ? 45.190 37.247 -39.825 1.00 13.83 331 LEU B O 1
ATOM 6317 N N . SER B 1 335 ? 43.270 36.098 -39.867 1.00 13.81 332 SER B N 1
ATOM 6318 C CA . SER B 1 335 ? 43.069 36.355 -41.296 1.00 14.17 332 SER B CA 1
ATOM 6319 C C . SER B 1 335 ? 42.854 37.834 -41.589 1.00 14.91 332 SER B C 1
ATOM 6320 O O . SER B 1 335 ? 43.320 38.336 -42.610 1.00 15.14 332 SER B O 1
ATOM 6323 N N . GLU B 1 336 ? 42.148 38.535 -40.707 1.00 14.68 333 GLU B N 1
ATOM 6324 C CA . GLU B 1 336 ? 41.988 39.984 -40.851 1.00 15.60 333 GLU B CA 1
ATOM 6325 C C . GLU B 1 336 ? 43.364 40.666 -40.826 1.00 15.76 333 GLU B C 1
ATOM 6326 O O . GLU B 1 336 ? 43.649 41.556 -41.624 1.00 16.20 333 GLU B O 1
ATOM 6332 N N . ARG B 1 337 ? 44.202 40.235 -39.887 1.00 15.17 334 ARG B N 1
ATOM 6333 C CA . ARG B 1 337 ? 45.533 40.804 -39.751 1.00 15.96 334 ARG B CA 1
ATOM 6334 C C . ARG B 1 337 ? 46.411 40.553 -40.962 1.00 16.07 334 ARG B C 1
ATOM 6335 O O . ARG B 1 337 ? 46.993 41.488 -41.526 1.00 16.89 334 ARG B O 1
ATOM 6343 N N . LEU B 1 338 ? 46.500 39.294 -41.355 1.00 15.63 335 LEU B N 1
ATOM 6344 C CA . LEU B 1 338 ? 47.374 38.916 -42.469 1.00 16.04 335 LEU B CA 1
ATOM 6345 C C . LEU B 1 338 ? 46.905 39.389 -43.824 1.00 16.83 335 LEU B C 1
ATOM 6346 O O . LEU B 1 338 ? 47.732 39.753 -44.668 1.00 17.76 335 LEU B O 1
ATOM 6351 N N . PHE B 1 339 ? 45.593 39.405 -44.030 1.00 16.58 336 PHE B N 1
ATOM 6352 C CA . PHE B 1 339 ? 45.069 39.599 -45.376 1.00 17.28 336 PHE B CA 1
ATOM 6353 C C . PHE B 1 339 ? 44.140 40.768 -45.600 1.00 17.80 336 PHE B C 1
ATOM 6354 O O . PHE B 1 339 ? 43.756 41.026 -46.759 1.00 19.43 336 PHE B O 1
ATOM 6362 N N . ASN B 1 340 ? 43.790 41.497 -44.541 1.00 17.20 337 ASN B N 1
ATOM 6363 C CA . ASN B 1 340 ? 42.936 42.660 -44.687 1.00 18.56 337 ASN B CA 1
ATOM 6364 C C . ASN B 1 340 ? 43.573 43.931 -44.089 1.00 19.63 337 ASN B C 1
ATOM 6365 O O . ASN B 1 340 ? 42.874 44.821 -43.621 1.00 19.84 337 ASN B O 1
ATOM 6370 N N . ASN B 1 341 ? 44.905 43.976 -44.105 1.00 19.95 338 ASN B N 1
ATOM 6371 C CA . ASN B 1 341 ? 45.659 45.178 -43.732 1.00 22.11 338 ASN B CA 1
ATOM 6372 C C . ASN B 1 341 ? 45.315 45.787 -42.377 1.00 21.27 338 ASN B C 1
ATOM 6373 O O . ASN B 1 341 ? 45.125 47.004 -42.253 1.00 22.25 338 ASN B O 1
ATOM 6378 N N . LYS B 1 342 ? 45.228 44.918 -41.380 1.00 20.28 339 LYS B N 1
ATOM 6379 C CA . LYS B 1 342 ? 44.958 45.296 -39.985 1.00 20.31 339 LYS B CA 1
ATOM 6380 C C . LYS B 1 342 ? 46.076 44.701 -39.136 1.00 19.34 339 LYS B C 1
ATOM 6381 O O . LYS B 1 342 ? 45.868 43.724 -38.429 1.00 18.05 339 LYS B O 1
ATOM 6387 N N . PRO B 1 343 ? 47.274 45.309 -39.190 1.00 19.73 340 PRO B N 1
ATOM 6388 C CA . PRO B 1 343 ? 48.455 44.737 -38.526 1.00 20.41 340 PRO B CA 1
ATOM 6389 C C . PRO B 1 343 ? 48.362 44.510 -37.036 1.00 20.59 340 PRO B C 1
ATOM 6390 O O . PRO B 1 343 ? 49.119 43.688 -36.527 1.00 22.32 340 PRO B O 1
ATOM 6394 N N . ASP B 1 344 ? 47.448 45.192 -36.345 1.00 20.04 341 ASP B N 1
ATOM 6395 C CA . ASP B 1 344 ? 47.313 44.999 -34.908 1.00 21.17 341 ASP B CA 1
ATOM 6396 C C . ASP B 1 344 ? 46.135 44.110 -34.539 1.00 20.02 341 ASP B C 1
ATOM 6397 O O . ASP B 1 344 ? 45.908 43.863 -33.357 1.00 20.76 341 ASP B O 1
ATOM 6402 N N . GLU B 1 345 ? 45.395 43.598 -35.519 1.00 19.10 342 GLU B N 1
ATOM 6403 C CA . GLU B 1 345 ? 44.206 42.803 -35.182 1.00 18.76 342 GLU B CA 1
ATOM 6404 C C . GLU B 1 345 ? 44.594 41.544 -34.403 1.00 17.76 342 GLU B C 1
ATOM 6405 O O . GLU B 1 345 ? 45.512 40.827 -34.791 1.00 17.11 342 GLU B O 1
ATOM 6411 N N . HIS B 1 346 ? 43.894 41.292 -33.302 1.00 17.10 343 HIS B N 1
ATOM 6412 C CA . HIS B 1 346 ? 44.161 40.134 -32.456 1.00 16.95 343 HIS B CA 1
ATOM 6413 C C . HIS B 1 346 ? 42.981 39.914 -31.543 1.00 16.66 343 HIS B C 1
ATOM 6414 O O . HIS B 1 346 ? 42.140 40.808 -31.376 1.00 17.28 343 HIS B O 1
ATOM 6421 N N . LEU B 1 347 ? 42.941 38.740 -30.930 1.00 15.92 344 LEU B N 1
ATOM 6422 C CA . LEU B 1 347 ? 41.883 38.410 -29.979 1.00 16.26 344 LEU B CA 1
ATOM 6423 C C . LEU B 1 347 ? 42.287 38.805 -28.571 1.00 17.54 344 LEU B C 1
ATOM 6424 O O . LEU B 1 347 ? 43.390 38.503 -28.118 1.00 17.26 344 LEU B O 1
ATOM 6429 N N . ASP B 1 348 ? 41.349 39.444 -27.880 1.00 19.21 345 ASP B N 1
ATOM 6430 C CA . ASP B 1 348 ? 41.479 39.786 -26.469 1.00 21.43 345 ASP B CA 1
ATOM 6431 C C . ASP B 1 348 ? 41.031 38.518 -25.704 1.00 20.60 345 ASP B C 1
ATOM 6432 O O . ASP B 1 348 ? 39.870 38.128 -25.810 1.00 21.11 345 ASP B O 1
ATOM 6437 N N . TYR B 1 349 ? 41.951 37.884 -24.972 1.00 19.92 346 TYR B N 1
ATOM 6438 C CA . TYR B 1 349 ? 41.660 36.659 -24.198 1.00 19.58 346 TYR B CA 1
ATOM 6439 C C . TYR B 1 349 ? 41.171 36.916 -22.778 1.00 20.89 346 TYR B C 1
ATOM 6440 O O . TYR B 1 349 ? 40.965 35.956 -22.032 1.00 22.60 346 TYR B O 1
ATOM 6449 N N . SER B 1 350 ? 40.955 38.178 -22.423 1.00 20.03 347 SER B N 1
ATOM 6450 C CA . SER B 1 350 ? 40.484 38.493 -21.067 1.00 20.43 347 SER B CA 1
ATOM 6451 C C . SER B 1 350 ? 38.961 38.429 -20.992 1.00 19.10 347 SER B C 1
ATOM 6452 O O . SER B 1 350 ? 38.259 38.792 -21.924 1.00 19.10 347 SER B O 1
ATOM 6455 N N . ASN B 1 351 ? 38.454 37.984 -19.841 1.00 18.66 348 ASN B N 1
ATOM 6456 C CA . ASN B 1 351 ? 37.023 37.953 -19.572 1.00 18.68 348 ASN B CA 1
ATOM 6457 C C . ASN B 1 351 ? 36.199 37.230 -20.622 1.00 16.99 348 ASN B C 1
ATOM 6458 O O . ASN B 1 351 ? 35.185 37.727 -21.108 1.00 19.25 348 ASN B O 1
ATOM 6463 N N . ILE B 1 352 ? 36.664 36.042 -20.959 1.00 16.46 349 ILE B N 1
ATOM 6464 C CA . ILE B 1 352 ? 35.928 35.197 -21.872 1.00 16.25 349 ILE B CA 1
ATOM 6465 C C . ILE B 1 352 ? 34.922 34.425 -21.039 1.00 15.21 349 ILE B C 1
ATOM 6466 O O . ILE B 1 352 ? 35.301 33.833 -20.042 1.00 15.12 349 ILE B O 1
ATOM 6471 N N . PRO B 1 353 ? 33.643 34.443 -21.439 1.00 13.73 350 PRO B N 1
ATOM 6472 C CA . PRO B 1 353 ? 32.625 33.699 -20.697 1.00 13.69 350 PRO B CA 1
ATOM 6473 C C . PRO B 1 353 ? 32.622 32.218 -21.009 1.00 14.01 350 PRO B C 1
ATOM 6474 O O . PRO B 1 353 ? 32.955 31.798 -22.128 1.00 14.03 350 PRO B O 1
ATOM 6478 N N A THR B 1 354 ? 32.293 31.418 -19.988 0.60 13.69 351 THR B N 1
ATOM 6479 N N B THR B 1 354 ? 32.214 31.413 -20.041 0.40 13.70 351 THR B N 1
ATOM 6480 C CA A THR B 1 354 ? 32.225 29.966 -20.080 0.60 14.18 351 THR B CA 1
ATOM 6481 C CA B THR B 1 354 ? 32.091 30.003 -20.295 0.40 13.98 351 THR B CA 1
ATOM 6482 C C A THR B 1 354 ? 30.898 29.468 -19.497 0.60 13.32 351 THR B C 1
ATOM 6483 C C B THR B 1 354 ? 30.918 29.456 -19.532 0.40 13.29 351 THR B C 1
ATOM 6484 O O A THR B 1 354 ? 30.436 29.997 -18.488 0.60 13.00 351 THR B O 1
ATOM 6485 O O B THR B 1 354 ? 30.608 29.892 -18.423 0.40 12.94 351 THR B O 1
ATOM 6492 N N . VAL B 1 355 ? 30.284 28.486 -20.167 1.0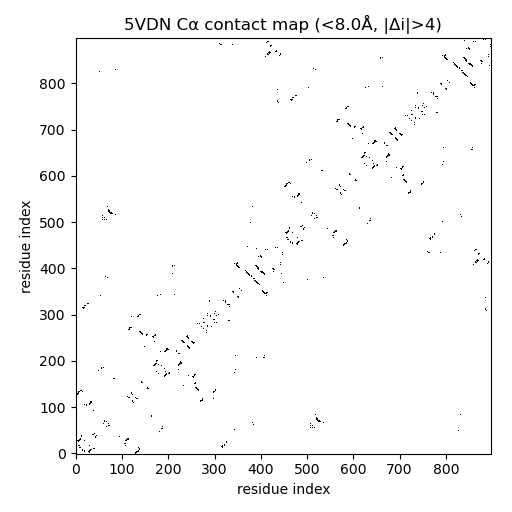0 12.88 352 VAL B N 1
ATOM 6493 C CA . VAL B 1 355 ? 29.145 27.763 -19.618 1.00 12.74 352 VAL B CA 1
ATOM 6494 C C . VAL B 1 355 ? 29.540 26.289 -19.506 1.00 12.97 352 VAL B C 1
ATOM 6495 O O . VAL B 1 355 ? 30.204 25.748 -20.387 1.00 14.83 352 VAL B O 1
ATOM 6499 N N . VAL B 1 356 ? 29.157 25.656 -18.399 1.00 12.46 353 VAL B N 1
ATOM 6500 C CA . VAL B 1 356 ? 29.303 24.216 -18.219 1.00 12.97 353 VAL B CA 1
ATOM 6501 C C . VAL B 1 356 ? 27.885 23.680 -18.213 1.00 12.81 353 VAL B C 1
ATOM 6502 O O . VAL B 1 356 ? 27.017 24.149 -17.429 1.00 13.02 353 VAL B O 1
ATOM 6506 N N . PHE B 1 357 ? 27.632 22.705 -19.082 1.00 13.98 354 PHE B N 1
ATOM 6507 C CA . PHE B 1 357 ? 26.311 22.076 -19.194 1.00 14.92 354 PHE B CA 1
ATOM 6508 C C . PHE B 1 357 ? 26.107 20.942 -18.179 1.00 15.61 354 PHE B C 1
ATOM 6509 O O . PHE B 1 357 ? 25.780 19.804 -18.493 1.00 16.63 354 PHE B O 1
ATOM 6517 N N . SER B 1 358 ? 26.331 21.319 -16.942 1.00 16.26 355 SER B N 1
ATOM 6518 C CA . SER B 1 358 ? 26.076 20.489 -15.806 1.00 17.48 355 SER B CA 1
ATOM 6519 C C . SER B 1 358 ? 24.599 20.559 -15.517 1.00 19.10 355 SER B C 1
ATOM 6520 O O . SER B 1 358 ? 23.842 21.232 -16.225 1.00 18.79 355 SER B O 1
ATOM 6523 N N . HIS B 1 359 ? 24.202 19.813 -14.488 1.00 22.19 356 HIS B N 1
ATOM 6524 C CA . HIS B 1 359 ? 22.871 19.823 -13.958 1.00 25.92 356 HIS B CA 1
ATOM 6525 C C . HIS B 1 359 ? 22.999 20.417 -12.537 1.00 27.17 356 HIS B C 1
ATOM 6526 O O . HIS B 1 359 ? 23.653 19.794 -11.668 1.00 31.06 356 HIS B O 1
ATOM 6533 N N . PRO B 1 360 ? 22.555 21.674 -12.319 1.00 25.65 357 PRO B N 1
ATOM 6534 C CA . PRO B 1 360 ? 22.046 22.551 -13.368 1.00 23.26 357 PRO B CA 1
ATOM 6535 C C . PRO B 1 360 ? 23.241 23.260 -14.002 1.00 17.82 357 PRO B C 1
ATOM 6536 O O . PRO B 1 360 ? 24.351 23.146 -13.508 1.00 16.85 357 PRO B O 1
ATOM 6540 N N . PRO B 1 361 ? 23.013 23.980 -15.098 1.00 16.31 358 PRO B N 1
ATOM 6541 C CA . PRO B 1 361 ? 24.166 24.603 -15.756 1.00 13.96 358 PRO B CA 1
ATOM 6542 C C . PRO B 1 361 ? 24.844 25.710 -14.969 1.00 12.95 358 PRO B C 1
ATOM 6543 O O . PRO B 1 361 ? 24.236 26.334 -14.101 1.00 12.50 358 PRO B O 1
ATOM 6547 N N . ILE B 1 362 ? 26.111 25.920 -15.292 1.00 11.46 359 ILE B N 1
ATOM 6548 C CA . ILE B 1 362 ? 26.943 26.932 -14.667 1.00 11.93 359 ILE B CA 1
ATOM 6549 C C . ILE B 1 362 ? 27.374 27.934 -15.708 1.00 12.13 359 ILE B C 1
ATOM 6550 O O . ILE B 1 362 ? 27.710 27.548 -16.831 1.00 12.68 359 ILE B O 1
ATOM 6555 N N . GLY B 1 363 ? 27.362 29.208 -15.344 1.00 11.58 360 GLY B N 1
ATOM 6556 C CA . GLY B 1 363 ? 27.918 30.265 -16.181 1.00 11.81 360 GLY B CA 1
ATOM 6557 C C . GLY B 1 363 ? 28.908 31.051 -15.365 1.00 12.52 360 GLY B C 1
ATOM 6558 O O . GLY B 1 363 ? 28.623 31.404 -14.219 1.00 12.75 360 GLY B O 1
ATOM 6559 N N . THR B 1 364 ? 30.069 31.343 -15.934 1.00 12.15 361 THR B N 1
ATOM 6560 C CA . THR B 1 364 ? 31.071 32.117 -15.226 1.00 13.12 361 THR B CA 1
ATOM 6561 C C . THR B 1 364 ? 31.915 33.007 -16.137 1.00 12.74 361 THR B C 1
ATOM 6562 O O . THR B 1 364 ? 32.198 32.647 -17.296 1.00 13.38 361 THR B O 1
ATOM 6566 N N A ILE B 1 365 ? 32.255 34.189 -15.620 0.60 12.68 362 ILE B N 1
ATOM 6567 N N B ILE B 1 365 ? 32.297 34.178 -15.636 0.40 11.84 362 ILE B N 1
ATOM 6568 C CA A ILE B 1 365 ? 33.123 35.132 -16.302 0.60 13.45 362 ILE B CA 1
ATOM 6569 C CA B ILE B 1 365 ? 33.175 35.077 -16.376 0.40 11.77 362 ILE B CA 1
ATOM 6570 C C A ILE B 1 365 ? 33.988 35.791 -15.247 0.60 13.05 362 ILE B C 1
ATOM 6571 C C B ILE B 1 365 ? 33.934 35.925 -15.370 0.40 12.14 362 ILE B C 1
ATOM 6572 O O A ILE B 1 365 ? 33.524 36.065 -14.137 0.60 12.52 362 ILE B O 1
ATOM 6573 O O B ILE B 1 365 ? 33.343 36.449 -14.409 0.40 11.65 362 ILE B O 1
ATOM 6582 N N . GLY B 1 366 ? 35.245 36.044 -15.588 1.00 12.90 363 GLY B N 1
ATOM 6583 C CA . GLY B 1 366 ? 36.113 36.804 -14.710 1.00 13.23 363 GLY B CA 1
ATOM 6584 C C . GLY B 1 366 ? 36.551 36.119 -13.445 1.00 13.79 363 GLY B C 1
ATOM 6585 O O . GLY B 1 366 ? 36.610 34.894 -13.358 1.00 15.36 363 GLY B O 1
ATOM 6586 N N . LEU B 1 367 ? 36.856 36.941 -12.458 1.00 13.64 364 LEU B N 1
ATOM 6587 C CA . LEU B 1 367 ? 37.448 36.461 -11.228 1.00 13.62 364 LEU B CA 1
ATOM 6588 C C . LEU B 1 367 ? 36.477 35.875 -10.234 1.00 13.61 364 LEU B C 1
ATOM 6589 O O . LEU B 1 367 ? 35.382 36.391 -10.024 1.00 13.54 364 LEU B O 1
ATOM 6594 N N . THR B 1 368 ? 36.900 34.785 -9.614 1.00 13.39 365 THR B N 1
ATOM 6595 C CA . THR B 1 368 ? 36.165 34.241 -8.481 1.00 13.15 365 THR B CA 1
ATOM 6596 C C . THR B 1 368 ? 36.398 35.172 -7.277 1.00 13.42 365 THR B C 1
ATOM 6597 O O . THR B 1 368 ? 37.314 36.013 -7.286 1.00 13.36 365 THR B O 1
ATOM 6601 N N . GLU B 1 369 ? 35.594 35.013 -6.241 1.00 13.38 366 GLU B N 1
ATOM 6602 C CA . GLU B 1 369 ? 35.797 35.812 -5.028 1.00 13.70 366 GLU B CA 1
ATOM 6603 C C . GLU B 1 369 ? 37.197 35.630 -4.452 1.00 14.12 366 GLU B C 1
ATOM 6604 O O . GLU B 1 369 ? 37.877 36.628 -4.190 1.00 14.64 366 GLU B O 1
ATOM 6610 N N . PRO B 1 370 ? 37.669 34.373 -4.271 1.00 14.97 367 PRO B N 1
ATOM 6611 C CA . PRO B 1 370 ? 39.040 34.247 -3.752 1.00 15.81 367 PRO B CA 1
ATOM 6612 C C . PRO B 1 370 ? 40.096 34.899 -4.644 1.00 15.58 367 PRO B C 1
ATOM 6613 O O . PRO B 1 370 ? 41.030 35.488 -4.132 1.00 16.76 367 PRO B O 1
ATOM 6617 N N . GLN B 1 371 ? 39.944 34.807 -5.962 1.00 15.05 368 GLN B N 1
ATOM 6618 C CA . GLN B 1 371 ? 40.919 35.390 -6.870 1.00 15.65 368 GLN B CA 1
ATOM 6619 C C . GLN B 1 371 ? 40.936 36.891 -6.744 1.00 14.86 368 GLN B C 1
ATOM 6620 O O . GLN B 1 371 ? 42.003 37.503 -6.763 1.00 15.00 368 GLN B O 1
ATOM 6626 N N . ALA B 1 372 ? 39.744 37.482 -6.649 1.00 14.26 369 ALA B N 1
ATOM 6627 C CA . ALA B 1 372 ? 39.645 38.943 -6.532 1.00 14.40 369 ALA B CA 1
ATOM 6628 C C . ALA B 1 372 ? 40.229 39.439 -5.218 1.00 15.18 369 ALA B C 1
ATOM 6629 O O . ALA B 1 372 ? 40.936 40.451 -5.196 1.00 15.13 369 ALA B O 1
ATOM 6631 N N . ARG B 1 373 ? 39.971 38.728 -4.117 1.00 14.94 370 ARG B N 1
ATOM 6632 C CA . ARG B 1 373 ? 40.524 39.125 -2.818 1.00 16.89 370 ARG B CA 1
ATOM 6633 C C . ARG B 1 373 ? 42.039 39.031 -2.817 1.00 17.44 370 ARG B C 1
ATOM 6634 O O . ARG B 1 373 ? 42.724 39.923 -2.285 1.00 17.50 370 ARG B O 1
ATOM 6642 N N . GLU B 1 374 ? 42.569 37.976 -3.432 1.00 18.01 371 GLU B N 1
ATOM 6643 C CA . GLU B 1 374 ? 44.022 37.794 -3.501 1.00 20.21 371 GLU B CA 1
ATOM 6644 C C . GLU B 1 374 ? 44.669 38.881 -4.338 1.00 19.40 371 GLU B C 1
ATOM 6645 O O . GLU B 1 374 ? 45.722 39.413 -3.977 1.00 20.05 371 GLU B O 1
ATOM 6651 N N . LYS B 1 375 ? 44.040 39.203 -5.456 1.00 17.85 372 LYS B N 1
ATOM 6652 C CA . LYS B 1 375 ? 44.610 40.198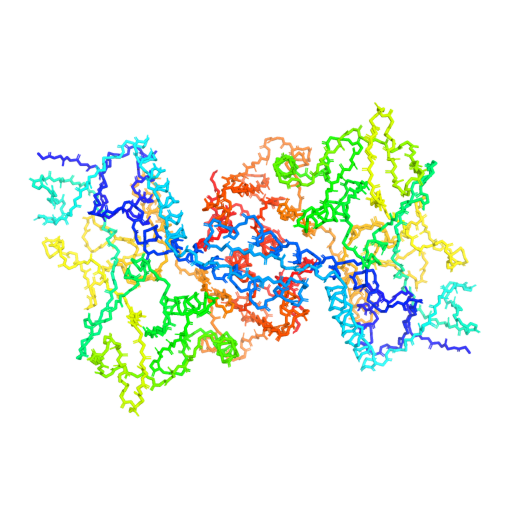 -6.361 1.00 18.23 372 LYS B CA 1
ATOM 6653 C C . LYS B 1 375 ? 44.522 41.630 -5.864 1.00 18.64 372 LYS B C 1
ATOM 6654 O O . LYS B 1 375 ? 45.515 42.353 -5.890 1.00 19.27 372 LYS B O 1
ATOM 6660 N N . PHE B 1 376 ? 43.337 42.026 -5.396 1.00 17.41 373 PHE B N 1
ATOM 6661 C CA . PHE B 1 376 ? 43.078 43.400 -5.015 1.00 17.80 373 PHE B CA 1
ATOM 6662 C C . PHE B 1 376 ? 43.097 43.733 -3.547 1.00 18.01 373 PHE B C 1
ATOM 6663 O O . PHE B 1 376 ? 43.162 44.909 -3.205 1.00 18.78 373 PHE B O 1
ATOM 6671 N N . GLY B 1 377 ? 43.047 42.719 -2.683 1.00 18.07 374 GLY B N 1
ATOM 6672 C CA . GLY B 1 377 ? 42.987 42.967 -1.246 1.00 19.03 374 GLY B CA 1
ATOM 6673 C C . GLY B 1 377 ? 41.548 42.949 -0.755 1.00 19.35 374 GLY B C 1
ATOM 6674 O O . GLY B 1 377 ? 40.643 43.455 -1.420 1.00 17.80 374 GLY B O 1
ATOM 6675 N N . ASP B 1 378 ? 41.323 42.399 0.440 1.00 19.72 375 ASP B N 1
ATOM 6676 C CA . ASP B 1 378 ? 39.968 42.303 0.984 1.00 21.40 375 ASP B CA 1
ATOM 6677 C C . ASP B 1 378 ? 39.203 43.601 1.037 1.00 21.73 375 ASP B C 1
ATOM 6678 O O . ASP B 1 378 ? 38.018 43.632 0.720 1.00 22.73 375 ASP B O 1
ATOM 6683 N N . ASP B 1 379 ? 39.863 44.687 1.432 1.00 21.93 376 ASP B N 1
ATOM 6684 C CA . ASP B 1 379 ? 39.185 45.974 1.569 1.00 23.04 376 ASP B CA 1
ATOM 6685 C C . ASP B 1 379 ? 38.707 46.603 0.275 1.00 22.05 376 ASP B C 1
ATOM 6686 O O . ASP B 1 379 ? 37.918 47.534 0.311 1.00 23.87 376 ASP B O 1
ATOM 6691 N N . GLN B 1 380 ? 39.156 46.075 -0.860 1.00 19.54 377 GLN B N 1
ATOM 6692 C CA . GLN B 1 380 ? 38.760 46.583 -2.160 1.00 19.60 377 GLN B CA 1
ATOM 6693 C C . GLN B 1 380 ? 37.667 45.743 -2.809 1.00 18.64 377 GLN B C 1
ATOM 6694 O O . GLN B 1 380 ? 37.143 46.142 -3.841 1.00 18.97 377 GLN B O 1
ATOM 6700 N N . VAL B 1 381 ? 37.298 44.622 -2.193 1.00 17.65 378 VAL B N 1
ATOM 6701 C CA . VAL B 1 381 ? 36.320 43.715 -2.784 1.00 17.45 378 VAL B CA 1
ATOM 6702 C C . VAL B 1 381 ? 34.986 43.724 -2.028 1.00 17.58 378 VAL B C 1
ATOM 6703 O O . VAL B 1 381 ? 34.949 43.745 -0.803 1.00 18.76 378 VAL B O 1
ATOM 6707 N N . LYS B 1 382 ? 33.905 43.748 -2.803 1.00 17.24 379 LYS B N 1
ATOM 6708 C CA . LYS B 1 382 ? 32.548 43.675 -2.307 1.00 17.55 379 LYS B CA 1
ATOM 6709 C C . LYS B 1 382 ? 31.875 42.598 -3.128 1.00 16.00 379 LYS B C 1
ATOM 6710 O O . LYS B 1 382 ? 31.951 42.618 -4.352 1.00 15.46 379 LYS B O 1
ATOM 6716 N N . VAL B 1 383 ? 31.214 41.667 -2.455 1.00 15.22 380 VAL B N 1
ATOM 6717 C CA . VAL B 1 383 ? 30.512 40.589 -3.120 1.00 16.09 380 VAL B CA 1
ATOM 6718 C C . VAL B 1 383 ? 29.012 40.652 -2.867 1.00 15.16 380 VAL B C 1
ATOM 6719 O O . VAL B 1 383 ? 28.571 40.898 -1.736 1.00 16.11 380 VAL B O 1
ATOM 6723 N N . TYR B 1 384 ? 28.230 40.466 -3.923 1.00 13.84 381 TYR B N 1
ATOM 6724 C CA . TYR B 1 384 ? 26.785 40.377 -3.825 1.00 14.38 381 TYR B CA 1
ATOM 6725 C C . TYR B 1 384 ? 26.387 38.964 -4.215 1.00 14.74 381 TYR B C 1
ATOM 6726 O O . TYR B 1 384 ? 26.964 38.372 -5.133 1.00 13.69 381 TYR B O 1
ATOM 6735 N N . THR B 1 385 ? 25.419 38.405 -3.505 1.00 15.27 382 THR B N 1
ATOM 6736 C CA . THR B 1 385 ? 24.974 37.051 -3.794 1.00 16.09 382 THR B CA 1
ATOM 6737 C C . THR B 1 385 ? 23.461 36.945 -3.730 1.00 18.01 382 THR B C 1
ATOM 6738 O O . THR B 1 385 ? 22.779 37.751 -3.064 1.00 19.66 382 THR B O 1
ATOM 6742 N N . SER B 1 386 ? 22.935 35.953 -4.425 1.00 16.40 383 SER B N 1
ATOM 6743 C CA . SER B 1 386 ? 21.519 35.624 -4.364 1.00 17.37 383 SER B CA 1
ATOM 6744 C C . SER B 1 386 ? 21.386 34.111 -4.333 1.00 16.97 383 SER B C 1
ATOM 6745 O O . SER B 1 386 ? 22.142 33.409 -4.986 1.00 16.36 383 SER B O 1
ATOM 6748 N N . SER B 1 387 ? 20.421 33.620 -3.571 1.00 15.55 384 SER B N 1
ATOM 6749 C CA . SER B 1 387 ? 20.107 32.192 -3.531 1.00 16.16 384 SER B CA 1
ATOM 6750 C C . SER B 1 387 ? 18.616 32.091 -3.599 1.00 15.92 384 SER B C 1
ATOM 6751 O O . SER B 1 387 ? 17.901 32.734 -2.790 1.00 17.31 384 SER B O 1
ATOM 6754 N N . PHE B 1 388 ? 18.119 31.264 -4.507 1.00 15.66 385 PHE B N 1
ATOM 6755 C CA . PHE B 1 388 ? 16.680 31.090 -4.671 1.00 16.74 385 PHE B CA 1
ATOM 6756 C C . PHE B 1 388 ? 16.379 29.717 -5.242 1.00 18.28 385 PHE B C 1
ATOM 6757 O O . PHE B 1 388 ? 17.299 28.948 -5.525 1.00 18.98 385 PHE B O 1
ATOM 6765 N N . THR B 1 389 ? 15.096 29.381 -5.355 1.00 18.42 386 THR B N 1
ATOM 6766 C CA . THR B 1 389 ? 14.716 28.084 -5.902 1.00 19.29 386 THR B CA 1
ATOM 6767 C C . THR B 1 389 ? 14.226 28.314 -7.289 1.00 19.51 386 THR B C 1
ATOM 6768 O O . THR B 1 389 ? 13.408 29.193 -7.515 1.00 19.03 386 THR B O 1
ATOM 6772 N N . ALA B 1 390 ? 14.728 27.509 -8.224 1.00 19.82 387 ALA B N 1
ATOM 6773 C CA . ALA B 1 390 ? 14.339 27.602 -9.610 1.00 19.63 387 ALA B CA 1
ATOM 6774 C C . ALA B 1 390 ? 12.824 27.450 -9.721 1.00 20.42 387 ALA B C 1
ATOM 6775 O O . ALA B 1 390 ? 12.283 26.483 -9.264 1.00 18.22 387 ALA B O 1
ATOM 6777 N N . MET B 1 391 ? 12.147 28.409 -10.331 1.00 18.88 388 MET B N 1
ATOM 6778 C CA . MET B 1 391 ? 10.690 28.354 -10.396 1.00 18.97 388 MET B CA 1
ATOM 6779 C C . MET B 1 391 ? 10.148 27.052 -11.066 1.00 16.41 388 MET B C 1
ATOM 6780 O O . MET B 1 391 ? 9.140 26.473 -10.628 1.00 17.36 388 MET B O 1
ATOM 6785 N N . TYR B 1 392 ? 10.851 26.575 -12.069 1.00 15.47 389 TYR B N 1
ATOM 6786 C CA . TYR B 1 392 ? 10.481 25.319 -12.735 1.00 14.93 389 TYR B CA 1
ATOM 6787 C C . TYR B 1 392 ? 10.373 24.181 -11.747 1.00 14.76 389 TYR B C 1
ATOM 6788 O O . TYR B 1 392 ? 9.495 23.319 -11.851 1.00 14.93 389 TYR B O 1
ATOM 6797 N N . SER B 1 393 ? 11.268 24.172 -10.774 1.00 14.43 390 SER B N 1
ATOM 6798 C CA . SER B 1 393 ? 11.281 23.078 -9.804 1.00 15.34 390 SER B CA 1
ATOM 6799 C C . SER B 1 393 ? 10.450 23.359 -8.555 1.00 16.29 390 SER B C 1
ATOM 6800 O O . SER B 1 393 ? 10.183 22.436 -7.758 1.00 16.11 390 SER B O 1
ATOM 6803 N N . ALA B 1 394 ? 10.024 24.606 -8.385 1.00 17.03 391 ALA B N 1
ATOM 6804 C CA . ALA B 1 394 ? 9.362 25.017 -7.120 1.00 18.21 391 ALA B CA 1
ATOM 6805 C C . ALA B 1 394 ? 8.045 24.355 -6.795 1.00 18.55 391 ALA B C 1
ATOM 6806 O O . ALA B 1 394 ? 7.704 24.232 -5.624 1.00 19.51 391 ALA B O 1
ATOM 6808 N N . VAL B 1 395 ? 7.295 23.938 -7.810 1.00 18.30 392 VAL B N 1
ATOM 6809 C CA . VAL B 1 395 ? 6.021 23.258 -7.579 1.00 18.59 392 VAL B CA 1
ATOM 6810 C C . VAL B 1 395 ? 6.183 21.740 -7.453 1.00 18.57 392 VAL B C 1
ATOM 6811 O O . VAL B 1 395 ? 5.197 21.019 -7.319 1.00 18.86 392 VAL B O 1
ATOM 6815 N N . THR B 1 396 ? 7.424 21.257 -7.479 1.00 17.16 393 THR B N 1
ATOM 6816 C CA . THR B 1 396 ? 7.692 19.827 -7.488 1.00 17.80 393 THR B CA 1
ATOM 6817 C C . THR B 1 396 ? 8.314 19.338 -6.188 1.00 18.60 393 THR B C 1
ATOM 6818 O O . THR B 1 396 ? 8.668 20.124 -5.297 1.00 18.47 393 THR B O 1
ATOM 6822 N N . GLN B 1 397 ? 8.484 18.016 -6.129 1.00 19.62 394 GLN B N 1
ATOM 6823 C CA . GLN B 1 397 ? 9.134 17.358 -4.998 1.00 21.92 394 GLN B CA 1
ATOM 6824 C C . GLN B 1 397 ? 10.637 17.288 -5.226 1.00 20.86 394 GLN B C 1
ATOM 6825 O O . GLN B 1 397 ? 11.323 16.560 -4.522 1.00 22.42 394 GLN B O 1
ATOM 6831 N N . HIS B 1 398 ? 11.149 18.026 -6.221 1.00 20.33 395 HIS B N 1
ATOM 6832 C CA . HIS B 1 398 ? 12.565 18.042 -6.557 1.00 20.26 395 HIS B CA 1
ATOM 6833 C C . HIS B 1 398 ? 13.023 19.480 -6.729 1.00 19.00 395 HIS B C 1
ATOM 6834 O O . HIS B 1 398 ? 13.560 19.879 -7.782 1.00 18.58 395 HIS B O 1
ATOM 6841 N N . ARG B 1 399 ? 12.836 20.254 -5.671 1.00 19.03 396 ARG B N 1
ATOM 6842 C CA . ARG B 1 399 ? 13.245 21.656 -5.681 1.00 19.72 396 ARG B CA 1
ATOM 6843 C C . ARG B 1 399 ? 14.739 21.734 -5.876 1.00 18.78 396 ARG B C 1
ATOM 6844 O O . ARG B 1 399 ? 15.494 20.975 -5.251 1.00 20.42 396 ARG B O 1
ATOM 6852 N N . GLN B 1 400 ? 15.185 22.652 -6.730 1.00 17.35 397 GLN B N 1
ATOM 6853 C CA . GLN B 1 400 ? 16.593 22.795 -7.048 1.00 18.15 397 GLN B CA 1
ATOM 6854 C C . GLN B 1 400 ? 17.058 24.220 -6.802 1.00 17.45 397 GLN B C 1
ATOM 6855 O O . GLN B 1 400 ? 16.387 25.165 -7.187 1.00 16.74 397 GLN B O 1
ATOM 6861 N N . PRO B 1 401 ? 18.213 24.377 -6.165 1.00 17.51 398 PRO B N 1
ATOM 6862 C CA . PRO B 1 401 ? 18.685 25.724 -5.955 1.00 17.19 398 PRO B CA 1
ATOM 6863 C C . PRO B 1 401 ? 19.282 26.416 -7.170 1.00 16.53 398 PRO B C 1
ATOM 6864 O O . PRO B 1 401 ? 19.710 25.767 -8.131 1.00 16.83 398 PRO B O 1
ATOM 6868 N N A CYS B 1 402 ? 19.238 27.746 -7.141 0.60 15.41 399 CYS B N 1
ATOM 6869 N N B CYS B 1 402 ? 19.274 27.736 -7.097 0.40 15.81 399 CYS B N 1
ATOM 6870 C CA A CYS B 1 402 ? 19.929 28.596 -8.114 0.60 15.33 399 CYS B CA 1
ATOM 6871 C CA B CYS B 1 402 ? 19.955 28.579 -8.036 0.40 15.58 399 CYS B CA 1
ATOM 6872 C C A CYS B 1 402 ? 20.684 29.628 -7.280 0.60 15.09 399 CYS B C 1
ATOM 6873 C C B CYS B 1 402 ? 20.757 29.476 -7.116 0.40 14.80 399 CYS B C 1
ATOM 6874 O O A CYS B 1 402 ? 20.056 30.318 -6.459 0.60 14.82 399 CYS B O 1
ATOM 6875 O O B CYS B 1 402 ? 20.267 29.866 -6.047 0.40 13.65 399 CYS B O 1
ATOM 6880 N N . ARG B 1 403 ? 22.003 29.739 -7.475 1.00 14.08 400 ARG B N 1
ATOM 6881 C CA . ARG B 1 403 ? 22.819 30.687 -6.719 1.00 14.23 400 ARG B CA 1
ATOM 6882 C C . ARG B 1 403 ? 23.618 31.527 -7.693 1.00 13.33 400 ARG B C 1
ATOM 6883 O O . ARG B 1 403 ? 24.099 31.016 -8.713 1.00 12.83 400 ARG B O 1
ATOM 6891 N N . MET B 1 404 ? 23.752 32.812 -7.369 1.00 12.64 401 MET B N 1
ATOM 6892 C CA . MET B 1 404 ? 24.441 33.772 -8.224 1.00 12.93 401 MET B CA 1
ATOM 6893 C C . MET B 1 404 ? 25.326 34.681 -7.405 1.00 13.33 401 MET B C 1
ATOM 6894 O O . MET B 1 404 ? 25.040 34.949 -6.245 1.00 13.61 401 MET B O 1
ATOM 6899 N N . LYS B 1 405 ? 26.399 35.162 -8.014 1.00 12.48 402 LYS B N 1
ATOM 6900 C CA . LYS B 1 405 ? 27.334 36.034 -7.325 1.00 13.69 402 LYS B CA 1
ATOM 6901 C C . LYS B 1 405 ? 27.908 37.081 -8.267 1.00 13.42 402 LYS B C 1
ATOM 6902 O O . LYS B 1 405 ? 28.251 36.768 -9.423 1.00 13.39 402 LYS B O 1
ATOM 6908 N N . LEU B 1 406 ? 28.004 38.313 -7.774 1.00 12.41 403 LEU B N 1
ATOM 6909 C CA . LEU B 1 406 ? 28.720 39.397 -8.442 1.00 12.87 403 LEU B CA 1
ATOM 6910 C C . LEU B 1 406 ? 29.923 39.749 -7.576 1.00 13.08 403 LEU B C 1
ATOM 6911 O O . LEU B 1 406 ? 29.770 40.010 -6.394 1.00 13.07 403 LEU B O 1
ATOM 6916 N N . VAL B 1 407 ? 31.116 39.760 -8.164 1.00 12.55 404 VAL B N 1
ATOM 6917 C CA . VAL B 1 407 ? 32.351 40.097 -7.464 1.00 13.42 404 VAL B CA 1
ATOM 6918 C C . VAL B 1 407 ? 32.748 41.491 -7.947 1.00 14.16 404 VAL B C 1
ATOM 6919 O O . VAL B 1 407 ? 32.984 41.671 -9.142 1.00 14.22 404 VAL B O 1
ATOM 6923 N N . CYS B 1 408 ? 32.816 42.456 -7.015 1.00 14.48 405 CYS B N 1
ATOM 6924 C CA . CYS B 1 408 ? 33.057 43.856 -7.349 1.00 15.95 405 CYS B CA 1
ATOM 6925 C C . CYS B 1 408 ? 34.322 44.388 -6.708 1.00 16.40 405 CYS B C 1
ATOM 6926 O O . CYS B 1 408 ? 34.676 43.982 -5.607 1.00 16.78 405 CYS B O 1
ATOM 6929 N N . VAL B 1 409 ? 34.966 45.328 -7.397 1.00 17.19 406 VAL B N 1
ATOM 6930 C CA . VAL B 1 409 ? 36.222 45.936 -6.940 1.00 18.58 406 VAL B CA 1
ATOM 6931 C C . VAL B 1 409 ? 36.138 47.443 -6.973 1.00 20.32 406 VAL B C 1
ATOM 6932 O O . VAL B 1 409 ? 35.590 48.045 -7.907 1.00 20.34 406 VAL B O 1
ATOM 6936 N N . GLY B 1 410 ? 36.697 48.054 -5.934 1.00 20.50 407 GLY B N 1
ATOM 6937 C CA . GLY B 1 410 ? 36.748 49.503 -5.807 1.00 21.57 407 GLY B CA 1
ATOM 6938 C C . GLY B 1 410 ? 35.511 50.167 -5.277 1.00 21.97 407 GLY B C 1
ATOM 6939 O O . GLY B 1 410 ? 34.449 49.568 -5.158 1.00 21.86 407 GLY B O 1
ATOM 6940 N N . ALA B 1 411 ? 35.639 51.459 -4.976 1.00 23.38 408 ALA B N 1
ATOM 6941 C CA . ALA B 1 411 ? 34.516 52.202 -4.453 1.00 24.27 408 ALA B CA 1
ATOM 6942 C C . ALA B 1 411 ? 33.344 52.270 -5.437 1.00 24.07 408 ALA B C 1
ATOM 6943 O O . ALA B 1 411 ? 32.194 52.293 -5.016 1.00 24.46 408 ALA B O 1
ATOM 6945 N N . GLU B 1 412 ? 33.640 52.257 -6.746 1.00 24.59 409 GLU B N 1
ATOM 6946 C CA . GLU B 1 412 ? 32.566 52.290 -7.759 1.00 25.00 409 GLU B CA 1
ATOM 6947 C C . GLU B 1 412 ? 31.955 50.901 -8.003 1.00 21.92 409 GLU B C 1
ATOM 6948 O O . GLU B 1 412 ? 31.008 50.774 -8.766 1.00 21.21 409 GLU B O 1
ATOM 6954 N N . GLU B 1 413 ? 32.511 49.881 -7.348 1.00 20.18 410 GLU B N 1
ATOM 6955 C CA . GLU B 1 413 ? 32.017 48.500 -7.477 1.00 18.60 410 GLU B CA 1
ATOM 6956 C C . GLU B 1 413 ? 31.966 48.019 -8.919 1.00 17.65 410 GLU B C 1
ATOM 6957 O O . GLU B 1 413 ? 30.920 47.578 -9.440 1.00 16.53 410 GLU B O 1
ATOM 6963 N N . LYS B 1 414 ? 33.123 48.106 -9.556 1.00 17.66 411 LYS B N 1
ATOM 6964 C CA . LYS B 1 414 ? 33.284 47.593 -10.898 1.00 18.09 411 LYS B CA 1
ATOM 6965 C C . LYS B 1 414 ? 33.140 46.076 -10.821 1.00 16.79 411 LYS B C 1
ATOM 6966 O O . LYS B 1 414 ? 33.792 45.431 -9.985 1.00 16.54 411 LYS B O 1
ATOM 6972 N N . ILE B 1 415 ? 32.318 45.495 -11.688 1.00 15.72 412 ILE B N 1
ATOM 6973 C CA . ILE B 1 415 ? 32.119 44.052 -11.673 1.00 15.62 412 ILE B CA 1
ATOM 6974 C C . ILE B 1 415 ? 33.280 43.355 -12.372 1.00 16.10 412 ILE B C 1
ATOM 6975 O O . ILE B 1 415 ? 33.534 43.587 -13.573 1.00 17.82 412 ILE B O 1
ATOM 6980 N N . VAL B 1 416 ? 33.998 42.520 -11.626 1.00 14.54 413 VAL B N 1
ATOM 6981 C CA . VAL B 1 416 ? 35.147 41.791 -12.142 1.00 14.30 413 VAL B CA 1
ATOM 6982 C C . VAL B 1 416 ? 34.893 40.297 -12.244 1.00 13.75 413 VAL B C 1
ATOM 6983 O O . VAL B 1 416 ? 35.736 39.573 -12.788 1.00 13.60 413 VAL B O 1
ATOM 6987 N N . GLY B 1 417 ? 33.753 39.833 -11.718 1.00 12.88 414 GLY B N 1
ATOM 6988 C CA . GLY B 1 417 ? 33.389 38.437 -11.840 1.00 13.22 414 GLY B CA 1
ATOM 6989 C C . GLY B 1 417 ? 31.890 38.275 -11.739 1.00 13.20 414 GLY B C 1
ATOM 6990 O O . GLY B 1 417 ? 31.244 38.948 -10.911 1.00 13.24 414 GLY B O 1
ATOM 6991 N N . ILE B 1 418 ? 31.350 37.371 -12.549 1.00 12.47 415 ILE B N 1
ATOM 6992 C CA . ILE B 1 418 ? 29.927 37.061 -12.562 1.00 12.69 415 ILE B CA 1
ATOM 6993 C C . ILE B 1 418 ? 29.839 35.552 -12.579 1.00 12.09 415 ILE B C 1
ATOM 6994 O O . ILE B 1 418 ? 30.461 34.912 -13.451 1.00 12.04 415 ILE B O 1
ATOM 6999 N N . HIS B 1 419 ? 29.104 34.968 -11.622 1.00 11.78 416 HIS B N 1
ATOM 7000 C CA . HIS B 1 419 ? 29.031 33.512 -11.486 1.00 12.18 416 HIS B CA 1
ATOM 7001 C C . HIS B 1 419 ? 27.626 33.092 -11.171 1.00 12.12 416 HIS B C 1
ATOM 7002 O O . HIS B 1 419 ? 26.958 33.737 -10.355 1.00 12.02 416 HIS B O 1
ATOM 7009 N N . GLY B 1 420 ? 27.147 32.042 -11.828 1.00 11.42 417 GLY B N 1
ATOM 7010 C CA . GLY B 1 420 ? 25.832 31.526 -11.510 1.00 11.79 417 GLY B CA 1
ATOM 7011 C C . GLY B 1 420 ? 25.704 30.061 -11.791 1.00 11.33 417 GLY B C 1
ATOM 7012 O O . GLY B 1 420 ? 26.381 29.523 -12.649 1.00 11.57 417 GLY B O 1
ATOM 7013 N N . ILE B 1 421 ? 24.812 29.412 -11.033 1.00 11.22 418 ILE B N 1
ATOM 7014 C CA . ILE B 1 421 ? 24.509 28.018 -11.226 1.00 11.73 418 ILE B CA 1
ATOM 7015 C C . ILE B 1 421 ? 23.001 27.878 -11.057 1.00 12.23 418 ILE B C 1
ATOM 7016 O O . ILE B 1 421 ? 22.437 28.323 -10.058 1.00 12.58 418 ILE B O 1
ATOM 7021 N N . GLY B 1 422 ? 22.340 27.312 -12.057 1.00 11.83 419 GLY B N 1
ATOM 7022 C CA . GLY B 1 422 ? 20.916 27.124 -11.969 1.00 12.51 419 GLY B CA 1
ATOM 7023 C C . GLY B 1 422 ? 20.274 27.025 -13.332 1.00 12.80 419 GLY B C 1
ATOM 7024 O O . GLY B 1 422 ? 20.898 27.335 -14.350 1.00 12.46 419 GLY B O 1
ATOM 7025 N N . PHE B 1 423 ? 19.019 26.588 -13.336 1.00 13.39 420 PHE B N 1
ATOM 7026 C CA . PHE B 1 423 ? 18.263 26.512 -14.581 1.00 13.68 420 PHE B CA 1
ATOM 7027 C C . PHE B 1 423 ? 18.326 27.837 -15.308 1.00 13.68 420 PHE B C 1
ATOM 7028 O O . PHE B 1 423 ? 18.062 28.889 -14.710 1.00 14.39 420 PHE B O 1
ATOM 7036 N N . GLY B 1 424 ? 18.682 27.771 -16.595 1.00 13.48 421 GLY B N 1
ATOM 7037 C CA . GLY B 1 424 ? 18.763 28.947 -17.457 1.00 13.95 421 GLY B CA 1
ATOM 7038 C C . GLY B 1 424 ? 20.132 29.583 -17.572 1.00 13.45 421 GLY B C 1
ATOM 7039 O O . GLY B 1 424 ? 20.352 30.409 -18.448 1.00 13.56 421 GLY B O 1
ATOM 7040 N N . MET B 1 425 ? 21.074 29.229 -16.687 1.00 12.66 422 MET B N 1
ATOM 7041 C CA . MET B 1 425 ? 22.388 29.895 -16.730 1.00 12.69 422 MET B CA 1
ATOM 7042 C C . MET B 1 425 ? 23.085 29.818 -18.071 1.00 12.27 422 MET B C 1
ATOM 7043 O O . MET B 1 425 ? 23.862 30.708 -18.398 1.00 13.17 422 MET B O 1
ATOM 7048 N N . ASP B 1 426 ? 22.835 28.737 -18.804 1.00 12.41 423 ASP B N 1
ATOM 7049 C CA . ASP B 1 426 ? 23.404 28.572 -20.137 1.00 13.29 423 ASP B CA 1
ATOM 7050 C C . ASP B 1 426 ? 23.053 29.737 -21.074 1.00 13.83 423 ASP B C 1
ATOM 7051 O O . ASP B 1 426 ? 23.910 30.193 -21.855 1.00 14.33 423 ASP B O 1
ATOM 7056 N N . GLU B 1 427 ? 21.827 30.225 -20.983 1.00 12.44 424 GLU B N 1
ATOM 7057 C CA . GLU B 1 427 ? 21.383 31.331 -21.860 1.00 12.53 424 GLU B CA 1
ATOM 7058 C C . GLU B 1 427 ? 21.494 32.721 -21.226 1.00 12.30 424 GLU B C 1
ATOM 7059 O O . GLU B 1 427 ? 21.571 33.720 -21.923 1.00 13.12 424 GLU B O 1
ATOM 7065 N N . ILE B 1 428 ? 21.556 32.784 -19.906 1.00 12.10 425 ILE B N 1
ATOM 7066 C CA . ILE B 1 428 ? 21.626 34.059 -19.194 1.00 11.63 425 ILE B CA 1
ATOM 7067 C C . ILE B 1 428 ? 22.935 34.831 -19.367 1.00 12.09 425 ILE B C 1
ATOM 7068 O O . ILE B 1 428 ? 22.925 36.068 -19.443 1.00 12.40 425 ILE B O 1
ATOM 7073 N N . LEU B 1 429 ? 24.043 34.090 -19.420 1.00 12.51 426 LEU B N 1
ATOM 7074 C CA . LEU B 1 429 ? 25.353 34.703 -19.322 1.00 13.38 426 LEU B CA 1
ATOM 7075 C C . LEU B 1 429 ? 25.797 35.643 -20.417 1.00 12.69 426 LEU B C 1
ATOM 7076 O O . LEU B 1 429 ? 26.401 36.644 -20.134 1.00 13.78 426 LEU B O 1
ATOM 7081 N N . GLN B 1 430 ? 25.450 35.359 -21.662 1.00 12.30 427 GLN B N 1
ATOM 7082 C CA . GLN B 1 430 ? 26.050 36.117 -22.771 1.00 12.43 427 GLN B CA 1
ATOM 7083 C C . GLN B 1 430 ? 25.911 37.626 -22.683 1.00 12.58 427 GLN B C 1
ATOM 7084 O O . GLN B 1 430 ? 26.871 38.350 -22.897 1.00 13.21 427 GLN B O 1
ATOM 7090 N N . GLY B 1 431 ? 24.694 38.106 -22.402 1.00 12.94 428 GLY B N 1
ATOM 7091 C CA . GLY B 1 431 ? 24.458 39.531 -22.324 1.00 13.03 428 GLY B CA 1
ATOM 7092 C C . GLY B 1 431 ? 25.246 40.189 -21.194 1.00 12.77 428 GLY B C 1
ATOM 7093 O O . GLY B 1 431 ? 25.719 41.313 -21.321 1.00 13.74 428 GLY B O 1
ATOM 7094 N N . PHE B 1 432 ? 25.344 39.476 -20.071 1.00 13.23 429 PHE B N 1
ATOM 7095 C CA . PHE B 1 432 ? 26.120 39.963 -18.928 1.00 13.09 429 PHE B CA 1
ATOM 7096 C C . PHE B 1 432 ? 27.592 40.023 -19.273 1.00 14.17 429 PHE B C 1
ATOM 7097 O O . PHE B 1 432 ? 28.291 40.901 -18.777 1.00 14.61 429 PHE B O 1
ATOM 7105 N N . ALA B 1 433 ? 28.054 39.111 -20.132 1.00 14.04 430 ALA B N 1
ATOM 7106 C CA . ALA B 1 433 ? 29.443 39.168 -20.613 1.00 14.82 430 ALA B CA 1
ATOM 7107 C C . ALA B 1 433 ? 29.693 40.462 -21.403 1.00 14.54 430 ALA B C 1
ATOM 7108 O O . ALA B 1 433 ? 30.769 41.066 -21.294 1.00 16.88 430 ALA B O 1
ATOM 7110 N N . VAL B 1 434 ? 28.717 40.889 -22.206 1.00 14.05 431 VAL B N 1
ATOM 7111 C CA . VAL B 1 434 ? 28.840 42.132 -22.939 1.00 13.74 431 VAL B CA 1
ATOM 7112 C C . VAL B 1 434 ? 28.961 43.285 -21.944 1.00 14.16 431 VAL B C 1
ATOM 7113 O O . VAL B 1 434 ? 29.821 44.127 -22.094 1.00 14.36 431 VAL B O 1
ATOM 7117 N N . ALA B 1 435 ? 28.086 43.310 -20.952 1.00 14.83 432 ALA B N 1
ATOM 7118 C CA . ALA B 1 435 ? 28.127 44.379 -19.964 1.00 15.11 432 ALA B CA 1
ATOM 7119 C C . ALA B 1 435 ? 29.460 44.423 -19.222 1.00 16.07 432 ALA B C 1
ATOM 7120 O O . ALA B 1 435 ? 30.014 45.488 -19.017 1.00 15.70 432 ALA B O 1
ATOM 7122 N N . MET B 1 436 ? 29.987 43.266 -18.862 1.00 16.67 433 MET B N 1
ATOM 7123 C CA . MET B 1 436 ? 31.264 43.231 -18.146 1.00 19.49 433 MET B CA 1
ATOM 7124 C C . MET B 1 436 ? 32.390 43.714 -19.082 1.00 19.33 433 MET B C 1
ATOM 7125 O O . MET B 1 436 ? 33.252 44.480 -18.649 1.00 20.07 433 MET B O 1
ATOM 7130 N N . LYS B 1 437 ? 32.364 43.337 -20.361 1.00 19.30 434 LYS B N 1
ATOM 7131 C CA . LYS B 1 437 ? 33.385 43.809 -21.324 1.00 20.42 434 LYS B CA 1
ATOM 7132 C C . LYS B 1 437 ? 33.367 45.336 -21.483 1.00 20.87 434 LYS B C 1
ATOM 7133 O O . LYS B 1 437 ? 34.397 45.950 -21.755 1.00 21.73 434 LYS B O 1
ATOM 7139 N N . MET B 1 438 ? 32.188 45.931 -21.310 1.00 18.72 435 MET B N 1
ATOM 7140 C CA . MET B 1 438 ? 32.018 47.385 -21.339 1.00 18.34 435 MET B CA 1
ATOM 7141 C C . MET B 1 438 ? 32.391 48.073 -20.015 1.00 17.36 435 MET B C 1
ATOM 7142 O O . MET B 1 438 ? 32.291 49.285 -19.929 1.00 18.69 435 MET B O 1
ATOM 7147 N N . GLY B 1 439 ? 32.766 47.324 -18.980 1.00 16.38 436 GLY B N 1
ATOM 7148 C CA . GLY B 1 439 ? 33.152 47.934 -17.713 1.00 16.88 436 GLY B CA 1
ATOM 7149 C C . GLY B 1 439 ? 32.012 48.216 -16.761 1.00 16.72 436 GLY B C 1
ATOM 7150 O O . GLY B 1 439 ? 32.096 49.123 -15.913 1.00 17.18 436 GLY B O 1
ATOM 7151 N N . ALA B 1 440 ? 30.979 47.388 -16.815 1.00 15.95 437 ALA B N 1
ATOM 7152 C CA . ALA B 1 440 ? 29.841 47.572 -15.928 1.00 15.97 437 ALA B CA 1
ATOM 7153 C C . ALA B 1 440 ? 30.196 47.614 -14.454 1.00 16.22 437 ALA B C 1
ATOM 7154 O O . ALA B 1 440 ? 31.098 46.884 -13.979 1.00 16.63 437 ALA B O 1
ATOM 7156 N N . THR B 1 441 ? 29.471 48.461 -13.736 1.00 16.28 438 THR B N 1
ATOM 7157 C CA . THR B 1 441 ? 29.555 48.538 -12.283 1.00 16.56 438 THR B CA 1
ATOM 7158 C C . THR B 1 441 ? 28.223 48.067 -11.721 1.00 16.19 438 THR B C 1
ATOM 7159 O O . THR B 1 441 ? 27.246 47.924 -12.453 1.00 15.93 438 THR B O 1
ATOM 7163 N N . LYS B 1 442 ? 28.167 47.857 -10.412 1.00 16.39 439 LYS B N 1
ATOM 7164 C CA . LYS B 1 442 ? 26.930 47.464 -9.751 1.00 17.04 439 LYS B CA 1
ATOM 7165 C C . LYS B 1 442 ? 25.799 48.468 -10.054 1.00 18.05 439 LYS B C 1
ATOM 7166 O O . LYS B 1 442 ? 24.652 48.060 -10.270 1.00 17.53 439 LYS B O 1
ATOM 7172 N N . LYS B 1 443 ? 26.117 49.761 -10.099 1.00 18.80 440 LYS B N 1
ATOM 7173 C CA . LYS B 1 443 ? 25.098 50.767 -10.439 1.00 20.36 440 LYS B CA 1
ATOM 7174 C C . LYS B 1 443 ? 24.484 50.531 -11.824 1.00 18.58 440 LYS B C 1
ATOM 7175 O O . LYS B 1 443 ? 23.289 50.759 -12.018 1.00 18.61 440 LYS B O 1
ATOM 7181 N N . ASP B 1 444 ? 25.288 50.086 -12.794 1.00 17.20 441 ASP B N 1
ATOM 7182 C CA . ASP B 1 444 ? 24.763 49.805 -14.121 1.00 16.84 441 ASP B CA 1
ATOM 7183 C C . ASP B 1 444 ? 23.726 48.694 -14.059 1.00 16.61 441 ASP B C 1
ATOM 7184 O O . ASP B 1 444 ? 22.728 48.737 -14.795 1.00 16.42 441 ASP B O 1
ATOM 7189 N N . PHE B 1 445 ? 23.957 47.697 -13.197 1.00 15.89 442 PHE B N 1
ATOM 7190 C CA . PHE B 1 445 ? 22.989 46.615 -12.996 1.00 15.60 442 PHE B CA 1
ATOM 7191 C C . PHE B 1 445 ? 21.754 47.155 -12.264 1.00 16.78 442 PHE B C 1
ATOM 7192 O O . PHE B 1 445 ? 20.611 46.846 -12.663 1.00 17.89 442 PHE B O 1
ATOM 7200 N N . ASP B 1 446 ? 21.988 47.975 -11.232 1.00 17.77 443 ASP B N 1
ATOM 7201 C CA . ASP B 1 446 ? 20.904 48.617 -10.455 1.00 20.13 443 ASP B CA 1
ATOM 7202 C C . ASP B 1 446 ? 19.977 49.425 -11.381 1.00 20.20 443 ASP B C 1
ATOM 7203 O O . ASP B 1 446 ? 18.743 49.427 -11.205 1.00 20.68 443 ASP B O 1
ATOM 7208 N N . ASN B 1 447 ? 20.560 50.074 -12.378 1.00 19.89 444 ASN B N 1
ATOM 7209 C CA . ASN B 1 447 ? 19.794 50.958 -13.273 1.00 21.45 444 ASN B CA 1
ATOM 7210 C C . ASN B 1 447 ? 19.000 50.255 -14.352 1.00 19.22 444 ASN B C 1
ATOM 7211 O O . ASN B 1 447 ? 18.233 50.906 -15.060 1.00 20.69 444 ASN B O 1
ATOM 7216 N N . THR B 1 448 ? 19.135 48.936 -14.441 1.00 16.40 445 THR B N 1
ATOM 7217 C CA . THR B 1 448 ? 18.413 48.179 -15.457 1.00 15.89 445 THR B CA 1
ATOM 7218 C C . THR B 1 448 ? 17.192 47.526 -14.814 1.00 14.68 445 THR B C 1
ATOM 7219 O O . THR B 1 448 ? 17.321 46.871 -13.776 1.00 15.88 445 THR B O 1
ATOM 7223 N N . VAL B 1 449 ? 16.030 47.718 -15.407 1.00 14.18 446 VAL B N 1
ATOM 7224 C CA . VAL B 1 449 ? 14.802 47.135 -14.870 1.00 14.23 446 VAL B CA 1
ATOM 7225 C C . VAL B 1 449 ? 14.760 45.632 -15.129 1.00 13.70 446 VAL B C 1
ATOM 7226 O O . VAL B 1 449 ? 15.196 45.136 -16.172 1.00 13.46 446 VAL B O 1
ATOM 7230 N N . ALA B 1 450 ? 14.284 44.898 -14.130 1.00 13.43 447 ALA B N 1
ATOM 7231 C CA . ALA B 1 450 ? 14.190 43.476 -14.184 1.00 12.97 447 ALA B CA 1
ATOM 7232 C C . ALA B 1 450 ? 13.106 43.005 -15.148 1.00 12.74 447 ALA B C 1
ATOM 7233 O O . ALA B 1 450 ? 12.159 43.714 -15.436 1.00 13.73 447 ALA B O 1
ATOM 7235 N N . ILE B 1 451 ? 13.290 41.772 -15.612 1.00 12.53 448 ILE B N 1
ATOM 7236 C CA . ILE B 1 451 ? 12.287 41.048 -16.400 1.00 12.80 448 ILE B CA 1
ATOM 7237 C C . ILE B 1 451 ? 11.738 39.967 -15.463 1.00 12.91 448 ILE B C 1
ATOM 7238 O O . ILE B 1 451 ? 12.500 39.135 -14.950 1.00 12.86 448 ILE B O 1
ATOM 7243 N N . HIS B 1 452 ? 10.425 39.963 -15.229 1.00 12.69 449 HIS B N 1
ATOM 7244 C CA . HIS B 1 452 ? 9.792 39.007 -14.307 1.00 13.38 449 HIS B CA 1
ATOM 7245 C C . HIS B 1 452 ? 8.781 38.144 -15.033 1.00 12.99 449 HIS B C 1
ATOM 7246 O O . HIS B 1 452 ? 8.112 38.663 -15.916 1.00 13.30 449 HIS B O 1
ATOM 7253 N N . PRO B 1 453 ? 8.665 36.849 -14.722 1.00 13.39 450 PRO B N 1
ATOM 7254 C CA . PRO B 1 453 ? 9.469 36.089 -13.763 1.00 13.63 450 PRO B CA 1
ATOM 7255 C C . PRO B 1 453 ? 10.556 35.328 -14.522 1.00 13.75 450 PRO B C 1
ATOM 7256 O O . PRO B 1 453 ? 10.247 34.573 -15.479 1.00 14.51 450 PRO B O 1
ATOM 7260 N N . THR B 1 454 ? 11.809 35.594 -14.166 1.00 13.91 451 THR B N 1
ATOM 7261 C CA . THR B 1 454 ? 12.956 34.924 -14.775 1.00 13.64 451 THR B CA 1
ATOM 7262 C C . THR B 1 454 ? 13.988 34.645 -13.682 1.00 13.79 451 THR B C 1
ATOM 7263 O O . THR B 1 454 ? 13.917 35.190 -12.553 1.00 14.75 451 THR B O 1
ATOM 7267 N N . ALA B 1 455 ? 14.948 33.787 -14.007 1.00 12.98 452 ALA B N 1
ATOM 7268 C CA . ALA B 1 455 ? 16.106 33.626 -13.128 1.00 13.22 452 ALA B CA 1
ATOM 7269 C C . ALA B 1 455 ? 17.059 34.812 -13.335 1.00 12.72 452 ALA B C 1
ATOM 7270 O O . ALA B 1 455 ? 17.651 35.321 -12.387 1.00 13.66 452 ALA B O 1
ATOM 7272 N N . ALA B 1 456 ? 17.183 35.275 -14.578 1.00 11.73 453 ALA B N 1
ATOM 7273 C CA . ALA B 1 456 ? 18.133 36.337 -14.937 1.00 12.12 453 ALA B CA 1
ATOM 7274 C C . ALA B 1 456 ? 17.960 37.621 -14.141 1.00 12.39 453 ALA B C 1
ATOM 7275 O O . ALA B 1 456 ? 18.932 38.311 -13.847 1.00 12.64 453 ALA B O 1
ATOM 7277 N N . GLU B 1 457 ? 16.717 37.950 -13.811 1.00 13.00 454 GLU B N 1
ATOM 7278 C CA . GLU B 1 457 ? 16.459 39.167 -13.063 1.00 13.43 454 GLU B CA 1
ATOM 7279 C C . GLU B 1 457 ? 17.175 39.213 -11.730 1.00 13.85 454 GLU B C 1
ATOM 7280 O O . GLU B 1 457 ? 17.431 40.295 -11.218 1.00 14.14 454 GLU B O 1
ATOM 7286 N N . GLU B 1 458 ? 17.487 38.056 -11.162 1.00 14.16 455 GLU B N 1
ATOM 7287 C CA . GLU B 1 458 ? 18.176 38.067 -9.872 1.00 15.60 455 GLU B CA 1
ATOM 7288 C C . GLU B 1 458 ? 19.553 38.746 -9.968 1.00 15.35 455 GLU B C 1
ATOM 7289 O O . GLU B 1 458 ? 20.022 39.306 -8.979 1.00 16.51 455 GLU B O 1
ATOM 7295 N N . PHE B 1 459 ? 20.181 38.743 -11.146 1.00 13.88 456 PHE B N 1
ATOM 7296 C CA . PHE B 1 459 ? 21.472 39.419 -11.289 1.00 14.71 456 PHE B CA 1
ATOM 7297 C C . PHE B 1 459 ? 21.377 40.911 -11.183 1.00 15.31 456 PHE B C 1
ATOM 7298 O O . PHE B 1 459 ? 22.374 41.570 -10.835 1.00 17.54 456 PHE B O 1
ATOM 7306 N N . VAL B 1 460 ? 20.196 41.490 -11.468 1.00 14.67 457 VAL B N 1
ATOM 7307 C CA . VAL B 1 460 ? 20.026 42.938 -11.409 1.00 15.26 457 VAL B CA 1
ATOM 7308 C C . VAL B 1 460 ? 19.228 43.409 -10.190 1.00 15.27 457 VAL B C 1
ATOM 7309 O O . VAL B 1 460 ? 18.900 44.584 -10.106 1.00 16.76 457 VAL B O 1
ATOM 7313 N N A THR B 1 461 ? 18.960 42.506 -9.249 0.50 14.96 458 THR B N 1
ATOM 7314 N N B THR B 1 461 ? 18.933 42.500 -9.266 0.50 15.44 458 THR B N 1
ATOM 7315 C CA A THR B 1 461 ? 18.150 42.828 -8.077 0.50 15.61 458 THR B CA 1
ATOM 7316 C CA B THR B 1 461 ? 18.161 42.852 -8.082 0.50 16.45 458 THR B CA 1
ATOM 7317 C C A THR B 1 461 ? 18.890 42.602 -6.750 0.50 16.23 458 THR B C 1
ATOM 7318 C C B THR B 1 461 ? 18.855 42.383 -6.791 0.50 16.57 458 THR B C 1
ATOM 7319 O O A THR B 1 461 ? 18.292 42.739 -5.677 0.50 16.35 458 THR B O 1
ATOM 7320 O O B THR B 1 461 ? 18.190 42.078 -5.795 0.50 16.40 458 THR B O 1
ATOM 7327 N N . MET B 1 462 ? 20.188 42.302 -6.809 1.00 17.02 459 MET B N 1
ATOM 7328 C CA . MET B 1 462 ? 20.939 41.984 -5.574 1.00 17.68 459 MET B CA 1
ATOM 7329 C C . MET B 1 462 ? 21.162 43.243 -4.746 1.00 19.55 459 MET B C 1
ATOM 7330 O O . MET B 1 462 ? 21.318 44.330 -5.292 1.00 19.51 459 MET B O 1
ATOM 7335 N N . ARG B 1 463 ? 21.176 43.084 -3.421 1.00 23.30 460 ARG B N 1
ATOM 7336 C CA . ARG B 1 463 ? 21.409 44.192 -2.477 1.00 26.80 460 ARG B CA 1
ATOM 7337 C C . ARG B 1 463 ? 22.419 43.762 -1.409 1.00 26.77 460 ARG B C 1
ATOM 7338 O O . ARG B 1 463 ? 22.650 42.573 -1.235 1.00 28.25 460 ARG B O 1
#

Organism: Yersinia pestis (NCBI:txid632)

Nearest PDB structures (foldseek):
  5vdn-assembly1_B  TM=1.002E+00  e=4.059E-95  Yersinia pestis KIM10+
  1get-assembly1_B  TM=9.999E-01  e=6.921E-84  Escherichia coli
  1geu-assembly1_A  TM=9.984E-01  e=7.901E-82  Escherichia coli
  5v36-assembly1_A  TM=9.951E-01  e=2.053E-75  Streptococcus mutans UA159
  6n7f-assembly2_C  TM=9.928E-01  e=8.929E-73  Streptococcus pyogenes serotype M1

Solvent-accessible surface area: 35364 Å² total; per-residue (Å²): 140,91,79,7,38,0,0,0,9,11,0,11,27,6,0,8,8,0,0,24,23,0,13,112,70,69,68,92,3,0,0,2,20,42,162,92,18,3,17,53,9,10,32,45,14,23,8,0,26,8,0,1,18,21,0,0,40,2,2,15,5,2,103,48,2,0,48,4,1,2,4,70,30,60,40,66,122,46,64,10,124,81,0,30,56,36,12,61,40,36,14,61,80,33,21,88,56,82,97,147,29,1,48,128,40,180,10,63,69,24,106,11,84,4,126,4,75,69,24,76,14,0,78,1,108,66,76,56,1,37,2,79,50,0,0,0,11,34,20,16,75,12,21,106,25,151,36,93,10,14,133,81,13,53,18,10,44,11,3,18,140,22,86,105,51,2,165,74,0,0,0,4,6,39,36,87,40,0,1,4,8,0,4,2,0,40,13,13,59,4,91,6,16,0,1,0,142,104,93,0,0,10,114,97,45,1,66,35,0,4,97,0,0,24,76,3,8,111,102,42,20,4,125,22,33,54,108,3,42,15,100,10,3,73,114,49,121,123,45,10,8,8,0,56,3,100,87,69,66,106,21,46,0,48,57,1,0,3,14,78,38,52,68,10,22,12,96,90,4,67,14,101,68,7,48,15,124,56,63,160,161,19,27,0,85,48,69,120,46,7,42,13,77,27,190,8,1,10,0,2,13,34,0,12,34,68,58,64,49,27,16,3,8,30,22,1,0,85,55,3,0,10,38,41,25,46,138,87,112,94,49,53,10,67,71,60,59,19,2,36,16,0,2,0,28,3,5,0,0,22,2,32,48,11,37,67,79,0,80,160,142,71,28,92,140,88,17,94,32,22,70,18,74,50,60,7,33,35,0,4,10,9,145,63,128,6,24,1,57,0,13,0,0,0,18,27,113,106,41,93,2,21,0,0,1,0,0,0,42,19,0,13,20,0,0,0,0,0,0,0,0,9,52,48,28,0,28,16,143,37,1,65,64,4,17,16,5,63,6,14,15,0,20,49,0,12,61,11,188,140,101,97,12,36,0,0,0,9,12,0,11,27,5,0,9,8,0,0,28,25,0,13,96,70,58,67,145,3,0,0,2,22,31,152,88,17,3,17,52,7,10,32,45,16,24,9,0,26,8,0,1,17,20,0,0,38,1,0,14,4,2,104,49,2,0,48,4,0,2,5,70,30,60,41,65,121,46,60,8,121,83,0,30,55,36,12,62,40,36,15,62,78,32,22,87,55,80,95,145,30,0,47,128,49,179,9,63,69,28,123,10,87,4,124,3,74,69,24,79,15,0,80,1,112,67,76,53,0,38,2,79,49,0,0,0,10,36,20,16,75,11,21,106,25,152,38,94,11,15,134,81,13,52,18,10,44,11,5,18,136,22,86,106,50,3,164,75,0,0,0,4,6,34,34,86,43,0,1,4,7,0,4,2,0,40,14,13,60,4,90,5,13,0,2,0,142,112,104,1,0,10,133,96,46,1,64,27,1,9,90,1,1,28,77,3,6,134,95,40,20,4,123,41,27,53,108,2,44,13,98,4,3,72,116,47,121,122,45,9,9,10,0,51,3,107,93,68,66,100,21,48,0,47,57,1,0,2,12,81,35,51,70,10,23,13,95,92,3,69,14,102,69,7,46,14,123,57,63,160,163,20,29,0,87,49,70,118,46,7,40,12,80,28,192,8,0,10,0,1,13,35,0,11,35,68,59,63,48,27,15,3,7,30,22,2,0,86,56,3,0,11,36,40,24,44,138,86,114,93,47,54,10,68,72,61,58,19,2,36,16,1,2,1,28,3,4,0,0,22,3,31,48,11,37,65,80,0,80,158,144,70,28,90,141,86,16,92,32,22,69,20,75,49,61,6,33,35,0,5,9,8,147,63,132,5,26,1,63,0,12,0,0,0,18,27,112,107,41,93,3,22,0,0,0,0,0,0,42,19,0,13,19,0,0,0,0,0,0,0,0,9,52,47,28,0,27,14,136,38,1,66,53,5,14,17,5,63,6,14,15,0,20,49,1,13,62,10,202

Foldseek 3Di:
DAEWAEEEEAQALQRLLQQLLLLVLPTAAAYEHADAHHPCCLQLHVQLLVLLLVVLVVLCCQPFQVVLVPDPDDDPDDQLQVSLVVSVVVSVVVRVVSVVSCVVSVYHYHHFHWADPAQFWIATPRDIYGHLAYEYAQAWFDDWDDAAARVQAAASSVVSVDNDQFAEEEQEAQELSSQSSFQSSLSNHHQYEYEEQADHRVVQAAPVQGVQLVVQCVVRDDHYDHNWAFHYWDQDPVRWIWTATPVGDIDIGNHYYYHHDIAAPQPPRNCVNNPFDDDPRQATDADQLQDTPGRNYGYAANSNVLDHDSVRSSLQSSQNSCCPRVVPVPGGDDSAFDWDWRVHVPIKIKTFDHQVRCCVVQNPVFKDKWKDKDWDPSCVSGPSTGMKMWMFIAGHPQGFTGMIIITDPPNVPLCPVVSVCSVVRDGLVNLCPDDADPPDPNSVSSPTD/DAEWAEEEEAQALQRLLQQLLLLVLVGAAEYEHADAHHPCCLQQHVQLLVLLLVVLVVLCCQPFQVVLVPDPDDDPDDQLQVSLVVSVVVSVVVRVVSVVSCVVSVYHYHHFHWADPAQFWIAGPNDIYGHLAYEYAQAWFDDWDDAAASVQAAASSVVSVDNDQFAEEEQEAQELSSQSSQQSSLSNHHQYEYEEQADHRVVQAAPVARVQLVVLCVPRDDHYDHNWAFHYWDQDPVRWIWTATPVGDIDIGNHYYYHHDIAAPQPPRNCVNNPFDDDPRQATDADQLQDTPGRNYGYAANSNVLDHDSVRSSLQSSQNSCCPRVVPVPGGDDSAFDWDWRVHVPIKIKTFDHQVRCCVVANPVFKDKWKDKDWDPSCVSGPSTGMKMWMFIAGHPQGFTGMIIITDHPNVPLVPVVSVCSVVGDGLVNLCPDDADPPDPNSVSSPTD